Protein AF-0000000079573508 (afdb_homodimer)

pLDDT: mean 83.83, std 9.26, range [52.59, 97.81]

Radius of gyration: 48.28 Å; Cα contacts (8 Å, |Δi|>4): 2049; chains: 2; bounding box: 100×143×92 Å

InterPro domains:
  IPR026866 Protein CR006, P-loop domain [PF13166] (335-489)
  IPR027417 P-loop containing nucleoside triphosphate hydrolase [G3DSA:3.40.50.300] (2-507)
  IPR027417 P-loop containing nucleoside triphosphate hydrolase [SSF52540] (3-492)

Secondary structure (DSSP, 8-state):
-EEEEEEEETTEEEEEEEE-TTSEEEEE--TTSSHHHHHHHHHTTT-HHHHHTTB-SS-SSPPEEEEESPPS-EEEESHHHHHHHEEETTEEETTHHHHHT--HHHHHHHHHHHHHHHHHHHHTPPPHHHHHHHHHHHHHHHTSPBPTTSSBPSSTHHHHHHS---TT---GGGGGGHHHHH-TTTHHHHHHHHHHGGGGTTSSB-TTT--B--HHHHHHHHHHHHHH--HHHHHHHHHHHHHHHHTGGGB-HHHHHHHHHHHHS---HHHHHHHHHHHHHHHHHHHHHHHHHHHHHH----GGGHHHHHHHHHTT---GGG-SSB-SHHHHHHHHHHHHHHHHHHHHHHHHHHHHHHHHHHHHHHHHHHHHHHHHHHHHTT--EEEEEEESSSS-EEEEEEE-SSSSPEEPSSHHHHS-HHHHHHHHHHHHHHHHHHHT-SEEEEESTTTTS-HHHHHHHHHHHHS--SSSS-S-TTS-EEEEES-SHHIIIIIIS-SS-TTTEEEEEEEEETTEEEEEE--HHHHEEEHHHHHHHHHH-TTS-HHHHHHHHHHHHHHTTT-THHHHHHHHHHHHHTT--S-EEEETTEEEPPPHHHHHHHHHHHHTT-TT--HHHIIIIISSHHHHHHHHHH---HHHHHHHHHHHHHHS-HHHHT--GGGHHHHHHHHTTTS-SS-BSEEE-TTTS--S-HHHHHHHHHHHHH-/-EEEEEEEETTEEEEEEEE-TTSEEEEE--TTSSHHHHHHHHHTTT-HHHHHTTB-SS-SSPPEEEEESPPS-EEEESHHHHHHHEEETTEEETTHHHHHT--HHHHHHHHHHHHHHHHHHHHTPPPHHHHHHHHHHHHHHHTSPBPTTSSBPSSTHHHHHHS---TT---GGGGGGHHHHH-TTTHHHHHHHHHHGGGG--SSB-TTT--B--HHHHHHHHHHHHHH--HHHHHHHHHHHHHHHHTGGGB-HHHHHHHHHHHHS---HHHHHHHHHHHHHHHHHHHHHHHHHHHHHH----GGGHHHHHHHHHTT---GGG-SSB-SHHHHHHHHHHHHHHHHHHHHHHHHHHHHHHHHHHHHHHHHHHHHHHHHHHHHTT--EEEEEEESSSS-EEEEEEE-SSSSPEEPSSHHHHS-HHHHHHHHHHHHHHHHHHHT-SEEEEESTTTTS-HHHHHHHHHHHHS--SSSS-S-TTS-EEEEES-SHHIIIIIIS-SS-TTTEEEEEEEEETTEEEEEE--HHHHEEEHHHHHHHHHH-TTS-HHHHHHHHHHHHHHTTT-THHHHHHHHHHHHHTT--S-EEEETTEEEPPPHHHHHHHHHHHHTT-TT--HHHIIIIISSHHHHHHHHHH---HHHHHHHHHHHHHHS-HHHHT--GGGHHHHHHHHTTTS-SS-BSEEE-TTTS--S-HHHHHHHHHHHHH-

Sequence (1414 aa):
MYHVEVKNCNSILTGNIKVEEGKLNIKYGINGTGKTTIAKAIEVANNPEKLQELKSYFAEDPAGVTMNPPFEKVLVFNEEFVDKVVFKEDEVIENSFEVFLKTPTYDSKKEQLDQHLKSLHQIMEKDSEVIELQELMEKIGGKFKRTAKGTLNRRGTMKSLLTKQNLYNVPNELEVYKDFFANKDINIEWIDWKNKGDTYDIEDRCPYCSEKVNRIEHDKRKEIFQKNYTKTDSQNLKELLDLLESLEAYIKPDQYTTLISYVKNDTPEDIIEKIMSDLLGEFDLILSRFIAIEEFGNRKIVINDISKLDTQIASMIFPQELFHIFGGEKIEGVFERINNKVDKLRSEVAVLKQEMGALKGIMQATIVQSQTDINEFLKTAGINYELVIKTEDESNSRTILKQCFTEEKTDVTKIRQHLSWGEKNAFSLILFMYYANLQDSDLIILDDPISSFDTNKKYAILQRMFKNVGNKNVTFAGKTVLLLTHDFEPITDFIVVGKLDESKAVASFICNVEGKVIEKDINPEDDVKLILRECKEISTDENVNVVSRIAFLRKLCELNECRDAWGNAYEILSCLVHARPIKRKIASDVYEDMLPEEINEGLNKIKEFIPDFNYEELLENTYTIDHIKELYNSELNAYLKIQLFRALKDIVDDKQLRLRPMDSAWYKFIDETYHIENDYLHYLDVMKFNIVPDYIMKKVDGIMSELMYHVEVKNCNSILTGNIKVEEGKLNIKYGINGTGKTTIAKAIEVANNPEKLQELKSYFAEDPAGVTMNPPFEKVLVFNEEFVDKVVFKEDEVIENSFEVFLKTPTYDSKKEQLDQHLKSLHQIMEKDSEVIELQELMEKIGGKFKRTAKGTLNRRGTMKSLLTKQNLYNVPNELEVYKDFFANKDINIEWIDWKNKGDTYDIEDRCPYCSEKVNRIEHDKRKEIFQKNYTKTDSQNLKELLDLLESLEAYIKPDQYTTLISYVKNDTPEDIIEKIMSDLLGEFDLILSRFIAIEEFGNRKIVINDISKLDTQIASMIFPQELFHIFGGEKIEGVFERINNKVDKLRSEVAVLKQEMGALKGIMQATIVQSQTDINEFLKTAGINYELVIKTEDESNSRTILKQCFTEEKTDVTKIRQHLSWGEKNAFSLILFMYYANLQDSDLIILDDPISSFDTNKKYAILQRMFKNVGNKNVTFAGKTVLLLTHDFEPITDFIVVGKLDESKAVASFICNVEGKVIEKDINPEDDVKLILRECKEISTDENVNVVSRIAFLRKLCELNECRDAWGNAYEILSCLVHARPIKRKIASDVYEDMLPEEINEGLNKIKEFIPDFNYEELLENTYTIDHIKELYNSELNAYLKIQLFRALKDIVDDKQLRLRPMDSAWYKFIDETYHIENDYLHYLDVMKFNIVPDYIMKKVDGIMSEL

Foldseek 3Di:
DKWKWWDQFALFHIEIDDFDFQFEEAAAEAPPQCLVRSLQCLQCQVPQVSQQVRGYPPDPDGIHMDMVPHFPFEAEDDPVLLVPAAQDFFFGGPLVCLLQFDDPVLVVLVVVLVVLLVVLLVLLPDDPLLVVVLVLLCVLLVQWDADPVGATDCDALNVLQAVPLELVDDDPLCVVCVVLSVPPVCNLVVLVVVLVLVVQPDDCARSVPRHGDPPPSVVVSNVVSVPRDHSRSHVSLVVNLVSLVVCCQFWDVVLSVVLVCCRPDDHHSVVNRVSVSLVSVVSVLSNQLVVLSVCSSPDDDWLLCLVVVVVSLVSNQDDPVPDDTTDDDSVVVVNVSSNVSSVVSVVSSVVSNVSSVVSVVSSVVSQVQLQVQLQVLCVVLVHQKGKHWDDPTSVDIGIWIWGRPDPDTDTDGSVVVVDDPQRSLLSSLSSVLSNCVSVVTQEYEYRASHVVDDLSSSCSSQCSAAPCPTPDSRHCRSGGYYYYHNDCSCCCCCPQVNPDPPVHYWYWYWGAASSYIDIGGDHNVPFKAFLLVLLLCLLQDPVADNLLSLLSLLQNLVVVVLPQLSVLLNQLSVCLLLLHPRWDDDDDVDTHRDDPVSNVSNVVVSCVRVVPDDSVCCSVPCLDLVNLLVVLVVDDQLLSNLSSLSSNCSVDDPVLLVDDPVCVVLCVVSVCSRYPDPDDRMDTNSRVDPNRHNVSSVSSVVSSVSD/DKWKWWDQFALFHIEIDDFDFQFEEAAAEAPPQCLVRSLQCLQCQVPQVSQQVRGYPPDPDGIHMDMVVHFPFEAEDDPVLLVPAAQDFFFGGPLVCLLQFDDPVLVVLVVVLVVLLVVLLVLLPDDPLLVVVLVLLCVLLVQWDADPVRATDCDALVVLQQVPLALVDDDPLCVVCVVLSPPPVCNLVVLVVVLVLVVQPPDCARSVPRHGDPPPSVVVSNVVSVPRDHSRSHVSLVVNLVSLVVCCQFWDVVLSVVLNCCRVDPHHSVVNSVSVSLVNVVSVLSNQLVVLSVCSSPDDDWLLCLVVVVVSLVSNQDPPVSDDTTDDDSVVVVNVSSNVSSVVSVVSSVVSNVSSVVSVVSSVVSQVQLQVQLQVLCVQLVHQKGKHWDDPTSVDIGIWIWGRPDPDTDTDGSVVVPDDPQRSLLSSLSSVLSNCVSVVTQEYEYRASHVVDDLSSSCSSQCSAAPCPTPDSRHCRSGGYYYYHNDCSCCCCCPQVNPDPPVHHWYWYWGAASSYIDIGGDHNVPFKAFLLVLLLCLLQDPVADNLLSLLSLLQNLVVVVLPQLSVLLNQLSVCLLLLHPRWDDDDDVDTHRDDPVSNVSNVVVSCVRVVPDDSVCCSVPCLDLVNLLVVLVVDDQLLSNLSSLSSNCSVDDPVLLVDDPVCVVLVVVSVCSRYPDPDDRMDTNSRPDPNRHNVSSVSSVVSSVSD

Nearest PDB structures (foldseek):
  6yvv-assembly1_B  TM=4.431E-01  e=5.409E-07  Saccharomyces cerevisiae S288C
  5xns-assembly1_A  TM=4.692E-01  e=1.473E-05  Pyrococcus furiosus DSM 3638
  7qen-assembly1_B  TM=4.545E-01  e=2.391E-05  Saccharomyces cerevisiae CEN.PK113-7D
  6yvu-assembly1_B  TM=3.808E-01  e=2.165E-04  Saccharomyces cerevisiae S288C
  6yvd-assembly1_D  TM=4.098E-01  e=3.324E-03  Saccharomyces cerevisiae S288C

Solvent-accessible surface area (backbone atoms only — not comparable to full-atom values): 76539 Å² total; per-residue (Å²): 107,32,41,38,39,40,30,18,34,41,73,29,50,36,32,53,49,76,43,54,74,36,13,40,32,36,39,37,32,61,82,86,43,38,61,66,50,51,54,50,45,62,62,28,51,90,34,65,74,63,32,48,70,34,36,14,60,73,42,90,52,71,32,47,62,48,52,46,68,70,76,87,36,67,44,67,47,43,70,65,47,42,67,71,41,34,46,56,68,72,25,50,42,66,62,36,33,61,48,59,49,61,37,73,68,49,49,52,54,48,51,52,49,50,53,53,48,53,55,50,45,62,60,65,61,80,52,73,67,56,54,54,51,49,53,53,48,48,59,58,50,66,52,55,51,64,39,99,86,68,45,75,39,78,52,68,41,46,28,39,67,60,64,65,67,34,92,83,58,81,62,80,86,50,49,87,47,40,70,50,63,68,35,83,86,45,30,52,61,53,56,54,57,58,65,59,58,58,79,58,58,77,60,78,30,34,60,80,75,60,41,79,66,69,62,68,67,53,52,49,54,49,52,56,48,64,72,66,58,54,57,70,48,55,57,39,48,57,55,51,56,59,54,56,60,71,45,50,74,41,28,26,68,72,52,43,57,52,51,54,49,51,69,76,40,98,51,59,61,68,59,51,51,47,54,50,49,52,54,50,50,55,47,50,53,55,48,50,25,52,48,42,46,50,48,59,64,68,47,79,86,49,77,73,47,58,78,49,45,61,58,52,53,60,50,43,53,65,66,70,88,76,51,82,52,49,31,49,74,61,46,50,51,52,44,51,56,49,40,52,40,47,54,55,45,53,60,52,46,57,54,46,49,52,53,50,49,51,50,48,51,51,45,51,51,38,45,51,50,51,36,51,35,54,30,50,47,28,51,48,51,64,40,61,48,35,62,41,78,48,65,73,36,85,87,46,37,43,26,40,43,27,39,54,73,32,95,68,65,44,79,50,70,52,46,70,78,72,44,51,71,46,55,47,45,53,51,43,50,57,52,43,52,41,40,45,63,67,65,64,51,59,33,38,35,35,52,49,76,53,52,69,44,47,74,63,43,36,48,24,52,51,45,51,39,51,37,91,46,58,88,43,101,71,51,49,56,64,35,28,31,42,36,33,30,68,64,64,55,64,50,44,46,35,56,58,71,42,79,37,57,73,84,43,45,48,47,28,39,40,38,38,57,94,26,36,34,46,65,43,78,54,47,51,85,76,34,44,37,46,51,64,56,49,25,53,52,47,27,49,36,81,88,49,59,67,70,54,20,49,35,29,42,38,30,45,17,54,70,56,65,36,45,69,49,34,25,36,28,32,34,44,48,50,18,48,60,49,63,45,74,74,36,34,78,79,48,96,95,35,71,43,81,62,54,69,69,47,50,52,42,6,52,53,53,46,32,75,46,34,70,85,69,48,71,67,58,39,49,71,59,44,67,34,72,69,44,39,50,52,51,39,73,71,47,81,50,61,59,58,32,43,47,41,49,52,44,43,56,55,71,48,58,66,83,76,67,68,73,56,69,53,48,52,36,53,44,46,59,47,51,48,69,51,38,88,64,89,44,52,35,59,42,68,39,64,89,78,44,76,84,62,57,50,67,56,52,52,50,52,51,53,53,60,69,73,102,108,33,42,37,37,42,29,18,33,40,72,29,50,37,31,53,50,77,42,53,72,38,13,40,31,37,40,36,31,60,84,87,43,39,61,64,51,51,54,49,44,62,61,30,50,89,33,66,73,63,32,46,72,35,36,14,59,74,42,91,51,71,30,44,63,49,52,47,69,68,74,87,36,67,44,69,49,43,70,66,47,42,68,73,41,34,47,56,68,73,26,49,42,66,62,37,33,62,49,58,49,62,36,74,67,48,50,54,52,47,50,54,49,48,53,53,48,53,55,47,46,61,59,66,60,82,51,73,67,56,53,53,51,51,52,54,48,49,58,57,50,67,53,55,51,64,40,100,85,69,46,76,39,78,52,67,43,47,28,35,65,59,64,67,67,38,91,83,61,81,62,81,84,51,50,89,46,41,71,51,62,68,34,84,87,46,30,52,60,52,58,52,58,56,64,60,57,58,79,58,58,76,57,79,32,34,61,81,76,59,42,79,66,70,64,69,67,53,52,51,54,48,51,55,49,63,72,70,59,53,58,68,49,56,56,38,49,58,55,52,56,58,53,57,61,71,45,51,74,40,28,24,68,73,50,44,56,53,52,55,48,50,68,77,40,98,50,60,60,69,58,51,51,48,54,50,49,52,54,49,49,56,47,49,53,55,49,49,23,50,48,41,47,49,50,58,65,68,47,79,86,49,78,72,46,58,78,49,45,60,57,51,53,60,50,42,52,64,65,70,89,78,48,82,51,49,31,48,73,61,44,49,50,52,43,50,56,50,38,52,40,47,55,54,44,54,59,52,45,57,55,46,50,53,52,48,49,51,50,49,49,51,46,50,50,38,44,52,48,52,36,50,35,52,31,49,47,29,51,49,52,65,39,60,49,33,62,44,78,49,66,74,36,84,88,45,38,44,26,40,44,27,40,55,73,33,94,68,64,43,79,50,70,52,46,68,78,72,45,51,71,45,56,47,46,53,53,43,50,56,53,44,52,42,40,46,62,67,66,63,50,59,32,38,35,35,52,49,77,50,55,68,42,47,72,64,44,36,50,23,52,52,44,51,39,51,35,90,48,57,87,44,100,72,51,49,57,65,35,29,30,40,36,34,30,69,64,63,54,64,50,45,46,36,56,58,72,43,78,37,58,73,84,42,44,48,46,28,39,40,38,38,57,92,28,36,32,46,66,43,78,55,48,50,83,76,34,45,37,45,51,65,56,50,24,54,52,47,26,50,36,81,88,49,59,65,70,54,20,51,34,29,41,38,32,46,15,54,70,57,64,36,46,68,48,33,25,36,27,30,34,46,46,52,18,48,58,50,62,44,72,74,35,35,78,78,49,96,96,36,71,41,82,63,53,69,71,48,50,51,42,7,50,54,53,47,33,76,46,34,71,86,69,47,70,66,58,38,47,69,60,43,67,34,72,69,44,40,49,52,51,39,72,70,47,82,51,63,58,57,32,44,47,40,50,52,44,43,56,54,70,47,58,68,82,75,66,69,74,56,69,53,48,52,35,53,45,46,59,47,51,47,69,52,39,90,62,88,44,52,36,59,41,69,39,64,90,80,43,76,83,63,56,50,67,58,51,52,51,52,51,52,52,59,70,72,102

Structure (mmCIF, N/CA/C/O backbone):
data_AF-0000000079573508-model_v1
#
loop_
_entity.id
_entity.type
_entity.pdbx_description
1 polymer 'AAA family ATPase'
#
loop_
_atom_site.group_PDB
_atom_site.id
_atom_site.type_symbol
_atom_site.label_atom_id
_atom_site.label_alt_id
_atom_site.label_comp_id
_atom_site.label_asym_id
_atom_site.label_entity_id
_atom_site.label_seq_id
_atom_site.pdbx_PDB_ins_code
_atom_site.Cartn_x
_atom_site.Cartn_y
_atom_site.Cartn_z
_atom_site.occupancy
_atom_site.B_iso_or_equiv
_atom_site.auth_seq_id
_atom_site.auth_comp_id
_atom_site.auth_asym_id
_atom_site.auth_atom_id
_atom_site.pdbx_PDB_model_num
ATOM 1 N N . MET A 1 1 ? 21.344 -21.375 15.766 1 89.81 1 MET A N 1
ATOM 2 C CA . MET A 1 1 ? 19.906 -21.5 15.562 1 89.81 1 MET A CA 1
ATOM 3 C C . MET A 1 1 ? 19.141 -20.656 16.578 1 89.81 1 MET A C 1
ATOM 5 O O . MET A 1 1 ? 19.484 -20.625 17.766 1 89.81 1 MET A O 1
ATOM 9 N N . TYR A 1 2 ? 18.203 -19.875 16.109 1 94.31 2 TYR A N 1
ATOM 10 C CA . TYR A 1 2 ? 17.375 -19.031 16.953 1 94.31 2 TYR A CA 1
ATOM 11 C C . TYR A 1 2 ? 15.992 -19.641 17.156 1 94.31 2 TYR A C 1
ATOM 13 O O . TYR A 1 2 ? 15.414 -20.203 16.234 1 94.31 2 TYR A O 1
ATOM 21 N N . HIS A 1 3 ? 15.508 -19.594 18.359 1 96.19 3 HIS A N 1
ATOM 22 C CA . HIS A 1 3 ? 14.148 -20 18.688 1 96.19 3 HIS A CA 1
ATOM 23 C C . HIS A 1 3 ? 13.305 -18.812 19.141 1 96.19 3 HIS A C 1
ATOM 25 O O . HIS A 1 3 ? 13.695 -18.094 20.062 1 96.19 3 HIS A O 1
ATOM 31 N N . VAL A 1 4 ? 12.25 -18.594 18.453 1 96.31 4 VAL A N 1
ATOM 32 C CA . VAL A 1 4 ? 11.383 -17.469 18.766 1 96.31 4 VAL A CA 1
ATOM 33 C C . VAL A 1 4 ? 10.016 -17.984 19.219 1 96.31 4 VAL A C 1
ATOM 35 O O . VAL A 1 4 ? 9.375 -18.766 18.531 1 96.31 4 VAL A O 1
ATOM 38 N N . GLU A 1 5 ? 9.609 -17.578 20.312 1 96.5 5 GLU A N 1
ATOM 39 C CA . GLU A 1 5 ? 8.289 -17.906 20.844 1 96.5 5 GLU A CA 1
ATOM 40 C C . GLU A 1 5 ? 7.418 -16.656 20.984 1 96.5 5 GLU A C 1
ATOM 42 O O . GLU A 1 5 ? 7.797 -15.695 21.656 1 96.5 5 GLU A O 1
ATOM 47 N N . VAL A 1 6 ? 6.305 -16.656 20.328 1 95.19 6 VAL A N 1
ATOM 48 C CA . VAL A 1 6 ? 5.352 -15.555 20.375 1 95.19 6 VAL A CA 1
ATOM 49 C C . VAL A 1 6 ? 4.117 -15.977 21.172 1 95.19 6 VAL A C 1
ATOM 51 O O . VAL A 1 6 ? 3.543 -17.031 20.922 1 95.19 6 VAL A O 1
ATOM 54 N N . LYS A 1 7 ? 3.746 -15.117 22.078 1 94.12 7 LYS A N 1
ATOM 55 C CA . LYS A 1 7 ? 2.59 -15.422 22.922 1 94.12 7 LYS A CA 1
ATOM 56 C C . LYS A 1 7 ? 1.608 -14.25 22.953 1 94.12 7 LYS A C 1
ATOM 58 O O . LYS A 1 7 ? 2.012 -13.102 23.125 1 94.12 7 LYS A O 1
ATOM 63 N N . ASN A 1 8 ? 0.392 -14.539 22.75 1 91.06 8 ASN A N 1
ATOM 64 C CA . ASN A 1 8 ? -0.724 -13.617 22.906 1 91.06 8 ASN A CA 1
ATOM 65 C C . ASN A 1 8 ? -0.521 -12.336 22.109 1 91.06 8 ASN A C 1
ATOM 67 O O . ASN A 1 8 ? -0.612 -11.234 22.641 1 91.06 8 ASN A O 1
ATOM 71 N N . CYS A 1 9 ? -0.233 -12.461 20.922 1 89.5 9 CYS A N 1
ATOM 72 C CA . CYS A 1 9 ? -0.076 -11.32 20.031 1 89.5 9 CYS A CA 1
ATOM 73 C C . CYS A 1 9 ? -1.111 -11.352 18.906 1 89.5 9 CYS A C 1
ATOM 75 O O . CYS A 1 9 ? -1.036 -12.203 18.016 1 89.5 9 CYS A O 1
ATOM 77 N N . ASN A 1 10 ? -2.031 -10.469 18.922 1 82.81 10 ASN A N 1
ATOM 78 C CA . ASN A 1 10 ? -3.07 -10.367 17.906 1 82.81 10 ASN A CA 1
ATOM 79 C C . ASN A 1 10 ? -3.775 -11.711 17.703 1 82.81 10 ASN A C 1
ATOM 81 O O . ASN A 1 10 ? -4.383 -12.25 18.625 1 82.81 10 ASN A O 1
ATOM 85 N N . SER A 1 11 ? -3.533 -12.367 16.531 1 81.19 11 SER A N 1
ATOM 86 C CA . SER A 1 11 ? -4.242 -13.594 16.203 1 81.19 11 SER A CA 1
ATOM 87 C C . SER A 1 11 ? -3.502 -14.82 16.719 1 81.19 11 SER A C 1
ATOM 89 O O . SER A 1 11 ? -3.938 -15.953 16.5 1 81.19 11 SER A O 1
ATOM 91 N N . ILE A 1 12 ? -2.418 -14.633 17.391 1 90 12 ILE A N 1
ATOM 92 C CA . ILE A 1 12 ? -1.582 -15.742 17.844 1 90 12 ILE A CA 1
ATOM 93 C C . ILE A 1 12 ? -1.682 -15.875 19.359 1 90 12 ILE A C 1
ATOM 95 O O . ILE A 1 12 ? -1.385 -14.93 20.094 1 90 12 ILE A O 1
ATOM 99 N N . LEU A 1 13 ? -2.109 -17 19.828 1 90.69 13 LEU A N 1
ATOM 100 C CA . LEU A 1 13 ? -2.053 -17.328 21.25 1 90.69 13 LEU A CA 1
ATOM 101 C C . LEU A 1 13 ? -0.675 -17.844 21.641 1 90.69 13 LEU A C 1
ATOM 103 O O . LEU A 1 13 ? -0.08 -17.391 22.609 1 90.69 13 LEU A O 1
ATOM 107 N N . THR A 1 14 ? -0.279 -18.812 20.844 1 93.06 14 THR A N 1
ATOM 108 C CA . THR A 1 14 ? 1.068 -19.359 21 1 93.06 14 THR A CA 1
ATOM 109 C C . THR A 1 14 ? 1.666 -19.719 19.641 1 93.06 14 THR A C 1
ATOM 111 O O . THR A 1 14 ? 0.963 -20.219 18.75 1 93.06 14 THR A O 1
ATOM 114 N N . GLY A 1 15 ? 2.871 -19.359 19.453 1 94.56 15 GLY A N 1
ATOM 115 C CA . GLY A 1 15 ? 3.566 -19.688 18.219 1 94.56 15 GLY A CA 1
ATOM 116 C C . GLY A 1 15 ? 5.062 -19.875 18.406 1 94.56 15 GLY A C 1
ATOM 117 O O . GLY A 1 15 ? 5.695 -19.109 19.156 1 94.56 15 GLY A O 1
ATOM 118 N N . ASN A 1 16 ? 5.59 -20.938 17.859 1 94.12 16 ASN A N 1
ATOM 119 C CA . ASN A 1 16 ? 7.023 -21.203 17.906 1 94.12 16 ASN A CA 1
ATOM 120 C C . ASN A 1 16 ? 7.629 -21.266 16.516 1 94.12 16 ASN A C 1
ATOM 122 O O . ASN A 1 16 ? 7.152 -22.016 15.656 1 94.12 16 ASN A O 1
ATOM 126 N N . ILE A 1 17 ? 8.664 -20.5 16.297 1 95.44 17 ILE A N 1
ATOM 127 C CA . ILE A 1 17 ? 9.336 -20.5 15 1 95.44 17 ILE A CA 1
ATOM 128 C C . ILE A 1 17 ? 10.844 -20.625 15.203 1 95.44 17 ILE A C 1
ATOM 130 O O . ILE A 1 17 ? 11.391 -20.141 16.203 1 95.44 17 ILE A O 1
ATOM 134 N N . LYS A 1 18 ? 11.461 -21.297 14.305 1 96.69 18 LYS A N 1
ATOM 135 C CA . LYS A 1 18 ? 12.914 -21.469 14.312 1 96.69 18 LYS A CA 1
ATOM 136 C C . LYS A 1 18 ? 13.562 -20.688 13.18 1 96.69 18 LYS A C 1
ATOM 138 O O . LYS A 1 18 ? 13.023 -20.625 12.07 1 96.69 18 LYS A O 1
ATOM 143 N N . VAL A 1 19 ? 14.68 -20.047 13.461 1 96.69 19 VAL A N 1
ATOM 144 C CA . VAL A 1 19 ? 15.422 -19.281 12.461 1 96.69 19 VAL A CA 1
ATOM 145 C C . VAL A 1 19 ? 16.891 -19.734 12.445 1 96.69 19 VAL A C 1
ATOM 147 O O . VAL A 1 19 ? 17.562 -19.688 13.477 1 96.69 19 VAL A O 1
ATOM 150 N N . GLU A 1 20 ? 17.328 -20.188 11.328 1 96.25 20 GLU A N 1
ATOM 151 C CA . GLU A 1 20 ? 18.719 -20.609 11.188 1 96.25 20 GLU A CA 1
ATOM 152 C C . GLU A 1 20 ? 19.609 -19.422 10.828 1 96.25 20 GLU A C 1
ATOM 154 O O . GLU A 1 20 ? 19.266 -18.625 9.961 1 96.25 20 GLU A O 1
ATOM 159 N N . GLU A 1 21 ? 20.75 -19.344 11.453 1 95.06 21 GLU A N 1
ATOM 160 C CA . GLU A 1 21 ? 21.672 -18.234 11.281 1 95.06 21 GLU A CA 1
ATOM 161 C C . GLU A 1 21 ? 22.359 -18.281 9.922 1 95.06 21 GLU A C 1
ATOM 163 O O . GLU A 1 21 ? 22.75 -19.359 9.461 1 95.06 21 GLU A O 1
ATOM 168 N N . GLY A 1 22 ? 22.438 -17.172 9.281 1 93.88 22 GLY A N 1
ATOM 169 C CA . GLY A 1 22 ? 23.219 -17.031 8.062 1 93.88 22 GLY A CA 1
ATOM 170 C C . GLY A 1 22 ? 22.516 -17.609 6.844 1 93.88 22 GLY A C 1
ATOM 171 O O . GLY A 1 22 ? 23.172 -17.906 5.84 1 93.88 22 GLY A O 1
ATOM 172 N N . LYS A 1 23 ? 21.188 -17.859 7.008 1 95.19 23 LYS A N 1
ATOM 173 C CA . LYS A 1 23 ? 20.438 -18.453 5.902 1 95.19 23 LYS A CA 1
ATOM 174 C C . LYS A 1 23 ? 19.156 -17.656 5.609 1 95.19 23 LYS A C 1
ATOM 176 O O . LYS A 1 23 ? 18.734 -16.828 6.414 1 95.19 23 LYS A O 1
ATOM 181 N N . LEU A 1 24 ? 18.688 -17.891 4.426 1 95.75 24 LEU A N 1
ATOM 182 C CA . LEU A 1 24 ? 17.328 -17.469 4.098 1 95.75 24 LEU A CA 1
ATOM 183 C C . LEU A 1 24 ? 16.297 -18.453 4.664 1 95.75 24 LEU A C 1
ATOM 185 O O . LEU A 1 24 ? 16.266 -19.625 4.258 1 95.75 24 LEU A O 1
ATOM 189 N N . ASN A 1 25 ? 15.562 -18.031 5.668 1 97.5 25 ASN A N 1
ATOM 190 C CA . ASN A 1 25 ? 14.5 -18.828 6.266 1 97.5 25 ASN A CA 1
ATOM 191 C C . ASN A 1 25 ? 13.141 -18.5 5.656 1 97.5 25 ASN A C 1
ATOM 193 O O . ASN A 1 25 ? 12.508 -17.516 6.031 1 97.5 25 ASN A O 1
ATOM 197 N N . ILE A 1 26 ? 12.641 -19.391 4.797 1 96.31 26 ILE A N 1
ATOM 198 C CA . ILE A 1 26 ? 11.359 -19.156 4.141 1 96.31 26 ILE A CA 1
ATOM 199 C C . ILE A 1 26 ? 10.234 -19.781 4.953 1 96.31 26 ILE A C 1
ATOM 201 O O . ILE A 1 26 ? 10.227 -21 5.172 1 96.31 26 ILE A O 1
ATOM 205 N N . LYS A 1 27 ? 9.375 -19 5.461 1 97.5 27 LYS A N 1
ATOM 206 C CA . LYS A 1 27 ? 8.156 -19.469 6.121 1 97.5 27 LYS A CA 1
ATOM 207 C C . LYS A 1 27 ? 6.93 -19.234 5.246 1 97.5 27 LYS A C 1
ATOM 209 O O . LYS A 1 27 ? 6.488 -18.094 5.082 1 97.5 27 LYS A O 1
ATOM 214 N N . TYR A 1 28 ? 6.391 -20.328 4.742 1 94.19 28 TYR A N 1
ATOM 215 C CA . TYR A 1 28 ? 5.23 -20.281 3.857 1 94.19 28 TYR A CA 1
ATOM 216 C C . TYR A 1 28 ? 3.941 -20.547 4.629 1 94.19 28 TYR A C 1
ATOM 218 O O . TYR A 1 28 ? 3.842 -21.516 5.379 1 94.19 28 TYR A O 1
ATOM 226 N N . GLY A 1 29 ? 3.002 -19.594 4.535 1 90.69 29 GLY A N 1
ATOM 227 C CA . GLY A 1 29 ? 1.704 -19.734 5.176 1 90.69 29 GLY A CA 1
ATOM 228 C C . GLY A 1 29 ? 0.605 -18.969 4.469 1 90.69 29 GLY A C 1
ATOM 229 O O . GLY A 1 29 ? 0.868 -17.938 3.836 1 90.69 29 GLY A O 1
ATOM 230 N N . ILE A 1 30 ? -0.62 -19.453 4.645 1 85.25 30 ILE A N 1
ATOM 231 C CA . ILE A 1 30 ? -1.764 -18.812 4.008 1 85.25 30 ILE A CA 1
ATOM 232 C C . ILE A 1 30 ? -2.094 -17.5 4.738 1 85.25 30 ILE A C 1
ATOM 234 O O . ILE A 1 30 ? -1.605 -17.266 5.848 1 85.25 30 ILE A O 1
ATOM 238 N N . ASN A 1 31 ? -2.891 -16.688 4.082 1 78.56 31 ASN A N 1
ATOM 239 C CA . ASN A 1 31 ? -3.289 -15.445 4.723 1 78.56 31 ASN A CA 1
ATOM 240 C C . ASN A 1 31 ? -4.07 -15.695 6.008 1 78.56 31 ASN A C 1
ATOM 242 O O . ASN A 1 31 ? -4.914 -16.594 6.059 1 78.56 31 ASN A O 1
ATOM 246 N N . GLY A 1 32 ? -3.779 -14.984 7.066 1 78.44 32 GLY A N 1
ATOM 247 C CA . GLY A 1 32 ? -4.473 -15.133 8.336 1 78.44 32 GLY A CA 1
ATOM 248 C C . GLY A 1 32 ? -3.727 -16.016 9.32 1 78.44 32 GLY A C 1
ATOM 249 O O . GLY A 1 32 ? -4.164 -16.188 10.461 1 78.44 32 GLY A O 1
ATOM 250 N N . THR A 1 33 ? -2.568 -16.469 8.914 1 87.56 33 THR A N 1
ATOM 251 C CA . THR A 1 33 ? -1.798 -17.375 9.766 1 87.56 33 THR A CA 1
ATOM 252 C C . THR A 1 33 ? -1.062 -16.594 10.852 1 87.56 33 THR A C 1
ATOM 254 O O . THR A 1 33 ? -0.631 -17.156 11.852 1 87.56 33 THR A O 1
ATOM 257 N N . GLY A 1 34 ? -0.891 -15.32 10.641 1 87.75 34 GLY A N 1
ATOM 258 C CA . GLY A 1 34 ? -0.218 -14.492 11.633 1 87.75 34 GLY A CA 1
ATOM 259 C C . GLY A 1 34 ? 1.188 -14.094 11.227 1 87.75 34 GLY A C 1
ATOM 260 O O . GLY A 1 34 ? 2.025 -13.789 12.078 1 87.75 34 GLY A O 1
ATOM 261 N N . LYS A 1 35 ? 1.505 -14.164 9.961 1 90.5 35 LYS A N 1
ATOM 262 C CA . LYS A 1 35 ? 2.834 -13.82 9.461 1 90.5 35 LYS A CA 1
ATOM 263 C C . LYS A 1 35 ? 3.221 -12.398 9.852 1 90.5 35 LYS A C 1
ATOM 265 O O . LYS A 1 35 ? 4.312 -12.164 10.367 1 90.5 35 LYS A O 1
ATOM 270 N N . THR A 1 36 ? 2.357 -11.469 9.617 1 88.12 36 THR A N 1
ATOM 271 C CA . THR A 1 36 ? 2.617 -10.07 9.945 1 88.12 36 THR A CA 1
ATOM 272 C C . THR A 1 36 ? 2.75 -9.883 11.453 1 88.12 36 THR A C 1
ATOM 274 O O . THR A 1 36 ? 3.561 -9.078 11.914 1 88.12 36 THR A O 1
ATOM 277 N N . THR A 1 37 ? 1.941 -10.586 12.211 1 88.94 37 THR A N 1
ATOM 278 C CA . THR A 1 37 ? 2.008 -10.531 13.672 1 88.94 37 THR A CA 1
ATOM 279 C C . THR A 1 37 ? 3.373 -11 14.164 1 88.94 37 THR A C 1
ATOM 281 O O . THR A 1 37 ? 3.953 -10.391 15.07 1 88.94 37 THR A O 1
ATOM 284 N N . ILE A 1 38 ? 3.848 -12.039 13.586 1 93.69 38 ILE A N 1
ATOM 285 C CA . ILE A 1 38 ? 5.156 -12.562 13.961 1 93.69 38 ILE A CA 1
ATOM 286 C C . ILE A 1 38 ? 6.234 -11.516 13.672 1 93.69 38 ILE A C 1
ATOM 288 O O . ILE A 1 38 ? 7.086 -11.25 14.523 1 93.69 38 ILE A O 1
ATOM 292 N N . ALA A 1 39 ? 6.203 -10.969 12.477 1 92.88 39 ALA A N 1
ATOM 293 C CA . ALA A 1 39 ? 7.176 -9.953 12.078 1 92.88 39 ALA A CA 1
ATOM 294 C C . ALA A 1 39 ? 7.16 -8.766 13.039 1 92.88 39 ALA A C 1
ATOM 296 O O . ALA A 1 39 ? 8.211 -8.328 13.508 1 92.88 39 ALA A O 1
ATOM 297 N N . LYS A 1 40 ? 6.023 -8.242 13.375 1 90 40 LYS A N 1
ATOM 298 C CA . LYS A 1 40 ? 5.883 -7.09 14.25 1 90 40 LYS A CA 1
ATOM 299 C C . LYS A 1 40 ? 6.32 -7.422 15.672 1 90 40 LYS A C 1
ATOM 301 O O . LYS A 1 40 ? 6.945 -6.598 16.344 1 90 40 LYS A O 1
ATOM 306 N N . ALA A 1 41 ? 5.879 -8.555 16.125 1 92.88 41 ALA A N 1
ATOM 307 C CA . ALA A 1 41 ? 6.234 -8.977 17.484 1 92.88 41 ALA A CA 1
ATOM 308 C C . ALA A 1 41 ? 7.75 -9.023 17.656 1 92.88 41 ALA A C 1
ATOM 310 O O . ALA A 1 41 ? 8.273 -8.57 18.688 1 92.88 41 ALA A O 1
ATOM 311 N N . ILE A 1 42 ? 8.453 -9.555 16.703 1 94.88 42 ILE A N 1
ATOM 312 C CA . ILE A 1 42 ? 9.906 -9.641 16.766 1 94.88 42 ILE A CA 1
ATOM 313 C C . ILE A 1 42 ? 10.516 -8.242 16.719 1 94.88 42 ILE A C 1
ATOM 315 O O . ILE A 1 42 ? 11.461 -7.941 17.438 1 94.88 42 ILE A O 1
ATOM 319 N N . GLU A 1 43 ? 9.984 -7.477 15.812 1 91.81 43 GLU A N 1
ATOM 320 C CA . GLU A 1 43 ? 10.477 -6.121 15.609 1 91.81 43 GLU A CA 1
ATOM 321 C C . GLU A 1 43 ? 10.422 -5.312 16.906 1 91.81 43 GLU A C 1
ATOM 323 O O . GLU A 1 43 ? 11.336 -4.539 17.203 1 91.81 43 GLU A O 1
ATOM 328 N N . VAL A 1 44 ? 9.328 -5.453 17.672 1 91.31 44 VAL A N 1
ATOM 329 C CA . VAL A 1 44 ? 9.102 -4.602 18.844 1 91.31 44 VAL A CA 1
ATOM 330 C C . VAL A 1 44 ? 9.422 -5.379 20.109 1 91.31 44 VAL A C 1
ATOM 332 O O . VAL A 1 44 ? 9.016 -4.98 21.203 1 91.31 44 VAL A O 1
ATOM 335 N N . ALA A 1 45 ? 10.047 -6.461 19.984 1 92 45 ALA A N 1
ATOM 336 C CA . ALA A 1 45 ? 10.32 -7.336 21.125 1 92 45 ALA A CA 1
ATOM 337 C C . ALA A 1 45 ? 11.062 -6.582 22.219 1 92 45 ALA A C 1
ATOM 339 O O . ALA A 1 45 ? 10.844 -6.844 23.406 1 92 45 ALA A O 1
ATOM 340 N N . ASN A 1 46 ? 11.875 -5.625 21.891 1 88.56 46 ASN A N 1
ATOM 341 C CA . ASN A 1 46 ? 12.703 -4.906 22.859 1 88.56 46 ASN A CA 1
ATOM 342 C C . ASN A 1 46 ? 12 -3.646 23.359 1 88.56 46 ASN A C 1
ATOM 344 O O . ASN A 1 46 ? 12.562 -2.891 24.156 1 88.56 46 ASN A O 1
ATOM 348 N N . ASN A 1 47 ? 10.805 -3.404 22.922 1 90.5 47 ASN A N 1
ATOM 349 C CA . ASN A 1 47 ? 9.977 -2.285 23.359 1 90.5 47 ASN A CA 1
ATOM 350 C C . ASN A 1 47 ? 8.672 -2.766 23.984 1 90.5 47 ASN A C 1
ATOM 352 O O . ASN A 1 47 ? 7.652 -2.865 23.297 1 90.5 47 ASN A O 1
ATOM 356 N N . PRO A 1 48 ? 8.641 -2.812 25.266 1 89.19 48 PRO A N 1
ATOM 357 C CA . PRO A 1 48 ? 7.484 -3.396 25.953 1 89.19 48 PRO A CA 1
ATOM 358 C C . PRO A 1 48 ? 6.195 -2.621 25.688 1 89.19 48 PRO A C 1
ATOM 360 O O . PRO A 1 48 ? 5.125 -3.223 25.562 1 89.19 48 PRO A O 1
ATOM 363 N N . GLU A 1 49 ? 6.289 -1.368 25.609 1 88.38 49 GLU A N 1
ATOM 364 C CA . GLU A 1 49 ? 5.094 -0.564 25.375 1 88.38 49 GLU A CA 1
ATOM 365 C C . GLU A 1 49 ? 4.484 -0.875 24.016 1 88.38 49 GLU A C 1
ATOM 367 O O . GLU A 1 49 ? 3.273 -1.078 23.906 1 88.38 49 GLU A O 1
ATOM 372 N N . LYS A 1 50 ? 5.301 -0.974 23.078 1 88.44 50 LYS A N 1
ATOM 373 C CA . LYS A 1 50 ? 4.82 -1.267 21.734 1 88.44 50 LYS A CA 1
ATOM 374 C C . LYS A 1 50 ? 4.371 -2.721 21.609 1 88.44 50 LYS A C 1
ATOM 376 O O . LYS A 1 50 ? 3.447 -3.029 20.859 1 88.44 50 LYS A O 1
ATOM 381 N N . LEU A 1 51 ? 5.051 -3.574 22.312 1 91.56 51 LEU A N 1
ATOM 382 C CA . LEU A 1 51 ? 4.695 -4.988 22.297 1 91.56 51 LEU A CA 1
ATOM 383 C C . LEU A 1 51 ? 3.291 -5.207 22.844 1 91.56 51 LEU A C 1
ATOM 385 O O . LEU A 1 51 ? 2.539 -6.039 22.344 1 91.56 51 LEU A O 1
ATOM 389 N N . GLN A 1 52 ? 2.902 -4.406 23.766 1 89.12 52 GLN A N 1
ATOM 390 C CA . GLN A 1 52 ? 1.599 -4.582 24.406 1 89.12 52 GLN A CA 1
ATOM 391 C C . GLN A 1 52 ? 0.478 -4.07 23.5 1 89.12 52 GLN A C 1
ATOM 393 O O . GLN A 1 52 ? -0.685 -4.438 23.672 1 89.12 52 GLN A O 1
ATOM 398 N N . GLU A 1 53 ? 0.868 -3.33 22.609 1 82.69 53 GLU A N 1
ATOM 399 C CA . GLU A 1 53 ? -0.124 -2.893 21.625 1 82.69 53 GLU A CA 1
ATOM 400 C C . GLU A 1 53 ? -0.593 -4.059 20.75 1 82.69 53 GLU A C 1
ATOM 402 O O . GLU A 1 53 ? -1.642 -3.977 20.109 1 82.69 53 GLU A O 1
ATOM 407 N N . LEU A 1 54 ? 0.17 -5.168 20.781 1 85.06 54 LEU A N 1
ATOM 408 C CA . LEU A 1 54 ? -0.169 -6.336 19.969 1 85.06 54 LEU A CA 1
ATOM 409 C C . LEU A 1 54 ? -0.972 -7.344 20.781 1 85.06 54 LEU A C 1
ATOM 411 O O . LEU A 1 54 ? -1.139 -8.492 20.375 1 85.06 54 LEU A O 1
ATOM 415 N N . LYS A 1 55 ? -1.37 -6.938 21.891 1 83.25 55 LYS A N 1
ATOM 416 C CA . LYS A 1 55 ? -2.107 -7.859 22.75 1 83.25 55 LYS A CA 1
ATOM 417 C C . LYS A 1 55 ? -3.225 -8.555 21.984 1 83.25 55 LYS A C 1
ATOM 419 O O . LYS A 1 55 ? -3.916 -7.93 21.172 1 83.25 55 LYS A O 1
ATOM 424 N N . SER A 1 56 ? -3.17 -9.844 22.281 1 76.25 56 SER A N 1
ATOM 425 C CA . SER A 1 56 ? -4.074 -10.703 21.516 1 76.25 56 SER A CA 1
ATOM 426 C C . SER A 1 56 ? -5.531 -10.328 21.766 1 76.25 56 SER A C 1
ATOM 428 O O . SER A 1 56 ? -5.891 -9.906 22.875 1 76.25 56 SER A O 1
ATOM 430 N N . TYR A 1 57 ? -6.207 -10.711 20.766 1 62.47 57 TYR A N 1
ATOM 431 C CA . TYR A 1 57 ? -7.652 -10.5 20.766 1 62.47 57 TYR A CA 1
ATOM 432 C C . TYR A 1 57 ? -8.352 -11.516 21.656 1 62.47 57 TYR A C 1
ATOM 434 O O . TYR A 1 57 ? -9.5 -11.305 22.062 1 62.47 57 TYR A O 1
ATOM 442 N N . PHE A 1 58 ? -7.559 -12.609 21.953 1 58.81 58 PHE A N 1
ATOM 443 C CA . PHE A 1 58 ? -8.125 -13.812 22.562 1 58.81 58 PHE A CA 1
ATOM 444 C C . PHE A 1 58 ? -7.91 -13.812 24.062 1 58.81 58 PHE A C 1
ATOM 446 O O . PHE A 1 58 ? -8.578 -14.547 24.797 1 58.81 58 PHE A O 1
ATOM 453 N N . ALA A 1 59 ? -6.852 -13.07 24.406 1 63.91 59 ALA A N 1
ATOM 454 C CA . ALA A 1 59 ? -6.383 -13.336 25.766 1 63.91 59 ALA A CA 1
ATOM 455 C C . ALA A 1 59 ? -6.215 -12.031 26.547 1 63.91 59 ALA A C 1
ATOM 457 O O . ALA A 1 59 ? -6.012 -10.969 25.953 1 63.91 59 ALA A O 1
ATOM 458 N N . GLU A 1 60 ? -6.551 -12.117 27.734 1 74.81 60 GLU A N 1
ATOM 459 C CA . GLU A 1 60 ? -6.305 -10.992 28.641 1 74.81 60 GLU A CA 1
ATOM 460 C C . GLU A 1 60 ? -4.828 -10.906 29.016 1 74.81 60 GLU A C 1
ATOM 462 O O . GLU A 1 60 ? -4.355 -9.852 29.438 1 74.81 60 GLU A O 1
ATOM 467 N N . ASP A 1 61 ? -4.219 -11.992 28.656 1 84.44 61 ASP A N 1
ATOM 468 C CA . ASP A 1 61 ? -2.801 -12.023 29 1 84.44 61 ASP A CA 1
ATOM 469 C C . ASP A 1 61 ? -2.006 -11.039 28.141 1 84.44 61 ASP A C 1
ATOM 471 O O . ASP A 1 61 ? -2.393 -10.742 27 1 84.44 61 ASP A O 1
ATOM 475 N N . PRO A 1 62 ? -0.975 -10.531 28.75 1 89.12 62 PRO A N 1
ATOM 476 C CA . PRO A 1 62 ? -0.166 -9.578 27.984 1 89.12 62 PRO A CA 1
ATOM 477 C C . PRO A 1 62 ? 0.58 -10.227 26.828 1 89.12 62 PRO A C 1
ATOM 479 O O . PRO A 1 62 ? 0.841 -11.43 26.844 1 89.12 62 PRO A O 1
ATOM 482 N N . ALA A 1 63 ? 0.861 -9.438 25.859 1 91.62 63 ALA A N 1
ATOM 483 C CA . ALA A 1 63 ? 1.646 -9.891 24.719 1 91.62 63 ALA A CA 1
ATOM 484 C C . ALA A 1 63 ? 3.102 -10.133 25.109 1 91.62 63 ALA A C 1
ATOM 486 O O . ALA A 1 63 ? 3.658 -9.406 25.938 1 91.62 63 ALA A O 1
ATOM 487 N N . GLY A 1 64 ? 3.711 -11.203 24.609 1 93.56 64 GLY A N 1
ATOM 488 C CA . GLY A 1 64 ? 5.094 -11.523 24.922 1 93.56 64 GLY A CA 1
ATOM 489 C C . GLY A 1 64 ? 5.828 -12.188 23.766 1 93.56 64 GLY A C 1
ATOM 490 O O . GLY A 1 64 ? 5.219 -12.883 22.953 1 93.56 64 GLY A O 1
ATOM 491 N N . VAL A 1 65 ? 7.125 -11.922 23.672 1 95.06 65 VAL A N 1
ATOM 492 C CA . VAL A 1 65 ? 8.008 -12.562 22.703 1 95.06 65 VAL A CA 1
ATOM 493 C C . VAL A 1 65 ? 9.312 -12.961 23.375 1 95.06 65 VAL A C 1
ATOM 495 O O . VAL A 1 65 ? 9.906 -12.18 24.125 1 95.06 65 VAL A O 1
ATOM 498 N N . THR A 1 66 ? 9.672 -14.219 23.219 1 94.88 66 THR A N 1
ATOM 499 C CA . THR A 1 66 ? 10.953 -14.703 23.734 1 94.88 66 THR A CA 1
ATOM 500 C C . THR A 1 66 ? 11.836 -15.203 22.594 1 94.88 66 THR A C 1
ATOM 502 O O . THR A 1 66 ? 11.391 -15.984 21.75 1 94.88 66 THR A O 1
ATOM 505 N N . MET A 1 67 ? 12.984 -14.695 22.531 1 94.75 67 MET A N 1
ATOM 506 C CA . MET A 1 67 ? 13.961 -15.102 21.531 1 94.75 67 MET A CA 1
ATOM 507 C C . MET A 1 67 ? 15.234 -15.625 22.188 1 94.75 67 MET A C 1
ATOM 509 O O . MET A 1 67 ? 15.805 -14.969 23.047 1 94.75 67 MET A O 1
ATOM 513 N N . ASN A 1 68 ? 15.664 -16.734 21.812 1 93.75 68 ASN A N 1
ATOM 514 C CA . ASN A 1 68 ? 16.875 -17.344 22.344 1 93.75 68 ASN A CA 1
ATOM 515 C C . ASN A 1 68 ? 17.828 -17.797 21.25 1 93.75 68 ASN A C 1
ATOM 517 O O . ASN A 1 68 ? 17.578 -18.812 20.594 1 93.75 68 ASN A O 1
ATOM 521 N N . PRO A 1 69 ? 19 -17.281 21.078 1 93 69 PRO A N 1
ATOM 522 C CA . PRO A 1 69 ? 19.484 -16.016 21.641 1 93 69 PRO A CA 1
ATOM 523 C C . PRO A 1 69 ? 18.703 -14.805 21.125 1 93 69 PRO A C 1
ATOM 525 O O . PRO A 1 69 ? 17.969 -14.906 20.141 1 93 69 PRO A O 1
ATOM 528 N N . PRO A 1 70 ? 18.844 -13.68 21.734 1 92.12 70 PRO A N 1
ATOM 529 C CA . PRO A 1 70 ? 18.094 -12.492 21.312 1 92.12 70 PRO A CA 1
ATOM 530 C C . PRO A 1 70 ? 18.75 -11.773 20.125 1 92.12 70 PRO A C 1
ATOM 532 O O . PRO A 1 70 ? 19.969 -11.852 19.953 1 92.12 70 PRO A O 1
ATOM 535 N N . PHE A 1 71 ? 17.891 -11.203 19.359 1 92.94 71 PHE A N 1
ATOM 536 C CA . PHE A 1 71 ? 18.375 -10.328 18.297 1 92.94 71 PHE A CA 1
ATOM 537 C C . PHE A 1 71 ? 18.578 -8.906 18.812 1 92.94 71 PHE A C 1
ATOM 539 O O . PHE A 1 71 ? 17.688 -8.352 19.469 1 92.94 71 PHE A O 1
ATOM 546 N N . GLU A 1 72 ? 19.672 -8.305 18.547 1 87.81 72 GLU A N 1
ATOM 547 C CA . GLU A 1 72 ? 19.938 -6.949 19.016 1 87.81 72 GLU A CA 1
ATOM 548 C C . GLU A 1 72 ? 19.312 -5.914 18.078 1 87.81 72 GLU A C 1
ATOM 550 O O . GLU A 1 72 ? 18.703 -4.945 18.531 1 87.81 72 GLU A O 1
ATOM 555 N N . LYS A 1 73 ? 19.531 -6.18 16.844 1 91.12 73 LYS A N 1
ATOM 556 C CA . LYS A 1 73 ? 19.016 -5.254 15.844 1 91.12 73 LYS A CA 1
ATOM 557 C C . LYS A 1 73 ? 18.203 -5.984 14.781 1 91.12 73 LYS A C 1
ATOM 559 O O . LYS A 1 73 ? 18.734 -6.828 14.055 1 91.12 73 LYS A O 1
ATOM 564 N N . VAL A 1 74 ? 16.922 -5.602 14.695 1 94.12 74 VAL A N 1
ATOM 565 C CA . VAL A 1 74 ? 16.016 -6.23 13.742 1 94.12 74 VAL A CA 1
ATOM 566 C C . VAL A 1 74 ? 15.477 -5.184 12.773 1 94.12 74 VAL A C 1
ATOM 568 O O . VAL A 1 74 ? 15.055 -4.102 13.188 1 94.12 74 VAL A O 1
ATOM 571 N N . LEU A 1 75 ? 15.562 -5.527 11.492 1 92.12 75 LEU A N 1
ATOM 572 C CA . LEU A 1 75 ? 14.977 -4.668 10.461 1 92.12 75 LEU A CA 1
ATOM 573 C C . LEU A 1 75 ? 13.844 -5.387 9.734 1 92.12 75 LEU A C 1
ATOM 575 O O . LEU A 1 75 ? 13.977 -6.559 9.375 1 92.12 75 LEU A O 1
ATOM 579 N N . VAL A 1 76 ? 12.742 -4.707 9.562 1 92.25 76 VAL A N 1
ATOM 580 C CA . VAL A 1 76 ? 11.578 -5.316 8.938 1 92.25 76 VAL A CA 1
ATOM 581 C C . VAL A 1 76 ? 11.18 -4.516 7.699 1 92.25 76 VAL A C 1
ATOM 583 O O . VAL A 1 76 ? 11.062 -3.289 7.754 1 92.25 76 VAL A O 1
ATOM 586 N N . PHE A 1 77 ? 11.094 -5.234 6.59 1 90.94 77 PHE A N 1
ATOM 587 C CA . PHE A 1 77 ? 10.492 -4.652 5.398 1 90.94 77 PHE A CA 1
ATOM 588 C C . PHE A 1 77 ? 8.984 -4.879 5.391 1 90.94 77 PHE A C 1
ATOM 590 O O . PHE A 1 77 ? 8.523 -6.02 5.305 1 90.94 77 PHE A O 1
ATOM 597 N N . ASN A 1 78 ? 8.281 -3.832 5.492 1 80.88 78 ASN A N 1
ATOM 598 C CA . ASN A 1 78 ? 6.824 -3.863 5.457 1 80.88 78 ASN A CA 1
ATOM 599 C C . ASN A 1 78 ? 6.254 -2.605 4.812 1 80.88 78 ASN A C 1
ATOM 601 O O . ASN A 1 78 ? 6.992 -1.807 4.234 1 80.88 78 ASN A O 1
ATOM 605 N N . GLU A 1 79 ? 4.965 -2.461 4.887 1 71.25 79 GLU A N 1
ATOM 606 C CA . GLU A 1 79 ? 4.293 -1.321 4.266 1 71.25 79 GLU A CA 1
ATOM 607 C C . GLU A 1 79 ? 4.695 -0.011 4.934 1 71.25 79 GLU A C 1
ATOM 609 O O . GLU A 1 79 ? 4.816 1.021 4.273 1 71.25 79 GLU A O 1
ATOM 614 N N . GLU A 1 80 ? 4.891 -0.065 6.16 1 71.06 80 GLU A N 1
ATOM 615 C CA . GLU A 1 80 ? 5.277 1.13 6.906 1 71.06 80 GLU A CA 1
ATOM 616 C C . GLU A 1 80 ? 6.621 1.666 6.43 1 71.06 80 GLU A C 1
ATOM 618 O O . GLU A 1 80 ? 6.824 2.879 6.359 1 71.06 80 GLU A O 1
ATOM 623 N N . PHE A 1 81 ? 7.492 0.757 6.176 1 76.31 81 PHE A N 1
ATOM 624 C CA . PHE A 1 81 ? 8.789 1.171 5.648 1 76.31 81 PHE A CA 1
ATOM 625 C C . PHE A 1 81 ? 8.625 1.891 4.316 1 76.31 81 PHE A C 1
ATOM 627 O O . PHE A 1 81 ? 9.234 2.936 4.086 1 76.31 81 PHE A O 1
ATOM 634 N N . VAL A 1 82 ? 7.828 1.337 3.48 1 72.19 82 VAL A N 1
ATOM 635 C CA . VAL A 1 82 ? 7.629 1.903 2.15 1 72.19 82 VAL A CA 1
ATOM 636 C C . VAL A 1 82 ? 7.008 3.293 2.27 1 72.19 82 VAL A C 1
ATOM 638 O O . VAL A 1 82 ? 7.441 4.234 1.602 1 72.19 82 VAL A O 1
ATOM 641 N N . ASP A 1 83 ? 6.109 3.457 3.15 1 68.81 83 ASP A N 1
ATOM 642 C CA . ASP A 1 83 ? 5.379 4.711 3.279 1 68.81 83 ASP A CA 1
ATOM 643 C C . ASP A 1 83 ? 6.234 5.781 3.955 1 68.81 83 ASP A C 1
ATOM 645 O O . ASP A 1 83 ? 6.145 6.961 3.611 1 68.81 83 ASP A O 1
ATOM 649 N N . LYS A 1 84 ? 7.066 5.379 4.812 1 65.5 84 LYS A N 1
ATOM 650 C CA . LYS A 1 84 ? 7.789 6.348 5.633 1 65.5 84 LYS A CA 1
ATOM 651 C C . LYS A 1 84 ? 9.141 6.699 5.016 1 65.5 84 LYS A C 1
ATOM 653 O O . LYS A 1 84 ? 9.648 7.805 5.207 1 65.5 84 LYS A O 1
ATOM 658 N N . VAL A 1 85 ? 9.648 5.801 4.32 1 65 85 VAL A N 1
ATOM 659 C CA . VAL A 1 85 ? 11.062 5.977 3.99 1 65 85 VAL A CA 1
ATOM 660 C C . VAL A 1 85 ? 11.211 6.297 2.506 1 65 85 VAL A C 1
ATOM 662 O O . VAL A 1 85 ? 12.109 7.043 2.111 1 65 85 VAL A O 1
ATOM 665 N N . VAL A 1 86 ? 10.172 5.734 1.743 1 67.94 86 VAL A N 1
ATOM 666 C CA . VAL A 1 86 ? 10.406 5.801 0.304 1 67.94 86 VAL A CA 1
ATOM 667 C C . VAL A 1 86 ? 9.383 6.734 -0.339 1 67.94 86 VAL A C 1
ATOM 669 O O . VAL A 1 86 ? 8.227 6.789 0.088 1 67.94 86 VAL A O 1
ATOM 672 N N . PHE A 1 87 ? 9.812 7.523 -1.278 1 64.12 87 PHE A N 1
ATOM 673 C CA . PHE A 1 87 ? 9.062 8.352 -2.215 1 64.12 87 PHE A CA 1
ATOM 674 C C . PHE A 1 87 ? 8.367 9.492 -1.485 1 64.12 87 PHE A C 1
ATOM 676 O O . PHE A 1 87 ? 7.16 9.688 -1.636 1 64.12 87 PHE A O 1
ATOM 683 N N . LYS A 1 88 ? 9.086 10.117 -0.604 1 62.25 88 LYS A N 1
ATOM 684 C CA . LYS A 1 88 ? 8.547 11.312 0.035 1 62.25 88 LYS A CA 1
ATOM 685 C C . LYS A 1 88 ? 8.664 12.531 -0.881 1 62.25 88 LYS A C 1
ATOM 687 O O . LYS A 1 88 ? 9.75 12.844 -1.362 1 62.25 88 LYS A O 1
ATOM 692 N N . GLU A 1 89 ? 7.551 13.039 -1.244 1 61.97 89 GLU A N 1
ATOM 693 C CA . GLU A 1 89 ? 7.488 14.219 -2.105 1 61.97 89 GLU A CA 1
ATOM 694 C C . GLU A 1 89 ? 8.266 14 -3.396 1 61.97 89 GLU A C 1
ATOM 696 O O . GLU A 1 89 ? 7.984 13.062 -4.148 1 61.97 89 GLU A O 1
ATOM 701 N N . ASP A 1 90 ? 9.438 14.758 -3.559 1 64.38 90 ASP A N 1
ATOM 702 C CA . ASP A 1 90 ? 10.195 14.719 -4.805 1 64.38 90 ASP A CA 1
ATOM 703 C C . ASP A 1 90 ? 11.5 13.953 -4.629 1 64.38 90 ASP A C 1
ATOM 705 O O . ASP A 1 90 ? 12.375 13.984 -5.5 1 64.38 90 ASP A O 1
ATOM 709 N N . GLU A 1 91 ? 11.562 13.188 -3.506 1 73.69 91 GLU A N 1
ATOM 710 C CA . GLU A 1 91 ? 12.766 12.383 -3.283 1 73.69 91 GLU A CA 1
ATOM 711 C C . GLU A 1 91 ? 12.43 10.898 -3.174 1 73.69 91 GLU A C 1
ATOM 713 O O . GLU A 1 91 ? 11.383 10.531 -2.635 1 73.69 91 GLU A O 1
ATOM 718 N N . VAL A 1 92 ? 13.266 10.117 -3.717 1 73.19 92 VAL A N 1
ATOM 719 C CA . VAL A 1 92 ? 13.031 8.672 -3.74 1 73.19 92 VAL A CA 1
ATOM 720 C C . VAL A 1 92 ? 13.195 8.102 -2.332 1 73.19 92 VAL A C 1
ATOM 722 O O . VAL A 1 92 ? 12.43 7.223 -1.924 1 73.19 92 VAL A O 1
ATOM 725 N N . ILE A 1 93 ? 14.25 8.555 -1.563 1 70.81 93 ILE A N 1
ATOM 726 C CA . ILE A 1 93 ? 14.469 8.047 -0.216 1 70.81 93 ILE A CA 1
ATOM 727 C C . ILE A 1 93 ? 14.938 9.18 0.695 1 70.81 93 ILE A C 1
ATOM 729 O O . ILE A 1 93 ? 15.695 10.055 0.269 1 70.81 93 ILE A O 1
ATOM 733 N N . GLU A 1 94 ? 14.453 8.969 1.902 1 67.44 94 GLU A N 1
ATOM 734 C CA . GLU A 1 94 ? 14.945 9.914 2.898 1 67.44 94 GLU A CA 1
ATOM 735 C C . GLU A 1 94 ? 16.359 9.555 3.355 1 67.44 94 GLU A C 1
ATOM 737 O O . GLU A 1 94 ? 16.719 8.375 3.4 1 67.44 94 GLU A O 1
ATOM 742 N N . ASN A 1 95 ? 17.156 10.477 3.656 1 66.31 95 ASN A N 1
ATOM 743 C CA . ASN A 1 95 ? 18.516 10.281 4.16 1 66.31 95 ASN A CA 1
ATOM 744 C C . ASN A 1 95 ? 19.375 9.516 3.158 1 66.31 95 ASN A C 1
ATOM 746 O O . ASN A 1 95 ? 20 8.516 3.51 1 66.31 95 ASN A O 1
ATOM 750 N N . SER A 1 96 ? 19.188 9.883 1.927 1 72.06 96 SER A N 1
ATOM 751 C CA . SER A 1 96 ? 19.906 9.258 0.816 1 72.06 96 SER A CA 1
ATOM 752 C C . SER A 1 96 ? 21.391 9.125 1.117 1 72.06 96 SER A C 1
ATOM 754 O O . SER A 1 96 ? 22.016 8.117 0.779 1 72.06 96 SER A O 1
ATOM 756 N N . PHE A 1 97 ? 21.891 10.078 1.829 1 70.06 97 PHE A N 1
ATOM 757 C CA . PHE A 1 97 ? 23.312 10.055 2.123 1 70.06 97 PHE A CA 1
ATOM 758 C C . PHE A 1 97 ? 23.672 8.875 3.014 1 70.06 97 PHE A C 1
ATOM 760 O O . PHE A 1 97 ? 24.625 8.141 2.734 1 70.06 97 PHE A O 1
ATOM 767 N N . GLU A 1 98 ? 22.891 8.703 3.977 1 71.25 98 GLU A N 1
ATOM 768 C CA . GLU A 1 98 ? 23.172 7.629 4.922 1 71.25 98 GLU A CA 1
ATOM 769 C C . GLU A 1 98 ? 23.031 6.262 4.262 1 71.25 98 GLU A C 1
ATOM 771 O O . GLU A 1 98 ? 23.781 5.332 4.555 1 71.25 98 GLU A O 1
ATOM 776 N N . VAL A 1 99 ? 22.172 6.234 3.379 1 71.5 99 VAL A N 1
ATOM 777 C CA . VAL A 1 99 ? 21.844 4.945 2.779 1 71.5 99 VAL A CA 1
ATOM 778 C C . VAL A 1 99 ? 22.891 4.574 1.73 1 71.5 99 VAL A C 1
ATOM 780 O O . VAL A 1 99 ? 23.297 3.418 1.645 1 71.5 99 VAL A O 1
ATOM 783 N N . PHE A 1 100 ? 23.344 5.551 1.018 1 72.94 100 PHE A N 1
ATOM 784 C CA . PHE A 1 100 ? 24.141 5.215 -0.149 1 72.94 100 PHE A CA 1
ATOM 785 C C . PHE A 1 100 ? 25.609 5.598 0.075 1 72.94 100 PHE A C 1
ATOM 787 O O . PHE A 1 100 ? 26.5 5.074 -0.594 1 72.94 100 PHE A O 1
ATOM 794 N N . LEU A 1 101 ? 25.828 6.586 0.982 1 69.5 101 LEU A N 1
ATOM 795 C CA . LEU A 1 101 ? 27.141 7.203 0.98 1 69.5 101 LEU A CA 1
ATOM 796 C C . LEU A 1 101 ? 27.891 6.898 2.275 1 69.5 101 LEU A C 1
ATOM 798 O O . LEU A 1 101 ? 29.109 7.016 2.334 1 69.5 101 LEU A O 1
ATOM 802 N N . LYS A 1 102 ? 27.109 6.574 3.219 1 68.81 102 LYS A N 1
ATOM 803 C CA . LYS A 1 102 ? 27.781 6.344 4.492 1 68.81 102 LYS A CA 1
ATOM 804 C C . LYS A 1 102 ? 28.516 5.004 4.492 1 68.81 102 LYS A C 1
ATOM 806 O O . LYS A 1 102 ? 27.875 3.945 4.523 1 68.81 102 LYS A O 1
ATOM 811 N N . THR A 1 103 ? 29.734 5.051 4.172 1 71.44 103 THR A N 1
ATOM 812 C CA . THR A 1 103 ? 30.625 3.891 4.238 1 71.44 103 THR A CA 1
ATOM 813 C C . THR A 1 103 ? 31.641 4.055 5.359 1 71.44 103 THR A C 1
ATOM 815 O O . THR A 1 103 ? 31.891 5.168 5.828 1 71.44 103 THR A O 1
ATOM 818 N N . PRO A 1 104 ? 32.031 2.928 5.871 1 72.06 104 PRO A N 1
ATOM 819 C CA . PRO A 1 104 ? 33.062 3.047 6.898 1 72.06 104 PRO A CA 1
ATOM 820 C C . PRO A 1 104 ? 34.25 3.906 6.453 1 72.06 104 PRO A C 1
ATOM 822 O O . PRO A 1 104 ? 34.812 4.648 7.258 1 72.06 104 PRO A O 1
ATOM 825 N N . THR A 1 105 ? 34.531 3.738 5.219 1 72.38 105 THR A N 1
ATOM 826 C CA . THR A 1 105 ? 35.656 4.523 4.699 1 72.38 105 THR A CA 1
ATOM 827 C C . THR A 1 105 ? 35.312 6.016 4.73 1 72.38 105 THR A C 1
ATOM 829 O O . THR A 1 105 ? 36.156 6.836 5.086 1 72.38 105 THR A O 1
ATOM 832 N N . TYR A 1 106 ? 34.125 6.355 4.352 1 74.94 106 TYR A N 1
ATOM 833 C CA . TYR A 1 106 ? 33.719 7.75 4.383 1 74.94 106 TYR A CA 1
ATOM 834 C C . TYR A 1 106 ? 33.688 8.289 5.809 1 74.94 106 TYR A C 1
ATOM 836 O O . TYR A 1 106 ? 34.188 9.391 6.066 1 74.94 106 TYR A O 1
ATOM 844 N N . ASP A 1 107 ? 33.219 7.512 6.672 1 76 107 ASP A N 1
ATOM 845 C CA . ASP A 1 107 ? 33.094 7.941 8.062 1 76 107 ASP A CA 1
ATOM 846 C C . ASP A 1 107 ? 34.469 8.203 8.672 1 76 107 ASP A C 1
ATOM 848 O O . ASP A 1 107 ? 34.656 9.18 9.406 1 76 107 ASP A O 1
ATOM 852 N N . SER A 1 108 ? 35.25 7.285 8.367 1 78.31 108 SER A N 1
ATOM 853 C CA . SER A 1 108 ? 36.594 7.445 8.906 1 78.31 108 SER A CA 1
ATOM 854 C C . SER A 1 108 ? 37.25 8.727 8.398 1 78.31 108 SER A C 1
ATOM 856 O O . SER A 1 108 ? 37.844 9.484 9.18 1 78.31 108 SER A O 1
ATOM 858 N N . LYS A 1 109 ? 37.062 8.961 7.145 1 75.69 109 LYS A N 1
ATOM 859 C CA . LYS A 1 109 ? 37.688 10.148 6.551 1 75.69 109 LYS A CA 1
ATOM 860 C C . LYS A 1 109 ? 37 11.422 7.039 1 75.69 109 LYS A C 1
ATOM 862 O O . LYS A 1 109 ? 37.656 12.445 7.246 1 75.69 109 LYS A O 1
ATOM 867 N N . LYS A 1 110 ? 35.75 11.344 7.199 1 76.38 110 LYS A N 1
ATOM 868 C CA . LYS A 1 110 ? 35 12.484 7.699 1 76.38 110 LYS A CA 1
ATOM 869 C C . LYS A 1 110 ? 35.406 12.82 9.133 1 76.38 110 LYS A C 1
ATOM 871 O O . LYS A 1 110 ? 35.531 13.992 9.492 1 76.38 110 LYS A O 1
ATOM 876 N N . GLU A 1 111 ? 35.469 11.781 9.906 1 77.94 111 GLU A N 1
ATOM 877 C CA . GLU A 1 111 ? 35.906 11.992 11.289 1 77.94 111 GLU A CA 1
ATOM 878 C C . GLU A 1 111 ? 37.25 12.68 11.359 1 77.94 111 GLU A C 1
ATOM 880 O O . GLU A 1 111 ? 37.469 13.555 12.195 1 77.94 111 GLU A O 1
ATOM 885 N N . GLN A 1 112 ? 38.094 12.195 10.547 1 74.81 112 GLN A N 1
ATOM 886 C CA . GLN A 1 112 ? 39.406 12.805 10.484 1 74.81 112 GLN A CA 1
ATOM 887 C C . GLN A 1 112 ? 39.312 14.281 10.094 1 74.81 112 GLN A C 1
ATOM 889 O O . GLN A 1 112 ? 40 15.125 10.68 1 74.81 112 GLN A O 1
ATOM 894 N N . LEU A 1 113 ? 38.469 14.578 9.141 1 74.31 113 LEU A N 1
ATOM 895 C CA . LEU A 1 113 ? 38.25 15.953 8.688 1 74.31 113 LEU A CA 1
ATOM 896 C C . LEU A 1 113 ? 37.688 16.812 9.797 1 74.31 113 LEU A C 1
ATOM 898 O O . LEU A 1 113 ? 38.094 17.953 9.992 1 74.31 113 LEU A O 1
ATOM 902 N N . ASP A 1 114 ? 36.719 16.281 10.484 1 74.19 114 ASP A N 1
ATOM 903 C CA . ASP A 1 114 ? 36.062 17.031 11.555 1 74.19 114 ASP A CA 1
ATOM 904 C C . ASP A 1 114 ? 37.031 17.328 12.688 1 74.19 114 ASP A C 1
ATOM 906 O O . ASP A 1 114 ? 37 18.422 13.273 1 74.19 114 ASP A O 1
ATOM 910 N N . GLN A 1 115 ? 37.812 16.375 12.977 1 74.12 115 GLN A N 1
ATOM 911 C CA . GLN A 1 115 ? 38.812 16.609 13.992 1 74.12 115 GLN A CA 1
ATOM 912 C C . GLN A 1 115 ? 39.781 17.734 13.586 1 74.12 115 GLN A C 1
ATOM 914 O O . GLN A 1 115 ? 40.125 18.578 14.414 1 74.12 115 GLN A O 1
ATOM 919 N N . HIS A 1 116 ? 40.062 17.719 12.32 1 73.19 116 HIS A N 1
ATOM 920 C CA . HIS A 1 116 ? 40.969 18.766 11.812 1 73.19 116 HIS A CA 1
ATOM 921 C C . HIS A 1 116 ? 40.281 20.125 11.828 1 73.19 116 HIS A C 1
ATOM 923 O O . HIS A 1 116 ? 40.906 21.141 12.172 1 73.19 116 HIS A O 1
ATOM 929 N N . LEU A 1 117 ? 39 20.156 11.562 1 70.5 117 LEU A N 1
ATOM 930 C CA . LEU A 1 117 ? 38.219 21.391 11.578 1 70.5 117 LEU A CA 1
ATOM 931 C C . LEU A 1 117 ? 38.094 21.938 13 1 70.5 117 LEU A C 1
ATOM 933 O O . LEU A 1 117 ? 38.156 23.156 13.211 1 70.5 117 LEU A O 1
ATOM 937 N N . LYS A 1 118 ? 37.781 21.031 13.883 1 72 118 LYS A N 1
ATOM 938 C CA . LYS A 1 118 ? 37.688 21.438 15.281 1 72 118 LYS A CA 1
ATOM 939 C C . LYS A 1 118 ? 39 22.094 15.75 1 72 118 LYS A C 1
ATOM 941 O O . LYS A 1 118 ? 38.969 23.094 16.469 1 72 118 LYS A O 1
ATOM 946 N N . SER A 1 119 ? 40.031 21.547 15.305 1 69.81 119 SER A N 1
ATOM 947 C CA . SER A 1 119 ? 41.344 22.094 15.68 1 69.81 119 SER A CA 1
ATOM 948 C C . SER A 1 119 ? 41.531 23.5 15.125 1 69.81 119 SER A C 1
ATOM 950 O O . SER A 1 119 ? 42.125 24.359 15.789 1 69.81 119 SER A O 1
ATOM 952 N N . LEU A 1 120 ? 40.875 23.719 14 1 68.19 120 LEU A N 1
ATOM 953 C CA . LEU A 1 120 ? 40.969 25.031 13.367 1 68.19 120 LEU A CA 1
ATOM 954 C C . LEU A 1 120 ? 40.188 26.062 14.141 1 68.19 120 LEU A C 1
ATOM 956 O O . LEU A 1 120 ? 40.625 27.203 14.328 1 68.19 120 LEU A O 1
ATOM 960 N N . HIS A 1 121 ? 39 25.641 14.578 1 69.44 121 HIS A N 1
ATOM 961 C CA . HIS A 1 121 ? 38.156 26.547 15.312 1 69.44 121 HIS A CA 1
ATOM 962 C C . HIS A 1 121 ? 38.781 26.938 16.641 1 69.44 121 HIS A C 1
ATOM 964 O O . HIS A 1 121 ? 38.625 28.078 17.094 1 69.44 121 HIS A O 1
ATOM 970 N N . GLN A 1 122 ? 39.5 26.016 17.188 1 68.38 122 GLN A N 1
ATOM 971 C CA . GLN A 1 122 ? 40.156 26.297 18.453 1 68.38 122 GLN A CA 1
ATOM 972 C C . GLN A 1 122 ? 41.25 27.359 18.297 1 68.38 122 GLN A C 1
ATOM 974 O O . GLN A 1 122 ? 41.5 28.125 19.234 1 68.38 122 GLN A O 1
ATOM 979 N N . ILE A 1 123 ? 41.688 27.453 17.156 1 65.56 123 ILE A N 1
ATOM 980 C CA . ILE A 1 123 ? 42.719 28.438 16.906 1 65.56 123 ILE A CA 1
ATOM 981 C C . ILE A 1 123 ? 42.125 29.844 16.969 1 65.56 123 ILE A C 1
ATOM 983 O O . ILE A 1 123 ? 42.75 30.766 17.484 1 65.56 123 ILE A O 1
ATOM 987 N N . MET A 1 124 ? 40.688 29.906 16.578 1 63.03 124 MET A N 1
ATOM 988 C CA . MET A 1 124 ? 40.094 31.234 16.438 1 63.03 124 MET A CA 1
ATOM 989 C C . MET A 1 124 ? 39.219 31.578 17.641 1 63.03 124 MET A C 1
ATOM 991 O O . MET A 1 124 ? 38.469 32.531 17.609 1 63.03 124 MET A O 1
ATOM 995 N N . GLU A 1 125 ? 39.312 30.828 18.656 1 64.06 125 GLU A N 1
ATOM 996 C CA . GLU A 1 125 ? 38.531 31.141 19.859 1 64.06 125 GLU A CA 1
ATOM 997 C C . GLU A 1 125 ? 38.812 32.562 20.344 1 64.06 125 GLU A C 1
ATOM 999 O O . GLU A 1 125 ? 39.969 33 20.359 1 64.06 125 GLU A O 1
ATOM 1004 N N . LYS A 1 126 ? 37.719 33.469 20.562 1 65.5 126 LYS A N 1
ATOM 1005 C CA . LYS A 1 126 ? 37.812 34.875 20.906 1 65.5 126 LYS A CA 1
ATOM 1006 C C . LYS A 1 126 ? 38.406 35.094 22.281 1 65.5 126 LYS A C 1
ATOM 1008 O O . LYS A 1 126 ? 38.156 34.312 23.203 1 65.5 126 LYS A O 1
ATOM 1013 N N . ASP A 1 127 ? 39.312 35.906 22.312 1 68.88 127 ASP A N 1
ATOM 1014 C CA . ASP A 1 127 ? 39.875 36.375 23.578 1 68.88 127 ASP A CA 1
ATOM 1015 C C . ASP A 1 127 ? 38.969 37.438 24.219 1 68.88 127 ASP A C 1
ATOM 1017 O O . ASP A 1 127 ? 38.156 38.062 23.547 1 68.88 127 ASP A O 1
ATOM 1021 N N . SER A 1 128 ? 38.875 37.5 25.5 1 74.25 128 SER A N 1
ATOM 1022 C CA . SER A 1 128 ? 38.062 38.438 26.281 1 74.25 128 SER A CA 1
ATOM 1023 C C . SER A 1 128 ? 38.312 39.875 25.828 1 74.25 128 SER A C 1
ATOM 1025 O O . SER A 1 128 ? 37.344 40.656 25.766 1 74.25 128 SER A O 1
ATOM 1027 N N . GLU A 1 129 ? 39.438 40.188 25.422 1 76.31 129 GLU A N 1
ATOM 1028 C CA . GLU A 1 129 ? 39.781 41.562 25.016 1 76.31 129 GLU A CA 1
ATOM 1029 C C . GLU A 1 129 ? 39.094 41.938 23.688 1 76.31 129 GLU A C 1
ATOM 1031 O O . GLU A 1 129 ? 38.656 43.062 23.5 1 76.31 129 GLU A O 1
ATOM 1036 N N . VAL A 1 130 ? 38.969 40.906 22.922 1 79.44 130 VAL A N 1
ATOM 1037 C CA . VAL A 1 130 ? 38.344 41.125 21.609 1 79.44 130 VAL A CA 1
ATOM 1038 C C . VAL A 1 130 ? 36.844 41.344 21.766 1 79.44 130 VAL A C 1
ATOM 1040 O O . VAL A 1 130 ? 36.281 42.219 21.094 1 79.44 130 VAL A O 1
ATOM 1043 N N . ILE A 1 131 ? 36.281 40.719 22.719 1 81.5 131 ILE A N 1
ATOM 1044 C CA . ILE A 1 131 ? 34.844 40.812 22.953 1 81.5 131 ILE A CA 1
ATOM 1045 C C . ILE A 1 131 ? 34.531 42.219 23.484 1 81.5 131 ILE A C 1
ATOM 1047 O O . ILE A 1 131 ? 33.562 42.875 23.031 1 81.5 131 ILE A O 1
ATOM 1051 N N . GLU A 1 132 ? 35.344 42.625 24.359 1 81.5 132 GLU A N 1
ATOM 1052 C CA . GLU A 1 132 ? 35.156 43.969 24.938 1 81.5 132 GLU A CA 1
ATOM 1053 C C . GLU A 1 132 ? 35.281 45.062 23.875 1 81.5 132 GLU A C 1
ATOM 1055 O O . GLU A 1 132 ? 34.469 45.969 23.844 1 81.5 132 GLU A O 1
ATOM 1060 N N . LEU A 1 133 ? 36.219 44.906 23.094 1 81.75 133 LEU A N 1
ATOM 1061 C CA . LEU A 1 133 ? 36.469 45.906 22.062 1 81.75 133 LEU A CA 1
ATOM 1062 C C . LEU A 1 133 ? 35.312 45.906 21.047 1 81.75 133 LEU A C 1
ATOM 1064 O O . LEU A 1 133 ? 34.875 46.969 20.609 1 81.75 133 LEU A O 1
ATOM 1068 N N . GLN A 1 134 ? 34.844 44.781 20.75 1 85.5 134 GLN A N 1
ATOM 1069 C CA . GLN A 1 134 ? 33.75 44.688 19.781 1 85.5 134 GLN A CA 1
ATOM 1070 C C . GLN A 1 134 ? 32.469 45.312 20.312 1 85.5 134 GLN A C 1
ATOM 1072 O O . GLN A 1 134 ? 31.781 46.031 19.594 1 85.5 134 GLN A O 1
ATOM 1077 N N . GLU A 1 135 ? 32.188 45.094 21.531 1 85.94 135 GLU A N 1
ATOM 1078 C CA . GLU A 1 135 ? 31 45.656 22.141 1 85.94 135 GLU A CA 1
ATOM 1079 C C . GLU A 1 135 ? 31.078 47.188 22.188 1 85.94 135 GLU A C 1
ATOM 1081 O O . GLU A 1 135 ? 30.094 47.875 21.906 1 85.94 135 GLU A O 1
ATOM 1086 N N . LEU A 1 136 ? 32.219 47.625 22.562 1 85.31 136 LEU A N 1
ATOM 1087 C CA . LEU A 1 136 ? 32.406 49.062 22.656 1 85.31 136 LEU A CA 1
ATOM 1088 C C . LEU A 1 136 ? 32.25 49.719 21.281 1 85.31 136 LEU A C 1
ATOM 1090 O O . LEU A 1 136 ? 31.594 50.75 21.156 1 85.31 136 LEU A O 1
ATOM 1094 N N . MET A 1 137 ? 32.719 49.094 20.328 1 86.38 137 MET A N 1
ATOM 1095 C CA . MET A 1 137 ? 32.656 49.656 18.984 1 86.38 137 MET A CA 1
ATOM 1096 C C . MET A 1 137 ? 31.25 49.594 18.406 1 86.38 137 MET A C 1
ATOM 1098 O O . MET A 1 137 ? 30.828 50.531 17.719 1 86.38 137 MET A O 1
ATOM 1102 N N . GLU A 1 138 ? 30.578 48.688 18.797 1 86.62 138 GLU A N 1
ATOM 1103 C CA . GLU A 1 138 ? 29.203 48.562 18.328 1 86.62 138 GLU A CA 1
ATOM 1104 C C . GLU A 1 138 ? 28.312 49.625 18.969 1 86.62 138 GLU A C 1
ATOM 1106 O O . GLU A 1 138 ? 27.438 50.188 18.312 1 86.62 138 GLU A O 1
ATOM 1111 N N . LYS A 1 139 ? 28.578 49.844 20.203 1 86.06 139 LYS A N 1
ATOM 1112 C CA . LYS A 1 139 ? 27.812 50.844 20.922 1 86.06 139 LYS A CA 1
ATOM 1113 C C . LYS A 1 139 ? 28.047 52.25 20.312 1 86.06 139 LYS A C 1
ATOM 1115 O O . LYS A 1 139 ? 27.094 53 20.125 1 86.06 139 LYS A O 1
ATOM 1120 N N . ILE A 1 140 ? 29.219 52.531 19.953 1 85.38 140 ILE A N 1
ATOM 1121 C CA . ILE A 1 140 ? 29.562 53.844 19.406 1 85.38 140 ILE A CA 1
ATOM 1122 C C . ILE A 1 140 ? 29.047 53.938 17.969 1 85.38 140 ILE A C 1
ATOM 1124 O O . ILE A 1 140 ? 28.422 54.906 17.594 1 85.38 140 ILE A O 1
ATOM 1128 N N . GLY A 1 141 ? 29.344 52.875 17.281 1 82.44 141 GLY A N 1
ATOM 1129 C CA . GLY A 1 141 ? 28.922 52.844 15.891 1 82.44 141 GLY A CA 1
ATOM 1130 C C . GLY A 1 141 ? 27.422 52.938 15.719 1 82.44 141 GLY A C 1
ATOM 1131 O O . GLY A 1 141 ? 26.938 53.594 14.789 1 82.44 141 GLY A O 1
ATOM 1132 N N . GLY A 1 142 ? 26.688 52.406 16.609 1 81.88 142 GLY A N 1
ATOM 1133 C CA . GLY A 1 142 ? 25.234 52.406 16.547 1 81.88 142 GLY A CA 1
ATOM 1134 C C . GLY A 1 142 ? 24.609 53.781 16.719 1 81.88 142 GLY A C 1
ATOM 1135 O O . GLY A 1 142 ? 23.469 54 16.312 1 81.88 142 GLY A O 1
ATOM 1136 N N . LYS A 1 143 ? 25.312 54.625 17.266 1 84.06 143 LYS A N 1
ATOM 1137 C CA . LYS A 1 143 ? 24.797 55.969 17.531 1 84.06 143 LYS A CA 1
ATOM 1138 C C . LYS A 1 143 ? 24.828 56.844 16.281 1 84.06 143 LYS A C 1
ATOM 1140 O O . LYS A 1 143 ? 24.219 57.906 16.234 1 84.06 143 LYS A O 1
ATOM 1145 N N . PHE A 1 144 ? 25.594 56.375 15.328 1 85.56 144 PHE A N 1
ATOM 1146 C CA . PHE A 1 144 ? 25.734 57.156 14.109 1 85.56 144 PHE A CA 1
ATOM 1147 C C . PHE A 1 144 ? 25.141 56.406 12.914 1 85.56 144 PHE A C 1
ATOM 1149 O O . PHE A 1 144 ? 25.453 55.25 12.688 1 85.56 144 PHE A O 1
ATOM 1156 N N . LYS A 1 145 ? 24.172 57 12.32 1 81.81 145 LYS A N 1
ATOM 1157 C CA . LYS A 1 145 ? 23.562 56.375 11.148 1 81.81 145 LYS A CA 1
ATOM 1158 C C . LYS A 1 145 ? 24.141 56.938 9.859 1 81.81 145 LYS A C 1
ATOM 1160 O O . LYS A 1 145 ? 24.516 58.125 9.812 1 81.81 145 LYS A O 1
ATOM 1165 N N . ARG A 1 146 ? 24.219 56.031 8.984 1 80.19 146 ARG A N 1
ATOM 1166 C CA . ARG A 1 146 ? 24.75 56.438 7.695 1 80.19 146 ARG A CA 1
ATOM 1167 C C . ARG A 1 146 ? 23.641 56.625 6.664 1 80.19 146 ARG A C 1
ATOM 1169 O O . ARG A 1 146 ? 22.609 55.938 6.734 1 80.19 146 ARG A O 1
ATOM 1176 N N . THR A 1 147 ? 23.844 57.719 5.879 1 78.31 147 THR A N 1
ATOM 1177 C CA . THR A 1 147 ? 22.922 57.938 4.766 1 78.31 147 THR A CA 1
ATOM 1178 C C . THR A 1 147 ? 23.125 56.875 3.676 1 78.31 147 THR A C 1
ATOM 1180 O O . THR A 1 147 ? 24.094 56.094 3.725 1 78.31 147 THR A O 1
ATOM 1183 N N . ALA A 1 148 ? 22.203 56.875 2.715 1 74.19 148 ALA A N 1
ATOM 1184 C CA . ALA A 1 148 ? 22.281 55.938 1.588 1 74.19 148 ALA A CA 1
ATOM 1185 C C . ALA A 1 148 ? 23.578 56.125 0.808 1 74.19 148 ALA A C 1
ATOM 1187 O O . ALA A 1 148 ? 24.094 55.188 0.211 1 74.19 148 ALA A O 1
ATOM 1188 N N . LYS A 1 149 ? 24.219 57.281 0.912 1 71.12 149 LYS A N 1
ATOM 1189 C CA . LYS A 1 149 ? 25.438 57.594 0.184 1 71.12 149 LYS A CA 1
ATOM 1190 C C . LYS A 1 149 ? 26.672 57.281 1.023 1 71.12 149 LYS A C 1
ATOM 1192 O O . LYS A 1 149 ? 27.797 57.5 0.574 1 71.12 149 LYS A O 1
ATOM 1197 N N . GLY A 1 150 ? 26.547 56.781 2.209 1 71.5 150 GLY A N 1
ATOM 1198 C CA . GLY A 1 150 ? 27.641 56.375 3.049 1 71.5 150 GLY A CA 1
ATOM 1199 C C . GLY A 1 150 ? 28.125 57.438 4 1 71.5 150 GLY A C 1
ATOM 1200 O O . GLY A 1 150 ? 29.031 57.219 4.805 1 71.5 150 GLY A O 1
ATOM 1201 N N . THR A 1 151 ? 27.531 58.625 3.918 1 77.44 151 THR A N 1
ATOM 1202 C CA . THR A 1 151 ? 27.938 59.719 4.797 1 77.44 151 THR A CA 1
ATOM 1203 C C . THR A 1 151 ? 27.125 59.719 6.09 1 77.44 151 THR A C 1
ATOM 1205 O O . THR A 1 151 ? 26.078 59.062 6.164 1 77.44 151 THR A O 1
ATOM 1208 N N . LEU A 1 152 ? 27.688 60.25 7.121 1 81 152 LEU A N 1
ATOM 1209 C CA . LEU A 1 152 ? 27 60.281 8.406 1 81 152 LEU A CA 1
ATOM 1210 C C . LEU A 1 152 ? 25.766 61.188 8.344 1 81 152 LEU A C 1
ATOM 1212 O O . LEU A 1 152 ? 25.844 62.312 7.844 1 81 152 LEU A O 1
ATOM 1216 N N . ASN A 1 153 ? 24.719 60.688 8.688 1 84.06 153 ASN A N 1
ATOM 1217 C CA . ASN A 1 153 ? 23.484 61.438 8.75 1 84.06 153 ASN A CA 1
ATOM 1218 C C . ASN A 1 153 ? 23.531 62.5 9.828 1 84.06 153 ASN A C 1
ATOM 1220 O O . ASN A 1 153 ? 24.062 62.281 10.914 1 84.06 153 ASN A O 1
ATOM 1224 N N . ARG A 1 154 ? 23.062 63.75 9.445 1 81.56 154 ARG A N 1
ATOM 1225 C CA . ARG A 1 154 ? 23.062 64.875 10.375 1 81.56 154 ARG A CA 1
ATOM 1226 C C . ARG A 1 154 ? 21.828 64.812 11.273 1 81.56 154 ARG A C 1
ATOM 1228 O O . ARG A 1 154 ? 21.172 65.875 11.469 1 81.56 154 ARG A O 1
ATOM 1235 N N . ARG A 1 155 ? 21.438 63.625 11.578 1 81.38 155 ARG A N 1
ATOM 1236 C CA . ARG A 1 155 ? 20.312 63.469 12.484 1 81.38 155 ARG A CA 1
ATOM 1237 C C . ARG A 1 155 ? 20.734 62.75 13.758 1 81.38 155 ARG A C 1
ATOM 1239 O O . ARG A 1 155 ? 21.828 62.188 13.828 1 81.38 155 ARG A O 1
ATOM 1246 N N . GLY A 1 156 ? 19.984 62.938 14.852 1 78.31 156 GLY A N 1
ATOM 1247 C CA . GLY A 1 156 ? 20.234 62.219 16.109 1 78.31 156 GLY A CA 1
ATOM 1248 C C . GLY A 1 156 ? 21.438 62.75 16.859 1 78.31 156 GLY A C 1
ATOM 1249 O O . GLY A 1 156 ? 21.609 63.938 17.031 1 78.31 156 GLY A O 1
ATOM 1250 N N . THR A 1 157 ? 22.359 61.75 17.172 1 82.75 157 THR A N 1
ATOM 1251 C CA . THR A 1 157 ? 23.531 62.094 17.969 1 82.75 157 THR A CA 1
ATOM 1252 C C . THR A 1 157 ? 24.453 63.031 17.203 1 82.75 157 THR A C 1
ATOM 1254 O O . THR A 1 157 ? 25.047 63.938 17.797 1 82.75 157 THR A O 1
ATOM 1257 N N . MET A 1 158 ? 24.531 62.844 15.945 1 85.62 158 MET A N 1
ATOM 1258 C CA . MET A 1 158 ? 25.375 63.719 15.133 1 85.62 158 MET A CA 1
ATOM 1259 C C . MET A 1 158 ? 24.859 65.125 15.164 1 85.62 158 MET A C 1
ATOM 1261 O O . MET A 1 158 ? 25.656 66.062 15.266 1 85.62 158 MET A O 1
ATOM 1265 N N . LYS A 1 159 ? 23.562 65.25 15.039 1 82 159 LYS A N 1
ATOM 1266 C CA . LYS A 1 159 ? 22.969 66.625 15.141 1 82 159 LYS A CA 1
ATOM 1267 C C . LYS A 1 159 ? 23.266 67.25 16.484 1 82 159 LYS A C 1
ATOM 1269 O O . LYS A 1 159 ? 23.625 68.438 16.562 1 82 159 LYS A O 1
ATOM 1274 N N . SER A 1 160 ? 23.047 66.438 17.516 1 79.62 160 SER A N 1
ATOM 1275 C CA . SER A 1 160 ? 23.328 66.938 18.844 1 79.62 160 SER A CA 1
ATOM 1276 C C . SER A 1 160 ? 24.781 67.375 18.984 1 79.62 160 SER A C 1
ATOM 1278 O O . SER A 1 160 ? 25.094 68.312 19.703 1 79.62 160 SER A O 1
ATOM 1280 N N . LEU A 1 161 ? 25.609 66.688 18.297 1 80.06 161 LEU A N 1
ATOM 1281 C CA . LEU A 1 161 ? 27.047 67 18.344 1 80.06 161 LEU A CA 1
ATOM 1282 C C . LEU A 1 161 ? 27.344 68.312 17.562 1 80.06 161 LEU A C 1
ATOM 1284 O O . LEU A 1 161 ? 28.188 69.062 17.953 1 80.06 161 LEU A O 1
ATOM 1288 N N . LEU A 1 162 ? 26.547 68.562 16.547 1 79.06 162 LEU A N 1
ATOM 1289 C CA . LEU A 1 162 ? 26.781 69.688 15.688 1 79.06 162 LEU A CA 1
ATOM 1290 C C . LEU A 1 162 ? 26.172 71 16.281 1 79.06 162 LEU A C 1
ATOM 1292 O O . LEU A 1 162 ? 26.75 72.062 16.156 1 79.06 162 LEU A O 1
ATOM 1296 N N . THR A 1 163 ? 24.781 71 16.781 1 67.94 163 THR A N 1
ATOM 1297 C CA . THR A 1 163 ? 24.016 72.125 17.188 1 67.94 163 THR A CA 1
ATOM 1298 C C . THR A 1 163 ? 24.562 72.75 18.484 1 67.94 163 THR A C 1
ATOM 1300 O O . THR A 1 163 ? 24.109 73.812 18.922 1 67.94 163 THR A O 1
ATOM 1303 N N . LYS A 1 164 ? 25.578 72.688 18.859 1 58.16 164 LYS A N 1
ATOM 1304 C CA . LYS A 1 164 ? 26.281 73.438 19.891 1 58.16 164 LYS A CA 1
ATOM 1305 C C . LYS A 1 164 ? 25.453 73.562 21.172 1 58.16 164 LYS A C 1
ATOM 1307 O O . LYS A 1 164 ? 25.75 74.312 22.062 1 58.16 164 LYS A O 1
ATOM 1312 N N . GLN A 1 165 ? 24.047 73.25 21.234 1 52.59 165 GLN A N 1
ATOM 1313 C CA . GLN A 1 165 ? 23.125 73.562 22.312 1 52.59 165 GLN A CA 1
ATOM 1314 C C . GLN A 1 165 ? 23.609 72.938 23.625 1 52.59 165 GLN A C 1
ATOM 1316 O O . GLN A 1 165 ? 23.578 71.688 23.797 1 52.59 165 GLN A O 1
ATOM 1321 N N . ASN A 1 166 ? 24.688 73.25 24.047 1 54.69 166 ASN A N 1
ATOM 1322 C CA . ASN A 1 166 ? 25.375 72.438 25.047 1 54.69 166 ASN A CA 1
ATOM 1323 C C . ASN A 1 166 ? 24.781 72.688 26.438 1 54.69 166 ASN A C 1
ATOM 1325 O O . ASN A 1 166 ? 24.344 73.75 26.781 1 54.69 166 ASN A O 1
ATOM 1329 N N . LEU A 1 167 ? 24.047 71.625 27.031 1 58.03 167 LEU A N 1
ATOM 1330 C CA . LEU A 1 167 ? 23.859 71.5 28.484 1 58.03 167 LEU A CA 1
ATOM 1331 C C . LEU A 1 167 ? 24.984 72.188 29.234 1 58.03 167 LEU A C 1
ATOM 1333 O O . LEU A 1 167 ? 24.812 72.562 30.391 1 58.03 167 LEU A O 1
ATOM 1337 N N . TYR A 1 168 ? 25.891 72.438 28.375 1 62.16 168 TYR A N 1
ATOM 1338 C CA . TYR A 1 168 ? 27.094 72.938 29.078 1 62.16 168 TYR A CA 1
ATOM 1339 C C . TYR A 1 168 ? 27.312 74.438 28.891 1 62.16 168 TYR A C 1
ATOM 1341 O O . TYR A 1 168 ? 28.156 75 29.547 1 62.16 168 TYR A O 1
ATOM 1349 N N . ASN A 1 169 ? 26.25 74.938 27.922 1 65.81 169 ASN A N 1
ATOM 1350 C CA . ASN A 1 169 ? 26.281 76.375 27.75 1 65.81 169 ASN A CA 1
ATOM 1351 C C . ASN A 1 169 ? 24.891 77 27.906 1 65.81 169 ASN A C 1
ATOM 1353 O O . ASN A 1 169 ? 24.078 76.938 26.984 1 65.81 169 ASN A O 1
ATOM 1357 N N . VAL A 1 170 ? 24.328 77.625 29.062 1 71.88 170 VAL A N 1
ATOM 1358 C CA . VAL A 1 170 ? 23.031 78.188 29.359 1 71.88 170 VAL A CA 1
ATOM 1359 C C . VAL A 1 170 ? 22.984 79.625 28.906 1 71.88 170 VAL A C 1
ATOM 1361 O O . VAL A 1 170 ? 23.828 80.438 29.328 1 71.88 170 VAL A O 1
ATOM 1364 N N . PRO A 1 171 ? 21.797 79.875 28.141 1 75.75 171 PRO A N 1
ATOM 1365 C CA . PRO A 1 171 ? 21.672 81.312 27.734 1 75.75 171 PRO A CA 1
ATOM 1366 C C . PRO A 1 171 ? 21.344 82.188 28.906 1 75.75 171 PRO A C 1
ATOM 1368 O O . PRO A 1 171 ? 20.734 81.812 29.891 1 75.75 171 PRO A O 1
ATOM 1371 N N . ASN A 1 172 ? 21.609 83.5 28.875 1 79.12 172 ASN A N 1
ATOM 1372 C CA . ASN A 1 172 ? 21.422 84.5 29.922 1 79.12 172 ASN A CA 1
ATOM 1373 C C . ASN A 1 172 ? 19.938 84.688 30.234 1 79.12 172 ASN A C 1
ATOM 1375 O O . ASN A 1 172 ? 19.562 84.875 31.391 1 79.12 172 ASN A O 1
ATOM 1379 N N . GLU A 1 173 ? 18.953 84.562 29.312 1 79.81 173 GLU A N 1
ATOM 1380 C CA . GLU A 1 173 ? 17.516 84.812 29.484 1 79.81 173 GLU A CA 1
ATOM 1381 C C . GLU A 1 173 ? 16.844 83.688 30.297 1 79.81 173 GLU A C 1
ATOM 1383 O O . GLU A 1 173 ? 15.758 83.938 30.844 1 79.81 173 GLU A O 1
ATOM 1388 N N . LEU A 1 174 ? 17.469 82.688 30.344 1 80.12 174 LEU A N 1
ATOM 1389 C CA . LEU A 1 174 ? 16.844 81.562 31.016 1 80.12 174 LEU A CA 1
ATOM 1390 C C . LEU A 1 174 ? 17.547 81.25 32.344 1 80.12 174 LEU A C 1
ATOM 1392 O O . LEU A 1 174 ? 17.438 80.125 32.875 1 80.12 174 LEU A O 1
ATOM 1396 N N . GLU A 1 175 ? 18.125 82.25 32.719 1 80.81 175 GLU A N 1
ATOM 1397 C CA . GLU A 1 175 ? 18.891 82.062 33.969 1 80.81 175 GLU A CA 1
ATOM 1398 C C . GLU A 1 175 ? 17.953 81.75 35.156 1 80.81 175 GLU A C 1
ATOM 1400 O O . GLU A 1 175 ? 18.359 81.125 36.125 1 80.81 175 GLU A O 1
ATOM 1405 N N . VAL A 1 176 ? 16.688 82.25 35 1 80.25 176 VAL A N 1
ATOM 1406 C CA . VAL A 1 176 ? 15.734 82.062 36.094 1 80.25 176 VAL A CA 1
ATOM 1407 C C . VAL A 1 176 ? 15.453 80.562 36.281 1 80.25 176 VAL A C 1
ATOM 1409 O O . VAL A 1 176 ? 15.031 80.188 37.344 1 80.25 176 VAL A O 1
ATOM 1412 N N . TYR A 1 177 ? 15.68 79.812 35.25 1 79.31 177 TYR A N 1
ATOM 1413 C CA . TYR A 1 177 ? 15.438 78.375 35.312 1 79.31 177 TYR A CA 1
ATOM 1414 C C . TYR A 1 177 ? 16.703 77.625 35.688 1 79.31 177 TYR A C 1
ATOM 1416 O O . TYR A 1 177 ? 16.766 76.438 35.531 1 79.31 177 TYR A O 1
ATOM 1424 N N . LYS A 1 178 ? 17.734 78.312 35.938 1 79.81 178 LYS A N 1
ATOM 1425 C CA . LYS A 1 178 ? 19.062 77.75 36.125 1 79.81 178 LYS A CA 1
ATOM 1426 C C . LYS A 1 178 ? 19.047 76.562 37.125 1 79.81 178 LYS A C 1
ATOM 1428 O O . LYS A 1 178 ? 19.734 75.562 36.938 1 79.81 178 LYS A O 1
ATOM 1433 N N . ASP A 1 179 ? 18.281 76.75 38.125 1 78.62 179 ASP A N 1
ATOM 1434 C CA . ASP A 1 179 ? 18.25 75.75 39.156 1 78.62 179 ASP A CA 1
ATOM 1435 C C . ASP A 1 179 ? 17.641 74.438 38.594 1 78.62 179 ASP A C 1
ATOM 1437 O O . ASP A 1 179 ? 18.062 73.375 38.969 1 78.62 179 ASP A O 1
ATOM 1441 N N . PHE A 1 180 ? 16.766 74.625 37.688 1 80.69 180 PHE A N 1
ATOM 1442 C CA . PHE A 1 180 ? 16.141 73.438 37.094 1 80.69 180 PHE A CA 1
ATOM 1443 C C . PHE A 1 180 ? 17.078 72.812 36.094 1 80.69 180 PHE A C 1
ATOM 1445 O O . PHE A 1 180 ? 17.141 71.562 36 1 80.69 180 PHE A O 1
ATOM 1452 N N . PHE A 1 181 ? 17.984 73.562 35.438 1 76.06 181 PHE A N 1
ATOM 1453 C CA . PHE A 1 181 ? 18.938 73 34.469 1 76.06 181 PHE A CA 1
ATOM 1454 C C . PHE A 1 181 ? 20.094 72.312 35.156 1 76.06 181 PHE A C 1
ATOM 1456 O O . PHE A 1 181 ? 20.594 71.312 34.656 1 76.06 181 PHE A O 1
ATOM 1463 N N . ALA A 1 182 ? 20.438 72.75 36.188 1 76.31 182 ALA A N 1
ATOM 1464 C CA . ALA A 1 182 ? 21.594 72.25 36.906 1 76.31 182 ALA A CA 1
ATOM 1465 C C . ALA A 1 182 ? 21.297 70.938 37.594 1 76.31 182 ALA A C 1
ATOM 1467 O O . ALA A 1 182 ? 22.203 70.188 37.938 1 76.31 182 ALA A O 1
ATOM 1468 N N . ASN A 1 183 ? 19.969 70.75 37.844 1 77.69 183 ASN A N 1
ATOM 1469 C CA . ASN A 1 183 ? 19.594 69.5 38.5 1 77.69 183 ASN A CA 1
ATOM 1470 C C . ASN A 1 183 ? 19.578 68.312 37.5 1 77.69 183 ASN A C 1
ATOM 1472 O O . ASN A 1 183 ? 18.609 68.125 36.781 1 77.69 183 ASN A O 1
ATOM 1476 N N . LYS A 1 184 ? 20.594 67.562 37.594 1 76.94 184 LYS A N 1
ATOM 1477 C CA . LYS A 1 184 ? 20.812 66.5 36.625 1 76.94 184 LYS A CA 1
ATOM 1478 C C . LYS A 1 184 ? 19.766 65.375 36.75 1 76.94 184 LYS A C 1
ATOM 1480 O O . LYS A 1 184 ? 19.5 64.625 35.812 1 76.94 184 LYS A O 1
ATOM 1485 N N . ASP A 1 185 ? 18.922 65.312 37.75 1 77.12 185 ASP A N 1
ATOM 1486 C CA . ASP A 1 185 ? 17.969 64.25 37.969 1 77.12 185 ASP A CA 1
ATOM 1487 C C . ASP A 1 185 ? 16.641 64.562 37.281 1 77.12 185 ASP A C 1
ATOM 1489 O O . ASP A 1 185 ? 15.938 63.625 36.844 1 77.12 185 ASP A O 1
ATOM 1493 N N . ILE A 1 186 ? 16.484 65.812 37.281 1 79.56 186 ILE A N 1
ATOM 1494 C CA . ILE A 1 186 ? 15.102 66.062 36.875 1 79.56 186 ILE A CA 1
ATOM 1495 C C . ILE A 1 186 ? 15.102 66.938 35.625 1 79.56 186 ILE A C 1
ATOM 1497 O O . ILE A 1 186 ? 14.047 67.188 35.031 1 79.56 186 ILE A O 1
ATOM 1501 N N . ASN A 1 187 ? 16.266 67.375 35.25 1 79.19 187 ASN A N 1
ATOM 1502 C CA . ASN A 1 187 ? 16.297 68.5 34.281 1 79.19 187 ASN A CA 1
ATOM 1503 C C . ASN A 1 187 ? 15.641 68.062 32.969 1 79.19 187 ASN A C 1
ATOM 1505 O O . ASN A 1 187 ? 14.883 68.812 32.375 1 79.19 187 ASN A O 1
ATOM 1509 N N . ILE A 1 188 ? 15.672 66.875 32.625 1 81.5 188 ILE A N 1
ATOM 1510 C CA . ILE A 1 188 ? 15.148 66.5 31.328 1 81.5 188 ILE A CA 1
ATOM 1511 C C . ILE A 1 188 ? 13.633 66.375 31.406 1 81.5 188 ILE A C 1
ATOM 1513 O O . ILE A 1 188 ? 12.906 66.812 30.547 1 81.5 188 ILE A O 1
ATOM 1517 N N . GLU A 1 189 ? 13.164 65.812 32.438 1 83.81 189 GLU A N 1
ATOM 1518 C CA . GLU A 1 189 ? 11.727 65.625 32.594 1 83.81 189 GLU A CA 1
ATOM 1519 C C . GLU A 1 189 ? 11.016 66.938 32.812 1 83.81 189 GLU A C 1
ATOM 1521 O O . GLU A 1 189 ? 9.898 67.188 32.344 1 83.81 189 GLU A O 1
ATOM 1526 N N . TRP A 1 190 ? 11.477 67.75 33.5 1 85.81 190 TRP A N 1
ATOM 1527 C CA . TRP A 1 190 ? 10.945 69.062 33.781 1 85.81 190 TRP A CA 1
ATOM 1528 C C . TRP A 1 190 ? 10.797 69.875 32.5 1 85.81 190 TRP A C 1
ATOM 1530 O O . TRP A 1 190 ? 9.805 70.562 32.281 1 85.81 190 TRP A O 1
ATOM 1540 N N . ILE A 1 191 ? 11.719 69.625 31.594 1 83.31 191 ILE A N 1
ATOM 1541 C CA . ILE A 1 191 ? 11.656 70.375 30.328 1 83.31 191 ILE A CA 1
ATOM 1542 C C . ILE A 1 191 ? 10.422 69.938 29.547 1 83.31 191 ILE A C 1
ATOM 1544 O O . ILE A 1 191 ? 9.703 70.75 28.984 1 83.31 191 ILE A O 1
ATOM 1548 N N . ASP A 1 192 ? 9.875 68.875 29.688 1 86.44 192 ASP A N 1
ATOM 1549 C CA . ASP A 1 192 ? 8.711 68.312 28.969 1 86.44 192 ASP A CA 1
ATOM 1550 C C . ASP A 1 192 ? 7.414 68.875 29.578 1 86.44 192 ASP A C 1
ATOM 1552 O O . ASP A 1 192 ? 6.516 69.312 28.844 1 86.44 192 ASP A O 1
ATOM 1556 N N . TRP A 1 193 ? 7.301 68.688 30.781 1 86.56 193 TRP A N 1
ATOM 1557 C CA . TRP A 1 193 ? 6.113 69.125 31.516 1 86.56 193 TRP A CA 1
ATOM 1558 C C . TRP A 1 193 ? 5.82 70.562 31.25 1 86.56 193 TRP A C 1
ATOM 1560 O O . TRP A 1 193 ? 4.668 70.938 31.031 1 86.56 193 TRP A O 1
ATOM 1570 N N . LYS A 1 194 ? 6.852 71.312 31.359 1 87 194 LYS A N 1
ATOM 1571 C CA . LYS A 1 194 ? 6.695 72.75 31.156 1 87 194 LYS A CA 1
ATOM 1572 C C . LYS A 1 194 ? 6.215 73.062 29.734 1 87 194 LYS A C 1
ATOM 1574 O O . LYS A 1 194 ? 5.332 73.938 29.547 1 87 194 LYS A O 1
ATOM 1579 N N . ASN A 1 195 ? 6.422 72.438 28.734 1 86.31 195 ASN A N 1
ATOM 1580 C CA . ASN A 1 195 ? 6.008 72.625 27.344 1 86.31 195 ASN A CA 1
ATOM 1581 C C . ASN A 1 195 ? 4.543 72.25 27.141 1 86.31 195 ASN A C 1
ATOM 1583 O O . ASN A 1 195 ? 3.816 73 26.422 1 86.31 195 ASN A O 1
ATOM 1587 N N . LYS A 1 196 ? 3.926 71.375 27.875 1 86.5 196 LYS A N 1
ATOM 1588 C CA . LYS A 1 196 ? 2.545 70.938 27.719 1 86.5 196 LYS A CA 1
ATOM 1589 C C . LYS A 1 196 ? 1.571 71.938 28.344 1 86.5 196 LYS A C 1
ATOM 1591 O O . LYS A 1 196 ? 0.421 72 27.906 1 86.5 196 LYS A O 1
ATOM 1596 N N . GLY A 1 197 ? 1.866 72.438 29.359 1 83.12 197 GLY A N 1
ATOM 1597 C CA . GLY A 1 197 ? 1.068 73.438 30.078 1 83.12 197 GLY A CA 1
ATOM 1598 C C . GLY A 1 197 ? 0.656 74.625 29.219 1 83.12 197 GLY A C 1
ATOM 1599 O O . GLY A 1 197 ? -0.295 75.312 29.547 1 83.12 197 GLY A O 1
ATOM 1600 N N . ASP A 1 198 ? 1.15 74.688 28.062 1 84.75 198 ASP A N 1
ATOM 1601 C CA . ASP A 1 198 ? 0.862 75.812 27.188 1 84.75 198 ASP A CA 1
ATOM 1602 C C . ASP A 1 198 ? -0.526 75.688 26.562 1 84.75 198 ASP A C 1
ATOM 1604 O O . ASP A 1 198 ? -1.156 76.688 26.219 1 84.75 198 ASP A O 1
ATOM 1608 N N . THR A 1 199 ? -1.248 74.562 26.531 1 84.19 199 THR A N 1
ATOM 1609 C CA . THR A 1 199 ? -2.559 74.312 25.938 1 84.19 199 THR A CA 1
ATOM 1610 C C . THR A 1 199 ? -3.666 74.875 26.844 1 84.19 199 THR A C 1
ATOM 1612 O O . THR A 1 199 ? -4.746 75.25 26.359 1 84.19 199 THR A O 1
ATOM 1615 N N . TYR A 1 200 ? -3.512 74.938 28.094 1 81.5 200 TYR A N 1
ATOM 1616 C CA . TYR A 1 200 ? -4.527 75.312 29.062 1 81.5 200 TYR A CA 1
ATOM 1617 C C . TYR A 1 200 ? -4.379 76.75 29.453 1 81.5 200 TYR A C 1
ATOM 1619 O O . TYR A 1 200 ? -5.145 77.312 30.266 1 81.5 200 TYR A O 1
ATOM 1627 N N . ASP A 1 201 ? -3.229 77.312 28.781 1 81 201 ASP A N 1
ATOM 1628 C CA . ASP A 1 201 ? -2.945 78.688 29.094 1 81 201 ASP A CA 1
ATOM 1629 C C . ASP A 1 201 ? -3.754 79.625 28.203 1 81 201 ASP A C 1
ATOM 1631 O O . ASP A 1 201 ? -3.215 80.25 27.266 1 81 201 ASP A O 1
ATOM 1635 N N . ILE A 1 202 ? -5.211 79.688 28.484 1 75.5 202 ILE A N 1
ATOM 1636 C CA . ILE A 1 202 ? -6.109 80.375 27.594 1 75.5 202 ILE A CA 1
ATOM 1637 C C . ILE A 1 202 ? -6.699 81.562 28.344 1 75.5 202 ILE A C 1
ATOM 1639 O O . ILE A 1 202 ? -7.25 82.5 27.719 1 75.5 202 ILE A O 1
ATOM 1643 N N . GLU A 1 203 ? -6.781 81.562 29.625 1 75.5 203 GLU A N 1
ATOM 1644 C CA . GLU A 1 203 ? -7.418 82.625 30.406 1 75.5 203 GLU A CA 1
ATOM 1645 C C . GLU A 1 203 ? -6.379 83.562 31.016 1 75.5 203 GLU A C 1
ATOM 1647 O O . GLU A 1 203 ? -5.176 83.438 30.797 1 75.5 203 GLU A O 1
ATOM 1652 N N . ASP A 1 204 ? -6.898 84.688 31.531 1 78.19 204 ASP A N 1
ATOM 1653 C CA . ASP A 1 204 ? -6.043 85.688 32.188 1 78.19 204 ASP A CA 1
ATOM 1654 C C . ASP A 1 204 ? -5.449 85.125 33.469 1 78.19 204 ASP A C 1
ATOM 1656 O O . ASP A 1 204 ? -4.625 85.812 34.125 1 78.19 204 ASP A O 1
ATOM 1660 N N . ARG A 1 205 ? -5.875 83.938 33.719 1 81.06 205 ARG A N 1
ATOM 1661 C CA . ARG A 1 205 ? -5.355 83.312 34.938 1 81.06 205 ARG A CA 1
ATOM 1662 C C . ARG A 1 205 ? -4.586 82 34.594 1 81.06 205 ARG A C 1
ATOM 1664 O O . ARG A 1 205 ? -4.875 81.375 33.594 1 81.06 205 ARG A O 1
ATOM 1671 N N . CYS A 1 206 ? -3.527 81.875 35.406 1 86.12 206 CYS A N 1
ATOM 1672 C CA . CYS A 1 206 ? -2.719 80.688 35.281 1 86.12 206 CYS A CA 1
ATOM 1673 C C . CYS A 1 206 ? -3.582 79.438 35.375 1 86.12 206 CYS A C 1
ATOM 1675 O O . CYS A 1 206 ? -4.406 79.312 36.281 1 86.12 206 CYS A O 1
ATOM 1677 N N . PRO A 1 207 ? -3.504 78.562 34.406 1 83.62 207 PRO A N 1
ATOM 1678 C CA . PRO A 1 207 ? -4.324 77.375 34.406 1 83.62 207 PRO A CA 1
ATOM 1679 C C . PRO A 1 207 ? -4.012 76.438 35.594 1 83.62 207 PRO A C 1
ATOM 1681 O O . PRO A 1 207 ? -4.824 75.562 35.938 1 83.62 207 PRO A O 1
ATOM 1684 N N . TYR A 1 208 ? -2.865 76.625 36.125 1 86.06 208 TYR A N 1
ATOM 1685 C CA . TYR A 1 208 ? -2.523 75.75 37.25 1 86.06 208 TYR A CA 1
ATOM 1686 C C . TYR A 1 208 ? -2.838 76.438 38.562 1 86.06 208 TYR A C 1
ATOM 1688 O O . TYR A 1 208 ? -3.582 75.938 39.375 1 86.06 208 TYR A O 1
ATOM 1696 N N . CYS A 1 209 ? -2.178 77.625 38.781 1 79.5 209 CYS A N 1
ATOM 1697 C CA . CYS A 1 209 ? -2.332 78.25 40.094 1 79.5 209 CYS A CA 1
ATOM 1698 C C . CYS A 1 209 ? -3.455 79.25 40.094 1 79.5 209 CYS A C 1
ATOM 1700 O O . CYS A 1 209 ? -3.879 79.75 41.125 1 79.5 209 CYS A O 1
ATOM 1702 N N . SER A 1 210 ? -4.055 79.562 39.062 1 79.56 210 SER A N 1
ATOM 1703 C CA . SER A 1 210 ? -5.184 80.438 38.875 1 79.56 210 SER A CA 1
ATOM 1704 C C . SER A 1 210 ? -4.812 81.875 39.25 1 79.56 210 SER A C 1
ATOM 1706 O O . SER A 1 210 ? -5.688 82.75 39.438 1 79.56 210 SER A O 1
ATOM 1708 N N . GLU A 1 211 ? -3.396 82.062 39.312 1 80.06 211 GLU A N 1
ATOM 1709 C CA . GLU A 1 211 ? -2.965 83.438 39.594 1 80.06 211 GLU A CA 1
ATOM 1710 C C . GLU A 1 211 ? -2.891 84.25 38.312 1 80.06 211 GLU A C 1
ATOM 1712 O O . GLU A 1 211 ? -2.721 83.688 37.219 1 80.06 211 GLU A O 1
ATOM 1717 N N . LYS A 1 212 ? -2.934 85.562 38.594 1 80.19 212 LYS A N 1
ATOM 1718 C CA . LYS A 1 212 ? -2.844 86.5 37.469 1 80.19 212 LYS A CA 1
ATOM 1719 C C . LYS A 1 212 ? -1.405 86.625 36.969 1 80.19 212 LYS A C 1
ATOM 1721 O O . LYS A 1 212 ? -0.479 86.75 37.781 1 80.19 212 LYS A O 1
ATOM 1726 N N . VAL A 1 213 ? -0.906 86.438 35.719 1 78.94 213 VAL A N 1
ATOM 1727 C CA . VAL A 1 213 ? 0.432 86.438 35.125 1 78.94 213 VAL A CA 1
ATOM 1728 C C . VAL A 1 213 ? 0.587 87.625 34.219 1 78.94 213 VAL A C 1
ATOM 1730 O O . VAL A 1 213 ? -0.393 88.125 33.625 1 78.94 213 VAL A O 1
ATOM 1733 N N . ASN A 1 214 ? 2.121 88.25 34.344 1 80.69 214 ASN A N 1
ATOM 1734 C CA . ASN A 1 214 ? 2.445 89.25 33.344 1 80.69 214 ASN A CA 1
ATOM 1735 C C . ASN A 1 214 ? 2.586 88.625 31.953 1 80.69 214 ASN A C 1
ATOM 1737 O O . ASN A 1 214 ? 3.607 88 31.641 1 80.69 214 ASN A O 1
ATOM 1741 N N . ARG A 1 215 ? 1.756 88.812 31.156 1 83.38 215 ARG A N 1
ATOM 1742 C CA . ARG A 1 215 ? 1.6 88.125 29.891 1 83.38 215 ARG A CA 1
ATOM 1743 C C . ARG A 1 215 ? 2.783 88.375 28.969 1 83.38 215 ARG A C 1
ATOM 1745 O O . ARG A 1 215 ? 3.279 87.438 28.312 1 83.38 215 ARG A O 1
ATOM 1752 N N . ILE A 1 216 ? 3.482 89.5 28.906 1 82.12 216 ILE A N 1
ATOM 1753 C CA . ILE A 1 216 ? 4.531 89.812 27.953 1 82.12 216 ILE A CA 1
ATOM 1754 C C . ILE A 1 216 ? 5.816 89.125 28.312 1 82.12 216 ILE A C 1
ATOM 1756 O O . ILE A 1 216 ? 6.434 88.438 27.453 1 82.12 216 ILE A O 1
ATOM 1760 N N . GLU A 1 217 ? 6.277 89.25 29.531 1 82.81 217 GLU A N 1
ATOM 1761 C CA . GLU A 1 217 ? 7.496 88.625 29.969 1 82.81 217 GLU A CA 1
ATOM 1762 C C . GLU A 1 217 ? 7.344 87.062 29.938 1 82.81 217 GLU A C 1
ATOM 1764 O O . GLU A 1 217 ? 8.273 86.375 29.547 1 82.81 217 GLU A O 1
ATOM 1769 N N . HIS A 1 218 ? 6.23 86.688 30.312 1 85.38 218 HIS A N 1
ATOM 1770 C CA . HIS A 1 218 ? 5.961 85.25 30.344 1 85.38 218 HIS A CA 1
ATOM 1771 C C . HIS A 1 218 ? 5.949 84.625 28.953 1 85.38 218 HIS A C 1
ATOM 1773 O O . HIS A 1 218 ? 6.52 83.562 28.719 1 85.38 218 HIS A O 1
ATOM 1779 N N . ASP A 1 219 ? 5.504 85.312 28.047 1 85.81 219 ASP A N 1
ATOM 1780 C CA . ASP A 1 219 ? 5.449 84.812 26.672 1 85.81 219 ASP A CA 1
ATOM 1781 C C . ASP A 1 219 ? 6.836 84.75 26.031 1 85.81 219 ASP A C 1
ATOM 1783 O O . ASP A 1 219 ? 7.164 83.875 25.266 1 85.81 219 ASP A O 1
ATOM 1787 N N . LYS A 1 220 ? 7.715 85.625 26.359 1 85.69 220 LYS A N 1
ATOM 1788 C CA . LYS A 1 220 ? 9.086 85.688 25.859 1 85.69 220 LYS A CA 1
ATOM 1789 C C . LYS A 1 220 ? 9.891 84.5 26.391 1 85.69 220 LYS A C 1
ATOM 1791 O O . LYS A 1 220 ? 10.602 83.812 25.625 1 85.69 220 LYS A O 1
ATOM 1796 N N . ARG A 1 221 ? 10.016 84.312 27.609 1 84.06 221 ARG A N 1
ATOM 1797 C CA . ARG A 1 221 ? 10.719 83.188 28.234 1 84.06 221 ARG A CA 1
ATOM 1798 C C . ARG A 1 221 ? 10.227 81.812 27.656 1 84.06 221 ARG A C 1
ATOM 1800 O O . ARG A 1 221 ? 11.023 80.938 27.438 1 84.06 221 ARG A O 1
ATOM 1807 N N . LYS A 1 222 ? 9.008 81.938 27.469 1 84.81 222 LYS A N 1
ATOM 1808 C CA . LYS A 1 222 ? 8.398 80.688 26.922 1 84.81 222 LYS A CA 1
ATOM 1809 C C . LYS A 1 222 ? 8.914 80.375 25.531 1 84.81 222 LYS A C 1
ATOM 1811 O O . LYS A 1 222 ? 9.258 79.25 25.203 1 84.81 222 LYS A O 1
ATOM 1816 N N . GLU A 1 223 ? 9.109 81.312 24.75 1 84.75 223 GLU A N 1
ATOM 1817 C CA . GLU A 1 223 ? 9.578 81.125 23.375 1 84.75 223 GLU A CA 1
ATOM 1818 C C . GLU A 1 223 ? 11.039 80.688 23.359 1 84.75 223 GLU A C 1
ATOM 1820 O O . GLU A 1 223 ? 11.406 79.75 22.609 1 84.75 223 GLU A O 1
ATOM 1825 N N . ILE A 1 224 ? 11.922 81.312 24.109 1 82.81 224 ILE A N 1
ATOM 1826 C CA . ILE A 1 224 ? 13.344 80.938 24.188 1 82.81 224 ILE A CA 1
ATOM 1827 C C . ILE A 1 224 ? 13.531 79.562 24.719 1 82.81 224 ILE A C 1
ATOM 1829 O O . ILE A 1 224 ? 14.383 78.812 24.25 1 82.81 224 ILE A O 1
ATOM 1833 N N . PHE A 1 225 ? 12.836 79.25 25.734 1 83.25 225 PHE A N 1
ATOM 1834 C CA . PHE A 1 225 ? 12.914 77.938 26.312 1 83.25 225 PHE A CA 1
ATOM 1835 C C . PHE A 1 225 ? 12.516 76.875 25.297 1 83.25 225 PHE A C 1
ATOM 1837 O O . PHE A 1 225 ? 13.219 75.875 25.109 1 83.25 225 PHE A O 1
ATOM 1844 N N . GLN A 1 226 ? 11.492 77.188 24.578 1 80.38 226 GLN A N 1
ATOM 1845 C CA . GLN A 1 226 ? 10.984 76.188 23.594 1 80.38 226 GLN A CA 1
ATOM 1846 C C . GLN A 1 226 ? 11.984 76 22.453 1 80.38 226 GLN A C 1
ATOM 1848 O O . GLN A 1 226 ? 12.133 74.875 21.938 1 80.38 226 GLN A O 1
ATOM 1853 N N . LYS A 1 227 ? 12.781 76.875 22.172 1 76.62 227 LYS A N 1
ATOM 1854 C CA . LYS A 1 227 ? 13.703 76.875 21.031 1 76.62 227 LYS A CA 1
ATOM 1855 C C . LYS A 1 227 ? 15 76.125 21.406 1 76.62 227 LYS A C 1
ATOM 1857 O O . LYS A 1 227 ? 15.594 75.438 20.578 1 76.62 227 LYS A O 1
ATOM 1862 N N . ASN A 1 228 ? 15.609 76.188 22.516 1 75.19 228 ASN A N 1
ATOM 1863 C CA . ASN A 1 228 ? 16.953 75.75 22.875 1 75.19 228 ASN A CA 1
ATOM 1864 C C . ASN A 1 228 ? 16.922 74.375 23.562 1 75.19 228 ASN A C 1
ATOM 1866 O O . ASN A 1 228 ? 17.938 73.688 23.594 1 75.19 228 ASN A O 1
ATOM 1870 N N . TYR A 1 229 ? 15.992 74.062 24.203 1 78.25 229 TYR A N 1
ATOM 1871 C CA . TYR A 1 229 ? 16.031 72.875 25.016 1 78.25 229 TYR A CA 1
ATOM 1872 C C . TYR A 1 229 ? 14.898 71.938 24.641 1 78.25 229 TYR A C 1
ATOM 1874 O O . TYR A 1 229 ? 13.727 72.312 24.688 1 78.25 229 TYR A O 1
ATOM 1882 N N . THR A 1 230 ? 15.609 70.938 24.172 1 77.88 230 THR A N 1
ATOM 1883 C CA . THR A 1 230 ? 14.664 69.812 24 1 77.88 230 THR A CA 1
ATOM 1884 C C . THR A 1 230 ? 15.125 68.562 24.766 1 77.88 230 THR A C 1
ATOM 1886 O O . THR A 1 230 ? 16.328 68.375 25 1 77.88 230 THR A O 1
ATOM 1889 N N . LYS A 1 231 ? 14.375 67.875 25.344 1 78.75 231 LYS A N 1
ATOM 1890 C CA . LYS A 1 231 ? 14.711 66.688 26.078 1 78.75 231 LYS A CA 1
ATOM 1891 C C . LYS A 1 231 ? 15.555 65.75 25.219 1 78.75 231 LYS A C 1
ATOM 1893 O O . LYS A 1 231 ? 16.562 65.188 25.688 1 78.75 231 LYS A O 1
ATOM 1898 N N . THR A 1 232 ? 15.453 65.562 24.031 1 79.69 232 THR A N 1
ATOM 1899 C CA . THR A 1 232 ? 16.094 64.562 23.125 1 79.69 232 THR A CA 1
ATOM 1900 C C . THR A 1 232 ? 17.562 65 22.891 1 79.69 232 THR A C 1
ATOM 1902 O O . THR A 1 232 ? 18.453 64.125 22.969 1 79.69 232 THR A O 1
ATOM 1905 N N . ASP A 1 233 ? 18.031 66.125 22.656 1 76.81 233 ASP A N 1
ATOM 1906 C CA . ASP A 1 233 ? 19.391 66.562 22.312 1 76.81 233 ASP A CA 1
ATOM 1907 C C . ASP A 1 233 ? 20.312 66.5 23.531 1 76.81 233 ASP A C 1
ATOM 1909 O O . ASP A 1 233 ? 21.469 66.062 23.406 1 76.81 233 ASP A O 1
ATOM 1913 N N . SER A 1 234 ? 19.922 66.938 24.688 1 77.81 234 SER A N 1
ATOM 1914 C CA . SER A 1 234 ? 20.75 66.875 25.891 1 77.81 234 SER A CA 1
ATOM 1915 C C . SER A 1 234 ? 21.062 65.438 26.281 1 77.81 234 SER A C 1
ATOM 1917 O O . SER A 1 234 ? 22.188 65.125 26.688 1 77.81 234 SER A O 1
ATOM 1919 N N . GLN A 1 235 ? 20.266 64.625 26.156 1 81.31 235 GLN A N 1
ATOM 1920 C CA . GLN A 1 235 ? 20.484 63.188 26.469 1 81.31 235 GLN A CA 1
ATOM 1921 C C . GLN A 1 235 ? 21.453 62.562 25.484 1 81.31 235 GLN A C 1
ATOM 1923 O O . GLN A 1 235 ? 22.344 61.781 25.875 1 81.31 235 GLN A O 1
ATOM 1928 N N . ASN A 1 236 ? 21.469 62.812 24.234 1 81.75 236 ASN A N 1
ATOM 1929 C CA . ASN A 1 236 ? 22.344 62.281 23.203 1 81.75 236 ASN A CA 1
ATOM 1930 C C . ASN A 1 236 ? 23.797 62.656 23.453 1 81.75 236 ASN A C 1
ATOM 1932 O O . ASN A 1 236 ? 24.703 61.844 23.328 1 81.75 236 ASN A O 1
ATOM 1936 N N . LEU A 1 237 ? 24.172 63.844 23.828 1 77.81 237 LEU A N 1
ATOM 1937 C CA . LEU A 1 237 ? 25.516 64.375 24.031 1 77.81 237 LEU A CA 1
ATOM 1938 C C . LEU A 1 237 ? 26.156 63.688 25.266 1 77.81 237 LEU A C 1
ATOM 1940 O O . LEU A 1 237 ? 27.328 63.344 25.234 1 77.81 237 LEU A O 1
ATOM 1944 N N . LYS A 1 238 ? 25.438 63.625 26.266 1 78.88 238 LYS A N 1
ATOM 1945 C CA . LYS A 1 238 ? 25.969 63 27.469 1 78.88 238 LYS A CA 1
ATOM 1946 C C . LYS A 1 238 ? 26.359 61.531 27.188 1 78.88 238 LYS A C 1
ATOM 1948 O O . LYS A 1 238 ? 27.438 61.094 27.562 1 78.88 238 LYS A O 1
ATOM 1953 N N . GLU A 1 239 ? 25.672 60.844 26.578 1 83.56 239 GLU A N 1
ATOM 1954 C CA . GLU A 1 239 ? 25.922 59.438 26.266 1 83.56 239 GLU A CA 1
ATOM 1955 C C . GLU A 1 239 ? 27.125 59.281 25.359 1 83.56 239 GLU A C 1
ATOM 1957 O O . GLU A 1 239 ? 27.938 58.375 25.547 1 83.56 239 GLU A O 1
ATOM 1962 N N . LEU A 1 240 ? 27.312 60.094 24.344 1 82.44 240 LEU A N 1
ATOM 1963 C CA . LEU A 1 240 ? 28.438 60 23.406 1 82.44 240 LEU A CA 1
ATOM 1964 C C . LEU A 1 240 ? 29.766 60.25 24.141 1 82.44 240 LEU A C 1
ATOM 1966 O O . LEU A 1 240 ? 30.75 59.531 23.891 1 82.44 240 LEU A O 1
ATOM 1970 N N . LEU A 1 241 ? 29.891 61.188 25 1 81.12 241 LEU A N 1
ATOM 1971 C CA . LEU A 1 241 ? 31.109 61.5 25.734 1 81.12 241 LEU A CA 1
ATOM 1972 C C . LEU A 1 241 ? 31.516 60.344 26.641 1 81.12 241 LEU A C 1
ATOM 1974 O O . LEU A 1 241 ? 32.688 60 26.75 1 81.12 241 LEU A O 1
ATOM 1978 N N . ASP A 1 242 ? 30.594 59.688 27.234 1 84.06 242 ASP A N 1
ATOM 1979 C CA . ASP A 1 242 ? 30.859 58.531 28.062 1 84.06 242 ASP A CA 1
ATOM 1980 C C . ASP A 1 242 ? 31.453 57.375 27.234 1 84.06 242 ASP A C 1
ATOM 1982 O O . ASP A 1 242 ? 32.406 56.719 27.656 1 84.06 242 ASP A O 1
ATOM 1986 N N . LEU A 1 243 ? 31.031 57.25 26.094 1 84.62 243 LEU A N 1
ATOM 1987 C CA . LEU A 1 243 ? 31.5 56.156 25.219 1 84.62 243 LEU A CA 1
ATOM 1988 C C . LEU A 1 243 ? 32.906 56.469 24.688 1 84.62 243 LEU A C 1
ATOM 1990 O O . LEU A 1 243 ? 33.75 55.562 24.625 1 84.62 243 LEU A O 1
ATOM 1994 N N . LEU A 1 244 ? 33.188 57.688 24.344 1 83.75 244 LEU A N 1
ATOM 1995 C CA . LEU A 1 244 ? 34.531 58.062 23.844 1 83.75 244 LEU A CA 1
ATOM 1996 C C . LEU A 1 244 ? 35.562 57.938 24.938 1 83.75 244 LEU A C 1
ATOM 1998 O O . LEU A 1 244 ? 36.719 57.562 24.656 1 83.75 244 LEU A O 1
ATOM 2002 N N . GLU A 1 245 ? 35.25 58.094 26.094 1 86.12 245 GLU A N 1
ATOM 2003 C CA . GLU A 1 245 ? 36.156 57.938 27.219 1 86.12 245 GLU A CA 1
ATOM 2004 C C . GLU A 1 245 ? 36.562 56.469 27.406 1 86.12 245 GLU A C 1
ATOM 2006 O O . GLU A 1 245 ? 37.688 56.156 27.734 1 86.12 245 GLU A O 1
ATOM 2011 N N . SER A 1 246 ? 35.781 55.594 27.094 1 86.44 246 SER A N 1
ATOM 2012 C CA . SER A 1 246 ? 36.062 54.156 27.219 1 86.44 246 SER A CA 1
ATOM 2013 C C . SER A 1 246 ? 37 53.688 26.125 1 86.44 246 SER A C 1
ATOM 2015 O O . SER A 1 246 ? 37.625 52.656 26.25 1 86.44 246 SER A O 1
ATOM 2017 N N . LEU A 1 247 ? 37.094 54.438 25.031 1 85 247 LEU A N 1
ATOM 2018 C CA . LEU A 1 247 ? 37.938 54.062 23.906 1 85 247 LEU A CA 1
ATOM 2019 C C . LEU A 1 247 ? 39.375 54.594 24.078 1 85 247 LEU A C 1
ATOM 2021 O O . LEU A 1 247 ? 40.25 54.312 23.266 1 85 247 LEU A O 1
ATOM 2025 N N . GLU A 1 248 ? 39.688 55.188 25.094 1 88.38 248 GLU A N 1
ATOM 2026 C CA . GLU A 1 248 ? 40.969 55.844 25.297 1 88.38 248 GLU A CA 1
ATOM 2027 C C . GLU A 1 248 ? 42.125 54.844 25.219 1 88.38 248 GLU A C 1
ATOM 2029 O O . GLU A 1 248 ? 43.156 55.125 24.594 1 88.38 248 GLU A O 1
ATOM 2034 N N . ALA A 1 249 ? 41.938 53.594 25.703 1 86.56 249 ALA A N 1
ATOM 2035 C CA . ALA A 1 249 ? 43 52.594 25.781 1 86.56 249 ALA A CA 1
ATOM 2036 C C . ALA A 1 249 ? 43.344 52.031 24.406 1 86.56 249 ALA A C 1
ATOM 2038 O O . ALA A 1 249 ? 44.406 51.438 24.219 1 86.56 249 ALA A O 1
ATOM 2039 N N . TYR A 1 250 ? 42.531 52.312 23.422 1 88.69 250 TYR A N 1
ATOM 2040 C CA . TYR A 1 250 ? 42.656 51.656 22.141 1 88.69 250 TYR A CA 1
ATOM 2041 C C . TYR A 1 250 ? 43.031 52.656 21.047 1 88.69 250 TYR A C 1
ATOM 2043 O O . TYR A 1 250 ? 43.25 52.281 19.906 1 88.69 250 TYR A O 1
ATOM 2051 N N . ILE A 1 251 ? 43.031 53.875 21.422 1 89 251 ILE A N 1
ATOM 2052 C CA . ILE A 1 251 ? 43.344 54.938 20.469 1 89 251 ILE A CA 1
ATOM 2053 C C . ILE A 1 251 ? 44.719 55.531 20.797 1 89 251 ILE A C 1
ATOM 2055 O O . ILE A 1 251 ? 45.125 55.531 21.953 1 89 251 ILE A O 1
ATOM 2059 N N . LYS A 1 252 ? 45.406 55.969 19.766 1 90.38 252 LYS A N 1
ATOM 2060 C CA . LYS A 1 252 ? 46.656 56.656 19.969 1 90.38 252 LYS A CA 1
ATOM 2061 C C . LYS A 1 252 ? 46.5 57.906 20.859 1 90.38 252 LYS A C 1
ATOM 2063 O O . LYS A 1 252 ? 45.531 58.656 20.688 1 90.38 252 LYS A O 1
ATOM 2068 N N . PRO A 1 253 ? 47.344 58 21.781 1 88.12 253 PRO A N 1
ATOM 2069 C CA . PRO A 1 253 ? 47.188 59.094 22.75 1 88.12 253 PRO A CA 1
ATOM 2070 C C . PRO A 1 253 ? 47.031 60.438 22.094 1 88.12 253 PRO A C 1
ATOM 2072 O O . PRO A 1 253 ? 46.219 61.281 22.516 1 88.12 253 PRO A O 1
ATOM 2075 N N . ASP A 1 254 ? 47.812 60.688 21.062 1 88.25 254 ASP A N 1
ATOM 2076 C CA . ASP A 1 254 ? 47.719 61.969 20.375 1 88.25 254 ASP A CA 1
ATOM 2077 C C . ASP A 1 254 ? 46.375 62.156 19.688 1 88.25 254 ASP A C 1
ATOM 2079 O O . ASP A 1 254 ? 45.781 63.219 19.734 1 88.25 254 ASP A O 1
ATOM 2083 N N . GLN A 1 255 ? 45.906 61.062 19.172 1 88.06 255 GLN A N 1
ATOM 2084 C CA . GLN A 1 255 ? 44.625 61.125 18.469 1 88.06 255 GLN A CA 1
ATOM 2085 C C . GLN A 1 255 ? 43.469 61.219 19.438 1 88.06 255 GLN A C 1
ATOM 2087 O O . GLN A 1 255 ? 42.469 61.906 19.156 1 88.06 255 GLN A O 1
ATOM 2092 N N . TYR A 1 256 ? 43.625 60.719 20.594 1 89.56 256 TYR A N 1
ATOM 2093 C CA . TYR A 1 256 ? 42.562 60.781 21.625 1 89.56 256 TYR A CA 1
ATOM 2094 C C . TYR A 1 256 ? 42.406 62.219 22.125 1 89.56 256 TYR A C 1
ATOM 2096 O O . TYR A 1 256 ? 41.25 62.688 22.234 1 89.56 256 TYR A O 1
ATOM 2104 N N . THR A 1 257 ? 43.438 62.844 22.422 1 87.69 257 THR A N 1
ATOM 2105 C CA . THR A 1 257 ? 43.406 64.25 22.906 1 87.69 257 THR A CA 1
ATOM 2106 C C . THR A 1 257 ? 42.781 65.125 21.859 1 87.69 257 THR A C 1
ATOM 2108 O O . THR A 1 257 ? 41.969 66 22.203 1 87.69 257 THR A O 1
ATOM 2111 N N . THR A 1 258 ? 43.062 64.875 20.719 1 86.31 258 THR A N 1
ATOM 2112 C CA . THR A 1 258 ? 42.531 65.688 19.625 1 86.31 258 THR A CA 1
ATOM 2113 C C . THR A 1 258 ? 41.031 65.438 19.453 1 86.31 258 THR A C 1
ATOM 2115 O O . THR A 1 258 ? 40.25 66.375 19.312 1 86.31 258 THR A O 1
ATOM 2118 N N . LEU A 1 259 ? 40.625 64.312 19.656 1 85.06 259 LEU A N 1
ATOM 2119 C CA . LEU A 1 259 ? 39.25 63.906 19.484 1 85.06 259 LEU A CA 1
ATOM 2120 C C . LEU A 1 259 ? 38.375 64.5 20.594 1 85.06 259 LEU A C 1
ATOM 2122 O O . LEU A 1 259 ? 37.344 65.125 20.312 1 85.06 259 LEU A O 1
ATOM 2126 N N . ILE A 1 260 ? 38.781 64.438 21.781 1 82 260 ILE A N 1
ATOM 2127 C CA . ILE A 1 260 ? 38.031 65 22.922 1 82 260 ILE A CA 1
ATOM 2128 C C . ILE A 1 260 ? 37.969 66.5 22.859 1 82 260 ILE A C 1
ATOM 2130 O O . ILE A 1 260 ? 36.938 67.125 23.188 1 82 260 ILE A O 1
ATOM 2134 N N . SER A 1 261 ? 38.938 67.062 22.344 1 82.25 261 SER A N 1
ATOM 2135 C CA . SER A 1 261 ? 39 68.562 22.234 1 82.25 261 SER A CA 1
ATOM 2136 C C . SER A 1 261 ? 38 69.062 21.203 1 82.25 261 SER A C 1
ATOM 2138 O O . SER A 1 261 ? 37.312 70.062 21.406 1 82.25 261 SER A O 1
ATOM 2140 N N . TYR A 1 262 ? 37.781 68.25 20.219 1 77.94 262 TYR A N 1
ATOM 2141 C CA . TYR A 1 262 ? 36.875 68.688 19.156 1 77.94 262 TYR A CA 1
ATOM 2142 C C . TYR A 1 262 ? 35.438 68.5 19.594 1 77.94 262 TYR A C 1
ATOM 2144 O O . TYR A 1 262 ? 34.562 69.25 19.156 1 77.94 262 TYR A O 1
ATOM 2152 N N . VAL A 1 263 ? 35.188 67.75 20.625 1 73.88 263 VAL A N 1
ATOM 2153 C CA . VAL A 1 263 ? 33.844 67.438 21.078 1 73.88 263 VAL A CA 1
ATOM 2154 C C . VAL A 1 263 ? 33.469 68.438 22.172 1 73.88 263 VAL A C 1
ATOM 2156 O O . VAL A 1 263 ? 32.312 68.938 22.188 1 73.88 263 VAL A O 1
ATOM 2159 N N . LYS A 1 264 ? 34.344 68.812 22.953 1 72.12 264 LYS A N 1
ATOM 2160 C CA . LYS A 1 264 ? 34.031 69.688 24.094 1 72.12 264 LYS A CA 1
ATOM 2161 C C . LYS A 1 264 ? 34.125 71.125 23.719 1 72.12 264 LYS A C 1
ATOM 2163 O O . LYS A 1 264 ? 33.438 71.938 24.344 1 72.12 264 LYS A O 1
ATOM 2168 N N . ASN A 1 265 ? 34.938 71.375 22.688 1 74.25 265 ASN A N 1
ATOM 2169 C CA . ASN A 1 265 ? 35.125 72.812 22.328 1 74.25 265 ASN A CA 1
ATOM 2170 C C . ASN A 1 265 ? 34.312 73.188 21.094 1 74.25 265 ASN A C 1
ATOM 2172 O O . ASN A 1 265 ? 33.75 72.312 20.422 1 74.25 265 ASN A O 1
ATOM 2176 N N . ASP A 1 266 ? 34.219 74.5 21 1 69.94 266 ASP A N 1
ATOM 2177 C CA . ASP A 1 266 ? 33.5 75 19.812 1 69.94 266 ASP A CA 1
ATOM 2178 C C . ASP A 1 266 ? 34.344 74.75 18.547 1 69.94 266 ASP A C 1
ATOM 2180 O O . ASP A 1 266 ? 35.344 75.438 18.328 1 69.94 266 ASP A O 1
ATOM 2184 N N . THR A 1 267 ? 34.094 73.688 17.906 1 78.69 267 THR A N 1
ATOM 2185 C CA . THR A 1 267 ? 34.781 73.25 16.688 1 78.69 267 THR A CA 1
ATOM 2186 C C . THR A 1 267 ? 33.875 73.312 15.484 1 78.69 267 THR A C 1
ATOM 2188 O O . THR A 1 267 ? 32.656 73.062 15.602 1 78.69 267 THR A O 1
ATOM 2191 N N . PRO A 1 268 ? 34.469 73.812 14.359 1 80.19 268 PRO A N 1
ATOM 2192 C CA . PRO A 1 268 ? 33.656 73.812 13.148 1 80.19 268 PRO A CA 1
ATOM 2193 C C . PRO A 1 268 ? 33.062 72.438 12.797 1 80.19 268 PRO A C 1
ATOM 2195 O O . PRO A 1 268 ? 33.719 71.438 13.031 1 80.19 268 PRO A O 1
ATOM 2198 N N . GLU A 1 269 ? 31.922 72.562 12.25 1 81.38 269 GLU A N 1
ATOM 2199 C CA . GLU A 1 269 ? 31.156 71.375 11.938 1 81.38 269 GLU A CA 1
ATOM 2200 C C . GLU A 1 269 ? 31.906 70.5 10.961 1 81.38 269 GLU A C 1
ATOM 2202 O O . GLU A 1 269 ? 31.875 69.25 11.078 1 81.38 269 GLU A O 1
ATOM 2207 N N . ASP A 1 270 ? 32.562 71 10.055 1 82.25 270 ASP A N 1
ATOM 2208 C CA . ASP A 1 270 ? 33.25 70.188 9.023 1 82.25 270 ASP A CA 1
ATOM 2209 C C . ASP A 1 270 ? 34.406 69.438 9.609 1 82.25 270 ASP A C 1
ATOM 2211 O O . ASP A 1 270 ? 34.656 68.25 9.18 1 82.25 270 ASP A O 1
ATOM 2215 N N . ILE A 1 271 ? 35.062 69.938 10.609 1 82.88 271 ILE A N 1
ATOM 2216 C CA . ILE A 1 271 ? 36.188 69.25 11.258 1 82.88 271 ILE A CA 1
ATOM 2217 C C . ILE A 1 271 ? 35.656 68.125 12.094 1 82.88 271 ILE A C 1
ATOM 2219 O O . ILE A 1 271 ? 36.219 67 12.078 1 82.88 271 ILE A O 1
ATOM 2223 N N . ILE A 1 272 ? 34.562 68.375 12.672 1 80.88 272 ILE A N 1
ATOM 2224 C CA . ILE A 1 272 ? 33.938 67.312 13.477 1 80.88 272 ILE A CA 1
ATOM 2225 C C . ILE A 1 272 ? 33.469 66.188 12.578 1 80.88 272 ILE A C 1
ATOM 2227 O O . ILE A 1 272 ? 33.656 65 12.891 1 80.88 272 ILE A O 1
ATOM 2231 N N . GLU A 1 273 ? 32.906 66.562 11.539 1 83.56 273 GLU A N 1
ATOM 2232 C CA . GLU A 1 273 ? 32.406 65.562 10.594 1 83.56 273 GLU A CA 1
ATOM 2233 C C . GLU A 1 273 ? 33.531 64.75 10.047 1 83.56 273 GLU A C 1
ATOM 2235 O O . GLU A 1 273 ? 33.406 63.531 9.898 1 83.56 273 GLU A O 1
ATOM 2240 N N . LYS A 1 274 ? 34.625 65.312 9.797 1 85.25 274 LYS A N 1
ATOM 2241 C CA . LYS A 1 274 ? 35.75 64.625 9.227 1 85.25 274 LYS A CA 1
ATOM 2242 C C . LYS A 1 274 ? 36.375 63.656 10.242 1 85.25 274 LYS A C 1
ATOM 2244 O O . LYS A 1 274 ? 36.656 62.5 9.922 1 85.25 274 LYS A O 1
ATOM 2249 N N . ILE A 1 275 ? 36.625 64.125 11.312 1 83.56 275 ILE A N 1
ATOM 2250 C CA . ILE A 1 275 ? 37.281 63.281 12.328 1 83.56 275 ILE A CA 1
ATOM 2251 C C . ILE A 1 275 ? 36.375 62.094 12.703 1 83.56 275 ILE A C 1
ATOM 2253 O O . ILE A 1 275 ? 36.844 61 12.883 1 83.56 275 ILE A O 1
ATOM 2257 N N . MET A 1 276 ? 35.156 62.438 12.758 1 84.56 276 MET A N 1
ATOM 2258 C CA . MET A 1 276 ? 34.219 61.375 13.102 1 84.56 276 MET A CA 1
ATOM 2259 C C . MET A 1 276 ? 34.125 60.375 11.953 1 84.56 276 MET A C 1
ATOM 2261 O O . MET A 1 276 ? 34 59.156 12.188 1 84.56 276 MET A O 1
ATOM 2265 N N . SER A 1 277 ? 34.156 60.875 10.797 1 87 277 SER A N 1
ATOM 2266 C CA . SER A 1 277 ? 34.125 59.969 9.648 1 87 277 SER A CA 1
ATOM 2267 C C . SER A 1 277 ? 35.344 59.062 9.625 1 87 277 SER A C 1
ATOM 2269 O O . SER A 1 277 ? 35.219 57.844 9.336 1 87 277 SER A O 1
ATOM 2271 N N . ASP A 1 278 ? 36.469 59.531 9.906 1 86.81 278 ASP A N 1
ATOM 2272 C CA . ASP A 1 278 ? 37.688 58.719 9.953 1 86.81 278 ASP A CA 1
ATOM 2273 C C . ASP A 1 278 ? 37.656 57.688 11.078 1 86.81 278 ASP A C 1
ATOM 2275 O O . ASP A 1 278 ? 38.031 56.531 10.883 1 86.81 278 ASP A O 1
ATOM 2279 N N . LEU A 1 279 ? 37.281 58.156 12.195 1 86.06 279 LEU A N 1
ATOM 2280 C CA . LEU A 1 279 ? 37.156 57.25 13.336 1 86.06 279 LEU A CA 1
ATOM 2281 C C . LEU A 1 279 ? 36.219 56.094 13.031 1 86.06 279 LEU A C 1
ATOM 2283 O O . LEU A 1 279 ? 36.531 54.938 13.227 1 86.06 279 LEU A O 1
ATOM 2287 N N . LEU A 1 280 ? 35.094 56.406 12.461 1 87.5 280 LEU A N 1
ATOM 2288 C CA . LEU A 1 280 ? 34.094 55.406 12.18 1 87.5 280 LEU A CA 1
ATOM 2289 C C . LEU A 1 280 ? 34.531 54.5 11.031 1 87.5 280 LEU A C 1
ATOM 2291 O O . LEU A 1 280 ? 34.156 53.312 10.984 1 87.5 280 LEU A O 1
ATOM 2295 N N . GLY A 1 281 ? 35.25 55.062 10.117 1 86.75 281 GLY A N 1
ATOM 2296 C CA . GLY A 1 281 ? 35.812 54.219 9.062 1 86.75 281 GLY A CA 1
ATOM 2297 C C . GLY A 1 281 ? 36.719 53.125 9.594 1 86.75 281 GLY A C 1
ATOM 2298 O O . GLY A 1 281 ? 36.656 51.969 9.156 1 86.75 281 GLY A O 1
ATOM 2299 N N . GLU A 1 282 ? 37.625 53.438 10.445 1 87.69 282 GLU A N 1
ATOM 2300 C CA . GLU A 1 282 ? 38.5 52.438 11.062 1 87.69 282 GLU A CA 1
ATOM 2301 C C . GLU A 1 282 ? 37.719 51.469 11.938 1 87.69 282 GLU A C 1
ATOM 2303 O O . GLU A 1 282 ? 38.031 50.281 11.984 1 87.69 282 GLU A O 1
ATOM 2308 N N . PHE A 1 283 ? 36.688 52 12.562 1 86.44 283 PHE A N 1
ATOM 2309 C CA . PHE A 1 283 ? 35.781 51.156 13.328 1 86.44 283 PHE A CA 1
ATOM 2310 C C . PHE A 1 283 ? 35.156 50.094 12.43 1 86.44 283 PHE A C 1
ATOM 2312 O O . PHE A 1 283 ? 35.156 48.906 12.781 1 86.44 283 PHE A O 1
ATOM 2319 N N . ASP A 1 284 ? 34.719 50.531 11.328 1 87.44 284 ASP A N 1
ATOM 2320 C CA . ASP A 1 284 ? 34.031 49.625 10.406 1 87.44 284 ASP A CA 1
ATOM 2321 C C . ASP A 1 284 ? 34.969 48.531 9.93 1 87.44 284 ASP A C 1
ATOM 2323 O O . ASP A 1 284 ? 34.562 47.375 9.797 1 87.44 284 ASP A O 1
ATOM 2327 N N . LEU A 1 285 ? 36.125 48.844 9.648 1 88.69 285 LEU A N 1
ATOM 2328 C CA . LEU A 1 285 ? 37.125 47.875 9.195 1 88.69 285 LEU A CA 1
ATOM 2329 C C . LEU A 1 285 ? 37.406 46.844 10.281 1 88.69 285 LEU A C 1
ATOM 2331 O O . LEU A 1 285 ? 37.469 45.656 10.008 1 88.69 285 LEU A O 1
ATOM 2335 N N . ILE A 1 286 ? 37.688 47.281 11.453 1 87.5 286 ILE A N 1
ATOM 2336 C CA . ILE A 1 286 ? 37.969 46.375 12.57 1 87.5 286 ILE A CA 1
ATOM 2337 C C . ILE A 1 286 ? 36.75 45.469 12.812 1 87.5 286 ILE A C 1
ATOM 2339 O O . ILE A 1 286 ? 36.906 44.25 12.945 1 87.5 286 ILE A O 1
ATOM 2343 N N . LEU A 1 287 ? 35.656 46.062 12.789 1 86.81 287 LEU A N 1
ATOM 2344 C CA . LEU A 1 287 ? 34.406 45.312 13.031 1 86.81 287 LEU A CA 1
ATOM 2345 C C . LEU A 1 287 ? 34.188 44.281 11.922 1 86.81 287 LEU A C 1
ATOM 2347 O O . LEU A 1 287 ? 33.719 43.188 12.188 1 86.81 287 LEU A O 1
ATOM 2351 N N . SER A 1 288 ? 34.469 44.688 10.727 1 88.44 288 SER A N 1
ATOM 2352 C CA . SER A 1 288 ? 34.312 43.75 9.625 1 88.44 288 SER A CA 1
ATOM 2353 C C . SER A 1 288 ? 35.188 42.5 9.82 1 88.44 288 SER A C 1
ATOM 2355 O O . SER A 1 288 ? 34.781 41.406 9.492 1 88.44 288 SER A O 1
ATOM 2357 N N . ARG A 1 289 ? 36.375 42.656 10.273 1 86.88 289 ARG A N 1
ATOM 2358 C CA . ARG A 1 289 ? 37.281 41.531 10.531 1 86.88 289 ARG A CA 1
ATOM 2359 C C . ARG A 1 289 ? 36.75 40.688 11.68 1 86.88 289 ARG A C 1
ATOM 2361 O O . ARG A 1 289 ? 36.812 39.438 11.609 1 86.88 289 ARG A O 1
ATOM 2368 N N . PHE A 1 290 ? 36.25 41.344 12.68 1 82.31 290 PHE A N 1
ATOM 2369 C CA . PHE A 1 290 ? 35.688 40.594 13.797 1 82.31 290 PHE A CA 1
ATOM 2370 C C . PHE A 1 290 ? 34.5 39.781 13.344 1 82.31 290 PHE A C 1
ATOM 2372 O O . PHE A 1 290 ? 34.312 38.625 13.75 1 82.31 290 PHE A O 1
ATOM 2379 N N . ILE A 1 291 ? 33.75 40.375 12.531 1 82.31 291 ILE A N 1
ATOM 2380 C CA . ILE A 1 291 ? 32.562 39.688 12 1 82.31 291 ILE A CA 1
ATOM 2381 C C . ILE A 1 291 ? 33 38.5 11.164 1 82.31 291 ILE A C 1
ATOM 2383 O O . ILE A 1 291 ? 32.438 37.406 11.266 1 82.31 291 ILE A O 1
ATOM 2387 N N . ALA A 1 292 ? 33.969 38.688 10.398 1 82.75 292 ALA A N 1
ATOM 2388 C CA . ALA A 1 292 ? 34.5 37.594 9.578 1 82.75 292 ALA A CA 1
ATOM 2389 C C . ALA A 1 292 ? 35 36.438 10.453 1 82.75 292 ALA A C 1
ATOM 2391 O O . ALA A 1 292 ? 34.781 35.25 10.133 1 82.75 292 ALA A O 1
ATOM 2392 N N . ILE A 1 293 ? 35.656 36.75 11.484 1 78.56 293 ILE A N 1
ATOM 2393 C CA . ILE A 1 293 ? 36.188 35.75 12.414 1 78.56 293 ILE A CA 1
ATOM 2394 C C . ILE A 1 293 ? 35.031 35.031 13.086 1 78.56 293 ILE A C 1
ATOM 2396 O O . ILE A 1 293 ? 35.031 33.781 13.219 1 78.56 293 ILE A O 1
ATOM 2400 N N . GLU A 1 294 ? 34.062 35.75 13.469 1 75.94 294 GLU A N 1
ATOM 2401 C CA . GLU A 1 294 ? 32.875 35.156 14.102 1 75.94 294 GLU A CA 1
ATOM 2402 C C . GLU A 1 294 ? 32.156 34.25 13.133 1 75.94 294 GLU A C 1
ATOM 2404 O O . GLU A 1 294 ? 31.703 33.156 13.516 1 75.94 294 GLU A O 1
ATOM 2409 N N . GLU A 1 295 ? 32 34.75 12.008 1 76 295 GLU A N 1
ATOM 2410 C CA . GLU A 1 295 ? 31.312 33.938 10.984 1 76 295 GLU A CA 1
ATOM 2411 C C . GLU A 1 295 ? 32.062 32.656 10.703 1 76 295 GLU A C 1
ATOM 2413 O O . GLU A 1 295 ? 31.438 31.594 10.508 1 76 295 GLU A O 1
ATOM 2418 N N . PHE A 1 296 ? 33.312 32.781 10.617 1 74.31 296 PHE A N 1
ATOM 2419 C CA . PHE A 1 296 ? 34.125 31.594 10.383 1 74.31 296 PHE A CA 1
ATOM 2420 C C . PHE A 1 296 ? 34 30.609 11.539 1 74.31 296 PHE A C 1
ATOM 2422 O O . PHE A 1 296 ? 33.938 29.406 11.312 1 74.31 296 PHE A O 1
ATOM 2429 N N . GLY A 1 297 ? 33.938 31.172 12.727 1 68 297 GLY A N 1
ATOM 2430 C CA . GLY A 1 297 ? 33.844 30.328 13.898 1 68 297 GLY A CA 1
ATOM 2431 C C . GLY A 1 297 ? 32.5 29.609 13.992 1 68 297 GLY A C 1
ATOM 2432 O O . GLY A 1 297 ? 32.438 28.484 14.484 1 68 297 GLY A O 1
ATOM 2433 N N . ASN A 1 298 ? 31.516 30.219 13.5 1 62.78 298 ASN A N 1
ATOM 2434 C CA . ASN A 1 298 ? 30.156 29.688 13.664 1 62.78 298 ASN A CA 1
ATOM 2435 C C . ASN A 1 298 ? 29.75 28.844 12.453 1 62.78 298 ASN A C 1
ATOM 2437 O O . ASN A 1 298 ? 28.734 28.156 12.5 1 62.78 298 ASN A O 1
ATOM 2441 N N . ARG A 1 299 ? 30.484 29.031 11.516 1 60 299 ARG A N 1
ATOM 2442 C CA . ARG A 1 299 ? 30.031 28.438 10.266 1 60 299 ARG A CA 1
ATOM 2443 C C . ARG A 1 299 ? 30.344 26.938 10.242 1 60 299 ARG A C 1
ATOM 2445 O O . ARG A 1 299 ? 31.438 26.516 10.641 1 60 299 ARG A O 1
ATOM 2452 N N . LYS A 1 300 ? 29.344 26.203 9.992 1 61.34 300 LYS A N 1
ATOM 2453 C CA . LYS A 1 300 ? 29.547 24.781 9.695 1 61.34 300 LYS A CA 1
ATOM 2454 C C . LYS A 1 300 ? 30.188 24.609 8.32 1 61.34 300 LYS A C 1
ATOM 2456 O O . LYS A 1 300 ? 29.641 25.062 7.312 1 61.34 300 LYS A O 1
ATOM 2461 N N . ILE A 1 301 ? 31.484 24.328 8.297 1 59.38 301 ILE A N 1
ATOM 2462 C CA . ILE A 1 301 ? 32.188 24.156 7.035 1 59.38 301 ILE A CA 1
ATOM 2463 C C . ILE A 1 301 ? 31.656 22.922 6.309 1 59.38 301 ILE A C 1
ATOM 2465 O O . ILE A 1 301 ? 31.672 21.812 6.848 1 59.38 301 ILE A O 1
ATOM 2469 N N . VAL A 1 302 ? 30.875 23.219 5.277 1 60.38 302 VAL A N 1
ATOM 2470 C CA . VAL A 1 302 ? 30.359 22.156 4.422 1 60.38 302 VAL A CA 1
ATOM 2471 C C . VAL A 1 302 ? 31.312 21.938 3.246 1 60.38 302 VAL A C 1
ATOM 2473 O O . VAL A 1 302 ? 32.125 22.812 2.916 1 60.38 302 VAL A O 1
ATOM 2476 N N . ILE A 1 303 ? 31.406 20.812 2.658 1 59.19 303 ILE A N 1
ATOM 2477 C CA . ILE A 1 303 ? 32.312 20.359 1.612 1 59.19 303 ILE A CA 1
ATOM 2478 C C . ILE A 1 303 ? 32.281 21.344 0.444 1 59.19 303 ILE A C 1
ATOM 2480 O O . ILE A 1 303 ? 33.344 21.625 -0.152 1 59.19 303 ILE A O 1
ATOM 2484 N N . ASN A 1 304 ? 31.188 21.922 0.267 1 59.16 304 ASN A N 1
ATOM 2485 C CA . ASN A 1 304 ? 31.062 22.812 -0.89 1 59.16 304 ASN A CA 1
ATOM 2486 C C . ASN A 1 304 ? 31.734 24.156 -0.64 1 59.16 304 ASN A C 1
ATOM 2488 O O . ASN A 1 304 ? 32 24.891 -1.582 1 59.16 304 ASN A O 1
ATOM 2492 N N . ASP A 1 305 ? 32.031 24.438 0.559 1 63.78 305 ASP A N 1
ATOM 2493 C CA . ASP A 1 305 ? 32.562 25.75 0.927 1 63.78 305 ASP A CA 1
ATOM 2494 C C . ASP A 1 305 ? 34.094 25.781 0.775 1 63.78 305 ASP A C 1
ATOM 2496 O O . ASP A 1 305 ? 34.719 26.75 1.176 1 63.78 305 ASP A O 1
ATOM 2500 N N . ILE A 1 306 ? 34.656 24.781 0.174 1 63.16 306 ILE A N 1
ATOM 2501 C CA . ILE A 1 306 ? 36.094 24.625 0.171 1 63.16 306 ILE A CA 1
ATOM 2502 C C . ILE A 1 306 ? 36.75 25.781 -0.61 1 63.16 306 ILE A C 1
ATOM 2504 O O . ILE A 1 306 ? 37.781 26.312 -0.208 1 63.16 306 ILE A O 1
ATOM 2508 N N . SER A 1 307 ? 36.062 26.047 -1.621 1 67.38 307 SER A N 1
ATOM 2509 C CA . SER A 1 307 ? 36.656 27.062 -2.488 1 67.38 307 SER A CA 1
ATOM 2510 C C . SER A 1 307 ? 36.594 28.438 -1.839 1 67.38 307 SER A C 1
ATOM 2512 O O . SER A 1 307 ? 37.469 29.266 -2.08 1 67.38 307 SER A O 1
ATOM 2514 N N . LYS A 1 308 ? 35.781 28.578 -0.901 1 74.44 308 LYS A N 1
ATOM 2515 C CA . LYS A 1 308 ? 35.562 29.906 -0.315 1 74.44 308 LYS A CA 1
ATOM 2516 C C . LYS A 1 308 ? 36.406 30.062 0.962 1 74.44 308 LYS A C 1
ATOM 2518 O O . LYS A 1 308 ? 36.469 31.172 1.511 1 74.44 308 LYS A O 1
ATOM 2523 N N . LEU A 1 309 ? 36.969 29 1.307 1 75.06 309 LEU A N 1
ATOM 2524 C CA . LEU A 1 309 ? 37.656 29.047 2.598 1 75.06 309 LEU A CA 1
ATOM 2525 C C . LEU A 1 309 ? 38.844 29.984 2.541 1 75.06 309 LEU A C 1
ATOM 2527 O O . LEU A 1 309 ? 39.125 30.719 3.492 1 75.06 309 LEU A O 1
ATOM 2531 N N . ASP A 1 310 ? 39.5 30 1.382 1 77.31 310 ASP A N 1
ATOM 2532 C CA . ASP A 1 310 ? 40.688 30.844 1.254 1 77.31 310 ASP A CA 1
ATOM 2533 C C . ASP A 1 310 ? 40.312 32.312 1.325 1 77.31 310 ASP A C 1
ATOM 2535 O O . ASP A 1 310 ? 40.969 33.094 2.002 1 77.31 310 ASP A O 1
ATOM 2539 N N . THR A 1 311 ? 39.281 32.562 0.711 1 80.81 311 THR A N 1
ATOM 2540 C CA . THR A 1 311 ? 38.812 33.938 0.701 1 80.81 311 THR A CA 1
ATOM 2541 C C . THR A 1 311 ? 38.344 34.375 2.09 1 80.81 311 THR A C 1
ATOM 2543 O O . THR A 1 311 ? 38.594 35.5 2.516 1 80.81 311 THR A O 1
ATOM 2546 N N . GLN A 1 312 ? 37.75 33.5 2.729 1 78.62 312 GLN A N 1
ATOM 2547 C CA . GLN A 1 312 ? 37.25 33.781 4.062 1 78.62 312 GLN A CA 1
ATOM 2548 C C . GLN A 1 312 ? 38.406 34 5.051 1 78.62 312 GLN A C 1
ATOM 2550 O O . GLN A 1 312 ? 38.344 34.906 5.887 1 78.62 312 GLN A O 1
ATOM 2555 N N . ILE A 1 313 ? 39.375 33.219 4.887 1 80.44 313 ILE A N 1
ATOM 2556 C CA . ILE A 1 313 ? 40.531 33.312 5.785 1 80.44 313 ILE A CA 1
ATOM 2557 C C . ILE A 1 313 ? 41.25 34.625 5.52 1 80.44 313 ILE A C 1
ATOM 2559 O O . ILE A 1 313 ? 41.688 35.312 6.457 1 80.44 313 ILE A O 1
ATOM 2563 N N . ALA A 1 314 ? 41.312 35 4.277 1 83.19 314 ALA A N 1
ATOM 2564 C CA . ALA A 1 314 ? 42 36.219 3.904 1 83.19 314 ALA A CA 1
ATOM 2565 C C . ALA A 1 314 ? 41.25 37.438 4.461 1 83.19 314 ALA A C 1
ATOM 2567 O O . ALA A 1 314 ? 41.875 38.469 4.773 1 83.19 314 ALA A O 1
ATOM 2568 N N . SER A 1 315 ? 40 37.281 4.668 1 85.25 315 SER A N 1
ATOM 2569 C CA . SER A 1 315 ? 39.188 38.406 5.141 1 85.25 315 SER A CA 1
ATOM 2570 C C . SER A 1 315 ? 39.344 38.594 6.645 1 85.25 315 SER A C 1
ATOM 2572 O O . SER A 1 315 ? 38.906 39.625 7.195 1 85.25 315 SER A O 1
ATOM 2574 N N . MET A 1 316 ? 40 37.75 7.312 1 83.94 316 MET A N 1
ATOM 2575 C CA . MET A 1 316 ? 40.156 37.844 8.766 1 83.94 316 MET A CA 1
ATOM 2576 C C . MET A 1 316 ? 41.438 38.531 9.148 1 83.94 316 MET A C 1
ATOM 2578 O O . MET A 1 316 ? 41.656 38.875 10.32 1 83.94 316 MET A O 1
ATOM 2582 N N . ILE A 1 317 ? 42.25 38.844 8.156 1 87.81 317 ILE A N 1
ATOM 2583 C CA . ILE A 1 317 ? 43.531 39.438 8.422 1 87.81 317 ILE A CA 1
ATOM 2584 C C . ILE A 1 317 ? 43.375 40.938 8.703 1 87.81 317 ILE A C 1
ATOM 2586 O O . ILE A 1 317 ? 42.625 41.625 8.008 1 87.81 317 ILE A O 1
ATOM 2590 N N . PHE A 1 318 ? 44 41.375 9.797 1 87.81 318 PHE A N 1
ATOM 2591 C CA . PHE A 1 318 ? 44 42.812 10.133 1 87.81 318 PHE A CA 1
ATOM 2592 C C . PHE A 1 318 ? 45.156 43.531 9.422 1 87.81 318 PHE A C 1
ATOM 2594 O O . PHE A 1 318 ? 46.312 43.219 9.664 1 87.81 318 PHE A O 1
ATOM 2601 N N . PRO A 1 319 ? 44.75 44.438 8.594 1 87.44 319 PRO A N 1
ATOM 2602 C CA . PRO A 1 319 ? 45.812 45.219 7.945 1 87.44 319 PRO A CA 1
ATOM 2603 C C . PRO A 1 319 ? 46.375 46.344 8.852 1 87.44 319 PRO A C 1
ATOM 2605 O O . PRO A 1 319 ? 45.875 47.469 8.805 1 87.44 319 PRO A O 1
ATOM 2608 N N . GLN A 1 320 ? 47.312 46.156 9.602 1 84.44 320 GLN A N 1
ATOM 2609 C CA . GLN A 1 320 ? 47.844 47.062 10.609 1 84.44 320 GLN A CA 1
ATOM 2610 C C . GLN A 1 320 ? 48.281 48.375 9.977 1 84.44 320 GLN A C 1
ATOM 2612 O O . GLN A 1 320 ? 48.188 49.438 10.594 1 84.44 320 GLN A O 1
ATOM 2617 N N . GLU A 1 321 ? 48.594 48.375 8.742 1 83.5 321 GLU A N 1
ATOM 2618 C CA . GLU A 1 321 ? 49.125 49.562 8.062 1 83.5 321 GLU A CA 1
ATOM 2619 C C . GLU A 1 321 ? 48.031 50.562 7.762 1 83.5 321 GLU A C 1
ATOM 2621 O O . GLU A 1 321 ? 48.312 51.75 7.562 1 83.5 321 GLU A O 1
ATOM 2626 N N . LEU A 1 322 ? 46.781 50.188 7.871 1 85.31 322 LEU A N 1
ATOM 2627 C CA . LEU A 1 322 ? 45.688 51.062 7.48 1 85.31 322 LEU A CA 1
ATOM 2628 C C . LEU A 1 322 ? 45.094 51.75 8.695 1 85.31 322 LEU A C 1
ATOM 2630 O O . LEU A 1 322 ? 44.25 52.656 8.555 1 85.31 322 LEU A O 1
ATOM 2634 N N . PHE A 1 323 ? 45.562 51.438 9.914 1 87.62 323 PHE A N 1
ATOM 2635 C CA . PHE A 1 323 ? 45 52.062 11.117 1 87.62 323 PHE A CA 1
ATOM 2636 C C . PHE A 1 323 ? 45.875 53.25 11.539 1 87.62 323 PHE A C 1
ATOM 2638 O O . PHE A 1 323 ? 47.031 53.094 11.859 1 87.62 323 PHE A O 1
ATOM 2645 N N . HIS A 1 324 ? 45.25 54.5 11.516 1 88 324 HIS A N 1
ATOM 2646 C CA . HIS A 1 324 ? 45.938 55.719 11.883 1 88 324 HIS A CA 1
ATOM 2647 C C . HIS A 1 324 ? 45.469 56.219 13.242 1 88 324 HIS A C 1
ATOM 2649 O O . HIS A 1 324 ? 46.219 56.906 13.945 1 88 324 HIS A O 1
ATOM 2655 N N . ILE A 1 325 ? 44.188 55.969 13.531 1 89.12 325 ILE A N 1
ATOM 2656 C CA . ILE A 1 325 ? 43.656 56.438 14.797 1 89.12 325 ILE A CA 1
ATOM 2657 C C . ILE A 1 325 ? 43.875 55.375 15.883 1 89.12 325 ILE A C 1
ATOM 2659 O O . ILE A 1 325 ? 44.406 55.688 16.953 1 89.12 325 ILE A O 1
ATOM 2663 N N . PHE A 1 326 ? 43.5 54.219 15.484 1 89.31 326 PHE A N 1
ATOM 2664 C CA . PHE A 1 326 ? 43.688 53.156 16.438 1 89.31 326 PHE A CA 1
ATOM 2665 C C . PHE A 1 326 ? 45.156 52.719 16.469 1 89.31 326 PHE A C 1
ATOM 2667 O O . PHE A 1 326 ? 45.812 52.625 15.422 1 89.31 326 PHE A O 1
ATOM 2674 N N . GLY A 1 327 ? 45.625 52.625 17.484 1 84 327 GLY A N 1
ATOM 2675 C CA . GLY A 1 327 ? 47 52.25 17.688 1 84 327 GLY A CA 1
ATOM 2676 C C . GLY A 1 327 ? 47.406 52.219 19.156 1 84 327 GLY A C 1
ATOM 2677 O O . GLY A 1 327 ? 46.656 52.688 20.016 1 84 327 GLY A O 1
ATOM 2678 N N . GLY A 1 328 ? 48.5 51.531 19.422 1 80.75 328 GLY A N 1
ATOM 2679 C CA . GLY A 1 328 ? 48.969 51.344 20.781 1 80.75 328 GLY A CA 1
ATOM 2680 C C . GLY A 1 328 ? 49.25 49.875 21.141 1 80.75 328 GLY A C 1
ATOM 2681 O O . GLY A 1 328 ? 48.969 49 20.344 1 80.75 328 GLY A O 1
ATOM 2682 N N . GLU A 1 329 ? 49.812 49.75 22.172 1 82.69 329 GLU A N 1
ATOM 2683 C CA . GLU A 1 329 ? 50.281 48.438 22.578 1 82.69 329 GLU A CA 1
ATOM 2684 C C . GLU A 1 329 ? 49.125 47.438 22.703 1 82.69 329 GLU A C 1
ATOM 2686 O O . GLU A 1 329 ? 49.219 46.281 22.297 1 82.69 329 GLU A O 1
ATOM 2691 N N . LYS A 1 330 ? 48 47.938 23.141 1 83.19 330 LYS A N 1
ATOM 2692 C CA . LYS A 1 330 ? 46.906 47.031 23.422 1 83.19 330 LYS A CA 1
ATOM 2693 C C . LYS A 1 330 ? 46.25 46.5 22.141 1 83.19 330 LYS A C 1
ATOM 2695 O O . LYS A 1 330 ? 46.125 45.312 21.953 1 83.19 330 LYS A O 1
ATOM 2700 N N . ILE A 1 331 ? 46 47.375 21.156 1 87.25 331 ILE A N 1
ATOM 2701 C CA . ILE A 1 331 ? 45.281 46.969 19.969 1 87.25 331 ILE A CA 1
ATOM 2702 C C . ILE A 1 331 ? 46.25 46.281 19 1 87.25 331 ILE A C 1
ATOM 2704 O O . ILE A 1 331 ? 45.844 45.312 18.328 1 87.25 331 ILE A O 1
ATOM 2708 N N . GLU A 1 332 ? 47.438 46.719 18.938 1 87.94 332 GLU A N 1
ATOM 2709 C CA . GLU A 1 332 ? 48.438 46.062 18.078 1 87.94 332 GLU A CA 1
ATOM 2710 C C . GLU A 1 332 ? 48.719 44.656 18.547 1 87.94 332 GLU A C 1
ATOM 2712 O O . GLU A 1 332 ? 48.906 43.75 17.719 1 87.94 332 GLU A O 1
ATOM 2717 N N . GLY A 1 333 ? 48.781 44.438 19.844 1 84.62 333 GLY A N 1
ATOM 2718 C CA . GLY A 1 333 ? 48.875 43.094 20.375 1 84.62 333 GLY A CA 1
ATOM 2719 C C . GLY A 1 333 ? 47.75 42.188 19.938 1 84.62 333 GLY A C 1
ATOM 2720 O O . GLY A 1 333 ? 47.969 41.031 19.594 1 84.62 333 GLY A O 1
ATOM 2721 N N . VAL A 1 334 ? 46.594 42.75 19.906 1 83.31 334 VAL A N 1
ATOM 2722 C CA . VAL A 1 334 ? 45.406 42 19.5 1 83.31 334 VAL A CA 1
ATOM 2723 C C . VAL A 1 334 ? 45.5 41.625 18.016 1 83.31 334 VAL A C 1
ATOM 2725 O O . VAL A 1 334 ? 45.281 40.5 17.641 1 83.31 334 VAL A O 1
ATOM 2728 N N . PHE A 1 335 ? 45.906 42.625 17.141 1 87.25 335 PHE A N 1
ATOM 2729 C CA . PHE A 1 335 ? 46.031 42.406 15.711 1 87.25 335 PHE A CA 1
ATOM 2730 C C . PHE A 1 335 ? 47.094 41.344 15.414 1 87.25 335 PHE A C 1
ATOM 2732 O O . PHE A 1 335 ? 46.844 40.438 14.594 1 87.25 335 PHE A O 1
ATOM 2739 N N . GLU A 1 336 ? 48.156 41.344 16.047 1 87.69 336 GLU A N 1
ATOM 2740 C CA . GLU A 1 336 ? 49.219 40.375 15.812 1 87.69 336 GLU A CA 1
ATOM 2741 C C . GLU A 1 336 ? 48.812 38.969 16.219 1 87.69 336 GLU A C 1
ATOM 2743 O O . GLU A 1 336 ? 49.125 38 15.508 1 87.69 336 GLU A O 1
ATOM 2748 N N . ARG A 1 337 ? 48.219 38.875 17.359 1 84.25 337 ARG A N 1
ATOM 2749 C CA . ARG A 1 337 ? 47.781 37.562 17.812 1 84.25 337 ARG A CA 1
ATOM 2750 C C . ARG A 1 337 ? 46.781 36.938 16.812 1 84.25 337 ARG A C 1
ATOM 2752 O O . ARG A 1 337 ? 46.906 35.75 16.484 1 84.25 337 ARG A O 1
ATOM 2759 N N . ILE A 1 338 ? 45.938 37.688 16.297 1 82.69 338 ILE A N 1
ATOM 2760 C CA . ILE A 1 338 ? 44.906 37.188 15.375 1 82.69 338 ILE A CA 1
ATOM 2761 C C . ILE A 1 338 ? 45.531 36.875 14.031 1 82.69 338 ILE A C 1
ATOM 2763 O O . ILE A 1 338 ? 45.25 35.812 13.453 1 82.69 338 ILE A O 1
ATOM 2767 N N . ASN A 1 339 ? 46.406 37.719 13.531 1 87.69 339 ASN A N 1
ATOM 2768 C CA . ASN A 1 339 ? 47.094 37.469 12.258 1 87.69 339 ASN A CA 1
ATOM 2769 C C . ASN A 1 339 ? 47.938 36.219 12.312 1 87.69 339 ASN A C 1
ATOM 2771 O O . ASN A 1 339 ? 48 35.469 11.344 1 87.69 339 ASN A O 1
ATOM 2775 N N . ASN A 1 340 ? 48.531 35.969 13.422 1 86.69 340 ASN A N 1
ATOM 2776 C CA . ASN A 1 340 ? 49.312 34.75 13.594 1 86.69 340 ASN A CA 1
ATOM 2777 C C . ASN A 1 340 ? 48.406 33.5 13.555 1 86.69 340 ASN A C 1
ATOM 2779 O O . ASN A 1 340 ? 48.75 32.5 12.945 1 86.69 340 ASN A O 1
ATOM 2783 N N . LYS A 1 341 ? 47.312 33.656 14.219 1 82.69 341 LYS A N 1
ATOM 2784 C CA . LYS A 1 341 ? 46.344 32.562 14.211 1 82.69 341 LYS A CA 1
ATOM 2785 C C . LYS A 1 341 ? 45.812 32.312 12.805 1 82.69 341 LYS A C 1
ATOM 2787 O O . LYS A 1 341 ? 45.625 31.156 12.398 1 82.69 341 LYS A O 1
ATOM 2792 N N . VAL A 1 342 ? 45.625 33.281 12.023 1 83.56 342 VAL A N 1
ATOM 2793 C CA . VAL A 1 342 ? 45.094 33.188 10.664 1 83.56 342 VAL A CA 1
ATOM 2794 C C . VAL A 1 342 ? 46.125 32.531 9.758 1 83.56 342 VAL A C 1
ATOM 2796 O O . VAL A 1 342 ? 45.75 31.703 8.906 1 83.56 342 VAL A O 1
ATOM 2799 N N . ASP A 1 343 ? 47.344 32.844 9.961 1 84.19 343 ASP A N 1
ATOM 2800 C CA . ASP A 1 343 ? 48.406 32.219 9.164 1 84.19 343 ASP A CA 1
ATOM 2801 C C . ASP A 1 343 ? 48.469 30.734 9.445 1 84.19 343 ASP A C 1
ATOM 2803 O O . ASP A 1 343 ? 48.656 29.922 8.523 1 84.19 343 ASP A O 1
ATOM 2807 N N . LYS A 1 344 ? 48.375 30.375 10.609 1 81.44 344 LYS A N 1
ATOM 2808 C CA . LYS A 1 344 ? 48.344 28.953 10.969 1 81.44 344 LYS A CA 1
ATOM 2809 C C . LYS A 1 344 ? 47.125 28.266 10.367 1 81.44 344 LYS A C 1
ATOM 2811 O O . LYS A 1 344 ? 47.25 27.141 9.875 1 81.44 344 LYS A O 1
ATOM 2816 N N . LEU A 1 345 ? 46.094 28.906 10.383 1 78.81 345 LEU A N 1
ATOM 2817 C CA . LEU A 1 345 ? 44.844 28.375 9.828 1 78.81 345 LEU A CA 1
ATOM 2818 C C . LEU A 1 345 ? 44.969 28.172 8.32 1 78.81 345 LEU A C 1
ATOM 2820 O O . LEU A 1 345 ? 44.469 27.172 7.785 1 78.81 345 LEU A O 1
ATOM 2824 N N . ARG A 1 346 ? 45.656 29.047 7.66 1 78.44 346 ARG A N 1
ATOM 2825 C CA . ARG A 1 346 ? 45.844 28.938 6.219 1 78.44 346 ARG A CA 1
ATOM 2826 C C . ARG A 1 346 ? 46.594 27.672 5.848 1 78.44 346 ARG A C 1
ATOM 2828 O O . ARG A 1 346 ? 46.25 27 4.863 1 78.44 346 ARG A O 1
ATOM 2835 N N . SER A 1 347 ? 47.562 27.344 6.523 1 79.81 347 SER A N 1
ATOM 2836 C CA . SER A 1 347 ? 48.312 26.141 6.277 1 79.81 347 SER A CA 1
ATOM 2837 C C . SER A 1 347 ? 47.469 24.891 6.512 1 79.81 347 SER A C 1
ATOM 2839 O O . SER A 1 347 ? 47.531 23.922 5.746 1 79.81 347 SER A O 1
ATOM 2841 N N . GLU A 1 348 ? 46.75 24.938 7.531 1 76.88 348 GLU A N 1
ATOM 2842 C CA . GLU A 1 348 ? 45.906 23.812 7.867 1 76.88 348 GLU A CA 1
ATOM 2843 C C . GLU A 1 348 ? 44.781 23.641 6.848 1 76.88 348 GLU A C 1
ATOM 2845 O O . GLU A 1 348 ? 44.312 22.531 6.574 1 76.88 348 GLU A O 1
ATOM 2850 N N . VAL A 1 349 ? 44.375 24.641 6.262 1 74.5 349 VAL A N 1
ATOM 2851 C CA . VAL A 1 349 ? 43.281 24.609 5.297 1 74.5 349 VAL A CA 1
ATOM 2852 C C . VAL A 1 349 ? 43.719 23.922 4.016 1 74.5 349 VAL A C 1
ATOM 2854 O O . VAL A 1 349 ? 42.938 23.219 3.363 1 74.5 349 VAL A O 1
ATOM 2857 N N . ALA A 1 350 ? 44.969 24.125 3.639 1 76.25 350 ALA A N 1
ATOM 2858 C CA . ALA A 1 350 ? 45.5 23.438 2.461 1 76.25 350 ALA A CA 1
ATOM 2859 C C . ALA A 1 350 ? 45.406 21.922 2.625 1 76.25 350 ALA A C 1
ATOM 2861 O O . ALA A 1 350 ? 45.031 21.219 1.687 1 76.25 350 ALA A O 1
ATOM 2862 N N . VAL A 1 351 ? 45.719 21.422 3.76 1 77.25 351 VAL A N 1
ATOM 2863 C CA . VAL A 1 351 ? 45.625 20 4.062 1 77.25 351 VAL A CA 1
ATOM 2864 C C . VAL A 1 351 ? 44.156 19.578 4.062 1 77.25 351 VAL A C 1
ATOM 2866 O O . VAL A 1 351 ? 43.812 18.516 3.539 1 77.25 351 VAL A O 1
ATOM 2869 N N . LEU A 1 352 ? 43.406 20.375 4.625 1 74.38 352 LEU A N 1
ATOM 2870 C CA . LEU A 1 352 ? 42 20.094 4.703 1 74.38 352 LEU A CA 1
ATOM 2871 C C . LEU A 1 352 ? 41.375 19.984 3.311 1 74.38 352 LEU A C 1
ATOM 2873 O O . LEU A 1 352 ? 40.531 19.125 3.068 1 74.38 352 LEU A O 1
ATOM 2877 N N . LYS A 1 353 ? 41.812 20.828 2.441 1 75.62 353 LYS A N 1
ATOM 2878 C CA . LYS A 1 353 ? 41.312 20.812 1.072 1 75.62 353 LYS A CA 1
ATOM 2879 C C . LYS A 1 353 ? 41.625 19.5 0.379 1 75.62 353 LYS A C 1
ATOM 2881 O O . LYS A 1 353 ? 40.812 18.953 -0.366 1 75.62 353 LYS A O 1
ATOM 2886 N N . GLN A 1 354 ? 42.75 19 0.577 1 78 354 GLN A N 1
ATOM 2887 C CA . GLN A 1 354 ? 43.125 17.703 0.009 1 78 354 GLN A CA 1
ATOM 2888 C C . GLN A 1 354 ? 42.281 16.578 0.58 1 78 354 GLN A C 1
ATOM 2890 O O . GLN A 1 354 ? 41.875 15.672 -0.154 1 78 354 GLN A O 1
ATOM 2895 N N . GLU A 1 355 ? 42.156 16.672 1.834 1 76.31 355 GLU A N 1
ATOM 2896 C CA . GLU A 1 355 ? 41.344 15.648 2.486 1 76.31 355 GLU A CA 1
ATOM 2897 C C . GLU A 1 355 ? 39.906 15.719 2.016 1 76.31 355 GLU A C 1
ATOM 2899 O O . GLU A 1 355 ? 39.25 14.688 1.817 1 76.31 355 GLU A O 1
ATOM 2904 N N . MET A 1 356 ? 39.469 16.844 1.826 1 74.94 356 MET A N 1
ATOM 2905 C CA . MET A 1 356 ? 38.094 17.047 1.353 1 74.94 356 MET A CA 1
ATOM 2906 C C . MET A 1 356 ? 37.938 16.547 -0.081 1 74.94 356 MET A C 1
ATOM 2908 O O . MET A 1 356 ? 36.906 15.977 -0.437 1 74.94 356 MET A O 1
ATOM 2912 N N . GLY A 1 357 ? 38.938 16.812 -0.83 1 75.25 357 GLY A N 1
ATOM 2913 C CA . GLY A 1 357 ? 38.938 16.297 -2.191 1 75.25 357 GLY A CA 1
ATOM 2914 C C . GLY A 1 357 ? 38.906 14.789 -2.262 1 75.25 357 GLY A C 1
ATOM 2915 O O . GLY A 1 357 ? 38.156 14.211 -3.072 1 75.25 357 GLY A O 1
ATOM 2916 N N . ALA A 1 358 ? 39.688 14.219 -1.458 1 77.62 358 ALA A N 1
ATOM 2917 C CA . ALA A 1 358 ? 39.688 12.758 -1.387 1 77.62 358 ALA A CA 1
ATOM 2918 C C . ALA A 1 358 ? 38.312 12.234 -0.95 1 77.62 358 ALA A C 1
ATOM 2920 O O . ALA A 1 358 ? 37.844 11.219 -1.475 1 77.62 358 ALA A O 1
ATOM 2921 N N . LEU A 1 359 ? 37.844 12.867 0.028 1 76.56 359 LEU A N 1
ATOM 2922 C CA . LEU A 1 359 ? 36.531 12.461 0.51 1 76.56 359 LEU A CA 1
ATOM 2923 C C . LEU A 1 359 ? 35.469 12.609 -0.587 1 76.56 359 LEU A C 1
ATOM 2925 O O . LEU A 1 359 ? 34.594 11.75 -0.74 1 76.56 359 LEU A O 1
ATOM 2929 N N . LYS A 1 360 ? 35.562 13.648 -1.3 1 76 360 LYS A N 1
ATOM 2930 C CA . LYS A 1 360 ? 34.656 13.875 -2.41 1 76 360 LYS A CA 1
ATOM 2931 C C . LYS A 1 360 ? 34.781 12.797 -3.477 1 76 360 LYS A C 1
ATOM 2933 O O . LYS A 1 360 ? 33.812 12.359 -4.07 1 76 360 LYS A O 1
ATOM 2938 N N . GLY A 1 361 ? 35.969 12.461 -3.717 1 78.94 361 GLY A N 1
ATOM 2939 C CA . GLY A 1 361 ? 36.219 11.391 -4.668 1 78.94 361 GLY A CA 1
ATOM 2940 C C . GLY A 1 361 ? 35.594 10.062 -4.246 1 78.94 361 GLY A C 1
ATOM 2941 O O . GLY A 1 361 ? 35 9.359 -5.07 1 78.94 361 GLY A O 1
ATOM 2942 N N . ILE A 1 362 ? 35.781 9.781 -3.053 1 78.56 362 ILE A N 1
ATOM 2943 C CA . ILE A 1 362 ? 35.219 8.539 -2.514 1 78.56 362 ILE A CA 1
ATOM 2944 C C . ILE A 1 362 ? 33.688 8.594 -2.58 1 78.56 362 ILE A C 1
ATOM 2946 O O . ILE A 1 362 ? 33.031 7.602 -2.924 1 78.56 362 ILE A O 1
ATOM 2950 N N . MET A 1 363 ? 33.219 9.664 -2.225 1 77.56 363 MET A N 1
ATOM 2951 C CA . MET A 1 363 ? 31.781 9.836 -2.266 1 77.56 363 MET A CA 1
ATOM 2952 C C . MET A 1 363 ? 31.25 9.641 -3.682 1 77.56 363 MET A C 1
ATOM 2954 O O . MET A 1 363 ? 30.25 8.938 -3.887 1 77.56 363 MET A O 1
ATOM 2958 N N . GLN A 1 364 ? 31.891 10.25 -4.582 1 80.31 364 GLN A N 1
ATOM 2959 C CA . GLN A 1 364 ? 31.453 10.164 -5.969 1 80.31 364 GLN A CA 1
ATOM 2960 C C . GLN A 1 364 ? 31.547 8.734 -6.488 1 80.31 364 GLN A C 1
ATOM 2962 O O . GLN A 1 364 ? 30.656 8.273 -7.211 1 80.31 364 GLN A O 1
ATOM 2967 N N . ALA A 1 365 ? 32.562 8.133 -6.148 1 83.06 365 ALA A N 1
ATOM 2968 C CA . ALA A 1 365 ? 32.75 6.742 -6.57 1 83.06 365 ALA A CA 1
ATOM 2969 C C . ALA A 1 365 ? 31.672 5.848 -5.969 1 83.06 365 ALA A C 1
ATOM 2971 O O . ALA A 1 365 ? 31.156 4.949 -6.637 1 83.06 365 ALA A O 1
ATOM 2972 N N . THR A 1 366 ? 31.406 6.055 -4.75 1 81.19 366 THR A N 1
ATOM 2973 C CA . THR A 1 366 ? 30.391 5.27 -4.062 1 81.19 366 THR A CA 1
ATOM 2974 C C . THR A 1 366 ? 29.016 5.516 -4.68 1 81.19 366 THR A C 1
ATOM 2976 O O . THR A 1 366 ? 28.219 4.586 -4.828 1 81.19 366 THR A O 1
ATOM 2979 N N . ILE A 1 367 ? 28.812 6.707 -5.008 1 81.56 367 ILE A N 1
ATOM 2980 C CA . ILE A 1 367 ? 27.547 7.078 -5.625 1 81.56 367 ILE A CA 1
ATOM 2981 C C . ILE A 1 367 ? 27.406 6.367 -6.969 1 81.56 367 ILE A C 1
ATOM 2983 O O . ILE A 1 367 ? 26.359 5.777 -7.258 1 81.56 367 ILE A O 1
ATOM 2987 N N . VAL A 1 368 ? 28.391 6.445 -7.719 1 85.12 368 VAL A N 1
ATOM 2988 C CA . VAL A 1 368 ? 28.344 5.859 -9.055 1 85.12 368 VAL A CA 1
ATOM 2989 C C . VAL A 1 368 ? 28.156 4.348 -8.953 1 85.12 368 VAL A C 1
ATOM 2991 O O . VAL A 1 368 ? 27.406 3.758 -9.719 1 85.12 368 VAL A O 1
ATOM 2994 N N . GLN A 1 369 ? 28.828 3.793 -8.031 1 85.5 369 GLN A N 1
ATOM 2995 C CA . GLN A 1 369 ? 28.719 2.35 -7.852 1 85.5 369 GLN A CA 1
ATOM 2996 C C . GLN A 1 369 ? 27.312 1.95 -7.426 1 85.5 369 GLN A C 1
ATOM 2998 O O . GLN A 1 369 ? 26.75 0.988 -7.949 1 85.5 369 GLN A O 1
ATOM 3003 N N . SER A 1 370 ? 26.812 2.613 -6.469 1 84.44 370 SER A N 1
ATOM 3004 C CA . SER A 1 370 ? 25.469 2.324 -5.984 1 84.44 370 SER A CA 1
ATOM 3005 C C . SER A 1 370 ? 24.438 2.561 -7.07 1 84.44 370 SER A C 1
ATOM 3007 O O . SER A 1 370 ? 23.516 1.746 -7.254 1 84.44 370 SER A O 1
ATOM 3009 N N . GLN A 1 371 ? 24.594 3.617 -7.742 1 86.88 371 GLN A N 1
ATOM 3010 C CA . GLN A 1 371 ? 23.672 3.951 -8.82 1 86.88 371 GLN A CA 1
ATOM 3011 C C . GLN A 1 371 ? 23.703 2.893 -9.914 1 86.88 371 GLN A C 1
ATOM 3013 O O . GLN A 1 371 ? 22.641 2.471 -10.406 1 86.88 371 GLN A O 1
ATOM 3018 N N . THR A 1 372 ? 24.859 2.553 -10.32 1 87.75 372 THR A N 1
ATOM 3019 C CA . THR A 1 372 ? 25.016 1.557 -11.375 1 87.75 372 THR A CA 1
ATOM 3020 C C . THR A 1 372 ? 24.406 0.224 -10.953 1 87.75 372 THR A C 1
ATOM 3022 O O . THR A 1 372 ? 23.719 -0.432 -11.742 1 87.75 372 THR A O 1
ATOM 3025 N N . ASP A 1 373 ? 24.656 -0.133 -9.773 1 87.38 373 ASP A N 1
ATOM 3026 C CA . ASP A 1 373 ? 24.141 -1.391 -9.242 1 87.38 373 ASP A CA 1
ATOM 3027 C C . ASP A 1 373 ? 22.609 -1.387 -9.227 1 87.38 373 ASP A C 1
ATOM 3029 O O . ASP A 1 373 ? 21.969 -2.332 -9.703 1 87.38 373 ASP A O 1
ATOM 3033 N N . ILE A 1 374 ? 22.031 -0.402 -8.719 1 86 374 ILE A N 1
ATOM 3034 C CA . ILE A 1 374 ? 20.578 -0.289 -8.602 1 86 374 ILE A CA 1
ATOM 3035 C C . ILE A 1 374 ? 19.953 -0.219 -9.992 1 86 374 ILE A C 1
ATOM 3037 O O . ILE A 1 374 ? 18.969 -0.901 -10.266 1 86 374 ILE A O 1
ATOM 3041 N N . ASN A 1 375 ? 20.562 0.594 -10.844 1 87.94 375 ASN A N 1
ATOM 3042 C CA . ASN A 1 375 ? 20 0.783 -12.18 1 87.94 375 ASN A CA 1
ATOM 3043 C C . ASN A 1 375 ? 20.125 -0.479 -13.031 1 87.94 375 ASN A C 1
ATOM 3045 O O . ASN A 1 375 ? 19.266 -0.765 -13.859 1 87.94 375 ASN A O 1
ATOM 3049 N N . GLU A 1 376 ? 21.141 -1.168 -12.844 1 84.44 376 GLU A N 1
ATOM 3050 C CA . GLU A 1 376 ? 21.281 -2.445 -13.539 1 84.44 376 GLU A CA 1
ATOM 3051 C C . GLU A 1 376 ? 20.203 -3.432 -13.094 1 84.44 376 GLU A C 1
ATOM 3053 O O . GLU A 1 376 ? 19.656 -4.172 -13.914 1 84.44 376 GLU A O 1
ATOM 3058 N N . PHE A 1 377 ? 19.953 -3.463 -11.898 1 82.69 377 PHE A N 1
ATOM 3059 C CA . PHE A 1 377 ? 18.875 -4.312 -11.391 1 82.69 377 PHE A CA 1
ATOM 3060 C C . PHE A 1 377 ? 17.547 -3.914 -11.992 1 82.69 377 PHE A C 1
ATOM 3062 O O . PHE A 1 377 ? 16.766 -4.773 -12.422 1 82.69 377 PHE A O 1
ATOM 3069 N N . LEU A 1 378 ? 17.328 -2.656 -11.898 1 82.94 378 LEU A N 1
ATOM 3070 C CA . LEU A 1 378 ? 16.047 -2.176 -12.422 1 82.94 378 LEU A CA 1
ATOM 3071 C C . LEU A 1 378 ? 15.883 -2.572 -13.883 1 82.94 378 LEU A C 1
ATOM 3073 O O . LEU A 1 378 ? 14.812 -3.01 -14.297 1 82.94 378 LEU A O 1
ATOM 3077 N N . LYS A 1 379 ? 16.891 -2.48 -14.586 1 79.94 379 LYS A N 1
ATOM 3078 C CA . LYS A 1 379 ? 16.859 -2.846 -15.992 1 79.94 379 LYS A CA 1
ATOM 3079 C C . LYS A 1 379 ? 16.594 -4.34 -16.172 1 79.94 379 LYS A C 1
ATOM 3081 O O . LYS A 1 379 ? 15.805 -4.738 -17.031 1 79.94 379 LYS A O 1
ATOM 3086 N N . THR A 1 380 ? 17.219 -5.086 -15.352 1 79.19 380 THR A N 1
ATOM 3087 C CA . THR A 1 380 ? 17.078 -6.535 -15.445 1 79.19 380 THR A CA 1
ATOM 3088 C C . THR A 1 380 ? 15.68 -6.969 -15 1 79.19 380 THR A C 1
ATOM 3090 O O . THR A 1 380 ? 15.164 -7.996 -15.453 1 79.19 380 THR A O 1
ATOM 3093 N N . ALA A 1 381 ? 15.094 -6.191 -14.148 1 76.94 381 ALA A N 1
ATOM 3094 C CA . ALA A 1 381 ? 13.742 -6.492 -13.664 1 76.94 381 ALA A CA 1
ATOM 3095 C C . ALA A 1 381 ? 12.688 -5.93 -14.602 1 76.94 381 ALA A C 1
ATOM 3097 O O . ALA A 1 381 ? 11.484 -6.098 -14.367 1 76.94 381 ALA A O 1
ATOM 3098 N N . GLY A 1 382 ? 13.102 -5.273 -15.641 1 75.81 382 GLY A N 1
ATOM 3099 C CA . GLY A 1 382 ? 12.18 -4.719 -16.625 1 75.81 382 GLY A CA 1
ATOM 3100 C C . GLY A 1 382 ? 11.547 -3.416 -16.172 1 75.81 382 GLY A C 1
ATOM 3101 O O . GLY A 1 382 ? 10.43 -3.09 -16.578 1 75.81 382 GLY A O 1
ATOM 3102 N N . ILE A 1 383 ? 12.125 -2.785 -15.25 1 77.75 383 ILE A N 1
ATOM 3103 C CA . ILE A 1 383 ? 11.641 -1.494 -14.781 1 77.75 383 ILE A CA 1
ATOM 3104 C C . ILE A 1 383 ? 12.352 -0.37 -15.531 1 77.75 383 ILE A C 1
ATOM 3106 O O . ILE A 1 383 ? 13.586 -0.275 -15.5 1 77.75 383 ILE A O 1
ATOM 3110 N N . ASN A 1 384 ? 11.617 0.435 -16.156 1 79 384 ASN A N 1
ATOM 3111 C CA . ASN A 1 384 ? 12.18 1.424 -17.062 1 79 384 ASN A CA 1
ATOM 3112 C C . ASN A 1 384 ? 12.43 2.756 -16.359 1 79 384 ASN A C 1
ATOM 3114 O O . ASN A 1 384 ? 12.008 3.807 -16.844 1 79 384 ASN A O 1
ATOM 3118 N N . TYR A 1 385 ? 12.977 2.736 -15.211 1 81.31 385 TYR A N 1
ATOM 3119 C CA . TYR A 1 385 ? 13.383 3.922 -14.461 1 81.31 385 TYR A CA 1
ATOM 3120 C C . TYR A 1 385 ? 14.836 3.824 -14.031 1 81.31 385 TYR A C 1
ATOM 3122 O O . TYR A 1 385 ? 15.391 2.727 -13.938 1 81.31 385 TYR A O 1
ATOM 3130 N N . GLU A 1 386 ? 15.438 4.969 -13.875 1 85.88 386 GLU A N 1
ATOM 3131 C CA . GLU A 1 386 ? 16.797 5.047 -13.367 1 85.88 386 GLU A CA 1
ATOM 3132 C C . GLU A 1 386 ? 16.875 5.945 -12.133 1 85.88 386 GLU A C 1
ATOM 3134 O O . GLU A 1 386 ? 16.234 6.996 -12.086 1 85.88 386 GLU A O 1
ATOM 3139 N N . LEU A 1 387 ? 17.562 5.465 -11.203 1 86.12 387 LEU A N 1
ATOM 3140 C CA . LEU A 1 387 ? 17.812 6.246 -10 1 86.12 387 LEU A CA 1
ATOM 3141 C C . LEU A 1 387 ? 19.062 7.094 -10.141 1 86.12 387 LEU A C 1
ATOM 3143 O O . LEU A 1 387 ? 20.094 6.602 -10.609 1 86.12 387 LEU A O 1
ATOM 3147 N N . VAL A 1 388 ? 18.922 8.43 -9.82 1 86.31 388 VAL A N 1
ATOM 3148 C CA . VAL A 1 388 ? 20.062 9.344 -9.836 1 86.31 388 VAL A CA 1
ATOM 3149 C C . VAL A 1 388 ? 20.25 9.961 -8.445 1 86.31 388 VAL A C 1
ATOM 3151 O O . VAL A 1 388 ? 19.297 10.492 -7.863 1 86.31 388 VAL A O 1
ATOM 3154 N N . ILE A 1 389 ? 21.391 9.828 -7.969 1 84.38 389 ILE A N 1
ATOM 3155 C CA . ILE A 1 389 ? 21.734 10.414 -6.676 1 84.38 389 ILE A CA 1
ATOM 3156 C C . ILE A 1 389 ? 22.469 11.734 -6.883 1 84.38 389 ILE A C 1
ATOM 3158 O O . ILE A 1 389 ? 23.547 11.773 -7.469 1 84.38 389 ILE A O 1
ATOM 3162 N N . LYS A 1 390 ? 21.766 12.82 -6.504 1 78.56 390 LYS A N 1
ATOM 3163 C CA . LYS A 1 390 ? 22.359 14.156 -6.566 1 78.56 390 LYS A CA 1
ATOM 3164 C C . LYS A 1 390 ? 22.859 14.594 -5.195 1 78.56 390 LYS A C 1
ATOM 3166 O O . LYS A 1 390 ? 22.078 14.727 -4.254 1 78.56 390 LYS A O 1
ATOM 3171 N N . THR A 1 391 ? 24.109 14.555 -5.066 1 74 391 THR A N 1
ATOM 3172 C CA . THR A 1 391 ? 24.656 14.93 -3.771 1 74 391 THR A CA 1
ATOM 3173 C C . THR A 1 391 ? 25.578 16.141 -3.906 1 74 391 THR A C 1
ATOM 3175 O O . THR A 1 391 ? 26.484 16.156 -4.742 1 74 391 THR A O 1
ATOM 3178 N N . GLU A 1 392 ? 25.141 17.266 -3.307 1 63.47 392 GLU A N 1
ATOM 3179 C CA . GLU A 1 392 ? 26.062 18.391 -3.197 1 63.47 392 GLU A CA 1
ATOM 3180 C C . GLU A 1 392 ? 26.938 18.266 -1.956 1 63.47 392 GLU A C 1
ATOM 3182 O O . GLU A 1 392 ? 28.141 18.516 -2.018 1 63.47 392 GLU A O 1
ATOM 3187 N N . ASP A 1 393 ? 26.281 17.906 -0.854 1 63 393 ASP A N 1
ATOM 3188 C CA . ASP A 1 393 ? 26.969 17.688 0.414 1 63 393 ASP A CA 1
ATOM 3189 C C . ASP A 1 393 ? 26.203 16.688 1.287 1 63 393 ASP A C 1
ATOM 3191 O O . ASP A 1 393 ? 25.219 16.094 0.842 1 63 393 ASP A O 1
ATOM 3195 N N . GLU A 1 394 ? 26.797 16.281 2.42 1 63.69 394 GLU A N 1
ATOM 3196 C CA . GLU A 1 394 ? 26.203 15.312 3.336 1 63.69 394 GLU A CA 1
ATOM 3197 C C . GLU A 1 394 ? 24.75 15.688 3.676 1 63.69 394 GLU A C 1
ATOM 3199 O O . GLU A 1 394 ? 23.906 14.805 3.816 1 63.69 394 GLU A O 1
ATOM 3204 N N . SER A 1 395 ? 24.562 17 3.68 1 61.75 395 SER A N 1
ATOM 3205 C CA . SER A 1 395 ? 23.25 17.438 4.129 1 61.75 395 SER A CA 1
ATOM 3206 C C . SER A 1 395 ? 22.297 17.641 2.951 1 61.75 395 SER A C 1
ATOM 3208 O O . SER A 1 395 ? 21.078 17.672 3.127 1 61.75 395 SER A O 1
ATOM 3210 N N . ASN A 1 396 ? 22.984 17.719 1.807 1 68.62 396 ASN A N 1
ATOM 3211 C CA . ASN A 1 396 ? 22.172 18.016 0.632 1 68.62 396 ASN A CA 1
ATOM 3212 C C . ASN A 1 396 ? 22.234 16.875 -0.388 1 68.62 396 ASN A C 1
ATOM 3214 O O . ASN A 1 396 ? 22.844 17.016 -1.448 1 68.62 396 ASN A O 1
ATOM 3218 N N . SER A 1 397 ? 21.875 15.836 0.063 1 75.75 397 SER A N 1
ATOM 3219 C CA . SER A 1 397 ? 21.812 14.703 -0.853 1 75.75 397 SER A CA 1
ATOM 3220 C C . SER A 1 397 ? 20.359 14.367 -1.201 1 75.75 397 SER A C 1
ATOM 3222 O O . SER A 1 397 ? 19.5 14.32 -0.32 1 75.75 397 SER A O 1
ATOM 3224 N N . ARG A 1 398 ? 20.172 14.422 -2.529 1 77.12 398 ARG A N 1
ATOM 3225 C CA . ARG A 1 398 ? 18.828 14.07 -2.971 1 77.12 398 ARG A CA 1
ATOM 3226 C C . ARG A 1 398 ? 18.859 12.984 -4.039 1 77.12 398 ARG A C 1
ATOM 3228 O O . ARG A 1 398 ? 19.828 12.883 -4.797 1 77.12 398 ARG A O 1
ATOM 3235 N N . THR A 1 399 ? 17.875 12.133 -3.992 1 81.5 399 THR A N 1
ATOM 3236 C CA . THR A 1 399 ? 17.719 11.094 -5.004 1 81.5 399 THR A CA 1
ATOM 3237 C C . THR A 1 399 ? 16.531 11.391 -5.914 1 81.5 399 THR A C 1
ATOM 3239 O O . THR A 1 399 ? 15.453 11.742 -5.438 1 81.5 399 THR A O 1
ATOM 3242 N N . ILE A 1 400 ? 16.844 11.336 -7.223 1 79.75 400 ILE A N 1
ATOM 3243 C CA . ILE A 1 400 ? 15.781 11.586 -8.188 1 79.75 400 ILE A CA 1
ATOM 3244 C C . ILE A 1 400 ? 15.609 10.375 -9.094 1 79.75 400 ILE A C 1
ATOM 3246 O O . ILE A 1 400 ? 16.5 9.523 -9.188 1 79.75 400 ILE A O 1
ATOM 3250 N N . LEU A 1 401 ? 14.453 10.273 -9.664 1 81.81 401 LEU A N 1
ATOM 3251 C CA . LEU A 1 401 ? 14.125 9.195 -10.602 1 81.81 401 LEU A CA 1
ATOM 3252 C C . LEU A 1 401 ? 13.969 9.734 -12.016 1 81.81 401 LEU A C 1
ATOM 3254 O O . LEU A 1 401 ? 13.352 10.781 -12.219 1 81.81 401 LEU A O 1
ATOM 3258 N N . LYS A 1 402 ? 14.68 9.016 -12.875 1 81.25 402 LYS A N 1
ATOM 3259 C CA . LYS A 1 402 ? 14.555 9.367 -14.281 1 81.25 402 LYS A CA 1
ATOM 3260 C C . LYS A 1 402 ? 13.859 8.258 -15.07 1 81.25 402 LYS A C 1
ATOM 3262 O O . LYS A 1 402 ? 14.055 7.078 -14.781 1 81.25 402 LYS A O 1
ATOM 3267 N N . GLN A 1 403 ? 13.086 8.562 -16 1 76.69 403 GLN A N 1
ATOM 3268 C CA . GLN A 1 403 ? 12.422 7.59 -16.859 1 76.69 403 GLN A CA 1
ATOM 3269 C C . GLN A 1 403 ? 13.281 7.227 -18.062 1 76.69 403 GLN A C 1
ATOM 3271 O O . GLN A 1 403 ? 13.945 8.086 -18.641 1 76.69 403 GLN A O 1
ATOM 3276 N N . CYS A 1 404 ? 13.43 5.902 -18.359 1 71.56 404 CYS A N 1
ATOM 3277 C CA . CYS A 1 404 ? 14.336 5.426 -19.406 1 71.56 404 CYS A CA 1
ATOM 3278 C C . CYS A 1 404 ? 13.562 4.949 -20.625 1 71.56 404 CYS A C 1
ATOM 3280 O O . CYS A 1 404 ? 13.82 3.865 -21.141 1 71.56 404 CYS A O 1
ATOM 3282 N N . PHE A 1 405 ? 12.555 5.523 -21 1 62.47 405 PHE A N 1
ATOM 3283 C CA . PHE A 1 405 ? 11.812 5.059 -22.172 1 62.47 405 PHE A CA 1
ATOM 3284 C C . PHE A 1 405 ? 12.398 5.641 -23.453 1 62.47 405 PHE A C 1
ATOM 3286 O O . PHE A 1 405 ? 12.273 5.047 -24.531 1 62.47 405 PHE A O 1
ATOM 3293 N N . THR A 1 406 ? 13 6.91 -23.281 1 60.22 406 THR A N 1
ATOM 3294 C CA . THR A 1 406 ? 13.641 7.574 -24.422 1 60.22 406 THR A CA 1
ATOM 3295 C C . THR A 1 406 ? 15.109 7.848 -24.125 1 60.22 406 THR A C 1
ATOM 3297 O O . THR A 1 406 ? 15.578 7.605 -23.016 1 60.22 406 THR A O 1
ATOM 3300 N N . GLU A 1 407 ? 15.797 8.055 -25.172 1 62.31 407 GLU A N 1
ATOM 3301 C CA . GLU A 1 407 ? 17.203 8.398 -25.016 1 62.31 407 GLU A CA 1
ATOM 3302 C C . GLU A 1 407 ? 17.375 9.586 -24.078 1 62.31 407 GLU A C 1
ATOM 3304 O O . GLU A 1 407 ? 18.359 9.648 -23.312 1 62.31 407 GLU A O 1
ATOM 3309 N N . GLU A 1 408 ? 16.359 10.445 -24.188 1 64.5 408 GLU A N 1
ATOM 3310 C CA . GLU A 1 408 ? 16.422 11.57 -23.266 1 64.5 408 GLU A CA 1
ATOM 3311 C C . GLU A 1 408 ? 15.719 11.242 -21.953 1 64.5 408 GLU A C 1
ATOM 3313 O O . GLU A 1 408 ? 14.531 10.898 -21.938 1 64.5 408 GLU A O 1
ATOM 3318 N N . LYS A 1 409 ? 16.453 11.305 -20.891 1 70.31 409 LYS A N 1
ATOM 3319 C CA . LYS A 1 409 ? 15.922 10.93 -19.578 1 70.31 409 LYS A CA 1
ATOM 3320 C C . LYS A 1 409 ? 15.367 12.148 -18.844 1 70.31 409 LYS A C 1
ATOM 3322 O O . LYS A 1 409 ? 15.992 13.211 -18.828 1 70.31 409 LYS A O 1
ATOM 3327 N N . THR A 1 410 ? 14.094 12.086 -18.547 1 71.81 410 THR A N 1
ATOM 3328 C CA . THR A 1 410 ? 13.438 13.195 -17.859 1 71.81 410 THR A CA 1
ATOM 3329 C C . THR A 1 410 ? 13.227 12.867 -16.391 1 71.81 410 THR A C 1
ATOM 3331 O O . THR A 1 410 ? 13.023 11.703 -16.031 1 71.81 410 THR A O 1
ATOM 3334 N N . ASP A 1 411 ? 13.305 13.977 -15.586 1 74.69 411 ASP A N 1
ATOM 3335 C CA . ASP A 1 411 ? 13.055 13.836 -14.156 1 74.69 411 ASP A CA 1
ATOM 3336 C C . ASP A 1 411 ? 11.586 13.547 -13.883 1 74.69 411 ASP A C 1
ATOM 3338 O O . ASP A 1 411 ? 10.703 14.102 -14.539 1 74.69 411 ASP A O 1
ATOM 3342 N N . VAL A 1 412 ? 11.406 12.625 -13.094 1 72.44 412 VAL A N 1
ATOM 3343 C CA . VAL A 1 412 ? 10.039 12.289 -12.719 1 72.44 412 VAL A CA 1
ATOM 3344 C C . VAL A 1 412 ? 9.633 13.086 -11.484 1 72.44 412 VAL A C 1
ATOM 3346 O O . VAL A 1 412 ? 10.32 13.055 -10.453 1 72.44 412 VAL A O 1
ATOM 3349 N N . THR A 1 413 ? 8.625 13.914 -11.648 1 67.81 413 THR A N 1
ATOM 3350 C CA . THR A 1 413 ? 8.07 14.617 -10.492 1 67.81 413 THR A CA 1
ATOM 3351 C C . THR A 1 413 ? 6.906 13.836 -9.891 1 67.81 413 THR A C 1
ATOM 3353 O O . THR A 1 413 ? 6.285 13.016 -10.578 1 67.81 413 THR A O 1
ATOM 3356 N N . LYS A 1 414 ? 6.617 14.008 -8.727 1 72.25 414 LYS A N 1
ATOM 3357 C CA . LYS A 1 414 ? 5.527 13.297 -8.07 1 72.25 414 LYS A CA 1
ATOM 3358 C C . LYS A 1 414 ? 5.633 11.789 -8.297 1 72.25 414 LYS A C 1
ATOM 3360 O O . LYS A 1 414 ? 4.68 11.156 -8.758 1 72.25 414 LYS A O 1
ATOM 3365 N N . ILE A 1 415 ? 6.73 11.242 -7.93 1 73.06 415 ILE A N 1
ATOM 3366 C CA . ILE A 1 415 ? 7.168 9.875 -8.211 1 73.06 415 ILE A CA 1
ATOM 3367 C C . ILE A 1 415 ? 6.066 8.891 -7.836 1 73.06 415 ILE A C 1
ATOM 3369 O O . ILE A 1 415 ? 5.797 7.938 -8.57 1 73.06 415 ILE A O 1
ATOM 3373 N N . ARG A 1 416 ? 5.305 9.055 -6.766 1 67.31 416 ARG A N 1
ATOM 3374 C CA . ARG A 1 416 ? 4.301 8.125 -6.254 1 67.31 416 ARG A CA 1
ATOM 3375 C C . ARG A 1 416 ? 3.135 7.992 -7.227 1 67.31 416 ARG A C 1
ATOM 3377 O O . ARG A 1 416 ? 2.514 6.934 -7.32 1 67.31 416 ARG A O 1
ATOM 3384 N N . GLN A 1 417 ? 2.967 9.031 -7.98 1 65.75 417 GLN A N 1
ATOM 3385 C CA . GLN A 1 417 ? 1.814 9.031 -8.875 1 65.75 417 GLN A CA 1
ATOM 3386 C C . GLN A 1 417 ? 2.145 8.352 -10.195 1 65.75 417 GLN A C 1
ATOM 3388 O O . GLN A 1 417 ? 1.244 7.91 -10.914 1 65.75 417 GLN A O 1
ATOM 3393 N N . HIS A 1 418 ? 3.42 8.219 -10.414 1 69.25 418 HIS A N 1
ATOM 3394 C CA . HIS A 1 418 ? 3.809 7.715 -11.719 1 69.25 418 HIS A CA 1
ATOM 3395 C C . HIS A 1 418 ? 4.184 6.238 -11.656 1 69.25 418 HIS A C 1
ATOM 3397 O O . HIS A 1 418 ? 4.176 5.543 -12.672 1 69.25 418 HIS A O 1
ATOM 3403 N N . LEU A 1 419 ? 4.586 5.84 -10.453 1 73.94 419 LEU A N 1
ATOM 3404 C CA . LEU A 1 419 ? 5.027 4.457 -10.312 1 73.94 419 LEU A CA 1
ATOM 3405 C C . LEU A 1 419 ? 3.854 3.545 -9.977 1 73.94 419 LEU A C 1
ATOM 3407 O O . LEU A 1 419 ? 2.957 3.93 -9.227 1 73.94 419 LEU A O 1
ATOM 3411 N N . SER A 1 420 ? 3.824 2.451 -10.641 1 72.25 420 SER A N 1
ATOM 3412 C CA . SER A 1 420 ? 2.869 1.425 -10.234 1 72.25 420 SER A CA 1
ATOM 3413 C C . SER A 1 420 ? 3.211 0.867 -8.859 1 72.25 420 SER A C 1
ATOM 3415 O O . SER A 1 420 ? 4.293 1.125 -8.328 1 72.25 420 SER A O 1
ATOM 3417 N N . TRP A 1 421 ? 2.289 0.093 -8.328 1 70 421 TRP A N 1
ATOM 3418 C CA . TRP A 1 421 ? 2.508 -0.532 -7.023 1 70 421 TRP A CA 1
ATOM 3419 C C . TRP A 1 421 ? 3.693 -1.49 -7.07 1 70 421 TRP A C 1
ATOM 3421 O O . TRP A 1 421 ? 4.52 -1.512 -6.156 1 70 421 TRP A O 1
ATOM 3431 N N . GLY A 1 422 ? 3.768 -2.225 -8.102 1 73.88 422 GLY A N 1
ATOM 3432 C CA . GLY A 1 422 ? 4.867 -3.164 -8.25 1 73.88 422 GLY A CA 1
ATOM 3433 C C . GLY A 1 422 ? 6.219 -2.484 -8.383 1 73.88 422 GLY A C 1
ATOM 3434 O O . GLY A 1 422 ? 7.207 -2.932 -7.801 1 73.88 422 GLY A O 1
ATOM 3435 N N . GLU A 1 423 ? 6.207 -1.487 -9.172 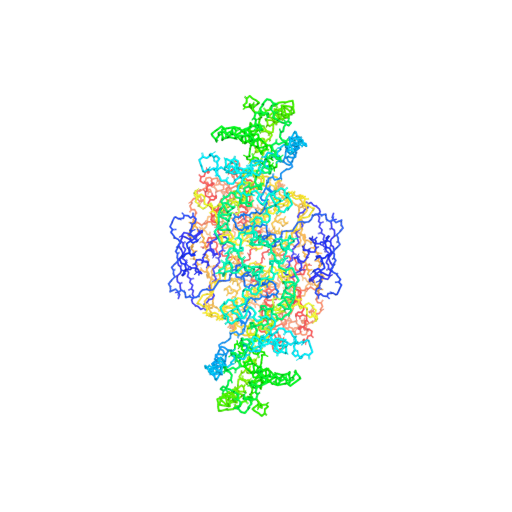1 77 423 GLU A N 1
ATOM 3436 C CA . GLU A 1 423 ? 7.449 -0.746 -9.359 1 77 423 GLU A CA 1
ATOM 3437 C C . GLU A 1 423 ? 7.902 -0.089 -8.055 1 77 423 GLU A C 1
ATOM 3439 O O . GLU A 1 423 ? 9.086 -0.128 -7.715 1 77 423 GLU A O 1
ATOM 3444 N N . LYS A 1 424 ? 6.945 0.481 -7.375 1 77.19 424 LYS A N 1
ATOM 3445 C CA . LYS A 1 424 ? 7.254 1.102 -6.09 1 77.19 424 LYS A CA 1
ATOM 3446 C C . LYS A 1 424 ? 7.824 0.082 -5.109 1 77.19 424 LYS A C 1
ATOM 3448 O O . LYS A 1 424 ? 8.789 0.369 -4.402 1 77.19 424 LYS A O 1
ATOM 3453 N N . ASN A 1 425 ? 7.223 -0.995 -5.094 1 78.06 425 ASN A N 1
ATOM 3454 C CA . ASN A 1 425 ? 7.668 -2.049 -4.188 1 78.06 425 ASN A CA 1
ATOM 3455 C C . ASN A 1 425 ? 9.062 -2.547 -4.551 1 78.06 425 ASN A C 1
ATOM 3457 O O . ASN A 1 425 ? 9.875 -2.824 -3.668 1 78.06 425 ASN A O 1
ATOM 3461 N N . ALA A 1 426 ? 9.297 -2.719 -5.805 1 81.44 426 ALA A N 1
ATOM 3462 C CA . ALA A 1 426 ? 10.609 -3.162 -6.258 1 81.44 426 ALA A CA 1
ATOM 3463 C C . ALA A 1 426 ? 11.695 -2.18 -5.832 1 81.44 426 ALA A C 1
ATOM 3465 O O . ALA A 1 426 ? 12.75 -2.584 -5.328 1 81.44 426 ALA A O 1
ATOM 3466 N N . PHE A 1 427 ? 11.406 -0.908 -6.023 1 81.5 427 PHE A N 1
ATOM 3467 C CA . PHE A 1 427 ? 12.344 0.134 -5.625 1 81.5 427 PHE A CA 1
ATOM 3468 C C . PHE A 1 427 ? 12.57 0.114 -4.117 1 81.5 427 PHE A C 1
ATOM 3470 O O . PHE A 1 427 ? 13.703 0.219 -3.648 1 81.5 427 PHE A O 1
ATOM 3477 N N . SER A 1 428 ? 11.516 -0.017 -3.477 1 83.19 428 SER A N 1
ATOM 3478 C CA . SER A 1 428 ? 11.578 -0.018 -2.018 1 83.19 428 SER A CA 1
ATOM 3479 C C . SER A 1 428 ? 12.406 -1.191 -1.505 1 83.19 428 SER A C 1
ATOM 3481 O O . SER A 1 428 ? 13.148 -1.058 -0.525 1 83.19 428 SER A O 1
ATOM 3483 N N . LEU A 1 429 ? 12.32 -2.305 -2.113 1 86.81 429 LEU A N 1
ATOM 3484 C CA . LEU A 1 429 ? 13.031 -3.504 -1.684 1 86.81 429 LEU A CA 1
ATOM 3485 C C . LEU A 1 429 ? 14.539 -3.346 -1.891 1 86.81 429 LEU A C 1
ATOM 3487 O O . LEU A 1 429 ? 15.328 -3.74 -1.033 1 86.81 429 LEU A O 1
ATOM 3491 N N . ILE A 1 430 ? 14.914 -2.83 -3.01 1 84.44 430 ILE A N 1
ATOM 3492 C CA . ILE A 1 430 ? 16.344 -2.646 -3.279 1 84.44 430 ILE A CA 1
ATOM 3493 C C . ILE A 1 430 ? 16.922 -1.619 -2.311 1 84.44 430 ILE A C 1
ATOM 3495 O O . ILE A 1 430 ? 18.031 -1.786 -1.812 1 84.44 430 ILE A O 1
ATOM 3499 N N . LEU A 1 431 ? 16.219 -0.522 -2.129 1 83.19 431 LEU A N 1
ATOM 3500 C CA . LEU A 1 431 ? 16.656 0.488 -1.174 1 83.19 431 LEU A CA 1
ATOM 3501 C C . LEU A 1 431 ? 16.766 -0.099 0.23 1 83.19 431 LEU A C 1
ATOM 3503 O O . LEU A 1 431 ? 17.672 0.237 0.98 1 83.19 431 LEU A O 1
ATOM 3507 N N . PHE A 1 432 ? 15.828 -0.946 0.61 1 88.44 432 PHE A N 1
ATOM 3508 C CA . PHE A 1 432 ? 15.867 -1.616 1.904 1 88.44 432 PHE A CA 1
ATOM 3509 C C . PHE A 1 432 ? 17.109 -2.496 2.021 1 88.44 432 PHE A C 1
ATOM 3511 O O . PHE A 1 432 ? 17.703 -2.592 3.094 1 88.44 432 PHE A O 1
ATOM 3518 N N . MET A 1 433 ? 17.406 -3.186 0.956 1 88.62 433 MET A N 1
ATOM 3519 C CA . MET A 1 433 ? 18.609 -4.016 0.946 1 88.62 433 MET A CA 1
ATOM 3520 C C . MET A 1 433 ? 19.844 -3.186 1.268 1 88.62 433 MET A C 1
ATOM 3522 O O . MET A 1 433 ? 20.672 -3.59 2.086 1 88.62 433 MET A O 1
ATOM 3526 N N . TYR A 1 434 ? 19.922 -2.02 0.682 1 83.56 434 TYR A N 1
ATOM 3527 C CA . TYR A 1 434 ? 21.031 -1.125 0.949 1 83.56 434 TYR A CA 1
ATOM 3528 C C . TYR A 1 434 ? 21 -0.62 2.387 1 83.56 434 TYR A C 1
ATOM 3530 O O . TYR A 1 434 ? 22.031 -0.568 3.059 1 83.56 434 TYR A O 1
ATOM 3538 N N . TYR A 1 435 ? 19.828 -0.249 2.771 1 82.5 435 TYR A N 1
ATOM 3539 C CA . TYR A 1 435 ? 19.641 0.26 4.125 1 82.5 435 TYR A CA 1
ATOM 3540 C C . TYR A 1 435 ? 20.016 -0.793 5.16 1 82.5 435 TYR A C 1
ATOM 3542 O O . TYR A 1 435 ? 20.719 -0.497 6.133 1 82.5 435 TYR A O 1
ATOM 3550 N N . ALA A 1 436 ? 19.547 -1.991 4.957 1 85.75 436 ALA A N 1
ATOM 3551 C CA . ALA A 1 436 ? 19.797 -3.084 5.895 1 85.75 436 ALA A CA 1
ATOM 3552 C C . ALA A 1 436 ? 21.281 -3.426 5.961 1 85.75 436 ALA A C 1
ATOM 3554 O O . ALA A 1 436 ? 21.812 -3.76 7.027 1 85.75 436 ALA A O 1
ATOM 3555 N N . ASN A 1 437 ? 21.891 -3.451 4.875 1 82.75 437 ASN A N 1
ATOM 3556 C CA . ASN A 1 437 ? 23.312 -3.74 4.848 1 82.75 437 ASN A CA 1
ATOM 3557 C C . ASN A 1 437 ? 24.109 -2.697 5.625 1 82.75 437 ASN A C 1
ATOM 3559 O O . ASN A 1 437 ? 25.094 -3.029 6.285 1 82.75 437 ASN A O 1
ATOM 3563 N N . LEU A 1 438 ? 23.719 -1.496 5.527 1 75.56 438 LEU A N 1
ATOM 3564 C CA . LEU A 1 438 ? 24.375 -0.41 6.242 1 75.56 438 LEU A CA 1
ATOM 3565 C C . LEU A 1 438 ? 24.172 -0.545 7.746 1 75.56 438 LEU A C 1
ATOM 3567 O O . LEU A 1 438 ? 25.078 -0.285 8.531 1 75.56 438 LEU A O 1
ATOM 3571 N N . GLN A 1 439 ? 22.984 -0.906 8.07 1 78.62 439 GLN A N 1
ATOM 3572 C CA . GLN A 1 439 ? 22.625 -0.959 9.484 1 78.62 439 GLN A CA 1
ATOM 3573 C C . GLN A 1 439 ? 23.266 -2.17 10.164 1 78.62 439 GLN A C 1
ATOM 3575 O O . GLN A 1 439 ? 23.328 -2.232 11.398 1 78.62 439 GLN A O 1
ATOM 3580 N N . ASP A 1 440 ? 23.781 -3.1 9.43 1 80.88 440 ASP A N 1
ATOM 3581 C CA . ASP A 1 440 ? 24.391 -4.32 9.953 1 80.88 440 ASP A CA 1
ATOM 3582 C C . ASP A 1 440 ? 23.469 -5.02 10.938 1 80.88 440 ASP A C 1
ATOM 3584 O O . ASP A 1 440 ? 23.844 -5.281 12.078 1 80.88 440 ASP A O 1
ATOM 3588 N N . SER A 1 441 ? 22.328 -5.363 10.547 1 88 441 SER A N 1
ATOM 3589 C CA . SER A 1 441 ? 21.281 -5.949 11.383 1 88 441 SER A CA 1
ATOM 3590 C C . SER A 1 441 ? 21.547 -7.434 11.633 1 88 441 SER A C 1
ATOM 3592 O O . SER A 1 441 ? 22.188 -8.102 10.82 1 88 441 SER A O 1
ATOM 3594 N N . ASP A 1 442 ? 21.078 -7.938 12.844 1 92.19 442 ASP A N 1
ATOM 3595 C CA . ASP A 1 442 ? 21.188 -9.344 13.203 1 92.19 442 ASP A CA 1
ATOM 3596 C C . ASP A 1 442 ? 20.156 -10.18 12.445 1 92.19 442 ASP A C 1
ATOM 3598 O O . ASP A 1 442 ? 20.375 -11.367 12.195 1 92.19 442 ASP A O 1
ATOM 3602 N N . LEU A 1 443 ? 19.047 -9.586 12.203 1 96.06 443 LEU A N 1
ATOM 3603 C CA . LEU A 1 443 ? 17.938 -10.266 11.539 1 96.06 443 LEU A CA 1
ATOM 3604 C C . LEU A 1 443 ? 17.219 -9.32 10.586 1 96.06 443 LEU A C 1
ATOM 3606 O O . LEU A 1 443 ? 16.922 -8.18 10.945 1 96.06 443 LEU A O 1
ATOM 3610 N N . ILE A 1 444 ? 17.047 -9.812 9.438 1 96.31 444 ILE A N 1
ATOM 3611 C CA . ILE A 1 444 ? 16.234 -9.109 8.445 1 96.31 444 ILE A CA 1
ATOM 3612 C C . ILE A 1 444 ? 14.938 -9.867 8.211 1 96.31 444 ILE A C 1
ATOM 3614 O O . ILE A 1 444 ? 14.945 -11.07 7.941 1 96.31 444 ILE A O 1
ATOM 3618 N N . ILE A 1 445 ? 13.828 -9.188 8.344 1 96.81 445 ILE A N 1
ATOM 3619 C CA . ILE A 1 445 ? 12.523 -9.797 8.125 1 96.81 445 ILE A CA 1
ATOM 3620 C C . ILE A 1 445 ? 11.867 -9.18 6.891 1 96.81 445 ILE A C 1
ATOM 3622 O O . ILE A 1 445 ? 11.773 -7.957 6.777 1 96.81 445 ILE A O 1
ATOM 3626 N N . LEU A 1 446 ? 11.5 -10.016 6.016 1 94.62 446 LEU A N 1
ATOM 3627 C CA . LEU A 1 446 ? 10.734 -9.617 4.844 1 94.62 446 LEU A CA 1
ATOM 3628 C C . LEU A 1 446 ? 9.289 -10.117 4.945 1 94.62 446 LEU A C 1
ATOM 3630 O O . LEU A 1 446 ? 9.023 -11.305 4.75 1 94.62 446 LEU A O 1
ATOM 3634 N N . ASP A 1 447 ? 8.383 -9.211 5.199 1 91.12 447 ASP A N 1
ATOM 3635 C CA . ASP A 1 447 ? 6.977 -9.562 5.387 1 91.12 447 ASP A CA 1
ATOM 3636 C C . ASP A 1 447 ? 6.191 -9.406 4.086 1 91.12 447 ASP A C 1
ATOM 3638 O O . ASP A 1 447 ? 5.711 -8.312 3.775 1 91.12 447 ASP A O 1
ATOM 3642 N N . ASP A 1 448 ? 6.031 -10.477 3.357 1 86.62 448 ASP A N 1
ATOM 3643 C CA . ASP A 1 448 ? 5.328 -10.586 2.082 1 86.62 448 ASP A CA 1
ATOM 3644 C C . ASP A 1 448 ? 5.797 -9.508 1.105 1 86.62 448 ASP A C 1
ATOM 3646 O O . ASP A 1 448 ? 4.98 -8.766 0.555 1 86.62 448 ASP A O 1
ATOM 3650 N N . PRO A 1 449 ? 7.008 -9.492 0.787 1 82.81 449 PRO A N 1
ATOM 3651 C CA . PRO A 1 449 ? 7.605 -8.406 0.008 1 82.81 449 PRO A CA 1
ATOM 3652 C C . PRO A 1 449 ? 7.289 -8.5 -1.482 1 82.81 449 PRO A C 1
ATOM 3654 O O . PRO A 1 449 ? 7.426 -7.52 -2.213 1 82.81 449 PRO A O 1
ATOM 3657 N N . ILE A 1 450 ? 6.828 -9.68 -1.962 1 75.81 450 ILE A N 1
ATOM 3658 C CA . ILE A 1 450 ? 6.859 -9.867 -3.408 1 75.81 450 ILE A CA 1
ATOM 3659 C C . ILE A 1 450 ? 5.453 -10.18 -3.918 1 75.81 450 ILE A C 1
ATOM 3661 O O . ILE A 1 450 ? 5.277 -10.57 -5.074 1 75.81 450 ILE A O 1
ATOM 3665 N N . SER A 1 451 ? 4.461 -10.039 -3.193 1 73.19 451 SER A N 1
ATOM 3666 C CA . SER A 1 451 ? 3.121 -10.5 -3.547 1 73.19 451 SER A CA 1
ATOM 3667 C C . SER A 1 451 ? 2.539 -9.68 -4.695 1 73.19 451 SER A C 1
ATOM 3669 O O . SER A 1 451 ? 1.69 -10.172 -5.445 1 73.19 451 SER A O 1
ATOM 3671 N N . SER A 1 452 ? 3 -8.547 -4.953 1 68.62 452 SER A N 1
ATOM 3672 C CA . SER A 1 452 ? 2.414 -7.648 -5.941 1 68.62 452 SER A CA 1
ATOM 3673 C C . SER A 1 452 ? 3.084 -7.816 -7.305 1 68.62 452 SER A C 1
ATOM 3675 O O . SER A 1 452 ? 2.711 -7.148 -8.273 1 68.62 452 SER A O 1
ATOM 3677 N N . PHE A 1 453 ? 4 -8.773 -7.402 1 74.75 453 PHE A N 1
ATOM 3678 C CA . PHE A 1 453 ? 4.773 -8.906 -8.633 1 74.75 453 PHE A CA 1
ATOM 3679 C C . PHE A 1 453 ? 4.328 -10.133 -9.422 1 74.75 453 PHE A C 1
ATOM 3681 O O . PHE A 1 453 ? 3.773 -11.07 -8.852 1 74.75 453 PHE A O 1
ATOM 3688 N N . ASP A 1 454 ? 4.496 -9.961 -10.695 1 74.81 454 ASP A N 1
ATOM 3689 C CA . ASP A 1 454 ? 4.352 -11.164 -11.5 1 74.81 454 ASP A CA 1
ATOM 3690 C C . ASP A 1 454 ? 5.512 -12.133 -11.266 1 74.81 454 ASP A C 1
ATOM 3692 O O . ASP A 1 454 ? 6.496 -11.773 -10.617 1 74.81 454 ASP A O 1
ATOM 3696 N N . THR A 1 455 ? 5.355 -13.289 -11.688 1 71.06 455 THR A N 1
ATOM 3697 C CA . THR A 1 455 ? 6.273 -14.383 -11.375 1 71.06 455 THR A CA 1
ATOM 3698 C C . THR A 1 455 ? 7.695 -14.039 -11.82 1 71.06 455 THR A C 1
ATOM 3700 O O . THR A 1 455 ? 8.656 -14.289 -11.094 1 71.06 455 THR A O 1
ATOM 3703 N N . ASN A 1 456 ? 7.84 -13.445 -12.961 1 72.19 456 ASN A N 1
ATOM 3704 C CA . ASN A 1 456 ? 9.172 -13.141 -13.477 1 72.19 456 ASN A CA 1
ATOM 3705 C C . ASN A 1 456 ? 9.852 -12.055 -12.656 1 72.19 456 ASN A C 1
ATOM 3707 O O . ASN A 1 456 ? 11.055 -12.141 -12.391 1 72.19 456 ASN A O 1
ATOM 3711 N N . LYS A 1 457 ? 9.102 -11.133 -12.312 1 79.62 457 LYS A N 1
ATOM 3712 C CA . LYS A 1 457 ? 9.664 -10.039 -11.523 1 79.62 457 LYS A CA 1
ATOM 3713 C C . LYS A 1 457 ? 9.977 -10.492 -10.102 1 79.62 457 LYS A C 1
ATOM 3715 O O . LYS A 1 457 ? 10.953 -10.039 -9.5 1 79.62 457 LYS A O 1
ATOM 3720 N N . LYS A 1 458 ? 9.172 -11.453 -9.633 1 81.94 458 LYS A N 1
ATOM 3721 C CA . LYS A 1 458 ? 9.414 -11.992 -8.297 1 81.94 458 LYS A CA 1
ATOM 3722 C C . LYS A 1 458 ? 10.797 -12.625 -8.203 1 81.94 458 LYS A C 1
ATOM 3724 O O . LYS A 1 458 ? 11.547 -12.352 -7.262 1 81.94 458 LYS A O 1
ATOM 3729 N N . TYR A 1 459 ? 11.117 -13.367 -9.188 1 82.06 459 TYR A N 1
ATOM 3730 C CA . TYR A 1 459 ? 12.406 -14.047 -9.172 1 82.06 459 TYR A CA 1
ATOM 3731 C C . TYR A 1 459 ? 13.555 -13.055 -9.289 1 82.06 459 TYR A C 1
ATOM 3733 O O . TYR A 1 459 ? 14.586 -13.203 -8.625 1 82.06 459 TYR A O 1
ATOM 3741 N N . ALA A 1 460 ? 13.406 -12.117 -10.172 1 81.38 460 ALA A N 1
ATOM 3742 C CA . ALA A 1 460 ? 14.469 -11.141 -10.383 1 81.38 460 ALA A CA 1
ATOM 3743 C C . ALA A 1 460 ? 14.82 -10.422 -9.086 1 81.38 460 ALA A C 1
ATOM 3745 O O . ALA A 1 460 ? 16 -10.211 -8.789 1 81.38 460 ALA A O 1
ATOM 3746 N N . ILE A 1 461 ? 13.844 -10.164 -8.398 1 84.44 461 ILE A N 1
ATOM 3747 C CA . ILE A 1 461 ? 14.039 -9.422 -7.16 1 84.44 461 ILE A CA 1
ATOM 3748 C C . ILE A 1 461 ? 14.703 -10.312 -6.117 1 84.44 461 ILE A C 1
ATOM 3750 O O . ILE A 1 461 ? 15.68 -9.906 -5.48 1 84.44 461 ILE A O 1
ATOM 3754 N N . LEU A 1 462 ? 14.234 -11.477 -5.973 1 86.75 462 LEU A N 1
ATOM 3755 C CA . LEU A 1 462 ? 14.781 -12.391 -4.98 1 86.75 462 LEU A CA 1
ATOM 3756 C C . LEU A 1 462 ? 16.219 -12.789 -5.34 1 86.75 462 LEU A C 1
ATOM 3758 O O . LEU A 1 462 ? 17.062 -12.93 -4.461 1 86.75 462 LEU A O 1
ATOM 3762 N N . GLN A 1 463 ? 16.391 -12.969 -6.574 1 86.31 463 GLN A N 1
ATOM 3763 C CA . GLN A 1 463 ? 17.734 -13.305 -7.027 1 86.31 463 GLN A CA 1
ATOM 3764 C C . GLN A 1 463 ? 18.719 -12.188 -6.684 1 86.31 463 GLN A C 1
ATOM 3766 O O . GLN A 1 463 ? 19.828 -12.461 -6.23 1 86.31 463 GLN A O 1
ATOM 3771 N N . ARG A 1 464 ? 18.328 -11.016 -6.945 1 86.5 464 ARG A N 1
ATOM 3772 C CA . ARG A 1 464 ? 19.188 -9.875 -6.641 1 86.5 464 ARG A CA 1
ATOM 3773 C C . ARG A 1 464 ? 19.484 -9.805 -5.148 1 86.5 464 ARG A C 1
ATOM 3775 O O . ARG A 1 464 ? 20.594 -9.422 -4.75 1 86.5 464 ARG A O 1
ATOM 3782 N N . MET A 1 465 ? 18.609 -10.141 -4.402 1 88.81 465 MET A N 1
ATOM 3783 C CA . MET A 1 465 ? 18.75 -9.992 -2.957 1 88.81 465 MET A CA 1
ATOM 3784 C C . MET A 1 465 ? 19.625 -11.094 -2.373 1 88.81 465 MET A C 1
ATOM 3786 O O . MET A 1 465 ? 20.359 -10.867 -1.408 1 88.81 465 MET A O 1
ATOM 3790 N N . PHE A 1 466 ? 19.609 -12.242 -2.984 1 89.25 466 PHE A N 1
ATOM 3791 C CA . PHE A 1 466 ? 20.188 -13.367 -2.262 1 89.25 466 PHE A CA 1
ATOM 3792 C C . PHE A 1 466 ? 21.359 -13.961 -3.039 1 89.25 466 PHE A C 1
ATOM 3794 O O . PHE A 1 466 ? 22.078 -14.828 -2.529 1 89.25 466 PHE A O 1
ATOM 3801 N N . LYS A 1 467 ? 21.5 -13.531 -4.238 1 83.94 467 LYS A N 1
ATOM 3802 C CA . LYS A 1 467 ? 22.672 -13.953 -4.996 1 83.94 467 LYS A CA 1
ATOM 3803 C C . LYS A 1 467 ? 23.656 -12.797 -5.18 1 83.94 467 LYS A C 1
ATOM 3805 O O . LYS A 1 467 ? 23.25 -11.641 -5.281 1 83.94 467 LYS A O 1
ATOM 3810 N N . ASN A 1 468 ? 24.844 -13.047 -5.055 1 75.62 468 ASN A N 1
ATOM 3811 C CA . ASN A 1 468 ? 25.875 -12.016 -5.23 1 75.62 468 ASN A CA 1
ATOM 3812 C C . ASN A 1 468 ? 26.094 -11.703 -6.707 1 75.62 468 ASN A C 1
ATOM 3814 O O . ASN A 1 468 ? 27.141 -12.047 -7.266 1 75.62 468 ASN A O 1
ATOM 3818 N N . VAL A 1 469 ? 25.141 -11.141 -7.332 1 69.19 469 VAL A N 1
ATOM 3819 C CA . VAL A 1 469 ? 25.203 -10.891 -8.773 1 69.19 469 VAL A CA 1
ATOM 3820 C C . VAL A 1 469 ? 25.453 -9.406 -9.023 1 69.19 469 VAL A C 1
ATOM 3822 O O . VAL A 1 469 ? 25.75 -9 -10.148 1 69.19 469 VAL A O 1
ATOM 3825 N N . GLY A 1 470 ? 25.531 -8.516 -8.062 1 64.25 470 GLY A N 1
ATOM 3826 C CA . GLY A 1 470 ? 25.656 -7.082 -8.273 1 64.25 470 GLY A CA 1
ATOM 3827 C C . GLY A 1 470 ? 27.109 -6.602 -8.234 1 64.25 470 GLY A C 1
ATOM 3828 O O . GLY A 1 470 ? 28.016 -7.395 -8.008 1 64.25 470 GLY A O 1
ATOM 3829 N N . ASN A 1 471 ? 27.203 -5.441 -8.812 1 64.38 471 ASN A N 1
ATOM 3830 C CA . ASN A 1 471 ? 28.531 -4.816 -8.875 1 64.38 471 ASN A CA 1
ATOM 3831 C C . ASN A 1 471 ? 28.984 -4.352 -7.5 1 64.38 471 ASN A C 1
ATOM 3833 O O . ASN A 1 471 ? 30.125 -3.91 -7.344 1 64.38 471 ASN A O 1
ATOM 3837 N N . LYS A 1 472 ? 27.984 -4.512 -6.586 1 66.69 472 LYS A N 1
ATOM 3838 C CA . LYS A 1 472 ? 28.328 -4.109 -5.227 1 66.69 472 LYS A CA 1
ATOM 3839 C C . LYS A 1 472 ? 28.078 -5.25 -4.238 1 66.69 472 LYS A C 1
ATOM 3841 O O . LYS A 1 472 ? 27.281 -6.148 -4.504 1 66.69 472 LYS A O 1
ATOM 3846 N N . ASN A 1 473 ? 28.953 -5.66 -3.471 1 75.06 473 ASN A N 1
ATOM 3847 C CA . ASN A 1 473 ? 28.844 -6.699 -2.449 1 75.06 473 ASN A CA 1
ATOM 3848 C C . ASN A 1 473 ? 27.734 -6.391 -1.449 1 75.06 473 ASN A C 1
ATOM 3850 O O . ASN A 1 473 ? 27.938 -6.504 -0.239 1 75.06 473 ASN A O 1
ATOM 3854 N N . VAL A 1 474 ? 26.625 -5.793 -2.045 1 83.69 474 VAL A N 1
ATOM 3855 C CA . VAL A 1 474 ? 25.453 -5.527 -1.215 1 83.69 474 VAL A CA 1
ATOM 3856 C C . VAL A 1 474 ? 24.375 -6.57 -1.494 1 83.69 474 VAL A C 1
ATOM 3858 O O . VAL A 1 474 ? 23.719 -6.531 -2.537 1 83.69 474 VAL A O 1
ATOM 3861 N N . THR A 1 475 ? 24.219 -7.582 -0.687 1 88.81 475 THR A N 1
ATOM 3862 C CA . THR A 1 475 ? 23.25 -8.656 -0.811 1 88.81 475 THR A CA 1
ATOM 3863 C C . THR A 1 475 ? 22.875 -9.211 0.562 1 88.81 475 THR A C 1
ATOM 3865 O O . THR A 1 475 ? 23.531 -8.898 1.56 1 88.81 475 THR A O 1
ATOM 3868 N N . PHE A 1 476 ? 21.891 -9.977 0.616 1 92.38 476 PHE A N 1
ATOM 3869 C CA . PHE A 1 476 ? 21.484 -10.633 1.85 1 92.38 476 PHE A CA 1
ATOM 3870 C C . PHE A 1 476 ? 22.109 -12.023 1.954 1 92.38 476 PHE A C 1
ATOM 3872 O O . PHE A 1 476 ? 21.828 -12.766 2.895 1 92.38 476 PHE A O 1
ATOM 3879 N N . ALA A 1 477 ? 22.969 -12.359 0.976 1 88.19 477 ALA A N 1
ATOM 3880 C CA . ALA A 1 477 ? 23.625 -13.656 1.034 1 88.19 477 ALA A CA 1
ATOM 3881 C C . ALA A 1 477 ? 24.469 -13.781 2.301 1 88.19 477 ALA A C 1
ATOM 3883 O O . ALA A 1 477 ? 25.281 -12.906 2.607 1 88.19 477 ALA A O 1
ATOM 3884 N N . GLY A 1 478 ? 24.219 -14.805 3.018 1 88.69 478 GLY A N 1
ATOM 3885 C CA . GLY A 1 478 ? 24.969 -15.047 4.234 1 88.69 478 GLY A CA 1
ATOM 3886 C C . GLY A 1 478 ? 24.391 -14.359 5.449 1 88.69 478 GLY A C 1
ATOM 3887 O O . GLY A 1 478 ? 24.844 -14.57 6.574 1 88.69 478 GLY A O 1
ATOM 3888 N N . LYS A 1 479 ? 23.422 -13.562 5.238 1 92.88 479 LYS A N 1
ATOM 3889 C CA . LYS A 1 479 ? 22.734 -12.906 6.348 1 92.88 479 LYS A CA 1
ATOM 3890 C C . LYS A 1 479 ? 21.578 -13.75 6.859 1 92.88 479 LYS A C 1
ATOM 3892 O O . LYS A 1 479 ? 21.141 -14.688 6.188 1 92.88 479 LYS A O 1
ATOM 3897 N N . THR A 1 480 ? 21.203 -13.5 8.062 1 96.44 480 THR A N 1
ATOM 3898 C CA . THR A 1 480 ? 20.031 -14.164 8.617 1 96.44 480 THR A CA 1
ATOM 3899 C C . THR A 1 480 ? 18.75 -13.445 8.203 1 96.44 480 THR A C 1
ATOM 3901 O O . THR A 1 480 ? 18.484 -12.32 8.633 1 96.44 480 THR A O 1
ATOM 3904 N N . VAL A 1 481 ? 18.016 -14.078 7.324 1 96.62 481 VAL A N 1
ATOM 3905 C CA . VAL A 1 481 ? 16.828 -13.445 6.762 1 96.62 481 VAL A CA 1
ATOM 3906 C C . VAL A 1 481 ? 15.602 -14.328 7.012 1 96.62 481 VAL A C 1
ATOM 3908 O O . VAL A 1 481 ? 15.656 -15.547 6.832 1 96.62 481 VAL A O 1
ATOM 3911 N N . LEU A 1 482 ? 14.586 -13.773 7.523 1 97.5 482 LEU A N 1
ATOM 3912 C CA . LEU A 1 482 ? 13.281 -14.406 7.68 1 97.5 482 LEU A CA 1
ATOM 3913 C C . LEU A 1 482 ? 12.297 -13.891 6.637 1 97.5 482 LEU A C 1
ATOM 3915 O O . LEU A 1 482 ? 11.867 -12.734 6.703 1 97.5 482 LEU A O 1
ATOM 3919 N N . LEU A 1 483 ? 11.945 -14.75 5.699 1 96.31 483 LEU A N 1
ATOM 3920 C CA . LEU A 1 483 ? 10.969 -14.406 4.676 1 96.31 483 LEU A CA 1
ATOM 3921 C C . LEU A 1 483 ? 9.609 -15.008 4.996 1 96.31 483 LEU A C 1
ATOM 3923 O O . LEU A 1 483 ? 9.445 -16.234 4.984 1 96.31 483 LEU A O 1
ATOM 3927 N N . LEU A 1 484 ? 8.711 -14.195 5.34 1 94.81 484 LEU A N 1
ATOM 3928 C CA . LEU A 1 484 ? 7.32 -14.594 5.535 1 94.81 484 LEU A CA 1
ATOM 3929 C C . LEU A 1 484 ? 6.496 -14.336 4.281 1 94.81 484 LEU A C 1
ATOM 3931 O O . LEU A 1 484 ? 6.402 -13.195 3.818 1 94.81 484 LEU A O 1
ATOM 3935 N N . THR A 1 485 ? 5.883 -15.391 3.705 1 91 485 THR A N 1
ATOM 3936 C CA . THR A 1 485 ? 5.215 -15.188 2.426 1 91 485 THR A CA 1
ATOM 3937 C C . THR A 1 485 ? 4.055 -16.172 2.258 1 91 485 THR A C 1
ATOM 3939 O O . THR A 1 485 ? 4.055 -17.25 2.857 1 91 485 THR A O 1
ATOM 3942 N N . HIS A 1 486 ? 3.121 -15.742 1.512 1 87.12 486 HIS A N 1
ATOM 3943 C CA . HIS A 1 486 ? 2.043 -16.641 1.109 1 87.12 486 HIS A CA 1
ATOM 3944 C C . HIS A 1 486 ? 2.266 -17.172 -0.303 1 87.12 486 HIS A C 1
ATOM 3946 O O . HIS A 1 486 ? 1.508 -18.016 -0.778 1 87.12 486 HIS A O 1
ATOM 3952 N N . ASP A 1 487 ? 3.291 -16.688 -0.93 1 86.88 487 ASP A N 1
ATOM 3953 C CA . ASP A 1 487 ? 3.627 -17.141 -2.277 1 86.88 487 ASP A CA 1
ATOM 3954 C C . ASP A 1 487 ? 4.477 -18.406 -2.234 1 86.88 487 ASP A C 1
ATOM 3956 O O . ASP A 1 487 ? 5.406 -18.516 -1.431 1 86.88 487 ASP A O 1
ATOM 3960 N N . PHE A 1 488 ? 4.215 -19.312 -3.096 1 88.94 488 PHE A N 1
ATOM 3961 C CA . PHE A 1 488 ? 4.918 -20.594 -3.111 1 88.94 488 PHE A CA 1
ATOM 3962 C C . PHE A 1 488 ? 6.137 -20.531 -4.023 1 88.94 488 PHE A C 1
ATOM 3964 O O . PHE A 1 488 ? 7.023 -21.375 -3.943 1 88.94 488 PHE A O 1
ATOM 3971 N N . GLU A 1 489 ? 6.344 -19.5 -4.824 1 88.56 489 GLU A N 1
ATOM 3972 C CA . GLU A 1 489 ? 7.359 -19.406 -5.867 1 88.56 489 GLU A CA 1
ATOM 3973 C C . GLU A 1 489 ? 8.766 -19.438 -5.277 1 88.56 489 GLU A C 1
ATOM 3975 O O . GLU A 1 489 ? 9.656 -20.094 -5.816 1 88.56 489 GLU A O 1
ATOM 3980 N N . PRO A 1 490 ? 8.961 -18.766 -4.129 1 90.38 490 PRO A N 1
ATOM 3981 C CA . PRO A 1 490 ? 10.312 -18.812 -3.557 1 90.38 490 PRO A CA 1
ATOM 3982 C C . PRO A 1 490 ? 10.742 -20.219 -3.178 1 90.38 490 PRO A C 1
ATOM 3984 O O . PRO A 1 490 ? 11.922 -20.562 -3.287 1 90.38 490 PRO A O 1
ATOM 3987 N N . ILE A 1 491 ? 9.805 -21.016 -2.727 1 91.94 491 ILE A N 1
ATOM 3988 C CA . ILE A 1 491 ? 10.117 -22.391 -2.363 1 91.94 491 ILE A CA 1
ATOM 3989 C C . ILE A 1 491 ? 10.461 -23.188 -3.619 1 91.94 491 ILE A C 1
ATOM 3991 O O . ILE A 1 491 ? 11.445 -23.938 -3.639 1 91.94 491 ILE A O 1
ATOM 3995 N N . THR A 1 492 ? 9.664 -23.016 -4.648 1 89.69 492 THR A N 1
ATOM 3996 C CA . THR A 1 492 ? 9.922 -23.719 -5.902 1 89.69 492 THR A CA 1
ATOM 3997 C C . THR A 1 492 ? 11.273 -23.328 -6.484 1 89.69 492 THR A C 1
ATOM 3999 O O . THR A 1 492 ? 12.07 -24.188 -6.863 1 89.69 492 THR A O 1
ATOM 4002 N N . ASP A 1 493 ? 11.578 -22.031 -6.465 1 88.81 493 ASP A N 1
ATOM 4003 C CA . ASP A 1 493 ? 12.781 -21.5 -7.102 1 88.81 493 ASP A CA 1
ATOM 4004 C C . ASP A 1 493 ? 14.031 -21.875 -6.312 1 88.81 493 ASP A C 1
ATOM 4006 O O . ASP A 1 493 ? 14.992 -22.406 -6.875 1 88.81 493 ASP A O 1
ATOM 4010 N N . PHE A 1 494 ? 13.992 -21.703 -5.035 1 89.31 494 PHE A N 1
ATOM 4011 C CA . PHE A 1 494 ? 15.219 -21.766 -4.254 1 89.31 494 PHE A CA 1
ATOM 4012 C C . PHE A 1 494 ? 15.383 -23.141 -3.617 1 89.31 494 PHE A C 1
ATOM 4014 O O . PHE A 1 494 ? 16.5 -23.578 -3.367 1 89.31 494 PHE A O 1
ATOM 4021 N N . ILE A 1 495 ? 14.273 -23.766 -3.334 1 89.81 495 ILE A N 1
ATOM 4022 C CA . ILE A 1 495 ? 14.352 -25.016 -2.574 1 89.81 495 ILE A CA 1
ATOM 4023 C C . ILE A 1 495 ? 14.18 -26.203 -3.514 1 89.81 495 ILE A C 1
ATOM 4025 O O . ILE A 1 495 ? 15 -27.125 -3.516 1 89.81 495 ILE A O 1
ATOM 4029 N N . VAL A 1 496 ? 13.227 -26.203 -4.398 1 88.56 496 VAL A N 1
ATOM 4030 C CA . VAL A 1 496 ? 12.906 -27.328 -5.258 1 88.56 496 VAL A CA 1
ATOM 4031 C C . VAL A 1 496 ? 13.859 -27.359 -6.449 1 88.56 496 VAL A C 1
ATOM 4033 O O . VAL A 1 496 ? 14.547 -28.375 -6.672 1 88.56 496 VAL A O 1
ATOM 4036 N N . VAL A 1 497 ? 13.867 -26.203 -7.195 1 84.56 497 VAL A N 1
ATOM 4037 C CA . VAL A 1 497 ? 14.727 -26.125 -8.367 1 84.56 497 VAL A CA 1
ATOM 4038 C C . VAL A 1 497 ? 16.188 -25.984 -7.938 1 84.56 497 VAL A C 1
ATOM 4040 O O . VAL A 1 497 ? 17.094 -26.391 -8.664 1 84.56 497 VAL A O 1
ATOM 4043 N N . GLY A 1 498 ? 16.422 -25.375 -6.758 1 84.5 498 GLY A N 1
ATOM 4044 C CA . GLY A 1 498 ? 17.75 -25.297 -6.18 1 84.5 498 GLY A CA 1
ATOM 4045 C C . GLY A 1 498 ? 18.578 -24.141 -6.73 1 84.5 498 GLY A C 1
ATOM 4046 O O . GLY A 1 498 ? 19.781 -24.281 -6.949 1 84.5 498 GLY A O 1
ATOM 4047 N N . LYS A 1 499 ? 17.969 -23.078 -7.055 1 82.12 499 LYS A N 1
ATOM 4048 C CA . LYS A 1 499 ? 18.703 -21.922 -7.547 1 82.12 499 LYS A CA 1
ATOM 4049 C C . LYS A 1 499 ? 19.609 -21.344 -6.465 1 82.12 499 LYS A C 1
ATOM 4051 O O . LYS A 1 499 ? 20.547 -20.594 -6.766 1 82.12 499 LYS A O 1
ATOM 4056 N N . LEU A 1 500 ? 19.297 -21.656 -5.195 1 83.06 500 LEU A N 1
ATOM 4057 C CA . LEU A 1 500 ? 20.188 -21.391 -4.074 1 83.06 500 LEU A CA 1
ATOM 4058 C C . LEU A 1 500 ? 20.688 -22.703 -3.459 1 83.06 500 LEU A C 1
ATOM 4060 O O . LEU A 1 500 ? 19.938 -23.672 -3.365 1 83.06 500 LEU A O 1
ATOM 4064 N N . ASP A 1 501 ? 21.859 -22.625 -3.029 1 80.31 501 ASP A N 1
ATOM 4065 C CA . ASP A 1 501 ? 22.422 -23.797 -2.393 1 80.31 501 ASP A CA 1
ATOM 4066 C C . ASP A 1 501 ? 21.672 -24.156 -1.117 1 80.31 501 ASP A C 1
ATOM 4068 O O . ASP A 1 501 ? 21.188 -23.266 -0.411 1 80.31 501 ASP A O 1
ATOM 4072 N N . GLU A 1 502 ? 21.609 -25.453 -0.918 1 77.44 502 GLU A N 1
ATOM 4073 C CA . GLU A 1 502 ? 20.891 -25.969 0.244 1 77.44 502 GLU A CA 1
ATOM 4074 C C . GLU A 1 502 ? 21.438 -25.375 1.538 1 77.44 502 GLU A C 1
ATOM 4076 O O . GLU A 1 502 ? 20.703 -25.234 2.52 1 77.44 502 GLU A O 1
ATOM 4081 N N . SER A 1 503 ? 22.594 -25 1.526 1 84.81 503 SER A N 1
ATOM 4082 C CA . SER A 1 503 ? 23.203 -24.453 2.723 1 84.81 503 SER A CA 1
ATOM 4083 C C . SER A 1 503 ? 22.812 -22.984 2.926 1 84.81 503 SER A C 1
ATOM 4085 O O . SER A 1 503 ? 23.016 -22.422 4.004 1 84.81 503 SER A O 1
ATOM 4087 N N . LYS A 1 504 ? 22.109 -22.531 2.002 1 90.62 504 LYS A N 1
ATOM 4088 C CA . LYS A 1 504 ? 21.875 -21.094 2.047 1 90.62 504 LYS A CA 1
ATOM 4089 C C . LYS A 1 504 ? 20.406 -20.781 2.33 1 90.62 504 LYS A C 1
ATOM 4091 O O . LYS A 1 504 ? 20.062 -19.656 2.682 1 90.62 504 LYS A O 1
ATOM 4096 N N . ALA A 1 505 ? 19.578 -21.781 2.221 1 93.44 505 ALA A N 1
ATOM 4097 C CA . ALA A 1 505 ? 18.156 -21.5 2.404 1 93.44 505 ALA A CA 1
ATOM 4098 C C . ALA A 1 505 ? 17.438 -22.703 3.021 1 93.44 505 ALA A C 1
ATOM 4100 O O . ALA A 1 505 ? 17.844 -23.859 2.807 1 93.44 505 ALA A O 1
ATOM 4101 N N . VAL A 1 506 ? 16.484 -22.453 3.809 1 95 506 VAL A N 1
ATOM 4102 C CA . VAL A 1 506 ? 15.602 -23.469 4.387 1 95 506 VAL A CA 1
ATOM 4103 C C . VAL A 1 506 ? 14.148 -23 4.273 1 95 506 VAL A C 1
ATOM 4105 O O . VAL A 1 506 ? 13.875 -21.812 4.188 1 95 506 VAL A O 1
ATOM 4108 N N . ALA A 1 507 ? 13.25 -23.969 4.176 1 95.62 507 ALA A N 1
ATOM 4109 C CA . ALA A 1 507 ? 11.836 -23.625 4.027 1 95.62 507 ALA A CA 1
ATOM 4110 C C . ALA A 1 507 ? 10.984 -24.422 5.012 1 95.62 507 ALA A C 1
ATOM 4112 O O . ALA A 1 507 ? 11.281 -25.578 5.312 1 95.62 507 ALA A O 1
ATOM 4113 N N . SER A 1 508 ? 10.023 -23.781 5.543 1 97.19 508 SER A N 1
ATOM 4114 C CA . SER A 1 508 ? 9.047 -24.422 6.422 1 97.19 508 SER A CA 1
ATOM 4115 C C . SER A 1 508 ? 7.633 -23.906 6.133 1 97.19 508 SER A C 1
ATOM 4117 O O . SER A 1 508 ? 7.461 -22.859 5.52 1 97.19 508 SER A O 1
ATOM 4119 N N . PHE A 1 509 ? 6.668 -24.75 6.504 1 96.44 509 PHE A N 1
ATOM 4120 C CA . PHE A 1 509 ? 5.258 -24.391 6.43 1 96.44 509 PHE A CA 1
ATOM 4121 C C . PHE A 1 509 ? 4.715 -24.031 7.809 1 96.44 509 PHE A C 1
ATOM 4123 O O . PHE A 1 509 ? 5 -24.719 8.789 1 96.44 509 PHE A O 1
ATOM 4130 N N . ILE A 1 510 ? 4.027 -22.891 7.875 1 95.69 510 ILE A N 1
ATOM 4131 C CA . ILE A 1 510 ? 3.418 -22.5 9.141 1 95.69 510 ILE A CA 1
ATOM 4132 C C . ILE A 1 510 ? 1.898 -22.469 8.992 1 95.69 510 ILE A C 1
ATOM 4134 O O . ILE A 1 510 ? 1.379 -22.031 7.965 1 95.69 510 ILE A O 1
ATOM 4138 N N . CYS A 1 511 ? 1.2 -22.984 9.914 1 93.69 511 CYS A N 1
ATOM 4139 C CA . CYS A 1 511 ? -0.258 -22.953 9.961 1 93.69 511 CYS A CA 1
ATOM 4140 C C . CYS A 1 511 ? -0.746 -22.5 11.336 1 93.69 511 CYS A C 1
ATOM 4142 O O . CYS A 1 511 ? -0.01 -22.578 12.32 1 93.69 511 CYS A O 1
ATOM 4144 N N . ASN A 1 512 ? -1.881 -21.859 11.336 1 90.69 512 ASN A N 1
ATOM 4145 C CA . ASN A 1 512 ? -2.516 -21.359 12.555 1 90.69 512 ASN A CA 1
ATOM 4146 C C . ASN A 1 512 ? -3.826 -22.094 12.836 1 90.69 512 ASN A C 1
ATOM 4148 O O . ASN A 1 512 ? -4.816 -21.906 12.125 1 90.69 512 ASN A O 1
ATOM 4152 N N . VAL A 1 513 ? -3.816 -22.906 13.836 1 89.19 513 VAL A N 1
ATOM 4153 C CA . VAL A 1 513 ? -5.012 -23.641 14.242 1 89.19 513 VAL A CA 1
ATOM 4154 C C . VAL A 1 513 ? -5.5 -23.141 15.594 1 89.19 513 VAL A C 1
ATOM 4156 O O . VAL A 1 513 ? -4.879 -23.406 16.625 1 89.19 513 VAL A O 1
ATOM 4159 N N . GLU A 1 514 ? -6.566 -22.422 15.57 1 83.5 514 GLU A N 1
ATOM 4160 C CA . GLU A 1 514 ? -7.184 -21.891 16.781 1 83.5 514 GLU A CA 1
ATOM 4161 C C . GLU A 1 514 ? -6.195 -21.047 17.578 1 83.5 514 GLU A C 1
ATOM 4163 O O . GLU A 1 514 ? -6.066 -21.203 18.797 1 83.5 514 GLU A O 1
ATOM 4168 N N . GLY A 1 515 ? -5.367 -20.281 16.875 1 85.94 515 GLY A N 1
ATOM 4169 C CA . GLY A 1 515 ? -4.441 -19.359 17.531 1 85.94 515 GLY A CA 1
ATOM 4170 C C . GLY A 1 515 ? -3.07 -19.953 17.766 1 85.94 515 GLY A C 1
ATOM 4171 O O . GLY A 1 515 ? -2.141 -19.25 18.156 1 85.94 515 GLY A O 1
ATOM 4172 N N . LYS A 1 516 ? -2.928 -21.203 17.531 1 91.88 516 LYS A N 1
ATOM 4173 C CA . LYS A 1 516 ? -1.641 -21.875 17.703 1 91.88 516 LYS A CA 1
ATOM 4174 C C . LYS A 1 516 ? -0.899 -21.984 16.375 1 91.88 516 LYS A C 1
ATOM 4176 O O . LYS A 1 516 ? -1.33 -22.719 15.484 1 91.88 516 LYS A O 1
ATOM 4181 N N . VAL A 1 517 ? 0.187 -21.328 16.281 1 94.12 517 VAL A N 1
ATOM 4182 C CA . VAL A 1 517 ? 0.988 -21.375 15.07 1 94.12 517 VAL A CA 1
ATOM 4183 C C . VAL A 1 517 ? 1.978 -22.547 15.141 1 94.12 517 VAL A C 1
ATOM 4185 O O . VAL A 1 517 ? 2.799 -22.609 16.062 1 94.12 517 VAL A O 1
ATOM 4188 N N . ILE A 1 518 ? 1.893 -23.422 14.211 1 94.5 518 ILE A N 1
ATOM 4189 C CA . ILE A 1 518 ? 2.744 -24.609 14.148 1 94.5 518 ILE A CA 1
ATOM 4190 C C . ILE A 1 518 ? 3.621 -24.547 12.898 1 94.5 518 ILE A C 1
ATOM 4192 O O . ILE A 1 518 ? 3.15 -24.172 11.82 1 94.5 518 ILE A O 1
ATOM 4196 N N . GLU A 1 519 ? 4.863 -24.859 13.102 1 96.56 519 GLU A N 1
ATOM 4197 C CA . GLU A 1 519 ? 5.824 -24.875 12 1 96.56 519 GLU A CA 1
ATOM 4198 C C . GLU A 1 519 ? 6.27 -26.297 11.664 1 96.56 519 GLU A C 1
ATOM 4200 O O . GLU A 1 519 ? 6.535 -27.094 12.57 1 96.56 519 GLU A O 1
ATOM 4205 N N . LYS A 1 520 ? 6.301 -26.641 10.383 1 96.06 520 LYS A N 1
ATOM 4206 C CA . LYS A 1 520 ? 6.801 -27.922 9.891 1 96.06 520 LYS A CA 1
ATOM 4207 C C . LYS A 1 520 ? 7.805 -27.719 8.758 1 96.06 520 LYS A C 1
ATOM 4209 O O . LYS A 1 520 ? 7.535 -26.984 7.805 1 96.06 520 LYS A O 1
ATOM 4214 N N . ASP A 1 521 ? 8.883 -28.375 8.836 1 95.62 521 ASP A N 1
ATOM 4215 C CA . ASP A 1 521 ? 9.93 -28.234 7.832 1 95.62 521 ASP A CA 1
ATOM 4216 C C . ASP A 1 521 ? 9.5 -28.844 6.5 1 95.62 521 ASP A C 1
ATOM 4218 O O . ASP A 1 521 ? 8.766 -29.828 6.473 1 95.62 521 ASP A O 1
ATOM 4222 N N . ILE A 1 522 ? 9.945 -28.266 5.445 1 95.62 522 ILE A N 1
ATOM 4223 C CA . ILE A 1 522 ? 9.648 -28.75 4.102 1 95.62 522 ILE A CA 1
ATOM 4224 C C . ILE A 1 522 ? 10.883 -29.406 3.502 1 95.62 522 ILE A C 1
ATOM 4226 O O . ILE A 1 522 ? 11.922 -28.766 3.348 1 95.62 522 ILE A O 1
ATOM 4230 N N . ASN A 1 523 ? 10.75 -30.594 3.23 1 92.75 523 ASN A N 1
ATOM 4231 C CA . ASN A 1 523 ? 11.742 -31.312 2.436 1 92.75 523 ASN A CA 1
ATOM 4232 C C . ASN A 1 523 ? 11.375 -31.312 0.955 1 92.75 523 ASN A C 1
ATOM 4234 O O . ASN A 1 523 ? 10.367 -31.891 0.564 1 92.75 523 ASN A O 1
ATOM 4238 N N . PRO A 1 524 ? 12.133 -30.719 0.125 1 88.38 524 PRO A N 1
ATOM 4239 C CA . PRO A 1 524 ? 11.766 -30.547 -1.281 1 88.38 524 PRO A CA 1
ATOM 4240 C C . PRO A 1 524 ? 11.547 -31.875 -2.008 1 88.38 524 PRO A C 1
ATOM 4242 O O . PRO A 1 524 ? 10.727 -31.953 -2.924 1 88.38 524 PRO A O 1
ATOM 4245 N N . GLU A 1 525 ? 12.195 -32.875 -1.669 1 86.25 525 GLU A N 1
ATOM 4246 C CA . GLU A 1 525 ? 12.125 -34.156 -2.393 1 86.25 525 GLU A CA 1
ATOM 4247 C C . GLU A 1 525 ? 10.836 -34.906 -2.057 1 86.25 525 GLU A C 1
ATOM 4249 O O . GLU A 1 525 ? 10.219 -35.5 -2.938 1 86.25 525 GLU A O 1
ATOM 4254 N N . ASP A 1 526 ? 10.43 -34.719 -0.82 1 89.81 526 ASP A N 1
ATOM 4255 C CA . ASP A 1 526 ? 9.32 -35.562 -0.375 1 89.81 526 ASP A CA 1
ATOM 4256 C C . ASP A 1 526 ? 8.055 -34.719 -0.184 1 89.81 526 ASP A C 1
ATOM 4258 O O . ASP A 1 526 ? 6.941 -35.25 -0.325 1 89.81 526 ASP A O 1
ATOM 4262 N N . ASP A 1 527 ? 8.273 -33.5 0.117 1 94.12 527 ASP A N 1
ATOM 4263 C CA . ASP A 1 527 ? 7.133 -32.75 0.604 1 94.12 527 ASP A CA 1
ATOM 4264 C C . ASP A 1 527 ? 6.527 -31.891 -0.512 1 94.12 527 ASP A C 1
ATOM 4266 O O . ASP A 1 527 ? 5.406 -31.391 -0.381 1 94.12 527 ASP A O 1
ATOM 4270 N N . VAL A 1 528 ? 7.227 -31.672 -1.582 1 92 528 VAL A N 1
ATOM 4271 C CA . VAL A 1 528 ? 6.723 -30.922 -2.73 1 92 528 VAL A CA 1
ATOM 4272 C C . VAL A 1 528 ? 6.555 -31.859 -3.924 1 92 528 VAL A C 1
ATOM 4274 O O . VAL A 1 528 ? 7.527 -32.469 -4.398 1 92 528 VAL A O 1
ATOM 4277 N N . LYS A 1 529 ? 5.34 -32 -4.34 1 89.81 529 LYS A N 1
ATOM 4278 C CA . LYS A 1 529 ? 5.035 -32.969 -5.391 1 89.81 529 LYS A CA 1
ATOM 4279 C C . LYS A 1 529 ? 4.277 -32.312 -6.539 1 89.81 529 LYS A C 1
ATOM 4281 O O . LYS A 1 529 ? 3.629 -31.266 -6.352 1 89.81 529 LYS A O 1
ATOM 4286 N N . LEU A 1 530 ? 4.457 -32.938 -7.695 1 89.81 530 LEU A N 1
ATOM 4287 C CA . LEU A 1 530 ? 3.596 -32.531 -8.805 1 89.81 530 LEU A CA 1
ATOM 4288 C C . LEU A 1 530 ? 2.176 -33.062 -8.602 1 89.81 530 LEU A C 1
ATOM 4290 O O . LEU A 1 530 ? 1.978 -34.125 -8.039 1 89.81 530 LEU A O 1
ATOM 4294 N N . ILE A 1 531 ? 1.248 -32.375 -9 1 89.5 531 ILE A N 1
ATOM 4295 C CA . ILE A 1 531 ? -0.16 -32.688 -8.797 1 89.5 531 ILE A CA 1
ATOM 4296 C C . ILE A 1 531 ? -0.463 -34.062 -9.375 1 89.5 531 ILE A C 1
ATOM 4298 O O . ILE A 1 531 ? -1.234 -34.844 -8.789 1 89.5 531 ILE A O 1
ATOM 4302 N N . LEU A 1 532 ? 0.103 -34.406 -10.516 1 89.88 532 LEU A N 1
ATOM 4303 C CA . LEU A 1 532 ? -0.123 -35.688 -11.148 1 89.88 532 LEU A CA 1
ATOM 4304 C C . LEU A 1 532 ? 0.361 -36.812 -10.242 1 89.88 532 LEU A C 1
ATOM 4306 O O . LEU A 1 532 ? -0.325 -37.844 -10.086 1 89.88 532 LEU A O 1
ATOM 4310 N N . ARG A 1 533 ? 1.486 -36.625 -9.656 1 90 533 ARG A N 1
ATOM 4311 C CA . ARG A 1 533 ? 2.066 -37.625 -8.766 1 90 533 ARG A CA 1
ATOM 4312 C C . ARG A 1 533 ? 1.22 -37.781 -7.508 1 90 533 ARG A C 1
ATOM 4314 O O . ARG A 1 533 ? 0.961 -38.906 -7.074 1 90 533 ARG A O 1
ATOM 4321 N N . GLU A 1 534 ? 0.866 -36.719 -6.98 1 91.25 534 GLU A N 1
ATOM 4322 C CA . GLU A 1 534 ? 0.073 -36.781 -5.754 1 91.25 534 GLU A CA 1
ATOM 4323 C C . GLU A 1 534 ? -1.252 -37.5 -5.984 1 91.25 534 GLU A C 1
ATOM 4325 O O . GLU A 1 534 ? -1.664 -38.312 -5.164 1 91.25 534 GLU A O 1
ATOM 4330 N N . CYS A 1 535 ? -1.946 -37.125 -7.082 1 93.25 535 CYS A N 1
ATOM 4331 C CA . CYS A 1 535 ? -3.225 -37.75 -7.387 1 93.25 535 CYS A CA 1
ATOM 4332 C C . CYS A 1 535 ? -3.055 -39.25 -7.602 1 93.25 535 CYS A C 1
ATOM 4334 O O . CYS A 1 535 ? -3.871 -40.062 -7.129 1 93.25 535 CYS A O 1
ATOM 4336 N N . LYS A 1 536 ? -2.029 -39.625 -8.25 1 93 536 LYS A N 1
ATOM 4337 C CA . LYS A 1 536 ? -1.76 -41.062 -8.5 1 93 536 LYS A CA 1
ATOM 4338 C C . LYS A 1 536 ? -1.45 -41.781 -7.195 1 93 536 LYS A C 1
ATOM 4340 O O . LYS A 1 536 ? -1.989 -42.875 -6.945 1 93 536 LYS A O 1
ATOM 4345 N N . GLU A 1 537 ? -0.608 -41.188 -6.395 1 93.5 537 GLU A N 1
ATOM 4346 C CA . GLU A 1 537 ? -0.179 -41.812 -5.148 1 93.5 537 GLU A CA 1
ATOM 4347 C C . GLU A 1 537 ? -1.35 -42 -4.184 1 93.5 537 GLU A C 1
ATOM 4349 O O . GLU A 1 537 ? -1.512 -43.031 -3.576 1 93.5 537 GLU A O 1
ATOM 4354 N N . ILE A 1 538 ? -2.172 -40.969 -4.059 1 95.38 538 ILE A N 1
ATOM 4355 C CA . ILE A 1 538 ? -3.268 -41.031 -3.096 1 95.38 538 ILE A CA 1
ATOM 4356 C C . ILE A 1 538 ? -4.363 -41.938 -3.602 1 95.38 538 ILE A C 1
ATOM 4358 O O . ILE A 1 538 ? -4.977 -42.688 -2.82 1 95.38 538 ILE A O 1
ATOM 4362 N N . SER A 1 539 ? -4.648 -41.938 -4.91 1 96.75 539 SER A N 1
ATOM 4363 C CA . SER A 1 539 ? -5.68 -42.812 -5.48 1 96.75 539 SER A CA 1
ATOM 4364 C C . SER A 1 539 ? -5.336 -44.281 -5.277 1 96.75 539 SER A C 1
ATOM 4366 O O . SER A 1 539 ? -6.234 -45.125 -5.145 1 96.75 539 SER A O 1
ATOM 4368 N N . THR A 1 540 ? -4.051 -44.625 -5.191 1 96.69 540 THR A N 1
ATOM 4369 C CA . THR A 1 540 ? -3.623 -46 -5.082 1 96.69 540 THR A CA 1
ATOM 4370 C C . THR A 1 540 ? -3.328 -46.375 -3.629 1 96.69 540 THR A C 1
ATOM 4372 O O . THR A 1 540 ? -3.102 -47.531 -3.309 1 96.69 540 THR A O 1
ATOM 4375 N N . ASP A 1 541 ? -3.326 -45.469 -2.746 1 96.12 541 ASP A N 1
ATOM 4376 C CA . ASP A 1 541 ? -2.967 -45.688 -1.348 1 96.12 541 ASP A CA 1
ATOM 4377 C C . ASP A 1 541 ? -4.121 -46.312 -0.579 1 96.12 541 ASP A C 1
ATOM 4379 O O . ASP A 1 541 ? -5.109 -45.656 -0.263 1 96.12 541 ASP A O 1
ATOM 4383 N N . GLU A 1 542 ? -3.975 -47.438 -0.085 1 94.62 542 GLU A N 1
ATOM 4384 C CA . GLU A 1 542 ? -5.035 -48.188 0.573 1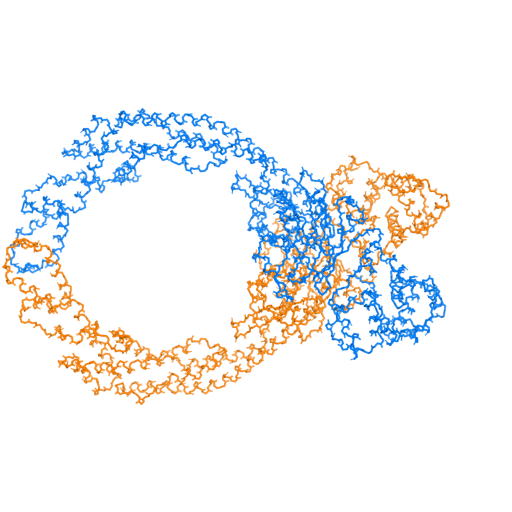 94.62 542 GLU A CA 1
ATOM 4385 C C . GLU A 1 542 ? -5.277 -47.688 1.991 1 94.62 542 GLU A C 1
ATOM 4387 O O . GLU A 1 542 ? -6.305 -48 2.6 1 94.62 542 GLU A O 1
ATOM 4392 N N . ASN A 1 543 ? -4.383 -46.906 2.537 1 94.12 543 ASN A N 1
ATOM 4393 C CA . ASN A 1 543 ? -4.539 -46.375 3.883 1 94.12 543 ASN A CA 1
ATOM 4394 C C . ASN A 1 543 ? -5.469 -45.156 3.891 1 94.12 543 ASN A C 1
ATOM 4396 O O . ASN A 1 543 ? -5.902 -44.719 4.953 1 94.12 543 ASN A O 1
ATOM 4400 N N . VAL A 1 544 ? -5.754 -44.656 2.752 1 96.5 544 VAL A N 1
ATOM 4401 C CA . VAL A 1 544 ? -6.668 -43.531 2.609 1 96.5 544 VAL A CA 1
ATOM 4402 C C . VAL A 1 544 ? -8.086 -44.031 2.383 1 96.5 544 VAL A C 1
ATOM 4404 O O . VAL A 1 544 ? -8.289 -45.062 1.755 1 96.5 544 VAL A O 1
ATOM 4407 N N . ASN A 1 545 ? -9.062 -43.344 2.959 1 96.19 545 ASN A N 1
ATOM 4408 C CA . ASN A 1 545 ? -10.445 -43.75 2.766 1 96.19 545 ASN A CA 1
ATOM 4409 C C . ASN A 1 545 ? -10.828 -43.75 1.288 1 96.19 545 ASN A C 1
ATOM 4411 O O . ASN A 1 545 ? -10.352 -42.938 0.516 1 96.19 545 ASN A O 1
ATOM 4415 N N . VAL A 1 546 ? -11.734 -44.594 0.848 1 96.19 546 VAL A N 1
ATOM 4416 C CA . VAL A 1 546 ? -12.023 -44.875 -0.555 1 96.19 546 VAL A CA 1
ATOM 4417 C C . VAL A 1 546 ? -12.664 -43.656 -1.213 1 96.19 546 VAL A C 1
ATOM 4419 O O . VAL A 1 546 ? -12.445 -43.406 -2.4 1 96.19 546 VAL A O 1
ATOM 4422 N N . VAL A 1 547 ? -13.445 -42.875 -0.465 1 96.38 547 VAL A N 1
ATOM 4423 C CA . VAL A 1 547 ? -14.117 -41.719 -1.016 1 96.38 547 VAL A CA 1
ATOM 4424 C C . VAL A 1 547 ? -13.086 -40.688 -1.493 1 96.38 547 VAL A C 1
ATOM 4426 O O . VAL A 1 547 ? -13.227 -40.125 -2.582 1 96.38 547 VAL A O 1
ATOM 4429 N N . SER A 1 548 ? -12.086 -40.5 -0.681 1 96.94 548 SER A N 1
ATOM 4430 C CA . SER A 1 548 ? -11.031 -39.562 -1.047 1 96.94 548 SER A CA 1
ATOM 4431 C C . SER A 1 548 ? -10.18 -40.094 -2.193 1 96.94 548 SER A C 1
ATOM 4433 O O . SER A 1 548 ? -9.742 -39.344 -3.059 1 96.94 548 SER A O 1
ATOM 4435 N N . ARG A 1 549 ? -9.906 -41.406 -2.193 1 97.25 549 ARG A N 1
ATOM 4436 C CA . ARG A 1 549 ? -9.18 -42.031 -3.301 1 97.25 549 ARG A CA 1
ATOM 4437 C C . ARG A 1 549 ? -9.898 -41.812 -4.625 1 97.25 549 ARG A C 1
ATOM 4439 O O . ARG A 1 549 ? -9.266 -41.5 -5.637 1 97.25 549 ARG A O 1
ATOM 4446 N N . ILE A 1 550 ? -11.188 -41.938 -4.578 1 96.94 550 ILE A N 1
ATOM 4447 C CA . ILE A 1 550 ? -12.023 -41.75 -5.766 1 96.94 550 ILE A CA 1
ATOM 4448 C C . ILE A 1 550 ? -11.977 -40.312 -6.207 1 96.94 550 ILE A C 1
ATOM 4450 O O . ILE A 1 550 ? -11.906 -40 -7.402 1 96.94 550 ILE A O 1
ATOM 4454 N N . ALA A 1 551 ? -12.039 -39.406 -5.246 1 95.75 551 ALA A N 1
ATOM 4455 C CA . ALA A 1 551 ? -11.961 -37.969 -5.562 1 95.75 551 ALA A CA 1
ATOM 4456 C C . ALA A 1 551 ? -10.656 -37.625 -6.281 1 95.75 551 ALA A C 1
ATOM 4458 O O . ALA A 1 551 ? -10.664 -36.906 -7.273 1 95.75 551 ALA A O 1
ATOM 4459 N N . PHE A 1 552 ? -9.57 -38.125 -5.82 1 96.38 552 PHE A N 1
ATOM 4460 C CA . PHE A 1 552 ? -8.273 -37.844 -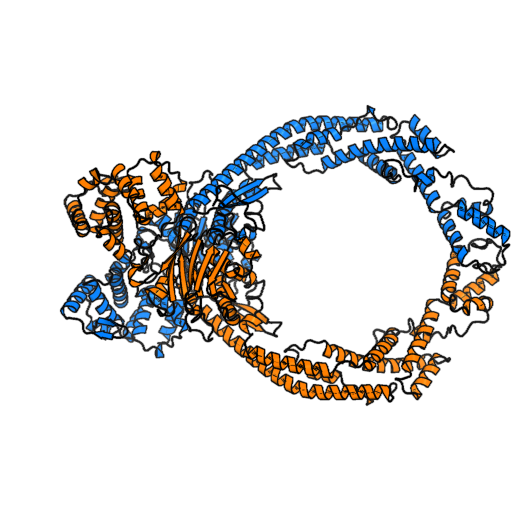6.422 1 96.38 552 PHE A CA 1
ATOM 4461 C C . PHE A 1 552 ? -8.148 -38.531 -7.785 1 96.38 552 PHE A C 1
ATOM 4463 O O . PHE A 1 552 ? -7.504 -38 -8.688 1 96.38 552 PHE A O 1
ATOM 4470 N N . LEU A 1 553 ? -8.703 -39.719 -7.891 1 96.88 553 LEU A N 1
ATOM 4471 C CA . LEU A 1 553 ? -8.695 -40.406 -9.18 1 96.88 553 LEU A CA 1
ATOM 4472 C C . LEU A 1 553 ? -9.477 -39.594 -10.219 1 96.88 553 LEU A C 1
ATOM 4474 O O . LEU A 1 553 ? -9.078 -39.531 -11.383 1 96.88 553 LEU A O 1
ATOM 4478 N N . ARG A 1 554 ? -10.625 -39.094 -9.836 1 95.25 554 ARG A N 1
ATOM 4479 C CA . ARG A 1 554 ? -11.422 -38.25 -10.727 1 95.25 554 ARG A CA 1
ATOM 4480 C C . ARG A 1 554 ? -10.617 -37.031 -11.188 1 95.25 554 ARG A C 1
ATOM 4482 O O . ARG A 1 554 ? -10.672 -36.656 -12.359 1 95.25 554 ARG A O 1
ATOM 4489 N N . LYS A 1 555 ? -9.914 -36.406 -10.266 1 93.81 555 LYS A N 1
ATOM 4490 C CA . LYS A 1 555 ? -9.055 -35.281 -10.617 1 93.81 555 LYS A CA 1
ATOM 4491 C C . LYS A 1 555 ? -7.965 -35.719 -11.602 1 93.81 555 LYS A C 1
ATOM 4493 O O . LYS A 1 555 ? -7.59 -34.938 -12.484 1 93.81 555 LYS A O 1
ATOM 4498 N N . LEU A 1 556 ? -7.41 -36.875 -11.328 1 93.81 556 LEU A N 1
ATOM 4499 C CA . LEU A 1 556 ? -6.387 -37.406 -12.227 1 93.81 556 LEU A CA 1
ATOM 4500 C C . LEU A 1 556 ? -6.938 -37.562 -13.633 1 93.81 556 LEU A C 1
ATOM 4502 O O . LEU A 1 556 ? -6.227 -37.312 -14.617 1 93.81 556 LEU A O 1
ATOM 4506 N N . CYS A 1 557 ? -8.227 -37.969 -13.758 1 94.94 557 CYS A N 1
ATOM 4507 C CA . CYS A 1 557 ? -8.883 -38.094 -15.062 1 94.94 557 CYS A CA 1
ATOM 4508 C C . CYS A 1 557 ? -8.953 -36.719 -15.742 1 94.94 557 CYS A C 1
ATOM 4510 O O . CYS A 1 557 ? -8.703 -36.625 -16.938 1 94.94 557 CYS A O 1
ATOM 4512 N N . GLU A 1 558 ? -9.258 -35.75 -14.945 1 91.81 558 GLU A N 1
ATOM 4513 C CA . GLU A 1 558 ? -9.336 -34.406 -15.477 1 91.81 558 GLU A CA 1
ATOM 4514 C C . GLU A 1 558 ? -7.977 -33.906 -15.969 1 91.81 558 GLU A C 1
ATOM 4516 O O . GLU A 1 558 ? -7.883 -33.219 -16.984 1 91.81 558 GLU A O 1
ATOM 4521 N N . LEU A 1 559 ? -6.969 -34.219 -15.211 1 89.12 559 LEU A N 1
ATOM 4522 C CA . LEU A 1 559 ? -5.609 -33.812 -15.555 1 89.12 559 LEU A CA 1
ATOM 4523 C C . LEU A 1 559 ? -5.168 -34.469 -16.875 1 89.12 559 LEU A C 1
ATOM 4525 O O . LEU A 1 559 ? -4.32 -33.906 -17.578 1 89.12 559 LEU A O 1
ATOM 4529 N N . ASN A 1 560 ? -5.785 -35.594 -17.094 1 87.69 560 ASN A N 1
ATOM 4530 C CA . ASN A 1 560 ? -5.477 -36.281 -18.359 1 87.69 560 ASN A CA 1
ATOM 4531 C C . ASN A 1 560 ? -6.508 -35.969 -19.438 1 87.69 560 ASN A C 1
ATOM 4533 O O . ASN A 1 560 ? -6.762 -36.781 -20.312 1 87.69 560 ASN A O 1
ATOM 4537 N N . GLU A 1 561 ? -7.27 -34.906 -19.312 1 83.44 561 GLU A N 1
ATOM 4538 C CA . GLU A 1 561 ? -8.164 -34.281 -20.281 1 83.44 561 GLU A CA 1
ATOM 4539 C C . GLU A 1 561 ? -9.383 -35.156 -20.547 1 83.44 561 GLU A C 1
ATOM 4541 O O . GLU A 1 561 ? -10.016 -35.062 -21.609 1 83.44 561 GLU A O 1
ATOM 4546 N N . CYS A 1 562 ? -9.539 -36.062 -19.672 1 86 562 CYS A N 1
ATOM 4547 C CA . CYS A 1 562 ? -10.711 -36.938 -19.812 1 86 562 CYS A CA 1
ATOM 4548 C C . CYS A 1 562 ? -10.82 -37.469 -21.234 1 86 562 CYS A C 1
ATOM 4550 O O . CYS A 1 562 ? -11.883 -37.406 -21.844 1 86 562 CYS A O 1
ATOM 4552 N N . ARG A 1 563 ? -9.734 -37.844 -21.703 1 84.12 563 ARG A N 1
ATOM 4553 C CA . ARG A 1 563 ? -9.727 -38.375 -23.062 1 84.12 563 ARG A CA 1
ATOM 4554 C C . ARG A 1 563 ? -9.758 -39.906 -23.031 1 84.12 563 ARG A C 1
ATOM 4556 O O . ARG A 1 563 ? -9.125 -40.531 -22.172 1 84.12 563 ARG A O 1
ATOM 4563 N N . ASP A 1 564 ? -10.508 -40.469 -23.891 1 89.75 564 ASP A N 1
ATOM 4564 C CA . ASP A 1 564 ? -10.586 -41.906 -24.094 1 89.75 564 ASP A CA 1
ATOM 4565 C C . ASP A 1 564 ? -10.961 -42.625 -22.797 1 89.75 564 ASP A C 1
ATOM 4567 O O . ASP A 1 564 ? -11.961 -42.281 -22.156 1 89.75 564 ASP A O 1
ATOM 4571 N N . ALA A 1 565 ? -10.031 -43.562 -22.375 1 92.69 565 ALA A N 1
ATOM 4572 C CA . ALA A 1 565 ? -10.32 -44.344 -21.172 1 92.69 565 ALA A CA 1
ATOM 4573 C C . ALA A 1 565 ? -10.453 -43.438 -19.953 1 92.69 565 ALA A C 1
ATOM 4575 O O . ALA A 1 565 ? -11.258 -43.688 -19.062 1 92.69 565 ALA A O 1
ATOM 4576 N N . TRP A 1 566 ? -9.695 -42.406 -19.969 1 93.69 566 TRP A N 1
ATOM 4577 C CA . TRP A 1 566 ? -9.758 -41.438 -18.875 1 93.69 566 TRP A CA 1
ATOM 4578 C C . TRP A 1 566 ? -11.117 -40.719 -18.844 1 93.69 566 TRP A C 1
ATOM 4580 O O . TRP A 1 566 ? -11.648 -40.438 -17.766 1 93.69 566 TRP A O 1
ATOM 4590 N N . GLY A 1 567 ? -11.602 -40.438 -20.031 1 93.5 567 GLY A N 1
ATOM 4591 C CA . GLY A 1 567 ? -12.898 -39.781 -20.125 1 93.5 567 GLY A CA 1
ATOM 4592 C C . GLY A 1 567 ? -14.039 -40.656 -19.625 1 93.5 567 GLY A C 1
ATOM 4593 O O . GLY A 1 567 ? -14.938 -40.188 -18.922 1 93.5 567 GLY A O 1
ATOM 4594 N N . ASN A 1 568 ? -14.016 -41.906 -20.031 1 95.12 568 ASN A N 1
ATOM 4595 C CA . ASN A 1 568 ? -15.023 -42.844 -19.562 1 95.12 568 ASN A CA 1
ATOM 4596 C C . ASN A 1 568 ? -14.945 -43.062 -18.047 1 95.12 568 ASN A C 1
ATOM 4598 O O . ASN A 1 568 ? -15.977 -43.156 -17.391 1 95.12 568 ASN A O 1
ATOM 4602 N N . ALA A 1 569 ? -13.742 -43.156 -17.594 1 96.38 569 ALA A N 1
ATOM 4603 C CA . ALA A 1 569 ? -13.547 -43.312 -16.156 1 96.38 569 ALA A CA 1
ATOM 4604 C C . ALA A 1 569 ? -14.086 -42.094 -15.406 1 96.38 569 ALA A C 1
ATOM 4606 O O . ALA A 1 569 ? -14.703 -42.219 -14.352 1 96.38 569 ALA A O 1
ATOM 4607 N N . TYR A 1 570 ? -13.797 -40.938 -15.961 1 95.25 570 TYR A N 1
ATOM 4608 C CA . TYR A 1 570 ? -14.25 -39.688 -15.352 1 95.25 570 TYR A CA 1
ATOM 4609 C C . TYR A 1 570 ? -15.773 -39.688 -15.211 1 95.25 570 TYR A C 1
ATOM 4611 O O . TYR A 1 570 ? -16.297 -39.312 -14.164 1 95.25 570 TYR A O 1
ATOM 4619 N N . GLU A 1 571 ? -16.438 -40.062 -16.219 1 94.25 571 GLU A N 1
ATOM 4620 C CA . GLU A 1 571 ? -17.906 -40.062 -16.203 1 94.25 571 GLU A CA 1
ATOM 4621 C C . GLU A 1 571 ? -18.438 -41.031 -15.156 1 94.25 571 GLU A C 1
ATOM 4623 O O . GLU A 1 571 ? -19.391 -40.719 -14.445 1 94.25 571 GLU A O 1
ATOM 4628 N N . ILE A 1 572 ? -17.891 -42.188 -15.102 1 95.94 572 ILE A N 1
ATOM 4629 C CA . ILE A 1 572 ? -18.312 -43.188 -14.133 1 95.94 572 ILE A CA 1
ATOM 4630 C C . ILE A 1 572 ? -18.094 -42.656 -12.719 1 95.94 572 ILE A C 1
ATOM 4632 O O . ILE A 1 572 ? -19 -42.75 -11.875 1 95.94 572 ILE A O 1
ATOM 4636 N N . LEU A 1 573 ? -16.906 -42.156 -12.484 1 95.94 573 LEU A N 1
ATOM 4637 C CA . LEU A 1 573 ? -16.578 -41.656 -11.156 1 95.94 573 LEU A CA 1
ATOM 4638 C C . LEU A 1 573 ? -17.469 -40.469 -10.797 1 95.94 573 LEU A C 1
ATOM 4640 O O . LEU A 1 573 ? -17.859 -40.312 -9.641 1 95.94 573 LEU A O 1
ATOM 4644 N N . SER A 1 574 ? -17.719 -39.625 -11.789 1 92.81 574 SER A N 1
ATOM 4645 C CA . SER A 1 574 ? -18.594 -38.469 -11.57 1 92.81 574 SER A CA 1
ATOM 4646 C C . SER A 1 574 ? -19.984 -38.906 -11.141 1 92.81 574 SER A C 1
ATOM 4648 O O . SER A 1 574 ? -20.594 -38.281 -10.266 1 92.81 574 SER A O 1
ATOM 4650 N N . CYS A 1 575 ? -20.5 -39.906 -11.766 1 93.62 575 CYS A N 1
ATOM 4651 C CA . CYS A 1 575 ? -21.797 -40.438 -11.383 1 93.62 575 CYS A CA 1
ATOM 4652 C C . CYS A 1 575 ? -21.781 -40.969 -9.961 1 93.62 575 CYS A C 1
ATOM 4654 O O . CYS A 1 575 ? -22.719 -40.75 -9.195 1 93.62 575 CYS A O 1
ATOM 4656 N N . LEU A 1 576 ? -20.734 -41.656 -9.625 1 94.06 576 LEU A N 1
ATOM 4657 C CA . LEU A 1 576 ? -20.625 -42.219 -8.289 1 94.06 576 LEU A CA 1
ATOM 4658 C C . LEU A 1 576 ? -20.578 -41.125 -7.223 1 94.06 576 LEU A C 1
ATOM 4660 O O . LEU A 1 576 ? -21.25 -41.25 -6.191 1 94.06 576 LEU A O 1
ATOM 4664 N N . VAL A 1 577 ? -19.75 -40.094 -7.434 1 92.19 577 VAL A N 1
ATOM 4665 C CA . VAL A 1 577 ? -19.578 -39 -6.48 1 92.19 577 VAL A CA 1
ATOM 4666 C C . VAL A 1 577 ? -20.906 -38.312 -6.242 1 92.19 577 VAL A C 1
ATOM 4668 O O . VAL A 1 577 ? -21.172 -37.844 -5.137 1 92.19 577 VAL A O 1
ATOM 4671 N N . HIS A 1 578 ? -21.75 -38.312 -7.25 1 88.56 578 HIS A N 1
ATOM 4672 C CA . HIS A 1 578 ? -23.062 -37.688 -7.125 1 88.56 578 HIS A CA 1
ATOM 4673 C C . HIS A 1 578 ? -24.125 -38.688 -6.75 1 88.56 578 HIS A C 1
ATOM 4675 O O . HIS A 1 578 ? -25.328 -38.375 -6.742 1 88.56 578 HIS A O 1
ATOM 4681 N N . ALA A 1 579 ? -23.75 -39.844 -6.469 1 89.25 579 ALA A N 1
ATOM 4682 C CA . ALA A 1 579 ? -24.625 -40.938 -6.047 1 89.25 579 ALA A CA 1
ATOM 4683 C C . ALA A 1 579 ? -25.734 -41.188 -7.059 1 89.25 579 ALA A C 1
ATOM 4685 O O . ALA A 1 579 ? -26.922 -41.25 -6.699 1 89.25 579 ALA A O 1
ATOM 4686 N N . ARG A 1 580 ? -25.328 -41.281 -8.297 1 88.88 580 ARG A N 1
ATOM 4687 C CA . ARG A 1 580 ? -26.266 -41.5 -9.391 1 88.88 580 ARG A CA 1
ATOM 4688 C C . ARG A 1 580 ? -25.859 -42.719 -10.211 1 88.88 580 ARG A C 1
ATOM 4690 O O . ARG A 1 580 ? -24.719 -43.188 -10.133 1 88.88 580 ARG A O 1
ATOM 4697 N N . PRO A 1 581 ? -26.844 -43.219 -10.922 1 91.06 581 PRO A N 1
ATOM 4698 C CA . PRO A 1 581 ? -26.469 -44.344 -11.82 1 91.06 581 PRO A CA 1
ATOM 4699 C C . PRO A 1 581 ? -25.547 -43.875 -12.945 1 91.06 581 PRO A C 1
ATOM 4701 O O . PRO A 1 581 ? -25.453 -42.688 -13.25 1 91.06 581 PRO A O 1
ATOM 4704 N N . ILE A 1 582 ? -24.828 -44.812 -13.516 1 93.31 582 ILE A N 1
ATOM 4705 C CA . ILE A 1 582 ? -23.812 -44.5 -14.531 1 93.31 582 ILE A CA 1
ATOM 4706 C C . ILE A 1 582 ? -24.5 -43.938 -15.781 1 93.31 582 ILE A C 1
ATOM 4708 O O . ILE A 1 582 ? -25.297 -44.625 -16.422 1 93.31 582 ILE A O 1
ATOM 4712 N N . LYS A 1 583 ? -24.234 -42.719 -16.031 1 90.5 583 LYS A N 1
ATOM 4713 C CA . LYS A 1 583 ? -24.719 -42 -17.203 1 90.5 583 LYS A CA 1
ATOM 4714 C C . LYS A 1 583 ? -23.672 -41.031 -17.734 1 90.5 583 LYS A C 1
ATOM 4716 O O . LYS A 1 583 ? -22.703 -40.719 -17.047 1 90.5 583 LYS A O 1
ATOM 4721 N N . ARG A 1 584 ? -23.797 -40.656 -18.906 1 86.62 584 ARG A N 1
ATOM 4722 C CA . ARG A 1 584 ? -22.922 -39.656 -19.469 1 86.62 584 ARG A CA 1
ATOM 4723 C C . ARG A 1 584 ? -23.609 -38.281 -19.5 1 86.62 584 ARG A C 1
ATOM 4725 O O . ARG A 1 584 ? -24.766 -38.188 -19.906 1 86.62 584 ARG A O 1
ATOM 4732 N N . LYS A 1 585 ? -22.844 -37.312 -19.016 1 80.94 585 LYS A N 1
ATOM 4733 C CA . LYS A 1 585 ? -23.375 -35.969 -19.031 1 80.94 585 LYS A CA 1
ATOM 4734 C C . LYS A 1 585 ? -23.172 -35.312 -20.391 1 80.94 585 LYS A C 1
ATOM 4736 O O . LYS A 1 585 ? -22.047 -35.188 -20.875 1 80.94 585 LYS A O 1
ATOM 4741 N N . ILE A 1 586 ? -24.156 -34.938 -21.094 1 75.19 586 ILE A N 1
ATOM 4742 C CA . ILE A 1 586 ? -24.078 -34.281 -22.406 1 75.19 586 ILE A CA 1
ATOM 4743 C C . ILE A 1 586 ? -24.234 -32.781 -22.266 1 75.19 586 ILE A C 1
ATOM 4745 O O . ILE A 1 586 ? -23.562 -32 -22.969 1 75.19 586 ILE A O 1
ATOM 4749 N N . ALA A 1 587 ? -25.125 -32.312 -21.516 1 70.25 587 ALA A N 1
ATOM 4750 C CA . ALA A 1 587 ? -25.391 -30.891 -21.234 1 70.25 587 ALA A CA 1
ATOM 4751 C C . ALA A 1 587 ? -25.828 -30.688 -19.797 1 70.25 587 ALA A C 1
ATOM 4753 O O . ALA A 1 587 ? -25.859 -31.625 -19 1 70.25 587 ALA A O 1
ATOM 4754 N N . SER A 1 588 ? -25.938 -29.359 -19.562 1 70.81 588 SER A N 1
ATOM 4755 C CA . SER A 1 588 ? -26.391 -29.062 -18.203 1 70.81 588 SER A CA 1
ATOM 4756 C C . SER A 1 588 ? -27.672 -29.812 -17.875 1 70.81 588 SER A C 1
ATOM 4758 O O . SER A 1 588 ? -28.719 -29.578 -18.5 1 70.81 588 SER A O 1
ATOM 4760 N N . ASP A 1 589 ? -27.625 -30.812 -17.031 1 70.81 589 ASP A N 1
ATOM 4761 C CA . ASP A 1 589 ? -28.734 -31.594 -16.453 1 70.81 589 ASP A CA 1
ATOM 4762 C C . ASP A 1 589 ? -29.297 -32.562 -17.484 1 70.81 589 ASP A C 1
ATOM 4764 O O . ASP A 1 589 ? -30.484 -32.938 -17.406 1 70.81 589 ASP A O 1
ATOM 4768 N N . VAL A 1 590 ? -28.531 -32.781 -18.547 1 81.12 590 VAL A N 1
ATOM 4769 C CA . VAL A 1 590 ? -28.969 -33.781 -19.516 1 81.12 590 VAL A CA 1
ATOM 4770 C C . VAL A 1 590 ? -28 -34.938 -19.531 1 81.12 590 VAL A C 1
ATOM 4772 O O . VAL A 1 590 ? -26.797 -34.781 -19.703 1 81.12 590 VAL A O 1
ATOM 4775 N N . TYR A 1 591 ? -28.578 -36.125 -19.312 1 87.06 591 TYR A N 1
ATOM 4776 C CA . TYR A 1 591 ? -27.75 -37.312 -19.188 1 87.06 591 TYR A CA 1
ATOM 4777 C C . TYR A 1 591 ? -28.188 -38.406 -20.172 1 87.06 591 TYR A C 1
ATOM 4779 O O . TYR A 1 591 ? -29.359 -38.469 -20.531 1 87.06 591 TYR A O 1
ATOM 4787 N N . GLU A 1 592 ? -27.297 -39.062 -20.766 1 90.25 592 GLU A N 1
ATOM 4788 C CA . GLU A 1 592 ? -27.547 -40.188 -21.672 1 90.25 592 GLU A CA 1
ATOM 4789 C C . GLU A 1 592 ? -26.875 -41.469 -21.172 1 90.25 592 GLU A C 1
ATOM 4791 O O . GLU A 1 592 ? -25.938 -41.406 -20.375 1 90.25 592 GLU A O 1
ATOM 4796 N N . ASP A 1 593 ? -27.422 -42.594 -21.609 1 90.62 593 ASP A N 1
ATOM 4797 C CA . ASP A 1 593 ? -26.844 -43.875 -21.219 1 90.62 593 ASP A CA 1
ATOM 4798 C C . ASP A 1 593 ? -25.484 -44.094 -21.906 1 90.62 593 ASP A C 1
ATOM 4800 O O . ASP A 1 593 ? -25.297 -43.75 -23.062 1 90.62 593 ASP A O 1
ATOM 4804 N N . MET A 1 594 ? -24.547 -44.562 -21.172 1 92.62 594 MET A N 1
ATOM 4805 C CA . MET A 1 594 ? -23.234 -44.875 -21.703 1 92.62 594 MET A CA 1
ATOM 4806 C C . MET A 1 594 ? -23.234 -46.25 -22.375 1 92.62 594 MET A C 1
ATOM 4808 O O . MET A 1 594 ? -23.906 -47.156 -21.922 1 92.62 594 MET A O 1
ATOM 4812 N N . LEU A 1 595 ? -22.453 -46.406 -23.422 1 93.62 595 LEU A N 1
ATOM 4813 C CA . LEU A 1 595 ? -22.312 -47.719 -24.094 1 93.62 595 LEU A CA 1
ATOM 4814 C C . LEU A 1 595 ? -21.578 -48.688 -23.219 1 93.62 595 LEU A C 1
ATOM 4816 O O . LEU A 1 595 ? -20.656 -48.312 -22.484 1 93.62 595 LEU A O 1
ATOM 4820 N N . PRO A 1 596 ? -22 -49.969 -23.25 1 94.06 596 PRO A N 1
ATOM 4821 C CA . PRO A 1 596 ? -21.359 -51 -22.422 1 94.06 596 PRO A CA 1
ATOM 4822 C C . PRO A 1 596 ? -19.844 -51.094 -22.641 1 94.06 596 PRO A C 1
ATOM 4824 O O . PRO A 1 596 ? -19.094 -51.312 -21.688 1 94.06 596 PRO A O 1
ATOM 4827 N N . GLU A 1 597 ? -19.438 -50.844 -23.875 1 94.5 597 GLU A N 1
ATOM 4828 C CA . GLU A 1 597 ? -18 -50.844 -24.156 1 94.5 597 GLU A CA 1
ATOM 4829 C C . GLU A 1 597 ? -17.266 -49.719 -23.469 1 94.5 597 GLU A C 1
ATOM 4831 O O . GLU A 1 597 ? -16.156 -49.906 -22.969 1 94.5 597 GLU A O 1
ATOM 4836 N N . GLU A 1 598 ? -17.891 -48.625 -23.438 1 94.62 598 GLU A N 1
ATOM 4837 C CA . GLU A 1 598 ? -17.328 -47.438 -22.766 1 94.62 598 GLU A CA 1
ATOM 4838 C C . GLU A 1 598 ? -17.266 -47.656 -21.25 1 94.62 598 GLU A C 1
ATOM 4840 O O . GLU A 1 598 ? -16.312 -47.219 -20.609 1 94.62 598 GLU A O 1
ATOM 4845 N N . ILE A 1 599 ? -18.297 -48.25 -20.719 1 95.88 599 ILE A N 1
ATOM 4846 C CA . ILE A 1 599 ? -18.359 -48.531 -19.281 1 95.88 599 ILE A CA 1
ATOM 4847 C C . ILE A 1 599 ? -17.234 -49.5 -18.891 1 95.88 599 ILE A C 1
ATOM 4849 O O . ILE A 1 599 ? -16.547 -49.281 -17.891 1 95.88 599 ILE A O 1
ATOM 4853 N N . ASN A 1 600 ? -17.078 -50.5 -19.703 1 95.81 600 ASN A N 1
ATOM 4854 C CA . ASN A 1 600 ? -16.047 -51.5 -19.406 1 95.81 600 ASN A CA 1
ATOM 4855 C C . ASN A 1 600 ? -14.656 -50.875 -19.484 1 95.81 600 ASN A C 1
ATOM 4857 O O . ASN A 1 600 ? -13.789 -51.188 -18.672 1 95.81 600 ASN A O 1
ATOM 4861 N N . GLU A 1 601 ? -14.469 -50.062 -20.438 1 96.25 601 GLU A N 1
ATOM 4862 C CA . GLU A 1 601 ? -13.188 -49.375 -20.578 1 96.25 601 GLU A CA 1
ATOM 4863 C C . GLU A 1 601 ? -12.906 -48.469 -19.391 1 96.25 601 GLU A C 1
ATOM 4865 O O . GLU A 1 601 ? -11.789 -48.438 -18.875 1 96.25 601 GLU A O 1
ATOM 4870 N N . GLY A 1 602 ? -13.898 -47.719 -19.031 1 96.56 602 GLY A N 1
ATOM 4871 C CA . GLY A 1 602 ? -13.766 -46.844 -17.859 1 96.56 602 GLY A CA 1
ATOM 4872 C C . GLY A 1 602 ? -13.516 -47.625 -16.578 1 96.56 602 GLY A C 1
ATOM 4873 O O . GLY A 1 602 ? -12.672 -47.219 -15.766 1 96.56 602 GLY A O 1
ATOM 4874 N N . LEU A 1 603 ? -14.203 -48.719 -16.375 1 96.94 603 LEU A N 1
ATOM 4875 C CA . LEU A 1 603 ? -14.047 -49.531 -15.172 1 96.94 603 LEU A CA 1
ATOM 4876 C C . LEU A 1 603 ? -12.664 -50.156 -15.117 1 96.94 603 LEU A C 1
ATOM 4878 O O . LEU A 1 603 ? -12.062 -50.25 -14.047 1 96.94 603 LEU A O 1
ATOM 4882 N N . ASN A 1 604 ? -12.195 -50.594 -16.234 1 96.5 604 ASN A N 1
ATOM 4883 C CA . ASN A 1 604 ? -10.852 -51.156 -16.297 1 96.5 604 ASN A CA 1
ATOM 4884 C C . ASN A 1 604 ? -9.789 -50.125 -15.914 1 96.5 604 ASN A C 1
ATOM 4886 O O . ASN A 1 604 ? -8.828 -50.469 -15.211 1 96.5 604 ASN A O 1
ATOM 4890 N N . LYS A 1 605 ? -9.992 -48.938 -16.422 1 96.56 605 LYS A N 1
ATOM 4891 C CA . LYS A 1 605 ? -9.062 -47.875 -16.094 1 96.56 605 LYS A CA 1
ATOM 4892 C C . LYS A 1 605 ? -9.078 -47.562 -14.594 1 96.56 605 LYS A C 1
ATOM 4894 O O . LYS A 1 605 ? -8.023 -47.344 -13.984 1 96.56 605 LYS A O 1
ATOM 4899 N N . ILE A 1 606 ? -10.281 -47.531 -14.008 1 97.81 606 ILE A N 1
ATOM 4900 C CA . ILE A 1 606 ? -10.438 -47.25 -12.586 1 97.81 606 ILE A CA 1
ATOM 4901 C C . ILE A 1 606 ? -9.766 -48.344 -11.766 1 97.81 606 ILE A C 1
ATOM 4903 O O . ILE A 1 606 ? -9.094 -48.062 -10.766 1 97.81 606 ILE A O 1
ATOM 4907 N N . LYS A 1 607 ? -9.836 -49.594 -12.156 1 97.12 607 LYS A N 1
ATOM 4908 C CA . LYS A 1 607 ? -9.328 -50.719 -11.414 1 97.12 607 LYS A CA 1
ATOM 4909 C C . LYS A 1 607 ? -7.801 -50.781 -11.445 1 97.12 607 LYS A C 1
ATOM 4911 O O . LYS A 1 607 ? -7.18 -51.469 -10.633 1 97.12 607 LYS A O 1
ATOM 4916 N N . GLU A 1 608 ? -7.191 -50.062 -12.367 1 95.75 608 GLU A N 1
ATOM 4917 C CA . GLU A 1 608 ? -5.742 -49.906 -12.352 1 95.75 608 GLU A CA 1
ATOM 4918 C C . GLU A 1 608 ? -5.277 -49.219 -11.086 1 95.75 608 GLU A C 1
ATOM 4920 O O . GLU A 1 608 ? -4.164 -49.438 -10.609 1 95.75 608 GLU A O 1
ATOM 4925 N N . PHE A 1 609 ? -6.105 -48.375 -10.547 1 96.5 609 PHE A N 1
ATOM 4926 C CA . PHE A 1 609 ? -5.746 -47.562 -9.391 1 96.5 609 PHE A CA 1
ATOM 4927 C C . PHE A 1 609 ? -6.422 -48.094 -8.125 1 96.5 609 PHE A C 1
ATOM 4929 O O . PHE A 1 609 ? -5.828 -48.094 -7.047 1 96.5 609 PHE A O 1
ATOM 4936 N N . ILE A 1 610 ? -7.621 -48.5 -8.312 1 97.19 610 ILE A N 1
ATOM 4937 C CA . ILE A 1 610 ? -8.398 -49.094 -7.23 1 97.19 610 ILE A CA 1
ATOM 4938 C C . ILE A 1 610 ? -8.859 -50.469 -7.629 1 97.19 610 ILE A C 1
ATOM 4940 O O . ILE A 1 610 ? -10 -50.656 -8.07 1 97.19 610 ILE A O 1
ATOM 4944 N N . PRO A 1 611 ? -8.125 -51.406 -7.344 1 96.06 611 PRO A N 1
ATOM 4945 C CA . PRO A 1 611 ? -8.383 -52.781 -7.844 1 96.06 611 PRO A CA 1
ATOM 4946 C C . PRO A 1 611 ? -9.688 -53.375 -7.305 1 96.06 611 PRO A C 1
ATOM 4948 O O . PRO A 1 611 ? -10.336 -54.156 -7.988 1 96.06 611 PRO A O 1
ATOM 4951 N N . ASP A 1 612 ? -10.078 -53.094 -6.105 1 94.38 612 ASP A N 1
ATOM 4952 C CA . ASP A 1 612 ? -11.289 -53.625 -5.5 1 94.38 612 ASP A CA 1
ATOM 4953 C C . ASP A 1 612 ? -12.492 -52.75 -5.75 1 94.38 612 ASP A C 1
ATOM 4955 O O . ASP A 1 612 ? -13.477 -52.781 -5.008 1 94.38 612 ASP A O 1
ATOM 4959 N N . PHE A 1 613 ? -12.375 -51.906 -6.781 1 96.75 613 PHE A N 1
ATOM 4960 C CA . PHE A 1 613 ? -13.445 -50.969 -7.09 1 96.75 613 PHE A CA 1
ATOM 4961 C C . PHE A 1 613 ? -14.703 -51.688 -7.523 1 96.75 613 PHE A C 1
ATOM 4963 O O . PHE A 1 613 ? -14.672 -52.531 -8.445 1 96.75 613 PHE A O 1
ATOM 4970 N N . ASN A 1 614 ? -15.789 -51.531 -6.863 1 96.38 614 ASN A N 1
ATOM 4971 C CA . ASN A 1 614 ? -17.125 -52.031 -7.191 1 96.38 614 ASN A CA 1
ATOM 4972 C C . ASN A 1 614 ? -18.172 -50.906 -7.098 1 96.38 614 ASN A C 1
ATOM 4974 O O . ASN A 1 614 ? -18.547 -50.5 -6 1 96.38 614 ASN A O 1
ATOM 4978 N N . TYR A 1 615 ? -18.688 -50.5 -8.258 1 96.56 615 TYR A N 1
ATOM 4979 C CA . TYR A 1 615 ? -19.562 -49.344 -8.352 1 96.56 615 TYR A CA 1
ATOM 4980 C C . TYR A 1 615 ? -20.812 -49.531 -7.5 1 96.56 615 TYR A C 1
ATOM 4982 O O . TYR A 1 615 ? -21.172 -48.625 -6.719 1 96.56 615 TYR A O 1
ATOM 4990 N N . GLU A 1 616 ? -21.516 -50.656 -7.578 1 95.25 616 GLU A N 1
ATOM 4991 C CA . GLU A 1 616 ? -22.781 -50.906 -6.887 1 95.25 616 GLU A CA 1
ATOM 4992 C C . GLU A 1 616 ? -22.578 -50.969 -5.375 1 95.25 616 GLU A C 1
ATOM 4994 O O . GLU A 1 616 ? -23.375 -50.406 -4.617 1 95.25 616 GLU A O 1
ATOM 4999 N N . GLU A 1 617 ? -21.562 -51.594 -5.031 1 95.44 617 GLU A N 1
ATOM 5000 C CA . GLU A 1 617 ? -21.266 -51.688 -3.605 1 95.44 617 GLU A CA 1
ATOM 5001 C C . GLU A 1 617 ? -20.969 -50.312 -3.004 1 95.44 617 GLU A C 1
ATOM 5003 O O . GLU A 1 617 ? -21.438 -50.031 -1.902 1 95.44 617 GLU A O 1
ATOM 5008 N N . LEU A 1 618 ? -20.203 -49.562 -3.715 1 96.5 618 LEU A N 1
ATOM 5009 C CA . LEU A 1 618 ? -19.859 -48.219 -3.242 1 96.5 618 LEU A CA 1
ATOM 5010 C C . LEU A 1 618 ? -21.078 -47.312 -3.205 1 96.5 618 LEU A C 1
ATOM 5012 O O . LEU A 1 618 ? -21.266 -46.562 -2.256 1 96.5 618 LEU A O 1
ATOM 5016 N N . LEU A 1 619 ? -21.875 -47.406 -4.223 1 95.06 619 LEU A N 1
ATOM 5017 C CA . LEU A 1 619 ? -23.094 -46.594 -4.316 1 95.06 619 LEU A CA 1
ATOM 5018 C C . LEU A 1 619 ? -24.047 -46.906 -3.18 1 95.06 619 LEU A C 1
ATOM 5020 O O . LEU A 1 619 ? -24.625 -46 -2.572 1 95.06 619 LEU A O 1
ATOM 5024 N N . GLU A 1 620 ? -24.188 -48.188 -2.807 1 93.69 620 GLU A N 1
ATOM 5025 C CA . GLU A 1 620 ? -25.203 -48.625 -1.853 1 93.69 620 GLU A CA 1
ATOM 5026 C C . GLU A 1 620 ? -24.688 -48.531 -0.419 1 93.69 620 GLU A C 1
ATOM 5028 O O . GLU A 1 620 ? -25.453 -48.219 0.5 1 93.69 620 GLU A O 1
ATOM 5033 N N . ASN A 1 621 ? -23.375 -48.75 -0.23 1 93.81 621 ASN A N 1
ATOM 5034 C CA . ASN A 1 621 ? -22.906 -48.906 1.139 1 93.81 621 ASN A CA 1
ATOM 5035 C C . ASN A 1 621 ? -21.984 -47.75 1.551 1 93.81 621 ASN A C 1
ATOM 5037 O O . ASN A 1 621 ? -21.797 -47.5 2.742 1 93.81 621 ASN A O 1
ATOM 5041 N N . THR A 1 622 ? -21.312 -47.188 0.685 1 94.62 622 THR A N 1
ATOM 5042 C CA . THR A 1 622 ? -20.297 -46.188 1.042 1 94.62 622 THR A CA 1
ATOM 5043 C C . THR A 1 622 ? -20.859 -44.781 0.881 1 94.62 622 THR A C 1
ATOM 5045 O O . THR A 1 622 ? -20.75 -43.969 1.798 1 94.62 622 THR A O 1
ATOM 5048 N N . TYR A 1 623 ? -21.422 -44.469 -0.279 1 94.69 623 TYR A N 1
ATOM 5049 C CA . TYR A 1 623 ? -21.938 -43.125 -0.542 1 94.69 623 TYR A CA 1
ATOM 5050 C C . TYR A 1 623 ? -23.328 -42.969 0.047 1 94.69 623 TYR A C 1
ATOM 5052 O O . TYR A 1 623 ? -24.281 -42.656 -0.676 1 94.69 623 TYR A O 1
ATOM 5060 N N . THR A 1 624 ? -23.406 -43.219 1.306 1 93.44 624 THR A N 1
ATOM 5061 C CA . THR A 1 624 ? -24.562 -43 2.146 1 93.44 624 THR A CA 1
ATOM 5062 C C . THR A 1 624 ? -24.25 -42 3.256 1 93.44 624 THR A C 1
ATOM 5064 O O . THR A 1 624 ? -23.078 -41.812 3.613 1 93.44 624 THR A O 1
ATOM 5067 N N . ILE A 1 625 ? -25.25 -41.375 3.762 1 92.56 625 ILE A N 1
ATOM 5068 C CA . ILE A 1 625 ? -25.062 -40.312 4.762 1 92.56 625 ILE A CA 1
ATOM 5069 C C . ILE A 1 625 ? -24.375 -40.906 5.996 1 92.56 625 ILE A C 1
ATOM 5071 O O . ILE A 1 625 ? -23.406 -40.344 6.496 1 92.56 625 ILE A O 1
ATOM 5075 N N . ASP A 1 626 ? -24.828 -42.031 6.457 1 93.5 626 ASP A N 1
ATOM 5076 C CA . ASP A 1 626 ? -24.328 -42.625 7.691 1 93.5 626 ASP A CA 1
ATOM 5077 C C . ASP A 1 626 ? -22.859 -43.062 7.539 1 93.5 626 ASP A C 1
ATOM 5079 O O . ASP A 1 626 ? -22.047 -42.844 8.43 1 93.5 626 ASP A O 1
ATOM 5083 N N . HIS A 1 627 ? -22.531 -43.656 6.484 1 95.38 627 HIS A N 1
ATOM 5084 C CA . HIS A 1 627 ? -21.172 -44.156 6.301 1 95.38 627 HIS A CA 1
ATOM 5085 C C . HIS A 1 627 ? -20.172 -43 6.113 1 95.38 627 HIS A C 1
ATOM 5087 O O . HIS A 1 627 ? -19.062 -43.062 6.633 1 95.38 627 HIS A O 1
ATOM 5093 N N . ILE A 1 628 ? -20.531 -42.031 5.34 1 95.44 628 ILE A N 1
ATOM 5094 C CA . ILE A 1 628 ? -19.656 -40.875 5.129 1 95.44 628 ILE A CA 1
ATOM 5095 C C . ILE A 1 628 ? -19.438 -40.156 6.449 1 95.44 628 ILE A C 1
ATOM 5097 O O . ILE A 1 628 ? -18.328 -39.688 6.723 1 95.44 628 ILE A O 1
ATOM 5101 N N . LYS A 1 629 ? -20.422 -40.062 7.223 1 94.88 629 LYS A N 1
ATOM 5102 C CA . LYS A 1 629 ? -20.297 -39.438 8.539 1 94.88 629 LYS A CA 1
ATOM 5103 C C . LYS A 1 629 ? -19.312 -40.219 9.414 1 94.88 629 LYS A C 1
ATOM 5105 O O . LYS A 1 629 ? -18.516 -39.625 10.156 1 94.88 629 LYS A O 1
ATOM 5110 N N . GLU A 1 630 ? -19.438 -41.5 9.344 1 95.62 630 GLU A N 1
ATOM 5111 C CA . GLU A 1 630 ? -18.516 -42.344 10.086 1 95.62 630 GLU A CA 1
ATOM 5112 C C . GLU A 1 630 ? -17.078 -42.156 9.633 1 95.62 630 GLU A C 1
ATOM 5114 O O . GLU A 1 630 ? -16.172 -42.031 10.453 1 95.62 630 GLU A O 1
ATOM 5119 N N . LEU A 1 631 ? -16.891 -42.125 8.32 1 96.56 631 LEU A N 1
ATOM 5120 C CA . LEU A 1 631 ? -15.562 -41.844 7.77 1 96.56 631 LEU A CA 1
ATOM 5121 C C . LEU A 1 631 ? -15.047 -40.5 8.195 1 96.56 631 LEU A C 1
ATOM 5123 O O . LEU A 1 631 ? -13.875 -40.344 8.539 1 96.56 631 LEU A O 1
ATOM 5127 N N . TYR A 1 632 ? -15.922 -39.5 8.148 1 96.56 632 TYR A N 1
ATOM 5128 C CA . TYR A 1 632 ? -15.57 -38.156 8.516 1 96.56 632 TYR A CA 1
ATOM 5129 C C . TYR A 1 632 ? -15.086 -38.094 9.961 1 96.56 632 TYR A C 1
ATOM 5131 O O . TYR A 1 632 ? -14.078 -37.438 10.258 1 96.56 632 TYR A O 1
ATOM 5139 N N . ASN A 1 633 ? -15.75 -38.719 10.875 1 95.75 633 ASN A N 1
ATOM 5140 C CA . ASN A 1 633 ? -15.438 -38.688 12.297 1 95.75 633 ASN A CA 1
ATOM 5141 C C . ASN A 1 633 ? -14.133 -39.406 12.609 1 95.75 633 ASN A C 1
ATOM 5143 O O . ASN A 1 633 ? -13.438 -39.062 13.562 1 95.75 633 ASN A O 1
ATOM 5147 N N . SER A 1 634 ? -13.797 -40.344 11.805 1 95.19 634 SER A N 1
ATOM 5148 C CA . SER A 1 634 ? -12.578 -41.125 12.031 1 95.19 634 SER A CA 1
ATOM 5149 C C . SER A 1 634 ? -11.375 -40.5 11.352 1 95.19 634 SER A C 1
ATOM 5151 O O . SER A 1 634 ? -10.234 -40.812 11.68 1 95.19 634 SER A O 1
ATOM 5153 N N . GLU A 1 635 ? -11.617 -39.625 10.422 1 96.19 635 GLU A N 1
ATOM 5154 C CA . GLU A 1 635 ? -10.555 -39 9.633 1 96.19 635 GLU A CA 1
ATOM 5155 C C . GLU A 1 635 ? -9.867 -37.906 10.414 1 96.19 635 GLU A C 1
ATOM 5157 O O . GLU A 1 635 ? -10.523 -37.031 11 1 96.19 635 GLU A O 1
ATOM 5162 N N . LEU A 1 636 ? -8.531 -37.938 10.359 1 93.12 636 LEU A N 1
ATOM 5163 C CA . LEU A 1 636 ? -7.766 -36.969 11.109 1 93.12 636 LEU A CA 1
ATOM 5164 C C . LEU A 1 636 ? -7.211 -35.906 10.18 1 93.12 636 LEU A C 1
ATOM 5166 O O . LEU A 1 636 ? -6.926 -34.781 10.609 1 93.12 636 LEU A O 1
ATOM 5170 N N . ASN A 1 637 ? -7.035 -36.219 8.938 1 94.69 637 ASN A N 1
ATOM 5171 C CA . ASN A 1 637 ? -6.5 -35.281 7.965 1 94.69 637 ASN A CA 1
ATOM 5172 C C . ASN A 1 637 ? -7.555 -34.25 7.535 1 94.69 637 ASN A C 1
ATOM 5174 O O . ASN A 1 637 ? -8.617 -34.625 7.039 1 94.69 637 ASN A O 1
ATOM 5178 N N . ALA A 1 638 ? -7.207 -33 7.68 1 93.81 638 ALA A N 1
ATOM 5179 C CA . ALA A 1 638 ? -8.172 -31.922 7.418 1 93.81 638 ALA A CA 1
ATOM 5180 C C . ALA A 1 638 ? -8.586 -31.922 5.949 1 93.81 638 ALA A C 1
ATOM 5182 O O . ALA A 1 638 ? -9.758 -31.672 5.637 1 93.81 638 ALA A O 1
ATOM 5183 N N . TYR A 1 639 ? -7.652 -32.094 5.078 1 94.75 639 TYR A N 1
ATOM 5184 C CA . TYR A 1 639 ? -7.938 -32.062 3.646 1 94.75 639 TYR A CA 1
ATOM 5185 C C . TYR A 1 639 ? -8.883 -33.188 3.258 1 94.75 639 TYR A C 1
ATOM 5187 O O . TYR A 1 639 ? -9.828 -33 2.494 1 94.75 639 TYR A O 1
ATOM 5195 N N . LEU A 1 640 ? -8.648 -34.375 3.77 1 96.88 640 LEU A N 1
ATOM 5196 C CA . LEU A 1 640 ? -9.523 -35.531 3.488 1 96.88 640 LEU A CA 1
ATOM 5197 C C . LEU A 1 640 ? -10.891 -35.312 4.125 1 96.88 640 LEU A C 1
ATOM 5199 O O . LEU A 1 640 ? -11.906 -35.75 3.566 1 96.88 640 LEU A O 1
ATOM 5203 N N . LYS A 1 641 ? -10.922 -34.656 5.238 1 95.94 641 LYS A N 1
ATOM 5204 C CA . LYS A 1 641 ? -12.188 -34.375 5.902 1 95.94 641 LYS A CA 1
ATOM 5205 C C . LYS A 1 641 ? -13.078 -33.5 5.027 1 95.94 641 LYS A C 1
ATOM 5207 O O . LYS A 1 641 ? -14.281 -33.75 4.895 1 95.94 641 LYS A O 1
ATOM 5212 N N . ILE A 1 642 ? -12.484 -32.531 4.457 1 94.94 642 ILE A N 1
ATOM 5213 C CA . ILE A 1 642 ? -13.281 -31.625 3.641 1 94.94 642 ILE A CA 1
ATOM 5214 C C . ILE A 1 642 ? -13.766 -32.344 2.387 1 94.94 642 ILE A C 1
ATOM 5216 O O . ILE A 1 642 ? -14.859 -32.062 1.885 1 94.94 642 ILE A O 1
ATOM 5220 N N . GLN A 1 643 ? -13.016 -33.219 1.901 1 95.12 643 GLN A N 1
ATOM 5221 C CA . GLN A 1 643 ? -13.445 -34.031 0.757 1 95.12 643 GLN A CA 1
ATOM 5222 C C . GLN A 1 643 ? -14.648 -34.906 1.117 1 95.12 643 GLN A C 1
ATOM 5224 O O . GLN A 1 643 ? -15.547 -35.094 0.297 1 95.12 643 GLN A O 1
ATOM 5229 N N . LEU A 1 644 ? -14.594 -35.438 2.301 1 96.5 644 LEU A N 1
ATOM 5230 C CA . LEU A 1 644 ? -15.719 -36.25 2.768 1 96.5 644 LEU A CA 1
ATOM 5231 C C . LEU A 1 644 ? -16.969 -35.375 2.926 1 96.5 644 LEU A C 1
ATOM 5233 O O . LEU A 1 644 ? -18.078 -35.812 2.586 1 96.5 644 LEU A O 1
ATOM 5237 N N . PHE A 1 645 ? -16.75 -34.219 3.438 1 95.19 645 PHE A N 1
ATOM 5238 C CA . PHE A 1 645 ? -17.859 -33.312 3.547 1 95.19 645 PHE A CA 1
ATOM 5239 C C . PHE A 1 645 ? -18.453 -33 2.172 1 95.19 645 PHE A C 1
ATOM 5241 O O . PHE A 1 645 ? -19.672 -32.906 2.016 1 95.19 645 PHE A O 1
ATOM 5248 N N . ARG A 1 646 ? -17.625 -32.75 1.213 1 94.06 646 ARG A N 1
ATOM 5249 C CA . ARG A 1 646 ? -18.062 -32.5 -0.149 1 94.06 646 ARG A CA 1
ATOM 5250 C C . ARG A 1 646 ? -18.906 -33.656 -0.692 1 94.06 646 ARG A C 1
ATOM 5252 O O . ARG A 1 646 ? -19.891 -33.406 -1.399 1 94.06 646 ARG A O 1
ATOM 5259 N N . ALA A 1 647 ? -18.484 -34.844 -0.455 1 93.81 647 ALA A N 1
ATOM 5260 C CA . ALA A 1 647 ? -19.234 -36.031 -0.874 1 93.81 647 ALA A CA 1
ATOM 5261 C C . ALA A 1 647 ? -20.609 -36.062 -0.208 1 93.81 647 ALA A C 1
ATOM 5263 O O . ALA A 1 647 ? -21.609 -36.406 -0.845 1 93.81 647 ALA A O 1
ATOM 5264 N N . LEU A 1 648 ? -20.609 -35.75 1.02 1 92.94 648 LEU A N 1
ATOM 5265 C CA . LEU A 1 648 ? -21.859 -35.75 1.777 1 92.94 648 LEU A CA 1
ATOM 5266 C C . LEU A 1 648 ? -22.828 -34.688 1.24 1 92.94 648 LEU A C 1
ATOM 5268 O O . LEU A 1 648 ? -24.031 -34.938 1.185 1 92.94 648 LEU A O 1
ATOM 5272 N N . LYS A 1 649 ? -22.281 -33.531 0.881 1 90.75 649 LYS A N 1
ATOM 5273 C CA . LYS A 1 649 ? -23.094 -32.438 0.372 1 90.75 649 LYS A CA 1
ATOM 5274 C C . LYS A 1 649 ? -23.875 -32.844 -0.876 1 90.75 649 LYS A C 1
ATOM 5276 O O . LYS A 1 649 ? -24.984 -32.375 -1.102 1 90.75 649 LYS A O 1
ATOM 5281 N N . ASP A 1 650 ? -23.344 -33.656 -1.682 1 87.75 650 ASP A N 1
ATOM 5282 C CA . ASP A 1 650 ? -23.969 -34.094 -2.932 1 87.75 650 ASP A CA 1
ATOM 5283 C C . ASP A 1 650 ? -25.062 -35.125 -2.678 1 87.75 650 ASP A C 1
ATOM 5285 O O . ASP A 1 650 ? -25.938 -35.344 -3.527 1 87.75 650 ASP A O 1
ATOM 5289 N N . ILE A 1 651 ? -25.031 -35.719 -1.523 1 87.69 651 ILE A N 1
ATOM 5290 C CA . ILE A 1 651 ? -25.969 -36.781 -1.192 1 87.69 651 ILE A CA 1
ATOM 5291 C C . ILE A 1 651 ? -27.109 -36.188 -0.359 1 87.69 651 ILE A C 1
ATOM 5293 O O . ILE A 1 651 ? -28.266 -36.625 -0.502 1 87.69 651 ILE A O 1
ATOM 5297 N N . VAL A 1 652 ? -26.75 -35.219 0.469 1 86.62 652 VAL A N 1
ATOM 5298 C CA . VAL A 1 652 ? -27.734 -34.625 1.398 1 86.62 652 VAL A CA 1
ATOM 5299 C C . VAL A 1 652 ? -28.516 -33.531 0.708 1 86.62 652 VAL A C 1
ATOM 5301 O O . VAL A 1 652 ? -28 -32.844 -0.182 1 86.62 652 VAL A O 1
ATOM 5304 N N . ASP A 1 653 ? -29.734 -33.312 1.07 1 78.75 653 ASP A N 1
ATOM 5305 C CA . ASP A 1 653 ? -30.578 -32.25 0.577 1 78.75 653 ASP A CA 1
ATOM 5306 C C . ASP A 1 653 ? -30.078 -30.875 1.067 1 78.75 653 ASP A C 1
ATOM 5308 O O . ASP A 1 653 ? -29.672 -30.75 2.221 1 78.75 653 ASP A O 1
ATOM 5312 N N . ASP A 1 654 ? -30.078 -30 0.188 1 74.25 654 ASP A N 1
ATOM 5313 C CA . ASP A 1 654 ? -29.594 -28.656 0.477 1 74.25 654 ASP A CA 1
ATOM 5314 C C . ASP A 1 654 ? -30.328 -28.062 1.684 1 74.25 654 ASP A C 1
ATOM 5316 O O . ASP A 1 654 ? -29.75 -27.266 2.43 1 74.25 654 ASP A O 1
ATOM 5320 N N . LYS A 1 655 ? -31.688 -28.469 1.956 1 70.56 655 LYS A N 1
ATOM 5321 C CA . LYS A 1 655 ? -32.5 -27.938 3.037 1 70.56 655 LYS A CA 1
ATOM 5322 C C . LYS A 1 655 ? -31.969 -28.359 4.398 1 70.56 655 LYS A C 1
ATOM 5324 O O . LYS A 1 655 ? -32.125 -27.641 5.387 1 70.56 655 LYS A O 1
ATOM 5329 N N . GLN A 1 656 ? -31.172 -29.391 4.367 1 78.44 656 GLN A N 1
ATOM 5330 C CA . GLN A 1 656 ? -30.641 -29.922 5.613 1 78.44 656 GLN A CA 1
ATOM 5331 C C . GLN A 1 656 ? -29.312 -29.266 5.984 1 78.44 656 GLN A C 1
ATOM 5333 O O . GLN A 1 656 ? -28.984 -29.156 7.168 1 78.44 656 GLN A O 1
ATOM 5338 N N . LEU A 1 657 ? -28.594 -28.922 5.031 1 83.12 657 LEU A N 1
ATOM 5339 C CA . LEU A 1 657 ? -27.281 -28.328 5.285 1 83.12 657 LEU A CA 1
ATOM 5340 C C . LEU A 1 657 ? -27.422 -26.844 5.594 1 83.12 657 LEU A C 1
ATOM 5342 O O . LEU A 1 657 ? -26.531 -26.25 6.215 1 83.12 657 LEU A O 1
ATOM 5346 N N . ARG A 1 658 ? -28.594 -26.188 5.379 1 74.94 658 ARG A N 1
ATOM 5347 C CA . ARG A 1 658 ? -28.875 -24.781 5.66 1 74.94 658 ARG A CA 1
ATOM 5348 C C . ARG A 1 658 ? -27.75 -23.891 5.137 1 74.94 658 ARG A C 1
ATOM 5350 O O . ARG A 1 658 ? -27.234 -23.047 5.871 1 74.94 658 ARG A O 1
ATOM 5357 N N . LEU A 1 659 ? -27.109 -24.141 3.926 1 82.5 659 LEU A N 1
ATOM 5358 C CA . LEU A 1 659 ? -26.078 -23.297 3.326 1 82.5 659 LEU A CA 1
ATOM 5359 C C . LEU A 1 659 ? -26.688 -22.047 2.701 1 82.5 659 LEU A C 1
ATOM 5361 O O . LEU A 1 659 ? -27.75 -22.125 2.066 1 82.5 659 LEU A O 1
ATOM 5365 N N . ARG A 1 660 ? -26.312 -20.969 3.131 1 80.19 660 ARG A N 1
ATOM 5366 C CA . ARG A 1 660 ? -26.703 -19.688 2.562 1 80.19 660 ARG A CA 1
ATOM 5367 C C . ARG A 1 660 ? -25.953 -19.391 1.273 1 80.19 660 ARG A C 1
ATOM 5369 O O . ARG A 1 660 ? -24.875 -19.953 1.042 1 80.19 660 ARG A O 1
ATOM 5376 N N . PRO A 1 661 ? -26.312 -18.516 0.39 1 75.5 661 PRO A N 1
ATOM 5377 C CA . PRO A 1 661 ? -25.625 -18.156 -0.856 1 75.5 661 PRO A CA 1
ATOM 5378 C C . PRO A 1 661 ? -24.219 -17.641 -0.624 1 75.5 661 PRO A C 1
ATOM 5380 O O . PRO A 1 661 ? -23.312 -17.922 -1.41 1 75.5 661 PRO A O 1
ATOM 5383 N N . MET A 1 662 ? -24 -17.078 0.412 1 75.75 662 MET A N 1
ATOM 5384 C CA . MET A 1 662 ? -22.688 -16.5 0.722 1 75.75 662 MET A CA 1
ATOM 5385 C C . MET A 1 662 ? -21.672 -17.594 1.049 1 75.75 662 MET A C 1
ATOM 5387 O O . MET A 1 662 ? -20.469 -17.375 0.938 1 75.75 662 MET A O 1
ATOM 5391 N N . ASP A 1 663 ? -22.172 -18.719 1.391 1 81.62 663 ASP A N 1
ATOM 5392 C CA . ASP A 1 663 ? -21.297 -19.812 1.78 1 81.62 663 ASP A CA 1
ATOM 5393 C C . ASP A 1 663 ? -20.578 -20.406 0.563 1 81.62 663 ASP A C 1
ATOM 5395 O O . ASP A 1 663 ? -19.625 -21.172 0.707 1 81.62 663 ASP A O 1
ATOM 5399 N N . SER A 1 664 ? -21.016 -19.984 -0.593 1 79.88 664 SER A N 1
ATOM 5400 C CA . SER A 1 664 ? -20.375 -20.453 -1.813 1 79.88 664 SER A CA 1
ATOM 5401 C C . SER A 1 664 ? -18.922 -20.016 -1.878 1 79.88 664 SER A C 1
ATOM 5403 O O . SER A 1 664 ? -18.109 -20.656 -2.549 1 79.88 664 SER A O 1
ATOM 5405 N N . ALA A 1 665 ? -18.625 -19.031 -1.163 1 78.88 665 ALA A N 1
ATOM 5406 C CA . ALA A 1 665 ? -17.281 -18.5 -1.194 1 78.88 665 ALA A CA 1
ATOM 5407 C C . ALA A 1 665 ? -16.281 -19.469 -0.574 1 78.88 665 ALA A C 1
ATOM 5409 O O . ALA A 1 665 ? -15.273 -19.812 -1.192 1 78.88 665 ALA A O 1
ATOM 5410 N N . TRP A 1 666 ? -16.625 -19.891 0.646 1 82.44 666 TRP A N 1
ATOM 5411 C CA . TRP A 1 666 ? -15.68 -20.812 1.274 1 82.44 666 TRP A CA 1
ATOM 5412 C C . TRP A 1 666 ? -15.852 -22.219 0.72 1 82.44 666 TRP A C 1
ATOM 5414 O O . TRP A 1 666 ? -14.906 -23.016 0.722 1 82.44 666 TRP A O 1
ATOM 5424 N N . TYR A 1 667 ? -17.047 -22.5 0.197 1 87 667 TYR A N 1
ATOM 5425 C CA . TYR A 1 667 ? -17.312 -23.828 -0.377 1 87 667 TYR A CA 1
ATOM 5426 C C . TYR A 1 667 ? -16.5 -24.031 -1.656 1 87 667 TYR A C 1
ATOM 5428 O O . TYR A 1 667 ? -16.203 -25.156 -2.037 1 87 667 TYR A O 1
ATOM 5436 N N . LYS A 1 668 ? -16.172 -23 -2.281 1 86.69 668 LYS A N 1
ATOM 5437 C CA . LYS A 1 668 ? -15.336 -23.109 -3.471 1 86.69 668 LYS A CA 1
ATOM 5438 C C . LYS A 1 668 ? -14.031 -23.828 -3.168 1 86.69 668 LYS A C 1
ATOM 5440 O O . LYS A 1 668 ? -13.547 -24.609 -3.992 1 86.69 668 LYS A O 1
ATOM 5445 N N . PHE A 1 669 ? -13.5 -23.562 -2.012 1 86.06 669 PHE A N 1
ATOM 5446 C CA . PHE A 1 669 ? -12.281 -24.25 -1.603 1 86.06 669 PHE A CA 1
ATOM 5447 C C . PHE A 1 669 ? -12.5 -25.766 -1.577 1 86.06 669 PHE A C 1
ATOM 5449 O O . PHE A 1 669 ? -11.625 -26.531 -2 1 86.06 669 PHE A O 1
ATOM 5456 N N . ILE A 1 670 ? -13.609 -26.125 -1.103 1 89.75 670 ILE A N 1
ATOM 5457 C CA . ILE A 1 670 ? -13.93 -27.547 -0.971 1 89.75 670 ILE A CA 1
ATOM 5458 C C . ILE A 1 670 ? -14.141 -28.156 -2.354 1 89.75 670 ILE A C 1
ATOM 5460 O O . ILE A 1 670 ? -13.672 -29.266 -2.629 1 89.75 670 ILE A O 1
ATOM 5464 N N . ASP A 1 671 ? -14.789 -27.438 -3.188 1 87.88 671 ASP A N 1
ATOM 5465 C CA . ASP A 1 671 ? -15.055 -27.922 -4.539 1 87.88 671 ASP A CA 1
ATOM 5466 C C . ASP A 1 671 ? -13.75 -28.109 -5.316 1 87.88 671 ASP A C 1
ATOM 5468 O O . ASP A 1 671 ? -13.648 -29 -6.16 1 87.88 671 ASP A O 1
ATOM 5472 N N . GLU A 1 672 ? -12.773 -27.297 -5.02 1 87.25 672 GLU A N 1
ATOM 5473 C CA . GLU A 1 672 ? -11.492 -27.344 -5.723 1 87.25 672 GLU A CA 1
ATOM 5474 C C . GLU A 1 672 ? -10.719 -28.609 -5.363 1 87.25 672 GLU A C 1
ATOM 5476 O O . GLU A 1 672 ? -9.773 -28.984 -6.066 1 87.25 672 GLU A O 1
ATOM 5481 N N . THR A 1 673 ? -11.133 -29.203 -4.305 1 88.94 673 THR A N 1
ATOM 5482 C CA . THR A 1 673 ? -10.469 -30.438 -3.945 1 88.94 673 THR A CA 1
ATOM 5483 C C . THR A 1 673 ? -10.914 -31.578 -4.863 1 88.94 673 THR A C 1
ATOM 5485 O O . THR A 1 673 ? -10.242 -32.594 -4.961 1 88.94 673 THR A O 1
ATOM 5488 N N . TYR A 1 674 ? -12.055 -31.391 -5.57 1 88.06 674 TYR A N 1
ATOM 5489 C CA . TYR A 1 674 ? -12.594 -32.406 -6.449 1 88.06 674 TYR A CA 1
ATOM 5490 C C . TYR A 1 674 ? -12.32 -32.094 -7.91 1 88.06 674 TYR A C 1
ATOM 5492 O O . TYR A 1 674 ? -12.422 -32.969 -8.781 1 88.06 674 TYR A O 1
ATOM 5500 N N . HIS A 1 675 ? -12.047 -30.812 -8.18 1 87.56 675 HIS A N 1
ATOM 5501 C CA . HIS A 1 675 ? -11.898 -30.359 -9.555 1 87.56 675 HIS A CA 1
ATOM 5502 C C . HIS A 1 675 ? -10.625 -29.531 -9.727 1 87.56 675 HIS A C 1
ATOM 5504 O O . HIS A 1 675 ? -10.141 -28.922 -8.766 1 87.56 675 HIS A O 1
ATOM 5510 N N . ILE A 1 676 ? -10.172 -29.641 -10.969 1 85.19 676 ILE A N 1
ATOM 5511 C CA . ILE A 1 676 ? -9.023 -28.797 -11.273 1 85.19 676 ILE A CA 1
ATOM 5512 C C . ILE A 1 676 ? -9.508 -27.375 -11.609 1 85.19 676 ILE A C 1
ATOM 5514 O O . ILE A 1 676 ? -10.375 -27.203 -12.469 1 85.19 676 ILE A O 1
ATOM 5518 N N . GLU A 1 677 ? -9.016 -26.406 -10.961 1 84.5 677 GLU A N 1
ATOM 5519 C CA . GLU A 1 677 ? -9.32 -25 -11.219 1 84.5 677 GLU A CA 1
ATOM 5520 C C . GLU A 1 677 ? -8.055 -24.156 -11.219 1 84.5 677 GLU A C 1
ATOM 5522 O O . GLU A 1 677 ? -7.254 -24.219 -12.148 1 84.5 677 GLU A O 1
ATOM 5527 N N . ASN A 1 678 ? -7.758 -23.422 -10.141 1 76.75 678 ASN A N 1
ATOM 5528 C CA . ASN A 1 678 ? -6.578 -22.562 -10.039 1 76.75 678 ASN A CA 1
ATOM 5529 C C . ASN A 1 678 ? -5.406 -23.297 -9.406 1 76.75 678 ASN A C 1
ATOM 5531 O O . ASN A 1 678 ? -4.633 -22.719 -8.648 1 76.75 678 ASN A O 1
ATOM 5535 N N . ASP A 1 679 ? -5.145 -24.453 -9.844 1 77.75 679 ASP A N 1
ATOM 5536 C CA . ASP A 1 679 ? -4.125 -25.297 -9.227 1 77.75 679 ASP A CA 1
ATOM 5537 C C . ASP A 1 679 ? -2.748 -25.016 -9.82 1 77.75 679 ASP A C 1
ATOM 5539 O O . ASP A 1 679 ? -2.631 -24.719 -11.016 1 77.75 679 ASP A O 1
ATOM 5543 N N . TYR A 1 680 ? -1.796 -25.078 -8.938 1 81.5 680 TYR A N 1
ATOM 5544 C CA . TYR A 1 680 ? -0.398 -25.078 -9.359 1 81.5 680 TYR A CA 1
ATOM 5545 C C . TYR A 1 680 ? 0.078 -26.5 -9.672 1 81.5 680 TYR A C 1
ATOM 5547 O O . TYR A 1 680 ? -0.545 -27.469 -9.258 1 81.5 680 TYR A O 1
ATOM 5555 N N . LEU A 1 681 ? 1.132 -26.547 -10.391 1 87.38 681 LEU A N 1
ATOM 5556 C CA . LEU A 1 681 ? 1.728 -27.844 -10.688 1 87.38 681 LEU A CA 1
ATOM 5557 C C . LEU A 1 681 ? 2.393 -28.453 -9.453 1 87.38 681 LEU A C 1
ATOM 5559 O O . LEU A 1 681 ? 2.26 -29.641 -9.188 1 87.38 681 LEU A O 1
ATOM 5563 N N . HIS A 1 682 ? 3.123 -27.594 -8.797 1 86.56 682 HIS A N 1
ATOM 5564 C CA . HIS A 1 682 ? 3.771 -28.016 -7.559 1 86.56 682 HIS A CA 1
ATOM 5565 C C . HIS A 1 682 ? 2.926 -27.656 -6.344 1 86.56 682 HIS A C 1
ATOM 5567 O O . HIS A 1 682 ? 2.336 -26.578 -6.293 1 86.56 682 HIS A O 1
ATOM 5573 N N . TYR A 1 683 ? 2.793 -28.562 -5.508 1 85.69 683 TYR A N 1
ATOM 5574 C CA . TYR A 1 683 ? 2.029 -28.312 -4.293 1 85.69 683 TYR A CA 1
ATOM 5575 C C . TYR A 1 683 ? 2.619 -29.062 -3.109 1 85.69 683 TYR A C 1
ATOM 5577 O O . TYR A 1 683 ? 3.41 -29.984 -3.287 1 85.69 683 TYR A O 1
ATOM 5585 N N . LEU A 1 684 ? 2.268 -28.672 -1.953 1 91.81 684 LEU A N 1
ATOM 5586 C CA . LEU A 1 684 ? 2.697 -29.344 -0.729 1 91.81 684 LEU A CA 1
ATOM 5587 C C . LEU A 1 684 ? 1.917 -30.625 -0.511 1 91.81 684 LEU A C 1
ATOM 5589 O O . LEU A 1 684 ? 0.716 -30.688 -0.786 1 91.81 684 LEU A O 1
ATOM 5593 N N . ASP A 1 685 ? 2.586 -31.578 0.018 1 93.69 685 ASP A N 1
ATOM 5594 C CA . ASP A 1 685 ? 1.951 -32.844 0.35 1 93.69 685 ASP A CA 1
ATOM 5595 C C . ASP A 1 685 ? 0.792 -32.656 1.324 1 93.69 685 ASP A C 1
ATOM 5597 O O . ASP A 1 685 ? 1.007 -32.312 2.494 1 93.69 685 ASP A O 1
ATOM 5601 N N . VAL A 1 686 ? -0.421 -32.938 0.887 1 92.5 686 VAL A N 1
ATOM 5602 C CA . VAL A 1 686 ? -1.623 -32.625 1.656 1 92.5 686 VAL A CA 1
ATOM 5603 C C . VAL A 1 686 ? -1.779 -33.625 2.793 1 92.5 686 VAL A C 1
ATOM 5605 O O . VAL A 1 686 ? -2.521 -33.375 3.748 1 92.5 686 VAL A O 1
ATOM 5608 N N . MET A 1 687 ? -1.063 -34.719 2.707 1 93.44 687 MET A N 1
ATOM 5609 C CA . MET A 1 687 ? -1.14 -35.719 3.762 1 93.44 687 MET A CA 1
ATOM 5610 C C . MET A 1 687 ? -0.305 -35.312 4.969 1 93.44 687 MET A C 1
ATOM 5612 O O . MET A 1 687 ? -0.575 -35.719 6.094 1 93.44 687 MET A O 1
ATOM 5616 N N . LYS A 1 688 ? 0.652 -34.469 4.723 1 93.69 688 LYS A N 1
ATOM 5617 C CA . LYS A 1 688 ? 1.565 -34.062 5.789 1 93.69 688 LYS A CA 1
ATOM 5618 C C . LYS A 1 688 ? 1.252 -32.656 6.27 1 93.69 688 LYS A C 1
ATOM 5620 O O . LYS A 1 688 ? 1.337 -32.375 7.469 1 93.69 688 LYS A O 1
ATOM 5625 N N . PHE A 1 689 ? 0.931 -31.797 5.387 1 94.56 689 PHE A N 1
ATOM 5626 C CA . PHE A 1 689 ? 0.752 -30.375 5.715 1 94.56 689 PHE A CA 1
ATOM 5627 C C . PHE A 1 689 ? -0.725 -30 5.691 1 94.56 689 PHE A C 1
ATOM 5629 O O . PHE A 1 689 ? -1.44 -30.328 4.742 1 94.56 689 PHE A O 1
ATOM 5636 N N . ASN A 1 690 ? -1.212 -29.359 6.727 1 92.31 690 ASN A N 1
ATOM 5637 C CA . ASN A 1 690 ? -2.58 -28.859 6.781 1 92.31 690 ASN A CA 1
ATOM 5638 C C . ASN A 1 690 ? -2.719 -27.531 6.043 1 92.31 690 ASN A C 1
ATOM 5640 O O . ASN A 1 690 ? -2.557 -26.469 6.641 1 92.31 690 ASN A O 1
ATOM 5644 N N . ILE A 1 691 ? -3.178 -27.609 4.84 1 89.5 691 ILE A N 1
ATOM 5645 C CA . ILE A 1 691 ? -3.275 -26.406 4.016 1 89.5 691 ILE A CA 1
ATOM 5646 C C . ILE A 1 691 ? -4.707 -25.875 4.047 1 89.5 691 ILE A C 1
ATOM 5648 O O . ILE A 1 691 ? -5.027 -24.891 3.373 1 89.5 691 ILE A O 1
ATOM 5652 N N . VAL A 1 692 ? -5.613 -26.516 4.816 1 90.94 692 VAL A N 1
ATOM 5653 C CA . VAL A 1 692 ? -7.004 -26.078 4.906 1 90.94 692 VAL A CA 1
ATOM 5654 C C . VAL A 1 692 ? -7.129 -24.938 5.898 1 90.94 692 VAL A C 1
ATOM 5656 O O . VAL A 1 692 ? -6.73 -25.062 7.059 1 90.94 692 VAL A O 1
ATOM 5659 N N . PRO A 1 693 ? -7.684 -23.828 5.461 1 85.44 693 PRO A N 1
ATOM 5660 C CA . PRO A 1 693 ? -7.867 -22.719 6.406 1 85.44 693 PRO A CA 1
ATOM 5661 C C . PRO A 1 693 ? -8.727 -23.109 7.609 1 85.44 693 PRO A C 1
ATOM 5663 O O . PRO A 1 693 ? -9.727 -23.812 7.457 1 85.44 693 PRO A O 1
ATOM 5666 N N . ASP A 1 694 ? -8.375 -22.547 8.734 1 86.06 694 ASP A N 1
ATOM 5667 C CA . ASP A 1 694 ? -9.008 -22.922 9.992 1 86.06 694 ASP A CA 1
ATOM 5668 C C . ASP A 1 694 ? -10.492 -22.547 9.992 1 86.06 694 ASP A C 1
ATOM 5670 O O . ASP A 1 694 ? -11.32 -23.281 10.531 1 86.06 694 ASP A O 1
ATOM 5674 N N . TYR A 1 695 ? -10.812 -21.438 9.469 1 82.12 695 TYR A N 1
ATOM 5675 C CA . TYR A 1 695 ? -12.195 -20.984 9.508 1 82.12 695 TYR A CA 1
ATOM 5676 C C . TYR A 1 695 ? -13.094 -21.891 8.68 1 82.12 695 TYR A C 1
ATOM 5678 O O . TYR A 1 695 ? -14.273 -22.062 8.984 1 82.12 695 TYR A O 1
ATOM 5686 N N . ILE A 1 696 ? -12.633 -22.516 7.594 1 88.62 696 ILE A N 1
ATOM 5687 C CA . ILE A 1 696 ? -13.398 -23.453 6.777 1 88.62 696 ILE A CA 1
ATOM 5688 C C . ILE A 1 696 ? -13.617 -24.75 7.551 1 88.62 696 ILE A C 1
ATOM 5690 O O . ILE A 1 696 ? -14.719 -25.312 7.543 1 88.62 696 ILE A O 1
ATOM 5694 N N . MET A 1 697 ? -12.547 -25.203 8.203 1 90.81 697 MET A N 1
ATOM 5695 C CA . MET A 1 697 ? -12.648 -26.422 8.992 1 90.81 697 MET A CA 1
ATOM 5696 C C . MET A 1 697 ? -13.68 -26.266 10.109 1 90.81 697 MET A C 1
ATOM 5698 O O . MET A 1 697 ? -14.453 -27.188 10.375 1 90.81 697 MET A O 1
ATOM 5702 N N . LYS A 1 698 ? -13.672 -25.125 10.75 1 88.31 698 LYS A N 1
ATOM 5703 C CA . LYS A 1 698 ? -14.633 -24.859 11.82 1 88.31 698 LYS A CA 1
ATOM 5704 C C . LYS A 1 698 ? -16.062 -24.875 11.289 1 88.31 698 LYS A C 1
ATOM 5706 O O . LYS A 1 698 ? -16.969 -25.406 11.953 1 88.31 698 LYS A O 1
ATOM 5711 N N . LYS A 1 699 ? -16.281 -24.312 10.156 1 88.31 699 LYS A N 1
ATOM 5712 C CA . LYS A 1 699 ? -17.609 -24.297 9.547 1 88.31 699 LYS A CA 1
ATOM 5713 C C . LYS A 1 699 ? -18.078 -25.703 9.18 1 88.31 699 LYS A C 1
ATOM 5715 O O . LYS A 1 699 ? -19.219 -26.062 9.453 1 88.31 699 LYS A O 1
ATOM 5720 N N . VAL A 1 700 ? -17.219 -26.438 8.562 1 92.94 700 VAL A N 1
ATOM 5721 C CA . VAL A 1 700 ? -17.531 -27.797 8.133 1 92.94 700 VAL A CA 1
ATOM 5722 C C . VAL A 1 700 ? -17.812 -28.672 9.352 1 92.94 700 VAL A C 1
ATOM 5724 O O . VAL A 1 700 ? -18.797 -29.422 9.367 1 92.94 700 VAL A O 1
ATOM 5727 N N . ASP A 1 701 ? -16.984 -28.547 10.375 1 93.56 701 ASP A N 1
ATOM 5728 C CA . ASP A 1 701 ? -17.172 -29.312 11.609 1 93.56 701 ASP A CA 1
ATOM 5729 C C . ASP A 1 701 ? -18.516 -28.953 12.266 1 93.56 701 ASP A C 1
ATOM 5731 O O . ASP A 1 701 ? -19.188 -29.828 12.812 1 93.56 701 ASP A O 1
ATOM 5735 N N . GLY A 1 702 ? -18.812 -27.656 12.25 1 90.75 702 GLY A N 1
ATOM 5736 C CA . GLY A 1 702 ? -20.094 -27.219 12.797 1 90.75 702 GLY A CA 1
ATOM 5737 C C . GLY A 1 702 ? -21.281 -27.828 12.07 1 90.75 702 GLY A C 1
ATOM 5738 O O . GLY A 1 702 ? -22.234 -28.297 12.711 1 90.75 702 GLY A O 1
ATOM 5739 N N . ILE A 1 703 ? -21.25 -27.875 10.789 1 91.12 703 ILE A N 1
ATOM 5740 C CA . ILE A 1 703 ? -22.328 -28.406 9.977 1 91.12 703 ILE A CA 1
ATOM 5741 C C . ILE A 1 703 ? -22.438 -29.906 10.188 1 91.12 703 ILE A C 1
ATOM 5743 O O . ILE A 1 703 ? -23.531 -30.453 10.32 1 91.12 703 ILE A O 1
ATOM 5747 N N . MET A 1 704 ? -21.328 -30.578 10.234 1 92.56 704 MET A N 1
ATOM 5748 C CA . MET A 1 704 ? -21.312 -32.031 10.391 1 92.56 704 MET A CA 1
ATOM 5749 C C . MET A 1 704 ? -21.844 -32.438 11.758 1 92.56 704 MET A C 1
ATOM 5751 O O . MET A 1 704 ? -22.484 -33.5 11.898 1 92.56 704 MET A O 1
ATOM 5755 N N . SER A 1 705 ? -21.578 -31.594 12.734 1 90.81 705 SER A N 1
ATOM 5756 C CA . SER A 1 705 ? -22.062 -31.875 14.078 1 90.81 705 SER A CA 1
ATOM 5757 C C . SER A 1 705 ? -23.578 -31.75 14.156 1 90.81 705 SER A C 1
ATOM 5759 O O . SER A 1 705 ? -24.219 -32.469 14.938 1 90.81 705 SER A O 1
ATOM 5761 N N . GLU A 1 706 ? -24.094 -30.875 13.375 1 87.69 706 GLU A N 1
ATOM 5762 C CA . GLU A 1 706 ? -25.547 -30.672 13.367 1 87.69 706 GLU A CA 1
ATOM 5763 C C . GLU A 1 706 ? -26.25 -31.766 12.57 1 87.69 706 GLU A C 1
ATOM 5765 O O . GLU A 1 706 ? -27.438 -32.031 12.805 1 87.69 706 GLU A O 1
ATOM 5770 N N . LEU A 1 707 ? -25.641 -32.281 11.664 1 85.88 707 LEU A N 1
ATOM 5771 C CA . LEU A 1 707 ? -26.203 -33.344 10.844 1 85.88 707 LEU A CA 1
ATOM 5772 C C . LEU A 1 707 ? -26.203 -34.656 11.594 1 85.88 707 LEU A C 1
ATOM 5774 O O . LEU A 1 707 ? -26.969 -35.594 11.258 1 85.88 707 LEU A O 1
ATOM 5778 N N . MET B 1 1 ? -21.453 -1.262 -26.688 1 89.81 1 MET B N 1
ATOM 5779 C CA . MET B 1 1 ? -20.016 -1.515 -26.656 1 89.81 1 MET B CA 1
ATOM 5780 C C . MET B 1 1 ? -19.234 -0.207 -26.672 1 89.81 1 MET B C 1
ATOM 5782 O O . MET B 1 1 ? -19.578 0.721 -27.406 1 89.81 1 MET B O 1
ATOM 5786 N N . TYR B 1 2 ? -18.297 -0.072 -25.766 1 94.25 2 TYR B N 1
ATOM 5787 C CA . TYR B 1 2 ? -17.453 1.114 -25.672 1 94.25 2 TYR B CA 1
ATOM 5788 C C . TYR B 1 2 ? -16.078 0.859 -26.266 1 94.25 2 TYR B C 1
ATOM 5790 O O . TYR B 1 2 ? -15.516 -0.23 -26.109 1 94.25 2 TYR B O 1
ATOM 5798 N N . HIS B 1 3 ? -15.586 1.805 -27 1 96.19 3 HIS B N 1
ATOM 5799 C CA . HIS B 1 3 ? -14.227 1.775 -27.547 1 96.19 3 HIS B CA 1
ATOM 5800 C C . HIS B 1 3 ? -13.367 2.877 -26.922 1 96.19 3 HIS B C 1
ATOM 5802 O O . HIS B 1 3 ? -13.742 4.051 -26.969 1 96.19 3 HIS B O 1
ATOM 5808 N N . VAL B 1 4 ? -12.312 2.469 -26.328 1 96.31 4 VAL B N 1
ATOM 5809 C CA . VAL B 1 4 ? -11.422 3.416 -25.672 1 96.31 4 VAL B CA 1
ATOM 5810 C C . VAL B 1 4 ? -10.062 3.424 -26.359 1 96.31 4 VAL B C 1
ATOM 5812 O O . VAL B 1 4 ? -9.438 2.373 -26.531 1 96.31 4 VAL B O 1
ATOM 5815 N N . GLU B 1 5 ? -9.641 4.512 -26.75 1 96.5 5 GLU B N 1
ATOM 5816 C CA . GLU B 1 5 ? -8.328 4.691 -27.359 1 96.5 5 GLU B CA 1
ATOM 5817 C C . GLU B 1 5 ? -7.438 5.586 -26.5 1 96.5 5 GLU B C 1
ATOM 5819 O O . GLU B 1 5 ? -7.805 6.723 -26.203 1 96.5 5 GLU B O 1
ATOM 5824 N N . VAL B 1 6 ? -6.336 5.066 -26.078 1 95.25 6 VAL B N 1
ATOM 5825 C CA . VAL B 1 6 ? -5.371 5.809 -25.281 1 95.25 6 VAL B CA 1
ATOM 5826 C C . VAL B 1 6 ? -4.137 6.133 -26.125 1 95.25 6 VAL B C 1
ATOM 5828 O O . VAL B 1 6 ? -3.578 5.254 -26.781 1 95.25 6 VAL B O 1
ATOM 5831 N N . LYS B 1 7 ? -3.75 7.371 -26.047 1 94.19 7 LYS B N 1
ATOM 5832 C CA . LYS B 1 7 ? -2.594 7.801 -26.828 1 94.19 7 LYS B CA 1
ATOM 5833 C C . LYS B 1 7 ? -1.598 8.562 -25.969 1 94.19 7 LYS B C 1
ATOM 5835 O O . LYS B 1 7 ? -1.986 9.438 -25.188 1 94.19 7 LYS B O 1
ATOM 5840 N N . ASN B 1 8 ? -0.388 8.203 -26.047 1 91 8 ASN B N 1
ATOM 5841 C CA . ASN B 1 8 ? 0.738 8.914 -25.453 1 91 8 ASN B CA 1
ATOM 5842 C C . ASN B 1 8 ? 0.546 9.117 -23.953 1 91 8 ASN B C 1
ATOM 5844 O O . ASN B 1 8 ? 0.649 10.242 -23.469 1 91 8 ASN B O 1
ATOM 5848 N N . CYS B 1 9 ? 0.254 8.133 -23.297 1 89.5 9 CYS B N 1
ATOM 5849 C CA . CYS B 1 9 ? 0.106 8.188 -21.844 1 89.5 9 CYS B CA 1
ATOM 5850 C C . CYS B 1 9 ? 1.137 7.297 -21.172 1 89.5 9 CYS B C 1
ATOM 5852 O O . CYS B 1 9 ? 1.045 6.07 -21.234 1 89.5 9 CYS B O 1
ATOM 5854 N N . ASN B 1 10 ? 2.064 7.879 -20.5 1 83.06 10 ASN B N 1
ATOM 5855 C CA . ASN B 1 10 ? 3.102 7.148 -19.781 1 83.06 10 ASN B CA 1
ATOM 5856 C C . ASN B 1 10 ? 3.789 6.121 -20.672 1 83.06 10 ASN B C 1
ATOM 5858 O O . ASN B 1 10 ? 4.414 6.477 -21.672 1 83.06 10 ASN B O 1
ATOM 5862 N N . SER B 1 11 ? 3.533 4.801 -20.422 1 81.31 11 SER B N 1
ATOM 5863 C CA . SER B 1 11 ? 4.223 3.74 -21.156 1 81.31 11 SER B CA 1
ATOM 5864 C C . SER B 1 11 ? 3.469 3.355 -22.422 1 81.31 11 SER B C 1
ATOM 5866 O O . SER B 1 11 ? 3.887 2.453 -23.141 1 81.31 11 SER B O 1
ATOM 5868 N N . ILE B 1 12 ? 2.393 4.016 -22.703 1 90.19 12 ILE B N 1
ATOM 5869 C CA . ILE B 1 12 ? 1.546 3.658 -23.828 1 90.19 12 ILE B CA 1
ATOM 5870 C C . ILE B 1 12 ? 1.65 4.734 -24.906 1 90.19 12 ILE B C 1
ATOM 5872 O O . ILE B 1 12 ? 1.364 5.906 -24.656 1 90.19 12 ILE B O 1
ATOM 5876 N N . LEU B 1 13 ? 2.076 4.352 -26.078 1 90.81 13 LEU B N 1
ATOM 5877 C CA . LEU B 1 13 ? 2.023 5.238 -27.25 1 90.81 13 LEU B CA 1
ATOM 5878 C C . LEU B 1 13 ? 0.64 5.215 -27.891 1 90.81 13 LEU B C 1
ATOM 5880 O O . LEU B 1 13 ? 0.06 6.266 -28.156 1 90.81 13 LEU B O 1
ATOM 5884 N N . THR B 1 14 ? 0.225 3.994 -28.109 1 93.19 14 THR B N 1
ATOM 5885 C CA . THR B 1 14 ? -1.13 3.781 -28.609 1 93.19 14 THR B CA 1
ATOM 5886 C C . THR B 1 14 ? -1.737 2.52 -28 1 93.19 14 THR B C 1
ATOM 5888 O O . THR B 1 14 ? -1.045 1.514 -27.828 1 93.19 14 THR B O 1
ATOM 5891 N N . GLY B 1 15 ? -2.936 2.627 -27.609 1 94.56 15 GLY B N 1
ATOM 5892 C CA . GLY B 1 15 ? -3.641 1.478 -27.062 1 94.56 15 GLY B CA 1
ATOM 5893 C C . GLY B 1 15 ? -5.137 1.524 -27.312 1 94.56 15 GLY B C 1
ATOM 5894 O O . GLY B 1 15 ? -5.758 2.584 -27.203 1 94.56 15 GLY B O 1
ATOM 5895 N N . ASN B 1 16 ? -5.676 0.429 -27.766 1 94.12 16 ASN B N 1
ATOM 5896 C CA . ASN B 1 16 ? -7.113 0.313 -28 1 94.12 16 ASN B CA 1
ATOM 5897 C C . ASN B 1 16 ? -7.727 -0.795 -27.156 1 94.12 16 ASN B C 1
ATOM 5899 O O . ASN B 1 16 ? -7.262 -1.936 -27.172 1 94.12 16 ASN B O 1
ATOM 5903 N N . ILE B 1 17 ? -8.766 -0.457 -26.422 1 95.44 17 ILE B N 1
ATOM 5904 C CA . ILE B 1 17 ? -9.445 -1.438 -25.578 1 95.44 17 ILE B CA 1
ATOM 5905 C C . ILE B 1 17 ? -10.953 -1.352 -25.812 1 95.44 17 ILE B C 1
ATOM 5907 O O . ILE B 1 17 ? -11.484 -0.272 -26.078 1 95.44 17 ILE B O 1
ATOM 5911 N N . LYS B 1 18 ? -11.578 -2.459 -25.734 1 96.69 18 LYS B N 1
ATOM 5912 C CA . LYS B 1 18 ? -13.031 -2.545 -25.859 1 96.69 18 LYS B CA 1
ATOM 5913 C C . LYS B 1 18 ? -13.672 -2.895 -24.516 1 96.69 18 LYS B C 1
ATOM 5915 O O . LYS B 1 18 ? -13.141 -3.705 -23.766 1 96.69 18 LYS B O 1
ATOM 5920 N N . VAL B 1 19 ? -14.789 -2.25 -24.203 1 96.75 19 VAL B N 1
ATOM 5921 C CA . VAL B 1 19 ? -15.531 -2.518 -22.969 1 96.75 19 VAL B CA 1
ATOM 5922 C C . VAL B 1 19 ? -17 -2.799 -23.297 1 96.75 19 VAL B C 1
ATOM 5924 O O . VAL B 1 19 ? -17.672 -1.969 -23.906 1 96.75 19 VAL B O 1
ATOM 5927 N N . GLU B 1 20 ? -17.438 -3.945 -22.922 1 96.25 20 GLU B N 1
ATOM 5928 C CA . GLU B 1 20 ? -18.828 -4.297 -23.141 1 96.25 20 GLU B CA 1
ATOM 5929 C C . GLU B 1 20 ? -19.719 -3.799 -22 1 96.25 20 GLU B C 1
ATOM 5931 O O . GLU B 1 20 ? -19.375 -3.965 -20.828 1 96.25 20 GLU B O 1
ATOM 5936 N N . GLU B 1 21 ? -20.844 -3.252 -22.344 1 95.06 21 GLU B N 1
ATOM 5937 C CA . GLU B 1 21 ? -21.766 -2.652 -21.375 1 95.06 21 GLU B CA 1
ATOM 5938 C C . GLU B 1 21 ? -22.453 -3.721 -20.547 1 95.06 21 GLU B C 1
ATOM 5940 O O . GLU B 1 21 ? -22.859 -4.758 -21.062 1 95.06 21 GLU B O 1
ATOM 5945 N N . GLY B 1 22 ? -22.516 -3.496 -19.281 1 93.88 22 GLY B N 1
ATOM 5946 C CA . GLY B 1 22 ? -23.312 -4.328 -18.375 1 93.88 22 GLY B CA 1
ATOM 5947 C C . GLY B 1 22 ? -22.625 -5.645 -18.047 1 93.88 22 GLY B C 1
ATOM 5948 O O . GLY B 1 22 ? -23.281 -6.598 -17.625 1 93.88 22 GLY B O 1
ATOM 5949 N N . LYS B 1 23 ? -21.297 -5.695 -18.328 1 95.19 23 LYS B N 1
ATOM 5950 C CA . LYS B 1 23 ? -20.562 -6.938 -18.094 1 95.19 23 LYS B CA 1
ATOM 5951 C C . LYS B 1 23 ? -19.281 -6.672 -17.297 1 95.19 23 LYS B C 1
ATOM 5953 O O . LYS B 1 23 ? -18.844 -5.527 -17.188 1 95.19 23 LYS B O 1
ATOM 5958 N N . LEU B 1 24 ? -18.828 -7.719 -16.719 1 95.75 24 LEU B N 1
ATOM 5959 C CA . LEU B 1 24 ? -17.453 -7.723 -16.188 1 95.75 24 LEU B CA 1
ATOM 5960 C C . LEU B 1 24 ? -16.453 -7.934 -17.312 1 95.75 24 LEU B C 1
ATOM 5962 O O . LEU B 1 24 ? -16.438 -8.992 -17.953 1 95.75 24 LEU B O 1
ATOM 5966 N N . ASN B 1 25 ? -15.695 -6.906 -17.656 1 97.5 25 ASN B N 1
ATOM 5967 C CA . ASN B 1 25 ? -14.641 -6.98 -18.656 1 97.5 25 ASN B CA 1
ATOM 5968 C C . ASN B 1 25 ? -13.281 -7.254 -18.016 1 97.5 25 ASN B C 1
ATOM 5970 O O . ASN B 1 25 ? -12.633 -6.34 -17.516 1 97.5 25 ASN B O 1
ATOM 5974 N N . ILE B 1 26 ? -12.789 -8.492 -18.141 1 96.38 26 ILE B N 1
ATOM 5975 C CA . ILE B 1 26 ? -11.516 -8.859 -17.547 1 96.38 26 ILE B CA 1
ATOM 5976 C C . ILE B 1 26 ? -10.391 -8.656 -18.562 1 96.38 26 ILE B C 1
ATOM 5978 O O . ILE B 1 26 ? -10.391 -9.273 -19.625 1 96.38 26 ILE B O 1
ATOM 5982 N N . LYS B 1 27 ? -9.516 -7.781 -18.297 1 97.5 27 LYS B N 1
ATOM 5983 C CA . LYS B 1 27 ? -8.305 -7.59 -19.094 1 97.5 27 LYS B CA 1
ATOM 5984 C C . LYS B 1 27 ? -7.082 -8.125 -18.344 1 97.5 27 LYS B C 1
ATOM 5986 O O . LYS B 1 27 ? -6.625 -7.523 -17.375 1 97.5 27 LYS B O 1
ATOM 5991 N N . TYR B 1 28 ? -6.559 -9.227 -18.875 1 94.19 28 TYR B N 1
ATOM 5992 C CA . TYR B 1 28 ? -5.406 -9.891 -18.281 1 94.19 28 TYR B CA 1
ATOM 5993 C C . TYR B 1 28 ? -4.113 -9.477 -18.969 1 94.19 28 TYR B C 1
ATOM 5995 O O . TYR B 1 28 ? -4.02 -9.539 -20.203 1 94.19 28 TYR B O 1
ATOM 6003 N N . GLY B 1 29 ? -3.158 -8.953 -18.188 1 90.69 29 GLY B N 1
ATOM 6004 C CA . GLY B 1 29 ? -1.856 -8.562 -18.719 1 90.69 29 GLY B CA 1
ATOM 6005 C C . GLY B 1 29 ? -0.754 -8.625 -17.672 1 90.69 29 GLY B C 1
ATOM 6006 O O . GLY B 1 29 ? -1.008 -8.445 -16.484 1 90.69 29 GLY B O 1
ATOM 6007 N N . ILE B 1 30 ? 0.455 -8.82 -18.172 1 85.25 30 ILE B N 1
ATOM 6008 C CA . ILE B 1 30 ? 1.603 -8.906 -17.266 1 85.25 30 ILE B CA 1
ATOM 6009 C C . ILE B 1 30 ? 1.953 -7.512 -16.75 1 85.25 30 ILE B C 1
ATOM 6011 O O . ILE B 1 30 ? 1.479 -6.508 -17.281 1 85.25 30 ILE B O 1
ATOM 6015 N N . ASN B 1 31 ? 2.76 -7.504 -15.703 1 78.44 31 ASN B N 1
ATOM 6016 C CA . ASN B 1 31 ? 3.18 -6.215 -15.164 1 78.44 31 ASN B CA 1
ATOM 6017 C C . ASN B 1 31 ? 3.967 -5.406 -16.188 1 78.44 31 ASN B C 1
ATOM 6019 O O . ASN B 1 31 ? 4.793 -5.957 -16.922 1 78.44 31 ASN B O 1
ATOM 6023 N N . GLY B 1 32 ? 3.691 -4.137 -16.328 1 78.44 32 GLY B N 1
ATOM 6024 C CA . GLY B 1 32 ? 4.391 -3.271 -17.266 1 78.44 32 GLY B CA 1
ATOM 6025 C C . GLY B 1 32 ? 3.639 -3.068 -18.562 1 78.44 32 GLY B C 1
ATOM 6026 O O . GLY B 1 32 ? 4.078 -2.311 -19.422 1 78.44 32 GLY B O 1
ATOM 6027 N N . THR B 1 33 ? 2.471 -3.674 -18.656 1 87.56 33 THR B N 1
ATOM 6028 C CA . THR B 1 33 ? 1.691 -3.586 -19.875 1 87.56 33 THR B CA 1
ATOM 6029 C C . THR B 1 33 ? 0.976 -2.242 -19.969 1 87.56 33 THR B C 1
ATOM 6031 O O . THR B 1 33 ? 0.553 -1.831 -21.062 1 87.56 33 THR B O 1
ATOM 6034 N N . GLY B 1 34 ? 0.814 -1.578 -18.875 1 87.62 34 GLY B N 1
ATOM 6035 C CA . GLY B 1 34 ? 0.16 -0.28 -18.875 1 87.62 34 GLY B CA 1
ATOM 6036 C C . GLY B 1 34 ? -1.243 -0.318 -18.297 1 87.62 34 GLY B C 1
ATOM 6037 O O . GLY B 1 34 ? -2.07 0.542 -18.609 1 87.62 34 GLY B O 1
ATOM 6038 N N . LYS B 1 35 ? -1.567 -1.33 -17.531 1 90.44 35 LYS B N 1
ATOM 6039 C CA . LYS B 1 35 ? -2.895 -1.477 -16.938 1 90.44 35 LYS B CA 1
ATOM 6040 C C . LYS B 1 35 ? -3.26 -0.259 -16.094 1 90.44 35 LYS B C 1
ATOM 6042 O O . LYS B 1 35 ? -4.344 0.306 -16.25 1 90.44 35 LYS B O 1
ATOM 6047 N N . THR B 1 36 ? -2.385 0.153 -15.242 1 88.06 36 THR B N 1
ATOM 6048 C CA . THR B 1 36 ? -2.629 1.306 -14.383 1 88.06 36 THR B CA 1
ATOM 6049 C C . THR B 1 36 ? -2.75 2.582 -15.211 1 88.06 36 THR B C 1
ATOM 6051 O O . THR B 1 36 ? -3.549 3.463 -14.883 1 88.06 36 THR B O 1
ATOM 6054 N N . THR B 1 37 ? -1.94 2.703 -16.234 1 88.94 37 THR B N 1
ATOM 6055 C CA . THR B 1 37 ? -1.997 3.855 -17.141 1 88.94 37 THR B CA 1
ATOM 6056 C C . THR B 1 37 ? -3.365 3.953 -17.797 1 88.94 37 THR B C 1
ATOM 6058 O O . THR B 1 37 ? -3.93 5.043 -17.922 1 88.94 37 THR B O 1
ATOM 6061 N N . ILE B 1 38 ? -3.855 2.852 -18.219 1 93.69 38 ILE B N 1
ATOM 6062 C CA . ILE B 1 38 ? -5.168 2.816 -18.859 1 93.69 38 ILE B CA 1
ATOM 6063 C C . ILE B 1 38 ? -6.234 3.285 -17.875 1 93.69 38 ILE B C 1
ATOM 6065 O O . ILE B 1 38 ? -7.078 4.117 -18.203 1 93.69 38 ILE B O 1
ATOM 6069 N N . ALA B 1 39 ? -6.207 2.713 -16.672 1 92.88 39 ALA B N 1
ATOM 6070 C CA . ALA B 1 39 ? -7.168 3.072 -15.641 1 92.88 39 ALA B CA 1
ATOM 6071 C C . ALA B 1 39 ? -7.129 4.57 -15.344 1 92.88 39 ALA B C 1
ATOM 6073 O O . ALA B 1 39 ? -8.172 5.227 -15.305 1 92.88 39 ALA B O 1
ATOM 6074 N N . LYS B 1 40 ? -5.988 5.145 -15.172 1 90 40 LYS B N 1
ATOM 6075 C CA . LYS B 1 40 ? -5.828 6.559 -14.852 1 90 40 LYS B CA 1
ATOM 6076 C C . LYS B 1 40 ? -6.262 7.441 -16.016 1 90 40 LYS B C 1
ATOM 6078 O O . LYS B 1 40 ? -6.871 8.492 -15.812 1 90 40 LYS B O 1
ATOM 6083 N N . ALA B 1 41 ? -5.832 7.055 -17.188 1 92.88 41 ALA B N 1
ATOM 6084 C CA . ALA B 1 41 ? -6.184 7.82 -18.375 1 92.88 41 ALA B CA 1
ATOM 6085 C C . ALA B 1 41 ? -7.695 7.953 -18.516 1 92.88 41 ALA B C 1
ATOM 6087 O O . ALA B 1 41 ? -8.203 9.031 -18.828 1 92.88 41 ALA B O 1
ATOM 6088 N N . ILE B 1 42 ? -8.414 6.879 -18.297 1 94.88 42 ILE B N 1
ATOM 6089 C CA . ILE B 1 42 ? -9.867 6.895 -18.406 1 94.88 42 ILE B CA 1
ATOM 6090 C C . ILE B 1 42 ? -10.453 7.762 -17.297 1 94.88 42 ILE B C 1
ATOM 6092 O O . ILE B 1 42 ? -11.398 8.523 -17.516 1 94.88 42 ILE B O 1
ATOM 6096 N N . GLU B 1 43 ? -9.922 7.566 -16.125 1 91.75 43 GLU B N 1
ATOM 6097 C CA . GLU B 1 43 ? -10.398 8.297 -14.961 1 91.75 43 GLU B CA 1
ATOM 6098 C C . GLU B 1 43 ? -10.32 9.805 -15.172 1 91.75 43 GLU B C 1
ATOM 6100 O O . GLU B 1 43 ? -11.227 10.539 -14.781 1 91.75 43 GLU B O 1
ATOM 6105 N N . VAL B 1 44 ? -9.219 10.273 -15.781 1 91.31 44 VAL B N 1
ATOM 6106 C CA . VAL B 1 44 ? -8.977 11.711 -15.883 1 91.31 44 VAL B CA 1
ATOM 6107 C C . VAL B 1 44 ? -9.297 12.195 -17.297 1 91.31 44 VAL B C 1
ATOM 6109 O O . VAL B 1 44 ? -8.883 13.281 -17.703 1 91.31 44 VAL B O 1
ATOM 6112 N N . ALA B 1 45 ? -9.938 11.406 -18.031 1 91.94 45 ALA B N 1
ATOM 6113 C CA . ALA B 1 45 ? -10.219 11.711 -19.438 1 91.94 45 ALA B CA 1
ATOM 6114 C C . ALA B 1 45 ? -10.938 13.055 -19.562 1 91.94 45 ALA B C 1
ATOM 6116 O O . ALA B 1 45 ? -10.727 13.789 -20.531 1 91.94 45 ALA B O 1
ATOM 6117 N N . ASN B 1 46 ? -11.75 13.43 -18.609 1 88.44 46 ASN B N 1
ATOM 6118 C CA . ASN B 1 46 ? -12.555 14.648 -18.672 1 88.44 46 ASN B CA 1
ATOM 6119 C C . ASN B 1 46 ? -11.836 15.828 -18.031 1 88.44 46 ASN B C 1
ATOM 6121 O O . ASN B 1 46 ? -12.383 16.938 -17.969 1 88.44 46 ASN B O 1
ATOM 6125 N N . ASN B 1 47 ? -10.641 15.625 -17.578 1 90.56 47 ASN B N 1
ATOM 6126 C CA . ASN B 1 47 ? -9.805 16.672 -17.016 1 90.56 47 ASN B CA 1
ATOM 6127 C C . ASN B 1 47 ? -8.5 16.828 -17.781 1 90.56 47 ASN B C 1
ATOM 6129 O O . ASN B 1 47 ? -7.484 16.219 -17.438 1 90.56 47 ASN B O 1
ATOM 6133 N N . PRO B 1 48 ? -8.469 17.781 -18.656 1 89.19 48 PRO B N 1
ATOM 6134 C CA . PRO B 1 48 ? -7.316 17.906 -19.547 1 89.19 48 PRO B CA 1
ATOM 6135 C C . PRO B 1 48 ? -6.02 18.188 -18.781 1 89.19 48 PRO B C 1
ATOM 6137 O O . PRO B 1 48 ? -4.957 17.688 -19.172 1 89.19 48 PRO B O 1
ATOM 6140 N N . GLU B 1 49 ? -6.094 18.953 -17.781 1 88.5 49 GLU B N 1
ATOM 6141 C CA . GLU B 1 49 ? -4.891 19.266 -17.031 1 88.5 49 GLU B CA 1
ATOM 6142 C C . GLU B 1 49 ? -4.289 18.016 -16.391 1 88.5 49 GLU B C 1
ATOM 6144 O O . GLU B 1 49 ? -3.084 17.781 -16.469 1 88.5 49 GLU B O 1
ATOM 6149 N N . LYS B 1 50 ? -5.113 17.25 -15.859 1 88.5 50 LYS B N 1
ATOM 6150 C CA . LYS B 1 50 ? -4.645 16.016 -15.219 1 88.5 50 LYS B CA 1
ATOM 6151 C C . LYS B 1 50 ? -4.215 14.992 -16.266 1 88.5 50 LYS B C 1
ATOM 6153 O O . LYS B 1 50 ? -3.297 14.203 -16.016 1 88.5 50 LYS B O 1
ATOM 6158 N N . LEU B 1 51 ? -4.895 14.992 -17.359 1 91.62 51 LEU B N 1
ATOM 6159 C CA . LEU B 1 51 ? -4.555 14.055 -18.422 1 91.62 51 LEU B CA 1
ATOM 6160 C C . LEU B 1 51 ? -3.148 14.328 -18.953 1 91.62 51 LEU B C 1
ATOM 6162 O O . LEU B 1 51 ? -2.412 13.391 -19.281 1 91.62 51 LEU B O 1
ATOM 6166 N N . GLN B 1 52 ? -2.742 15.539 -18.938 1 89.06 52 GLN B N 1
ATOM 6167 C CA . GLN B 1 52 ? -1.437 15.891 -19.484 1 89.06 52 GLN B CA 1
ATOM 6168 C C . GLN B 1 52 ? -0.316 15.516 -18.516 1 89.06 52 GLN B C 1
ATOM 6170 O O . GLN B 1 52 ? 0.843 15.398 -18.922 1 89.06 52 GLN B O 1
ATOM 6175 N N . GLU B 1 53 ? -0.704 15.305 -17.375 1 82.75 53 GLU B N 1
ATOM 6176 C CA . GLU B 1 53 ? 0.284 14.82 -16.422 1 82.75 53 GLU B CA 1
ATOM 6177 C C . GLU B 1 53 ? 0.729 13.398 -16.766 1 82.75 53 GLU B C 1
ATOM 6179 O O . GLU B 1 53 ? 1.771 12.938 -16.281 1 82.75 53 GLU B O 1
ATOM 6184 N N . LEU B 1 54 ? -0.049 12.711 -17.625 1 85.31 54 LEU B N 1
ATOM 6185 C CA . LEU B 1 54 ? 0.267 11.336 -18 1 85.31 54 LEU B CA 1
ATOM 6186 C C . LEU B 1 54 ? 1.06 11.305 -19.297 1 85.31 54 LEU B C 1
ATOM 6188 O O . LEU B 1 54 ? 1.195 10.25 -19.922 1 85.31 54 LEU B O 1
ATOM 6192 N N . LYS B 1 55 ? 1.481 12.398 -19.688 1 83.38 55 LYS B N 1
ATOM 6193 C CA . LYS B 1 55 ? 2.213 12.461 -20.953 1 83.38 55 LYS B CA 1
ATOM 6194 C C . LYS B 1 55 ? 3.305 11.398 -21.016 1 83.38 55 LYS B C 1
ATOM 6196 O O . LYS B 1 55 ? 3.996 11.156 -20.016 1 83.38 55 LYS B O 1
ATOM 6201 N N . SER B 1 56 ? 3.238 10.797 -22.188 1 76.88 56 SER B N 1
ATOM 6202 C CA . SER B 1 56 ? 4.117 9.648 -22.375 1 76.88 56 SER B CA 1
ATOM 6203 C C . SER B 1 56 ? 5.582 10.039 -22.25 1 76.88 56 SER B C 1
ATOM 6205 O O . SER B 1 56 ? 5.965 11.156 -22.594 1 76.88 56 SER B O 1
ATOM 6207 N N . TYR B 1 57 ? 6.25 9.008 -21.938 1 63.09 57 TYR B N 1
ATOM 6208 C CA . TYR B 1 57 ? 7.695 9.102 -21.781 1 63.09 57 TYR B CA 1
ATOM 6209 C C . TYR B 1 57 ? 8.391 9.148 -23.141 1 63.09 57 TYR B C 1
ATOM 6211 O O . TYR B 1 57 ? 9.547 9.562 -23.234 1 63.09 57 TYR B O 1
ATOM 6219 N N . PHE B 1 58 ? 7.594 8.703 -24.172 1 59.47 58 PHE B N 1
ATOM 6220 C CA . PHE B 1 58 ? 8.148 8.406 -25.484 1 59.47 58 PHE B CA 1
ATOM 6221 C C . PHE B 1 58 ? 7.949 9.586 -26.438 1 59.47 58 PHE B C 1
ATOM 6223 O O . PHE B 1 58 ? 8.633 9.68 -27.453 1 59.47 58 PHE B O 1
ATOM 6230 N N . ALA B 1 59 ? 6.875 10.312 -26.094 1 64.25 59 ALA B N 1
ATOM 6231 C CA . ALA B 1 59 ? 6.422 11.219 -27.156 1 64.25 59 ALA B CA 1
ATOM 6232 C C . ALA B 1 59 ? 6.281 12.641 -26.625 1 64.25 59 ALA B C 1
ATOM 6234 O O . ALA B 1 59 ? 6.098 12.859 -25.438 1 64.25 59 ALA B O 1
ATOM 6235 N N . GLU B 1 60 ? 6.629 13.492 -27.453 1 75.06 60 GLU B N 1
ATOM 6236 C CA . GLU B 1 60 ? 6.406 14.906 -27.141 1 75.06 60 GLU B CA 1
ATOM 6237 C C . GLU B 1 60 ? 4.938 15.281 -27.312 1 75.06 60 GLU B C 1
ATOM 6239 O O . GLU B 1 60 ? 4.484 16.297 -26.766 1 75.06 60 GLU B O 1
ATOM 6244 N N . ASP B 1 61 ? 4.316 14.32 -27.906 1 84.56 61 ASP B N 1
ATOM 6245 C CA . ASP B 1 61 ? 2.904 14.594 -28.141 1 84.56 61 ASP B CA 1
ATOM 6246 C C . ASP B 1 61 ? 2.111 14.57 -26.844 1 84.56 61 ASP B C 1
ATOM 6248 O O . ASP B 1 61 ? 2.49 13.883 -25.891 1 84.56 61 ASP B O 1
ATOM 6252 N N . PRO B 1 62 ? 1.095 15.367 -26.844 1 89.12 62 PRO B N 1
ATOM 6253 C CA . PRO B 1 62 ? 0.288 15.414 -25.625 1 89.12 62 PRO B CA 1
ATOM 6254 C C . PRO B 1 62 ? -0.474 14.109 -25.375 1 89.12 62 PRO B C 1
ATOM 6256 O O . PRO B 1 62 ? -0.752 13.367 -26.312 1 89.12 62 PRO B O 1
ATOM 6259 N N . ALA B 1 63 ? -0.753 13.875 -24.141 1 91.75 63 ALA B N 1
ATOM 6260 C CA . ALA B 1 63 ? -1.552 12.711 -23.75 1 91.75 63 ALA B CA 1
ATOM 6261 C C . ALA B 1 63 ? -3.006 12.883 -24.188 1 91.75 63 ALA B C 1
ATOM 6263 O O . ALA B 1 63 ? -3.547 13.984 -24.156 1 91.75 63 ALA B O 1
ATOM 6264 N N . GLY B 1 64 ? -3.625 11.805 -24.688 1 93.56 64 GLY B N 1
ATOM 6265 C CA . GLY B 1 64 ? -5.012 11.859 -25.125 1 93.56 64 GLY B CA 1
ATOM 6266 C C . GLY B 1 64 ? -5.762 10.562 -24.891 1 93.56 64 GLY B C 1
ATOM 6267 O O . GLY B 1 64 ? -5.168 9.484 -24.891 1 93.56 64 GLY B O 1
ATOM 6268 N N . VAL B 1 65 ? -7.059 10.68 -24.609 1 95.06 65 VAL B N 1
ATOM 6269 C CA . VAL B 1 65 ? -7.953 9.539 -24.469 1 95.06 65 VAL B CA 1
ATOM 6270 C C . VAL B 1 65 ? -9.266 9.812 -25.203 1 95.06 65 VAL B C 1
ATOM 6272 O O . VAL B 1 65 ? -9.836 10.898 -25.078 1 95.06 65 VAL B O 1
ATOM 6275 N N . THR B 1 66 ? -9.641 8.883 -26.047 1 94.88 66 THR B N 1
ATOM 6276 C CA . THR B 1 66 ? -10.914 8.984 -26.75 1 94.88 66 THR B CA 1
ATOM 6277 C C . THR B 1 66 ? -11.82 7.805 -26.391 1 94.88 66 THR B C 1
ATOM 6279 O O . THR B 1 66 ? -11.391 6.652 -26.438 1 94.88 66 THR B O 1
ATOM 6282 N N . MET B 1 67 ? -12.961 8.109 -25.953 1 94.69 67 MET B N 1
ATOM 6283 C CA . MET B 1 67 ? -13.945 7.094 -25.609 1 94.69 67 MET B CA 1
ATOM 6284 C C . MET B 1 67 ? -15.219 7.266 -26.438 1 94.69 67 MET B C 1
ATOM 6286 O O . MET B 1 67 ? -15.789 8.359 -26.484 1 94.69 67 MET B O 1
ATOM 6290 N N . ASN B 1 68 ? -15.672 6.27 -27.062 1 93.69 68 ASN B N 1
ATOM 6291 C CA . ASN B 1 68 ? -16.891 6.312 -27.859 1 93.69 68 ASN B CA 1
ATOM 6292 C C . ASN B 1 68 ? -17.844 5.188 -27.484 1 93.69 68 ASN B C 1
ATOM 6294 O O . ASN B 1 68 ? -17.625 4.027 -27.859 1 93.69 68 ASN B O 1
ATOM 6298 N N . PRO B 1 69 ? -19.016 5.418 -26.969 1 93.06 69 PRO B N 1
ATOM 6299 C CA . PRO B 1 69 ? -19.484 6.668 -26.359 1 93.06 69 PRO B CA 1
ATOM 6300 C C . PRO B 1 69 ? -18.688 7.043 -25.109 1 93.06 69 PRO B C 1
ATOM 6302 O O . PRO B 1 69 ? -17.969 6.207 -24.547 1 93.06 69 PRO B O 1
ATOM 6305 N N . PRO B 1 70 ? -18.797 8.227 -24.625 1 92.12 70 PRO B N 1
ATOM 6306 C CA . PRO B 1 70 ? -18.047 8.648 -23.453 1 92.12 70 PRO B CA 1
ATOM 6307 C C . PRO B 1 70 ? -18.688 8.219 -22.141 1 92.12 70 PRO B C 1
ATOM 6309 O O . PRO B 1 70 ? -19.906 8.047 -22.078 1 92.12 70 PRO B O 1
ATOM 6312 N N . PHE B 1 71 ? -17.828 7.996 -21.219 1 92.94 71 PHE B N 1
ATOM 6313 C CA . PHE B 1 71 ? -18.312 7.75 -19.859 1 92.94 71 PHE B CA 1
ATOM 6314 C C . PHE B 1 71 ? -18.484 9.062 -19.109 1 92.94 71 PHE B C 1
ATOM 6316 O O . PHE B 1 71 ? -17.594 9.914 -19.109 1 92.94 71 PHE B O 1
ATOM 6323 N N . GLU B 1 72 ? -19.594 9.258 -18.469 1 87.69 72 GLU B N 1
ATOM 6324 C CA . GLU B 1 72 ? -19.844 10.484 -17.719 1 87.69 72 GLU B CA 1
ATOM 6325 C C . GLU B 1 72 ? -19.203 10.422 -16.344 1 87.69 72 GLU B C 1
ATOM 6327 O O . GLU B 1 72 ? -18.594 11.398 -15.891 1 87.69 72 GLU B O 1
ATOM 6332 N N . LYS B 1 73 ? -19.438 9.32 -15.75 1 91.19 73 LYS B N 1
ATOM 6333 C CA . LYS B 1 73 ? -18.922 9.148 -14.398 1 91.19 73 LYS B CA 1
ATOM 6334 C C . LYS B 1 73 ? -18.125 7.848 -14.273 1 91.19 73 LYS B C 1
ATOM 6336 O O . LYS B 1 73 ? -18.672 6.758 -14.453 1 91.19 73 LYS B O 1
ATOM 6341 N N . VAL B 1 74 ? -16.844 8 -13.93 1 94.06 74 VAL B N 1
ATOM 6342 C CA . VAL B 1 74 ? -15.945 6.859 -13.805 1 94.06 74 VAL B CA 1
ATOM 6343 C C . VAL B 1 74 ? -15.398 6.785 -12.375 1 94.06 74 VAL B C 1
ATOM 6345 O O . VAL B 1 74 ? -14.969 7.797 -11.82 1 94.06 74 VAL B O 1
ATOM 6348 N N . LEU B 1 75 ? -15.5 5.586 -11.82 1 92.06 75 LEU B N 1
ATOM 6349 C CA . LEU B 1 75 ? -14.914 5.344 -10.5 1 92.06 75 LEU B CA 1
ATOM 6350 C C . LEU B 1 75 ? -13.797 4.312 -10.594 1 92.06 75 LEU B C 1
ATOM 6352 O O . LEU B 1 75 ? -13.938 3.285 -11.258 1 92.06 75 LEU B O 1
ATOM 6356 N N . VAL B 1 76 ? -12.688 4.602 -9.961 1 92.25 76 VAL B N 1
ATOM 6357 C CA . VAL B 1 76 ? -11.531 3.715 -10.031 1 92.25 76 VAL B CA 1
ATOM 6358 C C . VAL B 1 76 ? -11.133 3.277 -8.625 1 92.25 76 VAL B C 1
ATOM 6360 O O . VAL B 1 76 ? -11 4.109 -7.723 1 92.25 76 VAL B O 1
ATOM 6363 N N . PHE B 1 77 ? -11.055 1.963 -8.469 1 90.94 77 PHE B N 1
ATOM 6364 C CA . PHE B 1 77 ? -10.453 1.42 -7.262 1 90.94 77 PHE B CA 1
ATOM 6365 C C . PHE B 1 77 ? -8.945 1.241 -7.438 1 90.94 77 PHE B C 1
ATOM 6367 O O . PHE B 1 77 ? -8.5 0.434 -8.258 1 90.94 77 PHE B O 1
ATOM 6374 N N . ASN B 1 78 ? -8.227 1.987 -6.703 1 80.56 78 ASN B N 1
ATOM 6375 C CA . ASN B 1 78 ? -6.773 1.915 -6.711 1 80.56 78 ASN B CA 1
ATOM 6376 C C . ASN B 1 78 ? -6.188 2.221 -5.336 1 80.56 78 ASN B C 1
ATOM 6378 O O . ASN B 1 78 ? -6.922 2.293 -4.348 1 80.56 78 ASN B O 1
ATOM 6382 N N . GLU B 1 79 ? -4.898 2.352 -5.273 1 70.94 79 GLU B N 1
ATOM 6383 C CA . GLU B 1 79 ? -4.215 2.598 -4.004 1 70.94 79 GLU B CA 1
ATOM 6384 C C . GLU B 1 79 ? -4.598 3.959 -3.43 1 70.94 79 GLU B C 1
ATOM 6386 O O . GLU B 1 79 ? -4.711 4.113 -2.211 1 70.94 79 GLU B O 1
ATOM 6391 N N . GLU B 1 80 ? -4.773 4.871 -4.27 1 70.81 80 GLU B N 1
ATOM 6392 C CA . GLU B 1 80 ? -5.141 6.215 -3.828 1 70.81 80 GLU B CA 1
ATOM 6393 C C . GLU B 1 80 ? -6.484 6.211 -3.105 1 70.81 80 GLU B C 1
ATOM 6395 O O . GLU B 1 80 ? -6.672 6.938 -2.129 1 70.81 80 GLU B O 1
ATOM 6400 N N . PHE B 1 81 ? -7.379 5.449 -3.625 1 76.25 81 PHE B N 1
ATOM 6401 C CA . PHE B 1 81 ? -8.672 5.328 -2.963 1 76.25 81 PHE B CA 1
ATOM 6402 C C . PHE B 1 81 ? -8.508 4.77 -1.556 1 76.25 81 PHE B C 1
ATOM 6404 O O . PHE B 1 81 ? -9.109 5.277 -0.606 1 76.25 81 PHE B O 1
ATOM 6411 N N . VAL B 1 82 ? -7.719 3.764 -1.444 1 72 82 VAL B N 1
ATOM 6412 C CA . VAL B 1 82 ? -7.523 3.105 -0.157 1 72 82 VAL B CA 1
ATOM 6413 C C . VAL B 1 82 ? -6.887 4.082 0.83 1 72 82 VAL B C 1
ATOM 6415 O O . VAL B 1 82 ? -7.316 4.18 1.981 1 72 82 VAL B O 1
ATOM 6418 N N . ASP B 1 83 ? -5.973 4.844 0.387 1 68.69 83 ASP B N 1
ATOM 6419 C CA . ASP B 1 83 ? -5.223 5.738 1.263 1 68.69 83 ASP B CA 1
ATOM 6420 C C . ASP B 1 83 ? -6.062 6.953 1.65 1 68.69 83 ASP B C 1
ATOM 6422 O O . ASP B 1 83 ? -5.965 7.449 2.775 1 68.69 83 ASP B O 1
ATOM 6426 N N . LYS B 1 84 ? -6.902 7.375 0.795 1 65.38 84 LYS B N 1
ATOM 6427 C CA . LYS B 1 84 ? -7.602 8.641 1.013 1 65.38 84 LYS B CA 1
ATOM 6428 C C . LYS B 1 84 ? -8.953 8.406 1.686 1 65.38 84 LYS B C 1
ATOM 6430 O O . LYS B 1 84 ? -9.445 9.273 2.412 1 65.38 84 LYS B O 1
ATOM 6435 N N . VAL B 1 85 ? -9.477 7.305 1.449 1 65.19 85 VAL B N 1
ATOM 6436 C CA . VAL B 1 85 ? -10.891 7.191 1.799 1 65.19 85 VAL B CA 1
ATOM 6437 C C . VAL B 1 85 ? -11.047 6.262 3 1 65.19 85 VAL B C 1
ATOM 6439 O O . VAL B 1 85 ? -11.945 6.449 3.824 1 65.19 85 VAL B O 1
ATOM 6442 N N . VAL B 1 86 ? -10.031 5.293 3.059 1 67.94 86 VAL B N 1
ATOM 6443 C CA . VAL B 1 86 ? -10.273 4.246 4.039 1 67.94 86 VAL B CA 1
ATOM 6444 C C . VAL B 1 86 ? -9.242 4.328 5.16 1 67.94 86 VAL B C 1
ATOM 6446 O O . VAL B 1 86 ? -8.086 4.68 4.918 1 67.94 86 VAL B O 1
ATOM 6449 N N . PHE B 1 87 ? -9.656 4.109 6.367 1 64.12 87 PHE B N 1
ATOM 6450 C CA . PHE B 1 87 ? -8.898 3.91 7.598 1 64.12 87 PHE B CA 1
ATOM 6451 C C . PHE B 1 87 ? -8.18 5.191 8 1 64.12 87 PHE B C 1
ATOM 6453 O O . PHE B 1 87 ? -6.973 5.18 8.242 1 64.12 87 PHE B O 1
ATOM 6460 N N . LYS B 1 88 ? -8.883 6.281 7.93 1 62.22 88 LYS B N 1
ATOM 6461 C CA . LYS B 1 88 ? -8.32 7.527 8.438 1 62.22 88 LYS B CA 1
ATOM 6462 C C . LYS B 1 88 ? -8.422 7.598 9.961 1 62.22 88 LYS B C 1
ATOM 6464 O O . LYS B 1 88 ? -9.516 7.461 10.523 1 62.22 88 LYS B O 1
ATOM 6469 N N . GLU B 1 89 ? -7.305 7.621 10.57 1 61.88 89 GLU B N 1
ATOM 6470 C CA . GLU B 1 89 ? -7.234 7.703 12.023 1 61.88 89 GLU B CA 1
ATOM 6471 C C . GLU B 1 89 ? -8.031 6.574 12.68 1 61.88 89 GLU B C 1
ATOM 6473 O O . GLU B 1 89 ? -7.758 5.395 12.438 1 61.88 89 GLU B O 1
ATOM 6478 N N . ASP B 1 90 ? -9.172 6.957 13.391 1 64.75 90 ASP B N 1
ATOM 6479 C CA . ASP B 1 90 ? -9.938 5.977 14.156 1 64.75 90 ASP B CA 1
ATOM 6480 C C . ASP B 1 90 ? -11.258 5.648 13.461 1 64.75 90 ASP B C 1
ATOM 6482 O O . ASP B 1 90 ? -12.133 5 14.047 1 64.75 90 ASP B O 1
ATOM 6486 N N . GLU B 1 91 ? -11.328 6.031 12.156 1 73.81 91 GLU B N 1
ATOM 6487 C CA . GLU B 1 91 ? -12.539 5.715 11.406 1 73.81 91 GLU B CA 1
ATOM 6488 C C . GLU B 1 91 ? -12.227 4.844 10.188 1 73.81 91 GLU B C 1
ATOM 6490 O O . GLU B 1 91 ? -11.18 5.008 9.562 1 73.81 91 GLU B O 1
ATOM 6495 N N . VAL B 1 92 ? -13.078 3.943 9.953 1 72.88 92 VAL B N 1
ATOM 6496 C CA . VAL B 1 92 ? -12.867 3 8.859 1 72.88 92 VAL B CA 1
ATOM 6497 C C . VAL B 1 92 ? -13.023 3.719 7.516 1 72.88 92 VAL B C 1
ATOM 6499 O O . VAL B 1 92 ? -12.266 3.465 6.574 1 72.88 92 VAL B O 1
ATOM 6502 N N . ILE B 1 93 ? -14.07 4.602 7.379 1 70.69 93 ILE B N 1
ATOM 6503 C CA . ILE B 1 93 ? -14.297 5.312 6.125 1 70.69 93 ILE B CA 1
ATOM 6504 C C . ILE B 1 93 ? -14.75 6.742 6.418 1 70.69 93 ILE B C 1
ATOM 6506 O O . ILE B 1 93 ? -15.508 6.98 7.367 1 70.69 93 ILE B O 1
ATOM 6510 N N . GLU B 1 94 ? -14.266 7.531 5.465 1 67.31 94 GLU B N 1
ATOM 6511 C CA . GLU B 1 94 ? -14.742 8.906 5.562 1 67.31 94 GLU B CA 1
ATOM 6512 C C . GLU B 1 94 ? -16.156 9.047 5.004 1 67.31 94 GLU B C 1
ATOM 6514 O O . GLU B 1 94 ? -16.531 8.328 4.07 1 67.31 94 GLU B O 1
ATOM 6519 N N . ASN B 1 95 ? -16.953 9.875 5.523 1 66 95 ASN B N 1
ATOM 6520 C CA . ASN B 1 95 ? -18.297 10.148 5.059 1 66 95 ASN B CA 1
ATOM 6521 C C . ASN B 1 95 ? -19.188 8.898 5.121 1 66 95 ASN B C 1
ATOM 6523 O O . ASN B 1 95 ? -19.828 8.539 4.133 1 66 95 ASN B O 1
ATOM 6527 N N . SER B 1 96 ? -19.016 8.195 6.184 1 72 96 SER B N 1
ATOM 6528 C CA . SER B 1 96 ? -19.734 6.949 6.418 1 72 96 SER B CA 1
ATOM 6529 C C . SER B 1 96 ? -21.219 7.113 6.137 1 72 96 SER B C 1
ATOM 6531 O O . SER B 1 96 ? -21.859 6.211 5.586 1 72 96 SER B O 1
ATOM 6533 N N . PHE B 1 97 ? -21.688 8.266 6.402 1 69.88 97 PHE B N 1
ATOM 6534 C CA . PHE B 1 97 ? -23.125 8.492 6.211 1 69.88 97 PHE B CA 1
ATOM 6535 C C . PHE B 1 97 ? -23.484 8.422 4.734 1 69.88 97 PHE B C 1
ATOM 6537 O O . PHE B 1 97 ? -24.438 7.742 4.359 1 69.88 97 PHE B O 1
ATOM 6544 N N . GLU B 1 98 ? -22.719 9.047 3.994 1 71.19 98 GLU B N 1
ATOM 6545 C CA . GLU B 1 98 ? -23 9.078 2.564 1 71.19 98 GLU B CA 1
ATOM 6546 C C . GLU B 1 98 ? -22.875 7.695 1.938 1 71.19 98 GLU B C 1
ATOM 6548 O O . GLU B 1 98 ? -23.641 7.336 1.041 1 71.19 98 GLU B O 1
ATOM 6553 N N . VAL B 1 99 ? -22.031 6.992 2.479 1 71.5 99 VAL B N 1
ATOM 6554 C CA . VAL B 1 99 ? -21.703 5.703 1.875 1 71.5 99 VAL B CA 1
ATOM 6555 C C . VAL B 1 99 ? -22.766 4.668 2.271 1 71.5 99 VAL B C 1
ATOM 6557 O O . VAL B 1 99 ? -23.188 3.863 1.444 1 71.5 99 VAL B O 1
ATOM 6560 N N . PHE B 1 100 ? -23.203 4.758 3.479 1 72.88 100 PHE B N 1
ATOM 6561 C CA . PHE B 1 100 ? -24.016 3.654 3.975 1 72.88 100 PHE B CA 1
ATOM 6562 C C . PHE B 1 100 ? -25.469 4.086 4.145 1 72.88 100 PHE B C 1
ATOM 6564 O O . PHE B 1 100 ? -26.375 3.246 4.188 1 72.88 100 PHE B O 1
ATOM 6571 N N . LEU B 1 101 ? -25.672 5.418 4.316 1 69.56 101 LEU B N 1
ATOM 6572 C CA . LEU B 1 101 ? -26.984 5.824 4.809 1 69.56 101 LEU B CA 1
ATOM 6573 C C . LEU B 1 101 ? -27.734 6.633 3.752 1 69.56 101 LEU B C 1
ATOM 6575 O O . LEU B 1 101 ? -28.969 6.766 3.82 1 69.56 101 LEU B O 1
ATOM 6579 N N . LYS B 1 102 ? -26.953 7.137 2.887 1 68.94 102 LYS B N 1
ATOM 6580 C CA . LYS B 1 102 ? -27.641 7.969 1.9 1 68.94 102 LYS B CA 1
ATOM 6581 C C . LYS B 1 102 ? -28.391 7.117 0.882 1 68.94 102 LYS B C 1
ATOM 6583 O O . LYS B 1 102 ? -27.766 6.449 0.05 1 68.94 102 LYS B O 1
ATOM 6588 N N . THR B 1 103 ? -29.625 6.922 1.135 1 71.5 103 THR B N 1
ATOM 6589 C CA . THR B 1 103 ? -30.516 6.238 0.213 1 71.5 103 THR B CA 1
ATOM 6590 C C . THR B 1 103 ? -31.547 7.211 -0.372 1 71.5 103 THR B C 1
ATOM 6592 O O . THR B 1 103 ? -31.766 8.289 0.181 1 71.5 103 THR B O 1
ATOM 6595 N N . PRO B 1 104 ? -31.953 6.883 -1.564 1 72.12 104 PRO B N 1
ATOM 6596 C CA . PRO B 1 104 ? -32.969 7.762 -2.123 1 72.12 104 PRO B CA 1
ATOM 6597 C C . PRO B 1 104 ? -34.156 7.98 -1.167 1 72.12 104 PRO B C 1
ATOM 6599 O O . PRO B 1 104 ? -34.719 9.078 -1.106 1 72.12 104 PRO B O 1
ATOM 6602 N N . THR B 1 105 ? -34.438 6.934 -0.5 1 72.44 105 THR B N 1
ATOM 6603 C CA . THR B 1 105 ? -35.531 7.047 0.449 1 72.44 105 THR B CA 1
ATOM 6604 C C . THR B 1 105 ? -35.188 8.023 1.568 1 72.44 105 THR B C 1
ATOM 6606 O O . THR B 1 105 ? -36.031 8.828 1.981 1 72.44 105 THR B O 1
ATOM 6609 N N . TYR B 1 106 ? -34 7.938 2.057 1 75 106 TYR B N 1
ATOM 6610 C CA . TYR B 1 106 ? -33.562 8.852 3.102 1 75 106 TYR B CA 1
ATOM 6611 C C . TYR B 1 106 ? -33.531 10.289 2.602 1 75 106 TYR B C 1
ATOM 6613 O O . TYR B 1 106 ? -34 11.195 3.289 1 75 106 TYR B O 1
ATOM 6621 N N . ASP B 1 107 ? -33.062 10.453 1.445 1 76 107 ASP B N 1
ATOM 6622 C CA . ASP B 1 107 ? -32.938 11.797 0.884 1 76 107 ASP B CA 1
ATOM 6623 C C . ASP B 1 107 ? -34.281 12.445 0.706 1 76 107 ASP B C 1
ATOM 6625 O O . ASP B 1 107 ? -34.469 13.633 0.988 1 76 107 ASP B O 1
ATOM 6629 N N . SER B 1 108 ? -35.125 11.625 0.209 1 78.25 108 SER B N 1
ATOM 6630 C CA . SER B 1 108 ? -36.469 12.156 0.002 1 78.25 108 SER B CA 1
ATOM 6631 C C . SER B 1 108 ? -37.094 12.594 1.319 1 78.25 108 SER B C 1
ATOM 6633 O O . SER B 1 108 ? -37.656 13.68 1.406 1 78.25 108 SER B O 1
ATOM 6635 N N . LYS B 1 109 ? -36.906 11.773 2.309 1 75.69 109 LYS B N 1
ATOM 6636 C CA . LYS B 1 109 ? -37.5 12.078 3.607 1 75.69 109 LYS B CA 1
ATOM 6637 C C . LYS B 1 109 ? -36.781 13.258 4.27 1 75.69 109 LYS B C 1
ATOM 6639 O O . LYS B 1 109 ? -37.438 14.078 4.934 1 75.69 109 LYS B O 1
ATOM 6644 N N . LYS B 1 110 ? -35.562 13.328 4.09 1 76.38 110 LYS B N 1
ATOM 6645 C CA . LYS B 1 110 ? -34.781 14.438 4.648 1 76.38 110 LYS B CA 1
ATOM 6646 C C . LYS B 1 110 ? -35.156 15.758 3.988 1 76.38 110 LYS B C 1
ATOM 6648 O O . LYS B 1 110 ? -35.281 16.781 4.664 1 76.38 110 LYS B O 1
ATOM 6653 N N . GLU B 1 111 ? -35.281 15.688 2.701 1 77.94 111 GLU B N 1
ATOM 6654 C CA . GLU B 1 111 ? -35.688 16.891 1.985 1 77.94 111 GLU B CA 1
ATOM 6655 C C . GLU B 1 111 ? -37.031 17.391 2.484 1 77.94 111 GLU B C 1
ATOM 6657 O O . GLU B 1 111 ? -37.25 18.594 2.627 1 77.94 111 GLU B O 1
ATOM 6662 N N . GLN B 1 112 ? -37.875 16.469 2.65 1 74.81 112 GLN B N 1
ATOM 6663 C CA . GLN B 1 112 ? -39.188 16.828 3.174 1 74.81 112 GLN B CA 1
ATOM 6664 C C . GLN B 1 112 ? -39.062 17.469 4.555 1 74.81 112 GLN B C 1
ATOM 6666 O O . GLN B 1 112 ? -39.75 18.453 4.844 1 74.81 112 GLN B O 1
ATOM 6671 N N . LEU B 1 113 ? -38.219 16.922 5.387 1 74.5 113 LEU B N 1
ATOM 6672 C CA . LEU B 1 113 ? -38 17.438 6.734 1 74.5 113 LEU B CA 1
ATOM 6673 C C . LEU B 1 113 ? -37.375 18.844 6.684 1 74.5 113 LEU B C 1
ATOM 6675 O O . LEU B 1 113 ? -37.812 19.719 7.441 1 74.5 113 LEU B O 1
ATOM 6679 N N . ASP B 1 114 ? -36.469 19.016 5.82 1 74.38 114 ASP B N 1
ATOM 6680 C CA . ASP B 1 114 ? -35.781 20.312 5.699 1 74.38 114 ASP B CA 1
ATOM 6681 C C . ASP B 1 114 ? -36.75 21.391 5.227 1 74.38 114 ASP B C 1
ATOM 6683 O O . ASP B 1 114 ? -36.688 22.531 5.691 1 74.38 114 ASP B O 1
ATOM 6687 N N . GLN B 1 115 ? -37.531 21 4.324 1 74.38 115 GLN B N 1
ATOM 6688 C CA . GLN B 1 115 ? -38.531 21.938 3.861 1 74.38 115 GLN B CA 1
ATOM 6689 C C . GLN B 1 115 ? -39.469 22.344 5 1 74.38 115 GLN B C 1
ATOM 6691 O O . GLN B 1 115 ? -39.812 23.531 5.133 1 74.38 115 GLN B O 1
ATOM 6696 N N . HIS B 1 116 ? -39.781 21.375 5.805 1 73.44 116 HIS B N 1
ATOM 6697 C CA . HIS B 1 116 ? -40.656 21.656 6.945 1 73.44 116 HIS B CA 1
ATOM 6698 C C . HIS B 1 116 ? -39.969 22.531 7.977 1 73.44 116 HIS B C 1
ATOM 6700 O O . HIS B 1 116 ? -40.562 23.438 8.539 1 73.44 116 HIS B O 1
ATOM 6706 N N . LEU B 1 117 ? -38.656 22.328 8.172 1 70.62 117 LEU B N 1
ATOM 6707 C CA . LEU B 1 117 ? -37.875 23.109 9.109 1 70.62 117 LEU B CA 1
ATOM 6708 C C . LEU B 1 117 ? -37.719 24.547 8.625 1 70.62 117 LEU B C 1
ATOM 6710 O O . LEU B 1 117 ? -37.812 25.484 9.43 1 70.62 117 LEU B O 1
ATOM 6714 N N . LYS B 1 118 ? -37.438 24.656 7.359 1 72 118 LYS B N 1
ATOM 6715 C CA . LYS B 1 118 ? -37.344 26 6.785 1 72 118 LYS B CA 1
ATOM 6716 C C . LYS B 1 118 ? -38.656 26.781 6.996 1 72 118 LYS B C 1
ATOM 6718 O O . LYS B 1 118 ? -38.625 27.969 7.309 1 72 118 LYS B O 1
ATOM 6723 N N . SER B 1 119 ? -39.688 26.109 6.875 1 70 119 SER B N 1
ATOM 6724 C CA . SER B 1 119 ? -41 26.75 7.066 1 70 119 SER B CA 1
ATOM 6725 C C . SER B 1 119 ? -41.156 27.219 8.508 1 70 119 SER B C 1
ATOM 6727 O O . SER B 1 119 ? -41.75 28.281 8.758 1 70 119 SER B O 1
ATOM 6729 N N . LEU B 1 120 ? -40.5 26.484 9.391 1 68.31 120 LEU B N 1
ATOM 6730 C CA . LEU B 1 120 ? -40.594 26.828 10.805 1 68.31 120 LEU B CA 1
ATOM 6731 C C . LEU B 1 120 ? -39.781 28.078 11.109 1 68.31 120 LEU B C 1
ATOM 6733 O O . LEU B 1 120 ? -40.219 28.938 11.867 1 68.31 120 LEU B O 1
ATOM 6737 N N . HIS B 1 121 ? -38.594 28.125 10.492 1 69.44 121 HIS B N 1
ATOM 6738 C CA . HIS B 1 121 ? -37.75 29.281 10.727 1 69.44 121 HIS B CA 1
ATOM 6739 C C . HIS B 1 121 ? -38.375 30.562 10.188 1 69.44 121 HIS B C 1
ATOM 6741 O O . HIS B 1 121 ? -38.219 31.625 10.781 1 69.44 121 HIS B O 1
ATOM 6747 N N .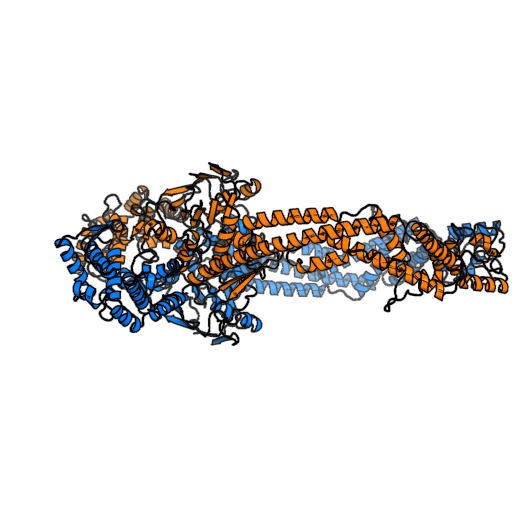 GLN B 1 122 ? -39.094 30.391 9.148 1 68.19 122 GLN B N 1
ATOM 6748 C CA . GLN B 1 122 ? -39.75 31.547 8.555 1 68.19 122 GLN B CA 1
ATOM 6749 C C . GLN B 1 122 ? -40.812 32.094 9.477 1 68.19 122 GLN B C 1
ATOM 6751 O O . GLN B 1 122 ? -41.062 33.312 9.484 1 68.19 122 GLN B O 1
ATOM 6756 N N . ILE B 1 123 ? -41.25 31.281 10.297 1 65.75 123 ILE B N 1
ATOM 6757 C CA . ILE B 1 123 ? -42.281 31.719 11.234 1 65.75 123 ILE B CA 1
ATOM 6758 C C . ILE B 1 123 ? -41.656 32.656 12.273 1 65.75 123 ILE B C 1
ATOM 6760 O O . ILE B 1 123 ? -42.281 33.656 12.672 1 65.75 123 ILE B O 1
ATOM 6764 N N . MET B 1 124 ? -40.25 32.375 12.57 1 63.03 124 MET B N 1
ATOM 6765 C CA . MET B 1 124 ? -39.656 33.125 13.68 1 63.03 124 MET B CA 1
ATOM 6766 C C . MET B 1 124 ? -38.781 34.281 13.172 1 63.03 124 MET B C 1
ATOM 6768 O O . MET B 1 124 ? -37.969 34.844 13.93 1 63.03 124 MET B O 1
ATOM 6772 N N . GLU B 1 125 ? -38.844 34.594 11.961 1 63.78 125 GLU B N 1
ATOM 6773 C CA . GLU B 1 125 ? -38.094 35.719 11.438 1 63.78 125 GLU B CA 1
ATOM 6774 C C . GLU B 1 125 ? -38.344 37 12.242 1 63.78 125 GLU B C 1
ATOM 6776 O O . GLU B 1 125 ? -39.5 37.281 12.586 1 63.78 125 GLU B O 1
ATOM 6781 N N . LYS B 1 126 ? -37.219 37.719 12.781 1 65.5 126 LYS B N 1
ATOM 6782 C CA . LYS B 1 126 ? -37.25 38.875 13.672 1 65.5 126 LYS B CA 1
ATOM 6783 C C . LYS B 1 126 ? -37.875 40.062 12.977 1 65.5 126 LYS B C 1
ATOM 6785 O O . LYS B 1 126 ? -37.656 40.312 11.789 1 65.5 126 LYS B O 1
ATOM 6790 N N . ASP B 1 127 ? -38.781 40.594 13.617 1 68.44 127 ASP B N 1
ATOM 6791 C CA . ASP B 1 127 ? -39.344 41.875 13.195 1 68.44 127 ASP B CA 1
ATOM 6792 C C . ASP B 1 127 ? -38.438 43.031 13.609 1 68.44 127 ASP B C 1
ATOM 6794 O O . ASP B 1 127 ? -37.625 42.906 14.523 1 68.44 127 ASP B O 1
ATOM 6798 N N . SER B 1 128 ? -38.344 44.094 12.859 1 73.88 128 SER B N 1
ATOM 6799 C CA . SER B 1 128 ? -37.531 45.281 13.078 1 73.88 128 SER B CA 1
ATOM 6800 C C . SER B 1 128 ? -37.75 45.844 14.492 1 73.88 128 SER B C 1
ATOM 6802 O O . SER B 1 128 ? -36.812 46.281 15.133 1 73.88 128 SER B O 1
ATOM 6804 N N . GLU B 1 129 ? -38.906 45.719 15.016 1 76.06 129 GLU B N 1
ATOM 6805 C CA . GLU B 1 129 ? -39.219 46.281 16.328 1 76.06 129 GLU B CA 1
ATOM 6806 C C . GLU B 1 129 ? -38.562 45.469 17.438 1 76.06 129 GLU B C 1
ATOM 6808 O O . GLU B 1 129 ? -38.094 46.031 18.438 1 76.06 129 GLU B O 1
ATOM 6813 N N . VAL B 1 130 ? -38.406 44.219 17.141 1 79.12 130 VAL B N 1
ATOM 6814 C CA . VAL B 1 130 ? -37.781 43.344 18.141 1 79.12 130 VAL B CA 1
ATOM 6815 C C . VAL B 1 130 ? -36.281 43.594 18.203 1 79.12 130 VAL B C 1
ATOM 6817 O O . VAL B 1 130 ? -35.719 43.594 19.281 1 79.12 130 VAL B O 1
ATOM 6820 N N . ILE B 1 131 ? -35.719 43.938 17.094 1 81.38 131 ILE B N 1
ATOM 6821 C CA . ILE B 1 131 ? -34.281 44.188 17.031 1 81.38 131 ILE B CA 1
ATOM 6822 C C . ILE B 1 131 ? -33.969 45.469 17.797 1 81.38 131 ILE B C 1
ATOM 6824 O O . ILE B 1 131 ? -33 45.531 18.562 1 81.38 131 ILE B O 1
ATOM 6828 N N . GLU B 1 132 ? -34.781 46.406 17.562 1 81.38 132 GLU B N 1
ATOM 6829 C CA . GLU B 1 132 ? -34.562 47.688 18.219 1 81.38 132 GLU B CA 1
ATOM 6830 C C . GLU B 1 132 ? -34.688 47.562 19.734 1 81.38 132 GLU B C 1
ATOM 6832 O O . GLU B 1 132 ? -33.875 48.125 20.484 1 81.38 132 GLU B O 1
ATOM 6837 N N . LEU B 1 133 ? -35.625 46.844 20.109 1 81.44 133 LEU B N 1
ATOM 6838 C CA . LEU B 1 133 ? -35.875 46.688 21.547 1 81.44 133 LEU B CA 1
ATOM 6839 C C . LEU B 1 133 ? -34.75 45.875 22.188 1 81.44 133 LEU B C 1
ATOM 6841 O O . LEU B 1 133 ? -34.312 46.219 23.297 1 81.44 133 LEU B O 1
ATOM 6845 N N . GLN B 1 134 ? -34.25 44.969 21.516 1 85.31 134 GLN B N 1
ATOM 6846 C CA . GLN B 1 134 ? -33.188 44.125 22.016 1 85.31 134 GLN B CA 1
ATOM 6847 C C . GLN B 1 134 ? -31.891 44.938 22.188 1 85.31 134 GLN B C 1
ATOM 6849 O O . GLN B 1 134 ? -31.203 44.812 23.203 1 85.31 134 GLN B O 1
ATOM 6854 N N . GLU B 1 135 ? -31.625 45.75 21.234 1 85.88 135 GLU B N 1
ATOM 6855 C CA . GLU B 1 135 ? -30.422 46.594 21.297 1 85.88 135 GLU B CA 1
ATOM 6856 C C . GLU B 1 135 ? -30.5 47.562 22.453 1 85.88 135 GLU B C 1
ATOM 6858 O O . GLU B 1 135 ? -29.5 47.781 23.156 1 85.88 135 GLU B O 1
ATOM 6863 N N . LEU B 1 136 ? -31.625 48.125 22.562 1 85 136 LEU B N 1
ATOM 6864 C CA . LEU B 1 136 ? -31.812 49.125 23.625 1 85 136 LEU B CA 1
ATOM 6865 C C . LEU B 1 136 ? -31.672 48.469 25 1 85 136 LEU B C 1
ATOM 6867 O O . LEU B 1 136 ? -31 49 25.875 1 85 136 LEU B O 1
ATOM 6871 N N . MET B 1 137 ? -32.125 47.312 25.109 1 86.38 137 MET B N 1
ATOM 6872 C CA . MET B 1 137 ? -32.094 46.625 26.391 1 86.38 137 MET B CA 1
ATOM 6873 C C . MET B 1 137 ? -30.672 46.125 26.719 1 86.38 137 MET B C 1
ATOM 6875 O O . MET B 1 137 ? -30.25 46.188 27.875 1 86.38 137 MET B O 1
ATOM 6879 N N . GLU B 1 138 ? -29.984 45.844 25.75 1 86.5 138 GLU B N 1
ATOM 6880 C CA . GLU B 1 138 ? -28.609 45.406 25.953 1 86.5 138 GLU B CA 1
ATOM 6881 C C . GLU B 1 138 ? -27.719 46.562 26.359 1 86.5 138 GLU B C 1
ATOM 6883 O O . GLU B 1 138 ? -26.844 46.406 27.219 1 86.5 138 GLU B O 1
ATOM 6888 N N . LYS B 1 139 ? -27.984 47.656 25.766 1 85.94 139 LYS B N 1
ATOM 6889 C CA . LYS B 1 139 ? -27.219 48.875 26.109 1 85.94 139 LYS B CA 1
ATOM 6890 C C . LYS B 1 139 ? -27.438 49.281 27.562 1 85.94 139 LYS B C 1
ATOM 6892 O O . LYS B 1 139 ? -26.484 49.594 28.266 1 85.94 139 LYS B O 1
ATOM 6897 N N . ILE B 1 140 ? -28.625 49.156 28.016 1 85.19 140 ILE B N 1
ATOM 6898 C CA . ILE B 1 140 ? -28.953 49.562 29.375 1 85.19 140 ILE B CA 1
ATOM 6899 C C . ILE B 1 140 ? -28.469 48.5 30.359 1 85.19 140 ILE B C 1
ATOM 6901 O O . ILE B 1 140 ? -27.828 48.812 31.359 1 85.19 140 ILE B O 1
ATOM 6905 N N . GLY B 1 141 ? -28.75 47.312 29.969 1 82.56 141 GLY B N 1
ATOM 6906 C CA . GLY B 1 141 ? -28.344 46.219 30.828 1 82.56 141 GLY B CA 1
ATOM 6907 C C . GLY B 1 141 ? -26.844 46.125 31.016 1 82.56 141 GLY B C 1
ATOM 6908 O O . GLY B 1 141 ? -26.359 45.781 32.094 1 82.56 141 GLY B O 1
ATOM 6909 N N . GLY B 1 142 ? -26.109 46.469 30.031 1 81.94 142 GLY B N 1
ATOM 6910 C CA . GLY B 1 142 ? -24.656 46.406 30.062 1 81.94 142 GLY B CA 1
ATOM 6911 C C . GLY B 1 142 ? -24.016 47.406 31.016 1 81.94 142 GLY B C 1
ATOM 6912 O O . GLY B 1 142 ? -22.875 47.219 31.438 1 81.94 142 GLY B O 1
ATOM 6913 N N . LYS B 1 143 ? -24.703 48.375 31.344 1 83.88 143 LYS B N 1
ATOM 6914 C CA . LYS B 1 143 ? -24.172 49.406 32.219 1 83.88 143 LYS B CA 1
ATOM 6915 C C . LYS B 1 143 ? -24.219 48.969 33.656 1 83.88 143 LYS B C 1
ATOM 6917 O O . LYS B 1 143 ? -23.594 49.594 34.531 1 83.88 143 LYS B O 1
ATOM 6922 N N . PHE B 1 144 ? -24.984 47.938 33.906 1 85.44 144 PHE B N 1
ATOM 6923 C CA . PHE B 1 144 ? -25.125 47.5 35.281 1 85.44 144 PHE B CA 1
ATOM 6924 C C . PHE B 1 144 ? -24.547 46.094 35.469 1 85.44 144 PHE B C 1
ATOM 6926 O O . PHE B 1 144 ? -24.859 45.188 34.688 1 85.44 144 PHE B O 1
ATOM 6933 N N . LYS B 1 145 ? -23.578 45.969 36.281 1 81.75 145 LYS B N 1
ATOM 6934 C CA . LYS B 1 145 ? -22.984 44.656 36.531 1 81.75 145 LYS B CA 1
ATOM 6935 C C . LYS B 1 145 ? -23.547 44.031 37.812 1 81.75 145 LYS B C 1
ATOM 6937 O O . LYS B 1 145 ? -23.938 44.75 38.75 1 81.75 145 LYS B O 1
ATOM 6942 N N . ARG B 1 146 ? -23.641 42.781 37.656 1 80.12 146 ARG B N 1
ATOM 6943 C CA . ARG B 1 146 ? -24.188 42.031 38.781 1 80.12 146 ARG B CA 1
ATOM 6944 C C . ARG B 1 146 ? -23.078 41.344 39.562 1 80.12 146 ARG B C 1
ATOM 6946 O O . ARG B 1 146 ? -22.047 40.969 39 1 80.12 146 ARG B O 1
ATOM 6953 N N . THR B 1 147 ? -23.266 41.406 40.906 1 78.31 147 THR B N 1
ATOM 6954 C CA . THR B 1 147 ? -22.359 40.688 41.781 1 78.31 147 THR B CA 1
ATOM 6955 C C . THR B 1 147 ? -22.578 39.156 41.656 1 78.31 147 THR B C 1
ATOM 6957 O O . THR B 1 147 ? -23.531 38.719 41.031 1 78.31 147 THR B O 1
ATOM 6960 N N . ALA B 1 148 ? -21.641 38.406 42.25 1 74.44 148 ALA B N 1
ATOM 6961 C CA . ALA B 1 148 ? -21.734 36.938 42.25 1 74.44 148 ALA B CA 1
ATOM 6962 C C . ALA B 1 148 ? -23.031 36.469 42.875 1 74.44 148 ALA B C 1
ATOM 6964 O O . ALA B 1 148 ? -23.562 35.406 42.531 1 74.44 148 ALA B O 1
ATOM 6965 N N . LYS B 1 149 ? -23.672 37.281 43.719 1 71.5 149 LYS B N 1
ATOM 6966 C CA . LYS B 1 149 ? -24.891 36.938 44.406 1 71.5 149 LYS B CA 1
ATOM 6967 C C . LYS B 1 149 ? -26.125 37.406 43.656 1 71.5 149 LYS B C 1
ATOM 6969 O O . LYS B 1 149 ? -27.266 37.188 44.094 1 71.5 149 LYS B O 1
ATOM 6974 N N . GLY B 1 150 ? -26 38 42.5 1 71.44 150 GLY B N 1
ATOM 6975 C CA . GLY B 1 150 ? -27.109 38.406 41.656 1 71.44 150 GLY B CA 1
ATOM 6976 C C . GLY B 1 150 ? -27.578 39.812 41.906 1 71.44 150 GLY B C 1
ATOM 6977 O O . GLY B 1 150 ? -28.469 40.312 41.188 1 71.44 150 GLY B O 1
ATOM 6978 N N . THR B 1 151 ? -26.984 40.5 42.875 1 77.62 151 THR B N 1
ATOM 6979 C CA . THR B 1 151 ? -27.359 41.875 43.156 1 77.62 151 THR B CA 1
ATOM 6980 C C . THR B 1 151 ? -26.547 42.844 42.344 1 77.62 151 THR B C 1
ATOM 6982 O O . THR B 1 151 ? -25.5 42.5 41.781 1 77.62 151 THR B O 1
ATOM 6985 N N . LEU B 1 152 ? -27.109 44 42.094 1 81.12 152 LEU B N 1
ATOM 6986 C CA . LEU B 1 152 ? -26.406 45.031 41.312 1 81.12 152 LEU B CA 1
ATOM 6987 C C . LEU B 1 152 ? -25.172 45.531 42.062 1 81.12 152 LEU B C 1
ATOM 6989 O O . LEU B 1 152 ? -25.25 45.844 43.25 1 81.12 152 LEU B O 1
ATOM 6993 N N . ASN B 1 153 ? -24.109 45.469 41.438 1 83.94 153 ASN B N 1
ATOM 6994 C CA . ASN B 1 153 ? -22.859 45.969 42 1 83.94 153 ASN B CA 1
ATOM 6995 C C . ASN B 1 153 ? -22.906 47.5 42.156 1 83.94 153 ASN B C 1
ATOM 6997 O O . ASN B 1 153 ? -23.438 48.188 41.312 1 83.94 153 ASN B O 1
ATOM 7001 N N . ARG B 1 154 ? -22.438 47.969 43.344 1 81.56 154 ARG B N 1
ATOM 7002 C CA . ARG B 1 154 ? -22.422 49.375 43.625 1 81.56 154 ARG B CA 1
ATOM 7003 C C . ARG B 1 154 ? -21.188 50.062 43.031 1 81.56 154 ARG B C 1
ATOM 7005 O O . ARG B 1 154 ? -20.516 50.812 43.719 1 81.56 154 ARG B O 1
ATOM 7012 N N . ARG B 1 155 ? -20.797 49.5 41.906 1 81.31 155 ARG B N 1
ATOM 7013 C CA . ARG B 1 155 ? -19.672 50.125 41.188 1 81.31 155 ARG B CA 1
ATOM 7014 C C . ARG B 1 155 ? -20.094 50.656 39.844 1 81.31 155 ARG B C 1
ATOM 7016 O O . ARG B 1 155 ? -21.203 50.375 39.375 1 81.31 155 ARG B O 1
ATOM 7023 N N . GLY B 1 156 ? -19.344 51.625 39.281 1 78.44 156 GLY B N 1
ATOM 7024 C CA . GLY B 1 156 ? -19.594 52.156 37.969 1 78.44 156 GLY B CA 1
ATOM 7025 C C . GLY B 1 156 ? -20.797 53.062 37.875 1 78.44 156 GLY B C 1
ATOM 7026 O O . GLY B 1 156 ? -20.953 53.969 38.719 1 78.44 156 GLY B O 1
ATOM 7027 N N . THR B 1 157 ? -21.703 52.719 36.906 1 82.75 157 THR B N 1
ATOM 7028 C CA . THR B 1 157 ? -22.875 53.562 36.688 1 82.75 157 THR B CA 1
ATOM 7029 C C . THR B 1 157 ? -23.797 53.531 37.906 1 82.75 157 THR B C 1
ATOM 7031 O O . THR B 1 157 ? -24.391 54.562 38.25 1 82.75 157 THR B O 1
ATOM 7034 N N . MET B 1 158 ? -23.891 52.438 38.531 1 85.75 158 MET B N 1
ATOM 7035 C CA . MET B 1 158 ? -24.734 52.344 39.719 1 85.75 158 MET B CA 1
ATOM 7036 C C . MET B 1 158 ? -24.219 53.281 40.844 1 85.75 158 MET B C 1
ATOM 7038 O O . MET B 1 158 ? -25 53.938 41.5 1 85.75 158 MET B O 1
ATOM 7042 N N . LYS B 1 159 ? -22.906 53.25 41 1 82 159 LYS B N 1
ATOM 7043 C CA . LYS B 1 159 ? -22.312 54.156 41.969 1 82 159 LYS B CA 1
ATOM 7044 C C . LYS B 1 159 ? -22.594 55.594 41.625 1 82 159 LYS B C 1
ATOM 7046 O O . LYS B 1 159 ? -22.953 56.406 42.5 1 82 159 LYS B O 1
ATOM 7051 N N . SER B 1 160 ? -22.375 55.875 40.344 1 79.75 160 SER B N 1
ATOM 7052 C CA . SER B 1 160 ? -22.641 57.25 39.906 1 79.75 160 SER B CA 1
ATOM 7053 C C . SER B 1 160 ? -24.094 57.625 40.156 1 79.75 160 SER B C 1
ATOM 7055 O O . SER B 1 160 ? -24.391 58.812 40.469 1 79.75 160 SER B O 1
ATOM 7057 N N . LEU B 1 161 ? -24.938 56.688 40.094 1 79.81 161 LEU B N 1
ATOM 7058 C CA . LEU B 1 161 ? -26.359 56.938 40.312 1 79.81 161 LEU B CA 1
ATOM 7059 C C . LEU B 1 161 ? -26.656 57.125 41.781 1 79.81 161 LEU B C 1
ATOM 7061 O O . LEU B 1 161 ? -27.5 57.938 42.156 1 79.81 161 LEU B O 1
ATOM 7065 N N . LEU B 1 162 ? -25.891 56.469 42.625 1 79.19 162 LEU B N 1
ATOM 7066 C CA . LEU B 1 162 ? -26.109 56.531 44.062 1 79.19 162 LEU B CA 1
ATOM 7067 C C . LEU B 1 162 ? -25.5 57.781 44.656 1 79.19 162 LEU B C 1
ATOM 7069 O O . LEU B 1 162 ? -26.047 58.344 45.594 1 79.19 162 LEU B O 1
ATOM 7073 N N . THR B 1 163 ? -24.109 58.156 44.344 1 68 163 THR B N 1
ATOM 7074 C CA . THR B 1 163 ? -23.328 59.188 45 1 68 163 THR B CA 1
ATOM 7075 C C . THR B 1 163 ? -23.891 60.562 44.688 1 68 163 THR B C 1
ATOM 7077 O O . THR B 1 163 ? -23.422 61.562 45.219 1 68 163 THR B O 1
ATOM 7080 N N . LYS B 1 164 ? -24.922 60.781 44.438 1 57.97 164 LYS B N 1
ATOM 7081 C CA . LYS B 1 164 ? -25.641 62.062 44.438 1 57.97 164 LYS B CA 1
ATOM 7082 C C . LYS B 1 164 ? -24.891 63.125 43.625 1 57.97 164 LYS B C 1
ATOM 7084 O O . LYS B 1 164 ? -25.203 64.312 43.688 1 57.97 164 LYS B O 1
ATOM 7089 N N . GLN B 1 165 ? -23.5 63 43.312 1 53 165 GLN B N 1
ATOM 7090 C CA . GLN B 1 165 ? -22.609 64.062 42.844 1 53 165 GLN B CA 1
ATOM 7091 C C . GLN B 1 165 ? -23.109 64.625 41.531 1 53 165 GLN B C 1
ATOM 7093 O O . GLN B 1 165 ? -22.922 64.062 40.469 1 53 165 GLN B O 1
ATOM 7098 N N . ASN B 1 166 ? -24.188 65.125 41.5 1 54.66 166 ASN B N 1
ATOM 7099 C CA . ASN B 1 166 ? -24.812 65.438 40.219 1 54.66 166 ASN B CA 1
ATOM 7100 C C . ASN B 1 166 ? -24.141 66.688 39.562 1 54.66 166 ASN B C 1
ATOM 7102 O O . ASN B 1 166 ? -23.734 67.625 40.281 1 54.66 166 ASN B O 1
ATOM 7106 N N . LEU B 1 167 ? -23.297 66.5 38.406 1 58.09 167 LEU B N 1
ATOM 7107 C CA . LEU B 1 167 ? -23.047 67.562 37.469 1 58.09 167 LEU B CA 1
ATOM 7108 C C . LEU B 1 167 ? -24.125 68.625 37.562 1 58.09 167 LEU B C 1
ATOM 7110 O O . LEU B 1 167 ? -23.891 69.812 37.188 1 58.09 167 LEU B O 1
ATOM 7114 N N . TYR B 1 168 ? -25.062 68.188 38.281 1 62 168 TYR B N 1
ATOM 7115 C CA . TYR B 1 168 ? -26.234 69.062 38.188 1 62 168 TYR B CA 1
ATOM 7116 C C . TYR B 1 168 ? -26.422 69.812 39.469 1 62 168 TYR B C 1
ATOM 7118 O O . TYR B 1 168 ? -27.266 70.688 39.562 1 62 168 TYR B O 1
ATOM 7126 N N . ASN B 1 169 ? -25.391 69.375 40.469 1 65.44 169 ASN B N 1
ATOM 7127 C CA . ASN B 1 169 ? -25.406 70.125 41.719 1 65.44 169 ASN B CA 1
ATOM 7128 C C . ASN B 1 169 ? -24.016 70.625 42.094 1 65.44 169 ASN B C 1
ATOM 7130 O O . ASN B 1 169 ? -23.219 69.812 42.656 1 65.44 169 ASN B O 1
ATOM 7134 N N . VAL B 1 170 ? -23.391 71.875 41.844 1 71.75 170 VAL B N 1
ATOM 7135 C CA . VAL B 1 170 ? -22.078 72.438 42.094 1 71.75 170 VAL B CA 1
ATOM 7136 C C . VAL B 1 170 ? -22.031 73 43.531 1 71.75 170 VAL B C 1
ATOM 7138 O O . VAL B 1 170 ? -22.844 73.875 43.875 1 71.75 170 VAL B O 1
ATOM 7141 N N . PRO B 1 171 ? -20.828 72.562 44.188 1 75.88 171 PRO B N 1
ATOM 7142 C CA . PRO B 1 171 ? -20.688 73.125 45.531 1 75.88 171 PRO B CA 1
ATOM 7143 C C . PRO B 1 171 ? -20.344 74.625 45.531 1 75.88 171 PRO B C 1
ATOM 7145 O O . PRO B 1 171 ? -19.734 75.125 44.594 1 75.88 171 PRO B O 1
ATOM 7148 N N . ASN B 1 172 ? -20.594 75.375 46.562 1 79.19 172 ASN B N 1
ATOM 7149 C CA . ASN B 1 172 ? -20.375 76.812 46.656 1 79.19 172 ASN B CA 1
ATOM 7150 C C . ASN B 1 172 ? -18.891 77.188 46.656 1 79.19 172 ASN B C 1
ATOM 7152 O O . ASN B 1 172 ? -18.5 78.188 46.062 1 79.19 172 ASN B O 1
ATOM 7156 N N . GLU B 1 173 ? -17.906 76.312 47.062 1 79.94 173 GLU B N 1
ATOM 7157 C CA . GLU B 1 173 ? -16.469 76.625 47.188 1 79.94 173 GLU B CA 1
ATOM 7158 C C . GLU B 1 173 ? -15.797 76.562 45.812 1 79.94 173 GLU B C 1
ATOM 7160 O O . GLU B 1 173 ? -14.711 77.062 45.625 1 79.94 173 GLU B O 1
ATOM 7165 N N . LEU B 1 174 ? -16.438 75.938 45 1 80.62 174 LEU B N 1
ATOM 7166 C CA . LEU B 1 174 ? -15.836 75.75 43.688 1 80.62 174 LEU B CA 1
ATOM 7167 C C . LEU B 1 174 ? -16.531 76.625 42.625 1 80.62 174 LEU B C 1
ATOM 7169 O O . LEU B 1 174 ? -16.422 76.312 41.438 1 80.62 174 LEU B O 1
ATOM 7173 N N . GLU B 1 175 ? -17.078 77.5 43.125 1 80.94 175 GLU B N 1
ATOM 7174 C CA . GLU B 1 175 ? -17.812 78.375 42.25 1 80.94 175 GLU B CA 1
ATOM 7175 C C . GLU B 1 175 ? -16.891 79.125 41.25 1 80.94 175 GLU B C 1
ATOM 7177 O O . GLU B 1 175 ? -17.297 79.5 40.156 1 80.94 175 GLU B O 1
ATOM 7182 N N . VAL B 1 176 ? -15.602 79.312 41.75 1 80.25 176 VAL B N 1
ATOM 7183 C CA . VAL B 1 176 ? -14.641 80 40.906 1 80.25 176 VAL B CA 1
ATOM 7184 C C . VAL B 1 176 ? -14.375 79.25 39.625 1 80.25 176 VAL B C 1
ATOM 7186 O O . VAL B 1 176 ? -13.945 79.812 38.625 1 80.25 176 VAL B O 1
ATOM 7189 N N . TYR B 1 177 ? -14.633 77.938 39.688 1 79.38 177 TYR B N 1
ATOM 7190 C CA . TYR B 1 177 ? -14.406 77.125 38.531 1 79.38 177 TYR B CA 1
ATOM 7191 C C . TYR B 1 177 ? -15.68 76.938 37.719 1 79.38 177 TYR B C 1
ATOM 7193 O O . TYR B 1 177 ? -15.758 76.062 36.844 1 79.38 177 TYR B O 1
ATOM 7201 N N . LYS B 1 178 ? -16.703 77.562 38.062 1 80.12 178 LYS B N 1
ATOM 7202 C CA . LYS B 1 178 ? -18.047 77.375 37.5 1 80.12 178 LYS B CA 1
ATOM 7203 C C . LYS B 1 178 ? -18.016 77.438 35.969 1 80.12 178 LYS B C 1
ATOM 7205 O O . LYS B 1 178 ? -18.734 76.625 35.312 1 80.12 178 LYS B O 1
ATOM 7210 N N . ASP B 1 179 ? -17.234 78.312 35.5 1 78.62 179 ASP B N 1
ATOM 7211 C CA . ASP B 1 179 ? -17.219 78.5 34.062 1 78.62 179 ASP B CA 1
ATOM 7212 C C . ASP B 1 179 ? -16.625 77.25 33.375 1 78.62 179 ASP B C 1
ATOM 7214 O O . ASP B 1 179 ? -17.047 76.812 32.312 1 78.62 179 ASP B O 1
ATOM 7218 N N . PHE B 1 180 ? -15.75 76.625 34.125 1 80.56 180 PHE B N 1
ATOM 7219 C CA . PHE B 1 180 ? -15.141 75.438 33.594 1 80.56 180 PHE B CA 1
ATOM 7220 C C . PHE B 1 180 ? -16.094 74.25 33.719 1 80.56 180 PHE B C 1
ATOM 7222 O O . PHE B 1 180 ? -16.172 73.375 32.781 1 80.56 180 PHE B O 1
ATOM 7229 N N . PHE B 1 181 ? -17 74.188 34.688 1 76.44 181 PHE B N 1
ATOM 7230 C CA . PHE B 1 181 ? -17.969 73.125 34.906 1 76.44 181 PHE B CA 1
ATOM 7231 C C . PHE B 1 181 ? -19.125 73.25 33.906 1 76.44 181 PHE B C 1
ATOM 7233 O O . PHE B 1 181 ? -19.641 72.25 33.438 1 76.44 181 PHE B O 1
ATOM 7240 N N . ALA B 1 182 ? -19.469 74.312 33.625 1 76.38 182 ALA B N 1
ATOM 7241 C CA . ALA B 1 182 ? -20.625 74.625 32.781 1 76.38 182 ALA B CA 1
ATOM 7242 C C . ALA B 1 182 ? -20.328 74.312 31.312 1 76.38 182 ALA B C 1
ATOM 7244 O O . ALA B 1 182 ? -21.25 74.125 30.516 1 76.38 182 ALA B O 1
ATOM 7245 N N . ASN B 1 183 ? -18.969 74.375 31 1 77.56 183 ASN B N 1
ATOM 7246 C CA . ASN B 1 183 ? -18.609 74.062 29.609 1 77.56 183 ASN B CA 1
ATOM 7247 C C . ASN B 1 183 ? -18.625 72.562 29.312 1 77.56 183 ASN B C 1
ATOM 7249 O O . ASN B 1 183 ? -17.656 71.875 29.609 1 77.56 183 ASN B O 1
ATOM 7253 N N . LYS B 1 184 ? -19.656 72.188 28.672 1 76.75 184 LYS B N 1
ATOM 7254 C CA . LYS B 1 184 ? -19.906 70.75 28.453 1 76.75 184 LYS B CA 1
ATOM 7255 C C . LYS B 1 184 ? -18.859 70.125 27.516 1 76.75 184 LYS B C 1
ATOM 7257 O O . LYS B 1 184 ? -18.625 68.938 27.531 1 76.75 184 LYS B O 1
ATOM 7262 N N . ASP B 1 185 ? -18.016 70.875 26.844 1 76.94 185 ASP B N 1
ATOM 7263 C CA . ASP B 1 185 ? -17.062 70.375 25.859 1 76.94 185 ASP B CA 1
ATOM 7264 C C . ASP B 1 185 ? -15.742 70 26.516 1 76.94 185 ASP B C 1
ATOM 7266 O O . ASP B 1 185 ? -15.055 69.062 26.078 1 76.94 185 ASP B O 1
ATOM 7270 N N . ILE B 1 186 ? -15.555 70.75 27.469 1 79.44 186 ILE B N 1
ATOM 7271 C CA . ILE B 1 186 ? -14.18 70.625 27.922 1 79.44 186 ILE B CA 1
ATOM 7272 C C . ILE B 1 186 ? -14.172 70.188 29.406 1 79.44 186 ILE B C 1
ATOM 7274 O O . ILE B 1 186 ? -13.125 69.875 29.953 1 79.44 186 ILE B O 1
ATOM 7278 N N . ASN B 1 187 ? -15.336 70.188 30 1 79.25 187 ASN B N 1
ATOM 7279 C CA . ASN B 1 187 ? -15.367 70.125 31.453 1 79.25 187 ASN B CA 1
ATOM 7280 C C . ASN B 1 187 ? -14.734 68.812 31.953 1 79.25 187 ASN B C 1
ATOM 7282 O O . ASN B 1 187 ? -13.969 68.812 32.906 1 79.25 187 ASN B O 1
ATOM 7286 N N . ILE B 1 188 ? -14.766 67.812 31.234 1 81.5 188 ILE B N 1
ATOM 7287 C CA . ILE B 1 188 ? -14.258 66.562 31.75 1 81.5 188 ILE B CA 1
ATOM 7288 C C . ILE B 1 188 ? -12.742 66.5 31.578 1 81.5 188 ILE B C 1
ATOM 7290 O O . ILE B 1 188 ? -12.023 66.125 32.5 1 81.5 188 ILE B O 1
ATOM 7294 N N . GLU B 1 189 ? -12.266 66.938 30.516 1 83.81 189 GLU B N 1
ATOM 7295 C CA . GLU B 1 189 ? -10.828 66.938 30.281 1 83.81 189 GLU B CA 1
ATOM 7296 C C . GLU B 1 189 ? -10.094 67.938 31.172 1 83.81 189 GLU B C 1
ATOM 7298 O O . GLU B 1 189 ? -8.977 67.688 31.609 1 83.81 189 GLU B O 1
ATOM 7303 N N . TRP B 1 190 ? -10.555 69 31.344 1 85.62 190 TRP B N 1
ATOM 7304 C CA . TRP B 1 190 ? -10.008 70 32.219 1 85.62 190 TRP B CA 1
ATOM 7305 C C . TRP B 1 190 ? -9.859 69.5 33.656 1 85.62 190 TRP B C 1
ATOM 7307 O O . TRP B 1 190 ? -8.859 69.812 34.312 1 85.62 190 TRP B O 1
ATOM 7317 N N . ILE B 1 191 ? -10.781 68.688 34.031 1 83.19 191 ILE B N 1
ATOM 7318 C CA . ILE B 1 191 ? -10.719 68.188 35.375 1 83.19 191 ILE B CA 1
ATOM 7319 C C . ILE B 1 191 ? -9.5 67.25 35.531 1 83.19 191 ILE B C 1
ATOM 7321 O O . ILE B 1 191 ? -8.773 67.312 36.5 1 83.19 191 ILE B O 1
ATOM 7325 N N . ASP B 1 192 ? -8.953 66.688 34.594 1 86.44 192 ASP B N 1
ATOM 7326 C CA . ASP B 1 192 ? -7.812 65.75 34.625 1 86.44 192 ASP B CA 1
ATOM 7327 C C . ASP B 1 192 ? -6.496 66.562 34.656 1 86.44 192 ASP B C 1
ATOM 7329 O O . ASP B 1 192 ? -5.602 66.25 35.438 1 86.44 192 ASP B O 1
ATOM 7333 N N . TRP B 1 193 ? -6.379 67.375 33.781 1 86.75 193 TRP B N 1
ATOM 7334 C CA . TRP B 1 193 ? -5.18 68.188 33.625 1 86.75 193 TRP B CA 1
ATOM 7335 C C . TRP B 1 193 ? -4.867 68.938 34.938 1 86.75 193 TRP B C 1
ATOM 7337 O O . TRP B 1 193 ? -3.713 69 35.375 1 86.75 193 TRP B O 1
ATOM 7347 N N . LYS B 1 194 ? -5.898 69.5 35.469 1 86.75 194 LYS B N 1
ATOM 7348 C CA . LYS B 1 194 ? -5.727 70.25 36.719 1 86.75 194 LYS B CA 1
ATOM 7349 C C . LYS B 1 194 ? -5.254 69.312 37.844 1 86.75 194 LYS B C 1
ATOM 7351 O O . LYS B 1 194 ? -4.359 69.688 38.625 1 86.75 194 LYS B O 1
ATOM 7356 N N . ASN B 1 195 ? -5.461 68.125 37.969 1 86.31 195 ASN B N 1
ATOM 7357 C CA . ASN B 1 195 ? -5.055 67.188 39 1 86.31 195 ASN B CA 1
ATOM 7358 C C . ASN B 1 195 ? -3.596 66.75 38.844 1 86.31 195 ASN B C 1
ATOM 7360 O O . ASN B 1 195 ? -2.867 66.625 39.844 1 86.31 195 ASN B O 1
ATOM 7364 N N . LYS B 1 196 ? -2.979 66.75 37.656 1 86.5 196 LYS B N 1
ATOM 7365 C CA . LYS B 1 196 ? -1.604 66.312 37.406 1 86.5 196 LYS B CA 1
ATOM 7366 C C . LYS B 1 196 ? -0.61 67.438 37.781 1 86.5 196 LYS B C 1
ATOM 7368 O O . LYS B 1 196 ? 0.538 67.125 38.125 1 86.5 196 LYS B O 1
ATOM 7373 N N . GLY B 1 197 ? -0.886 68.562 37.562 1 83.12 197 GLY B N 1
ATOM 7374 C CA . GLY B 1 197 ? -0.067 69.75 37.875 1 83.12 197 GLY B CA 1
ATOM 7375 C C . GLY B 1 197 ? 0.354 69.812 39.344 1 83.12 197 GLY B C 1
ATOM 7376 O O . GLY B 1 197 ? 1.321 70.438 39.688 1 83.12 197 GLY B O 1
ATOM 7377 N N . ASP B 1 198 ? -0.164 68.938 40.125 1 84.69 198 ASP B N 1
ATOM 7378 C CA . ASP B 1 198 ? 0.133 68.938 41.562 1 84.69 198 ASP B CA 1
ATOM 7379 C C . ASP B 1 198 ? 1.518 68.375 41.812 1 84.69 198 ASP B C 1
ATOM 7381 O O . ASP B 1 198 ? 2.158 68.75 42.812 1 84.69 198 ASP B O 1
ATOM 7385 N N . THR B 1 199 ? 2.234 67.625 40.969 1 84.31 199 THR B N 1
ATOM 7386 C CA . THR B 1 199 ? 3.541 67 41.125 1 84.31 199 THR B CA 1
ATOM 7387 C C . THR B 1 199 ? 4.66 68.062 41 1 84.31 199 THR B C 1
ATOM 7389 O O . THR B 1 199 ? 5.742 67.875 41.562 1 84.31 199 THR B O 1
ATOM 7392 N N . TYR B 1 200 ? 4.508 69.062 40.25 1 81.5 200 TYR B N 1
ATOM 7393 C CA . TYR B 1 200 ? 5.531 70 39.938 1 81.5 200 TYR B CA 1
ATOM 7394 C C . TYR B 1 200 ? 5.402 71.25 40.844 1 81.5 200 TYR B C 1
ATOM 7396 O O . TYR B 1 200 ? 6.18 72.188 40.719 1 81.5 200 TYR B O 1
ATOM 7404 N N . ASP B 1 201 ? 4.25 71.062 41.688 1 81.12 201 ASP B N 1
ATOM 7405 C CA . ASP B 1 201 ? 3.986 72.188 42.562 1 81.12 201 ASP B CA 1
ATOM 7406 C C . ASP B 1 201 ? 4.801 72.062 43.844 1 81.12 201 ASP B C 1
ATOM 7408 O O . ASP B 1 201 ? 4.262 71.688 44.906 1 81.12 201 ASP B O 1
ATOM 7412 N N . ILE B 1 202 ? 6.266 72.25 43.688 1 75.5 202 ILE B N 1
ATOM 7413 C CA . ILE B 1 202 ? 7.168 72 44.812 1 75.5 202 ILE B CA 1
ATOM 7414 C C . ILE B 1 202 ? 7.781 73.312 45.281 1 75.5 202 ILE B C 1
ATOM 7416 O O . ILE B 1 202 ? 8.352 73.375 46.375 1 75.5 202 ILE B O 1
ATOM 7420 N N . GLU B 1 203 ? 7.848 74.312 44.5 1 75.69 203 GLU B N 1
ATOM 7421 C CA . GLU B 1 203 ? 8.5 75.625 44.812 1 75.69 203 GLU B CA 1
ATOM 7422 C C . GLU B 1 203 ? 7.477 76.688 45.156 1 75.69 203 GLU B C 1
ATOM 7424 O O . GLU B 1 203 ? 6.273 76.438 45.156 1 75.69 203 GLU B O 1
ATOM 7429 N N . ASP B 1 204 ? 8.008 77.75 45.719 1 78.31 204 ASP B N 1
ATOM 7430 C CA . ASP B 1 204 ? 7.172 78.938 46.094 1 78.31 204 ASP B CA 1
ATOM 7431 C C . ASP B 1 204 ? 6.582 79.562 44.844 1 78.31 204 ASP B C 1
ATOM 7433 O O . ASP B 1 204 ? 5.773 80.5 44.969 1 78.31 204 ASP B O 1
ATOM 7437 N N . ARG B 1 205 ? 7.008 79 43.75 1 81.12 205 ARG B N 1
ATOM 7438 C CA . ARG B 1 205 ? 6.488 79.562 42.5 1 81.12 205 ARG B CA 1
ATOM 7439 C C . ARG B 1 205 ? 5.695 78.5 41.719 1 81.12 205 ARG B C 1
ATOM 7441 O O . ARG B 1 205 ? 5.969 77.312 41.844 1 81.12 205 ARG B O 1
ATOM 7448 N N . CYS B 1 206 ? 4.645 79.062 41.094 1 86.31 206 CYS B N 1
ATOM 7449 C CA . CYS B 1 206 ? 3.816 78.25 40.25 1 86.31 206 CYS B CA 1
ATOM 7450 C C . CYS B 1 206 ? 4.66 77.5 39.219 1 86.31 206 CYS B C 1
ATOM 7452 O O . CYS B 1 206 ? 5.492 78.125 38.531 1 86.31 206 CYS B O 1
ATOM 7454 N N . PRO B 1 207 ? 4.586 76.25 39.156 1 83.75 207 PRO B N 1
ATOM 7455 C CA . PRO B 1 207 ? 5.387 75.438 38.188 1 83.75 207 PRO B CA 1
ATOM 7456 C C . PRO B 1 207 ? 5.07 75.812 36.75 1 83.75 207 PRO B C 1
ATOM 7458 O O . PRO B 1 207 ? 5.867 75.562 35.844 1 83.75 207 PRO B O 1
ATOM 7461 N N . TYR B 1 208 ? 3.922 76.375 36.594 1 86.06 208 TYR B N 1
ATOM 7462 C CA . TYR B 1 208 ? 3.578 76.688 35.188 1 86.06 208 TYR B CA 1
ATOM 7463 C C . TYR B 1 208 ? 3.91 78.125 34.906 1 86.06 208 TYR B C 1
ATOM 7465 O O . TYR B 1 208 ? 4.652 78.438 33.969 1 86.06 208 TYR B O 1
ATOM 7473 N N . CYS B 1 209 ? 3.271 79.062 35.688 1 79.25 209 CYS B N 1
ATOM 7474 C CA . CYS B 1 209 ? 3.443 80.5 35.344 1 79.25 209 CYS B CA 1
ATOM 7475 C C . CYS B 1 209 ? 4.574 81.125 36.156 1 79.25 209 CYS B C 1
ATOM 7477 O O . CYS B 1 209 ? 5.008 82.188 35.844 1 79.25 209 CYS B O 1
ATOM 7479 N N . SER B 1 210 ? 5.172 80.5 37 1 79.5 210 SER B N 1
ATOM 7480 C CA . SER B 1 210 ? 6.305 80.875 37.812 1 79.5 210 SER B CA 1
ATOM 7481 C C . SER B 1 210 ? 5.945 82.062 38.688 1 79.5 210 SER B C 1
ATOM 7483 O O . SER B 1 210 ? 6.832 82.75 39.25 1 79.5 210 SER B O 1
ATOM 7485 N N . GLU B 1 211 ? 4.531 82.25 38.812 1 80 211 GLU B N 1
ATOM 7486 C CA . GLU B 1 211 ? 4.117 83.312 39.688 1 80 211 GLU B CA 1
ATOM 7487 C C . GLU B 1 211 ? 4.039 82.875 41.156 1 80 211 GLU B C 1
ATOM 7489 O O . GLU B 1 211 ? 3.855 81.625 41.406 1 80 211 GLU B O 1
ATOM 7494 N N . LYS B 1 212 ? 4.098 83.875 42 1 80.06 212 LYS B N 1
ATOM 7495 C CA . LYS B 1 212 ? 4.008 83.562 43.438 1 80.06 212 LYS B CA 1
ATOM 7496 C C . LYS B 1 212 ? 2.564 83.312 43.844 1 80.06 212 LYS B C 1
ATOM 7498 O O . LYS B 1 212 ? 1.647 84 43.438 1 80.06 212 LYS B O 1
ATOM 7503 N N . VAL B 1 213 ? 2.043 82.188 44.469 1 78.44 213 VAL B N 1
ATOM 7504 C CA . VAL B 1 213 ? 0.701 81.75 44.844 1 78.44 213 VAL B CA 1
ATOM 7505 C C . VAL B 1 213 ? 0.551 81.812 46.375 1 78.44 213 VAL B C 1
ATOM 7507 O O . VAL B 1 213 ? 1.532 81.625 47.094 1 78.44 213 VAL B O 1
ATOM 7510 N N . ASN B 1 214 ? -0.984 82.312 46.781 1 80.69 214 ASN B N 1
ATOM 7511 C CA . ASN B 1 214 ? -1.306 82.188 48.188 1 80.69 214 ASN B CA 1
ATOM 7512 C C . ASN B 1 214 ? -1.466 80.688 48.562 1 80.69 214 ASN B C 1
ATOM 7514 O O . ASN B 1 214 ? -2.492 80.062 48.281 1 80.69 214 ASN B O 1
ATOM 7518 N N . ARG B 1 215 ? -0.626 80.188 49.219 1 83.19 215 ARG B N 1
ATOM 7519 C CA . ARG B 1 215 ? -0.488 78.75 49.469 1 83.19 215 ARG B CA 1
ATOM 7520 C C . ARG B 1 215 ? -1.676 78.188 50.25 1 83.19 215 ARG B C 1
ATOM 7522 O O . ARG B 1 215 ? -2.189 77.125 49.938 1 83.19 215 ARG B O 1
ATOM 7529 N N . ILE B 1 216 ? -2.363 78.875 51.156 1 82.19 216 ILE B N 1
ATOM 7530 C CA . ILE B 1 216 ? -3.416 78.375 52.031 1 82.19 216 ILE B CA 1
ATOM 7531 C C . ILE B 1 216 ? -4.711 78.188 51.25 1 82.19 216 ILE B C 1
ATOM 7533 O O . ILE B 1 216 ? -5.344 77.125 51.281 1 82.19 216 ILE B O 1
ATOM 7537 N N . GLU B 1 217 ? -5.16 79.25 50.625 1 82.75 217 GLU B N 1
ATOM 7538 C CA . GLU B 1 217 ? -6.383 79.188 49.812 1 82.75 217 GLU B CA 1
ATOM 7539 C C . GLU B 1 217 ? -6.25 78.25 48.656 1 82.75 217 GLU B C 1
ATOM 7541 O O . GLU B 1 217 ? -7.195 77.5 48.344 1 82.75 217 GLU B O 1
ATOM 7546 N N . HIS B 1 218 ? -5.137 78.25 48.094 1 85.38 218 HIS B N 1
ATOM 7547 C CA . HIS B 1 218 ? -4.887 77.375 46.969 1 85.38 218 HIS B CA 1
ATOM 7548 C C . HIS B 1 218 ? -4.895 75.938 47.375 1 85.38 218 HIS B C 1
ATOM 7550 O O . HIS B 1 218 ? -5.484 75.062 46.688 1 85.38 218 HIS B O 1
ATOM 7556 N N . ASP B 1 219 ? -4.434 75.625 48.438 1 85.62 219 ASP B N 1
ATOM 7557 C CA . ASP B 1 219 ? -4.398 74.188 48.906 1 85.62 219 ASP B CA 1
ATOM 7558 C C . ASP B 1 219 ? -5.793 73.75 49.281 1 85.62 219 ASP B C 1
ATOM 7560 O O . ASP B 1 219 ? -6.141 72.562 49.062 1 85.62 219 ASP B O 1
ATOM 7564 N N . LYS B 1 220 ? -6.676 74.562 49.75 1 85.81 220 LYS B N 1
ATOM 7565 C CA . LYS B 1 220 ? -8.047 74.188 50.125 1 85.81 220 LYS B CA 1
ATOM 7566 C C . LYS B 1 220 ? -8.867 73.875 48.875 1 85.81 220 LYS B C 1
ATOM 7568 O O . LYS B 1 220 ? -9.594 72.875 48.812 1 85.81 220 LYS B O 1
ATOM 7573 N N . ARG B 1 221 ? -8.977 74.75 47.938 1 84.19 221 ARG B N 1
ATOM 7574 C CA . ARG B 1 221 ? -9.688 74.5 46.656 1 84.19 221 ARG B CA 1
ATOM 7575 C C . ARG B 1 221 ? -9.227 73.25 45.969 1 84.19 221 ARG B C 1
ATOM 7577 O O . ARG B 1 221 ? -10.031 72.5 45.406 1 84.19 221 ARG B O 1
ATOM 7584 N N . LYS B 1 222 ? -8 73.125 46.156 1 84.56 222 LYS B N 1
ATOM 7585 C CA . LYS B 1 222 ? -7.41 71.938 45.562 1 84.56 222 LYS B CA 1
ATOM 7586 C C . LYS B 1 222 ? -7.941 70.688 46.219 1 84.56 222 LYS B C 1
ATOM 7588 O O . LYS B 1 222 ? -8.305 69.688 45.531 1 84.56 222 LYS B O 1
ATOM 7593 N N . GLU B 1 223 ? -8.117 70.625 47.375 1 84.81 223 GLU B N 1
ATOM 7594 C CA . GLU B 1 223 ? -8.602 69.438 48.094 1 84.81 223 GLU B CA 1
ATOM 7595 C C . GLU B 1 223 ? -10.07 69.188 47.781 1 84.81 223 GLU B C 1
ATOM 7597 O O . GLU B 1 223 ? -10.461 68 47.562 1 84.81 223 GLU B O 1
ATOM 7602 N N . ILE B 1 224 ? -10.961 70.125 47.781 1 82.81 224 ILE B N 1
ATOM 7603 C CA . ILE B 1 224 ? -12.383 70 47.5 1 82.81 224 ILE B CA 1
ATOM 7604 C C . ILE B 1 224 ? -12.578 69.562 46.062 1 82.81 224 ILE B C 1
ATOM 7606 O O . ILE B 1 224 ? -13.445 68.75 45.781 1 82.81 224 ILE B O 1
ATOM 7610 N N . PHE B 1 225 ? -11.883 70.188 45.188 1 83.25 225 PHE B N 1
ATOM 7611 C CA . PHE B 1 225 ? -11.969 69.812 43.781 1 83.25 225 PHE B CA 1
ATOM 7612 C C . PHE B 1 225 ? -11.586 68.312 43.625 1 83.25 225 PHE B C 1
ATOM 7614 O O . PHE B 1 225 ? -12.305 67.562 42.938 1 83.25 225 PHE B O 1
ATOM 7621 N N . GLN B 1 226 ? -10.547 67.938 44.281 1 80.19 226 GLN B N 1
ATOM 7622 C CA . GLN B 1 226 ? -10.07 66.562 44.156 1 80.19 226 GLN B CA 1
ATOM 7623 C C . GLN B 1 226 ? -11.078 65.562 44.719 1 80.19 226 GLN B C 1
ATOM 7625 O O . GLN B 1 226 ? -11.25 64.5 44.188 1 80.19 226 GLN B O 1
ATOM 7630 N N . LYS B 1 227 ? -11.867 65.938 45.594 1 76.88 227 LYS B N 1
ATOM 7631 C CA . LYS B 1 227 ? -12.797 65 46.25 1 76.88 227 LYS B CA 1
ATOM 7632 C C . LYS B 1 227 ? -14.102 64.875 45.469 1 76.88 227 LYS B C 1
ATOM 7634 O O . LYS B 1 227 ? -14.719 63.812 45.469 1 76.88 227 LYS B O 1
ATOM 7639 N N . ASN B 1 228 ? -14.711 65.75 44.844 1 75.5 228 ASN B N 1
ATOM 7640 C CA . ASN B 1 228 ? -16.062 65.812 44.281 1 75.5 228 ASN B CA 1
ATOM 7641 C C . ASN B 1 228 ? -16.047 65.5 42.781 1 75.5 228 ASN B C 1
ATOM 7643 O O . ASN B 1 228 ? -17.062 65.062 42.219 1 75.5 228 ASN B O 1
ATOM 7647 N N . TYR B 1 229 ? -15.125 65.812 42.125 1 78.19 229 TYR B N 1
ATOM 7648 C CA . TYR B 1 229 ? -15.18 65.688 40.656 1 78.19 229 TYR B CA 1
ATOM 7649 C C . TYR B 1 229 ? -14.062 64.75 40.156 1 78.19 229 TYR B C 1
ATOM 7651 O O . TYR B 1 229 ? -12.883 65 40.406 1 78.19 229 TYR B O 1
ATOM 7659 N N . THR B 1 230 ? -14.789 63.781 39.656 1 77.88 230 THR B N 1
ATOM 7660 C CA . THR B 1 230 ? -13.859 62.938 38.906 1 77.88 230 THR B CA 1
ATOM 7661 C C . THR B 1 230 ? -14.328 62.781 37.469 1 77.88 230 THR B C 1
ATOM 7663 O O . THR B 1 230 ? -15.523 62.844 37.188 1 77.88 230 THR B O 1
ATOM 7666 N N . LYS B 1 231 ? -13.57 62.781 36.562 1 78.69 231 LYS B N 1
ATOM 7667 C CA . LYS B 1 231 ? -13.914 62.594 35.156 1 78.69 231 LYS B CA 1
ATOM 7668 C C . LYS B 1 231 ? -14.789 61.344 35 1 78.69 231 LYS B C 1
ATOM 7670 O O . LYS B 1 231 ? -15.789 61.375 34.281 1 78.69 231 LYS B O 1
ATOM 7675 N N . THR B 1 232 ? -14.719 60.312 35.562 1 79.75 232 THR B N 1
ATOM 7676 C CA . THR B 1 232 ? -15.375 59 35.406 1 79.75 232 THR B CA 1
ATOM 7677 C C . THR B 1 232 ? -16.828 59.094 35.844 1 79.75 232 THR B C 1
ATOM 7679 O O . THR B 1 232 ? -17.734 58.625 35.156 1 79.75 232 THR B O 1
ATOM 7682 N N . ASP B 1 233 ? -17.297 59.656 36.906 1 76.88 233 ASP B N 1
ATOM 7683 C CA . ASP B 1 233 ? -18.656 59.688 37.469 1 76.88 233 ASP B CA 1
ATOM 7684 C C . ASP B 1 233 ? -19.562 60.594 36.625 1 76.88 233 ASP B C 1
ATOM 7686 O O . ASP B 1 233 ? -20.719 60.219 36.375 1 76.88 233 ASP B O 1
ATOM 7690 N N . SER B 1 234 ? -19.156 61.75 36.25 1 77.69 234 SER B N 1
ATOM 7691 C CA . SER B 1 234 ? -19.969 62.656 35.438 1 77.69 234 SER B CA 1
ATOM 7692 C C . SER B 1 234 ? -20.297 62.062 34.094 1 77.69 234 SER B C 1
ATOM 7694 O O . SER B 1 234 ? -21.422 62.219 33.594 1 77.69 234 SER B O 1
ATOM 7696 N N . GLN B 1 235 ? -19.5 61.438 33.5 1 81.44 235 GLN B N 1
ATOM 7697 C CA . GLN B 1 235 ? -19.734 60.812 32.219 1 81.44 235 GLN B CA 1
ATOM 7698 C C . GLN B 1 235 ? -20.719 59.656 32.344 1 81.44 235 GLN B C 1
ATOM 7700 O O . GLN B 1 235 ? -21.609 59.5 31.484 1 81.44 235 GLN B O 1
ATOM 7705 N N . ASN B 1 236 ? -20.75 58.844 33.312 1 81.75 236 ASN B N 1
ATOM 7706 C CA . ASN B 1 236 ? -21.656 57.719 33.562 1 81.75 236 ASN B CA 1
ATOM 7707 C C . ASN B 1 236 ? -23.094 58.156 33.688 1 81.75 236 ASN B C 1
ATOM 7709 O O . ASN B 1 236 ? -24.016 57.562 33.125 1 81.75 236 ASN B O 1
ATOM 7713 N N . LEU B 1 237 ? -23.453 59.188 34.375 1 77.75 237 LEU B N 1
ATOM 7714 C CA . LEU B 1 237 ? -24.797 59.688 34.656 1 77.75 237 LEU B CA 1
ATOM 7715 C C . LEU B 1 237 ? -25.422 60.25 33.375 1 77.75 237 LEU B C 1
ATOM 7717 O O . LEU B 1 237 ? -26.609 60 33.125 1 77.75 237 LEU B O 1
ATOM 7721 N N . LYS B 1 238 ? -24.719 60.969 32.688 1 78.69 238 LYS B N 1
ATOM 7722 C CA . LYS B 1 238 ? -25.234 61.5 31.422 1 78.69 238 LYS B CA 1
ATOM 7723 C C . LYS B 1 238 ? -25.641 60.375 30.469 1 78.69 238 LYS B C 1
ATOM 7725 O O . LYS B 1 238 ? -26.719 60.406 29.891 1 78.69 238 LYS B O 1
ATOM 7730 N N . GLU B 1 239 ? -24.953 59.469 30.312 1 83.44 239 GLU B N 1
ATOM 7731 C CA . GLU B 1 239 ? -25.219 58.344 29.406 1 83.44 239 GLU B CA 1
ATOM 7732 C C . GLU B 1 239 ? -26.438 57.531 29.859 1 83.44 239 GLU B C 1
ATOM 7734 O O . GLU B 1 239 ? -27.25 57.125 29.031 1 83.44 239 GLU B O 1
ATOM 7739 N N . LEU B 1 240 ? -26.625 57.25 31.125 1 82.44 240 LEU B N 1
ATOM 7740 C CA . LEU B 1 240 ? -27.766 56.5 31.656 1 82.44 240 LEU B CA 1
ATOM 7741 C C . LEU B 1 240 ? -29.078 57.219 31.391 1 82.44 240 LEU B C 1
ATOM 7743 O O . LEU B 1 240 ? -30.062 56.594 30.984 1 82.44 240 LEU B O 1
ATOM 7747 N N . LEU B 1 241 ? -29.188 58.5 31.578 1 81.06 241 LEU B N 1
ATOM 7748 C CA . LEU B 1 241 ? -30.422 59.281 31.375 1 81.06 241 LEU B CA 1
ATOM 7749 C C . LEU B 1 241 ? -30.812 59.25 29.891 1 81.06 241 LEU B C 1
ATOM 7751 O O . LEU B 1 241 ? -32 59.156 29.562 1 81.06 241 LEU B O 1
ATOM 7755 N N . ASP B 1 242 ? -29.875 59.281 29 1 83.94 242 ASP B N 1
ATOM 7756 C CA . ASP B 1 242 ? -30.156 59.219 27.578 1 83.94 242 ASP B CA 1
ATOM 7757 C C . ASP B 1 242 ? -30.766 57.844 27.219 1 83.94 242 ASP B C 1
ATOM 7759 O O . ASP B 1 242 ? -31.719 57.781 26.422 1 83.94 242 ASP B O 1
ATOM 7763 N N . LEU B 1 243 ? -30.359 56.875 27.812 1 84.31 243 LEU B N 1
ATOM 7764 C CA . LEU B 1 243 ? -30.828 55.531 27.531 1 84.31 243 LEU B CA 1
ATOM 7765 C C . LEU B 1 243 ? -32.219 55.312 28.094 1 84.31 243 LEU B C 1
ATOM 7767 O O . LEU B 1 243 ? -33.094 54.688 27.438 1 84.31 243 LEU B O 1
ATOM 7771 N N . LEU B 1 244 ? -32.531 55.812 29.281 1 83.44 244 LEU B N 1
ATOM 7772 C CA . LEU B 1 244 ? -33.844 55.656 29.891 1 83.44 244 LEU B CA 1
ATOM 7773 C C . LEU B 1 244 ? -34.906 56.438 29.094 1 83.44 244 LEU B C 1
ATOM 7775 O O . LEU B 1 244 ? -36.062 56 29 1 83.44 244 LEU B O 1
ATOM 7779 N N . GLU B 1 245 ? -34.562 57.469 28.484 1 86 245 GLU B N 1
ATOM 7780 C CA . GLU B 1 245 ? -35.469 58.219 27.656 1 86 245 GLU B CA 1
ATOM 7781 C C . GLU B 1 245 ? -35.875 57.469 26.406 1 86 245 GLU B C 1
ATOM 7783 O O . GLU B 1 245 ? -37.031 57.531 25.969 1 86 245 GLU B O 1
ATOM 7788 N N . SER B 1 246 ? -35.094 56.656 25.906 1 86.31 246 SER B N 1
ATOM 7789 C CA . SER B 1 246 ? -35.375 55.844 24.719 1 86.31 246 SER B CA 1
ATOM 7790 C C . SER B 1 246 ? -36.344 54.719 25.047 1 86.31 246 SER B C 1
ATOM 7792 O O . SER B 1 246 ? -36.969 54.156 24.141 1 86.31 246 SER B O 1
ATOM 7794 N N . LEU B 1 247 ? -36.438 54.344 26.312 1 84.88 247 LEU B N 1
ATOM 7795 C CA . LEU B 1 247 ? -37.281 53.219 26.734 1 84.88 247 LEU B CA 1
ATOM 7796 C C . LEU B 1 247 ? -38.719 53.719 27.031 1 84.88 247 LEU B C 1
ATOM 7798 O O . LEU B 1 247 ? -39.594 52.906 27.328 1 84.88 247 LEU B O 1
ATOM 7802 N N . GLU B 1 248 ? -39.031 54.906 26.875 1 88.19 248 GLU B N 1
ATOM 7803 C CA . GLU B 1 248 ? -40.312 55.469 27.266 1 88.19 248 GLU B CA 1
ATOM 7804 C C . GLU B 1 248 ? -41.469 54.781 26.531 1 88.19 248 GLU B C 1
ATOM 7806 O O . GLU B 1 248 ? -42.5 54.5 27.141 1 88.19 248 GLU B O 1
ATOM 7811 N N . ALA B 1 249 ? -41.281 54.375 25.266 1 86.31 249 ALA B N 1
ATOM 7812 C CA . ALA B 1 249 ? -42.344 53.844 24.422 1 86.31 249 ALA B CA 1
ATOM 7813 C C . ALA B 1 249 ? -42.688 52.406 24.844 1 86.31 249 ALA B C 1
ATOM 7815 O O . ALA B 1 249 ? -43.75 51.875 24.484 1 86.31 249 ALA B O 1
ATOM 7816 N N . TYR B 1 250 ? -41.875 51.812 25.688 1 88.44 250 TYR B N 1
ATOM 7817 C CA . TYR B 1 250 ? -42.031 50.406 25.984 1 88.44 250 TYR B CA 1
ATOM 7818 C C . TYR B 1 250 ? -42.406 50.188 27.438 1 88.44 250 TYR B C 1
ATOM 7820 O O . TYR B 1 250 ? -42.625 49.062 27.875 1 88.44 250 TYR B O 1
ATOM 7828 N N . ILE B 1 251 ? -42.375 51.25 28.156 1 88.75 251 ILE B N 1
ATOM 7829 C CA . ILE B 1 251 ? -42.688 51.188 29.594 1 88.75 251 ILE B CA 1
ATOM 7830 C C . ILE B 1 251 ? -44.062 51.812 29.844 1 88.75 251 ILE B C 1
ATOM 7832 O O . ILE B 1 251 ? -44.469 52.719 29.125 1 88.75 251 ILE B O 1
ATOM 7836 N N . LYS B 1 252 ? -44.75 51.281 30.828 1 90.25 252 LYS B N 1
ATOM 7837 C CA . LYS B 1 252 ? -46.031 51.906 31.25 1 90.25 252 LYS B CA 1
ATOM 7838 C C . LYS B 1 252 ? -45.844 53.344 31.641 1 90.25 252 LYS B C 1
ATOM 7840 O O . LYS B 1 252 ? -44.875 53.688 32.344 1 90.25 252 LYS B O 1
ATOM 7845 N N . PRO B 1 253 ? -46.688 54.125 31.125 1 88.06 253 PRO B N 1
ATOM 7846 C CA . PRO B 1 253 ? -46.5 55.562 31.344 1 88.06 253 PRO B CA 1
ATOM 7847 C C . PRO B 1 253 ? -46.375 55.906 32.844 1 88.06 253 PRO B C 1
ATOM 7849 O O . PRO B 1 253 ? -45.562 56.75 33.188 1 88.06 253 PRO B O 1
ATOM 7852 N N . ASP B 1 254 ? -47.156 55.25 33.656 1 88.19 254 ASP B N 1
ATOM 7853 C CA . ASP B 1 254 ? -47.094 55.531 35.094 1 88.19 254 ASP B CA 1
ATOM 7854 C C . ASP B 1 254 ? -45.75 55.094 35.656 1 88.19 254 ASP B C 1
ATOM 7856 O O . ASP B 1 254 ? -45.156 55.812 36.469 1 88.19 254 ASP B O 1
ATOM 7860 N N . GLN B 1 255 ? -45.25 54.031 35.156 1 87.94 255 GLN B N 1
ATOM 7861 C CA . GLN B 1 255 ? -44 53.5 35.625 1 87.94 255 GLN B CA 1
ATOM 7862 C C . GLN B 1 255 ? -42.812 54.312 35.125 1 87.94 255 GLN B C 1
ATOM 7864 O O . GLN B 1 255 ? -41.812 54.5 35.812 1 87.94 255 GLN B O 1
ATOM 7869 N N . TYR B 1 256 ? -42.969 54.875 33.969 1 89.31 256 TYR B N 1
ATOM 7870 C CA . TYR B 1 256 ? -41.906 55.719 33.406 1 89.31 256 TYR B CA 1
ATOM 7871 C C . TYR B 1 256 ? -41.719 57 34.188 1 89.31 256 TYR B C 1
ATOM 7873 O O . TYR B 1 256 ? -40.594 57.375 34.5 1 89.31 256 TYR B O 1
ATOM 7881 N N . THR B 1 257 ? -42.781 57.625 34.469 1 87.5 257 THR B N 1
ATOM 7882 C CA . THR B 1 257 ? -42.75 58.875 35.25 1 87.5 257 THR B CA 1
ATOM 7883 C C . THR B 1 257 ? -42.125 58.656 36.625 1 87.5 257 THR B C 1
ATOM 7885 O O . THR B 1 257 ? -41.312 59.438 37.094 1 87.5 257 THR B O 1
ATOM 7888 N N . THR B 1 258 ? -42.406 57.594 37.156 1 86.06 258 THR B N 1
ATOM 7889 C CA . THR B 1 258 ? -41.875 57.25 38.469 1 86.06 258 THR B CA 1
ATOM 7890 C C . THR B 1 258 ? -40.375 56.938 38.375 1 86.06 258 THR B C 1
ATOM 7892 O O . THR B 1 258 ? -39.594 57.438 39.219 1 86.06 258 THR B O 1
ATOM 7895 N N . LEU B 1 259 ? -40 56.344 37.344 1 84.88 259 LEU B N 1
ATOM 7896 C CA . LEU B 1 259 ? -38.594 55.969 37.188 1 84.88 259 LEU B CA 1
ATOM 7897 C C . LEU B 1 259 ? -37.719 57.188 36.938 1 84.88 259 LEU B C 1
ATOM 7899 O O . LEU B 1 259 ? -36.688 57.344 37.594 1 84.88 259 LEU B O 1
ATOM 7903 N N . ILE B 1 260 ? -38.125 58.094 36.156 1 81.94 260 ILE B N 1
ATOM 7904 C CA . ILE B 1 260 ? -37.375 59.312 35.812 1 81.94 260 ILE B CA 1
ATOM 7905 C C . ILE B 1 260 ? -37.281 60.219 37.062 1 81.94 260 ILE B C 1
ATOM 7907 O O . ILE B 1 260 ? -36.25 60.844 37.312 1 81.94 260 ILE B O 1
ATOM 7911 N N . SER B 1 261 ? -38.281 60.188 37.844 1 82.06 261 SER B N 1
ATOM 7912 C CA . SER B 1 261 ? -38.312 61 39.031 1 82.06 261 SER B CA 1
ATOM 7913 C C . SER B 1 261 ? -37.312 60.531 40.094 1 82.06 261 SER B C 1
ATOM 7915 O O . SER B 1 261 ? -36.656 61.312 40.75 1 82.06 261 SER B O 1
ATOM 7917 N N . TYR B 1 262 ? -37.125 59.25 40.094 1 77.88 262 TYR B N 1
ATOM 7918 C CA . TYR B 1 262 ? -36.219 58.688 41.062 1 77.88 262 TYR B CA 1
ATOM 7919 C C . TYR B 1 262 ? -34.75 58.906 40.656 1 77.88 262 TYR B C 1
ATOM 7921 O O . TYR B 1 262 ? -33.875 59.031 41.531 1 77.88 262 TYR B O 1
ATOM 7929 N N . VAL B 1 263 ? -34.531 59.219 39.406 1 73.88 263 VAL B N 1
ATOM 7930 C CA . VAL B 1 263 ? -33.156 59.406 38.906 1 73.88 263 VAL B CA 1
ATOM 7931 C C . VAL B 1 263 ? -32.781 60.875 39.031 1 73.88 263 VAL B C 1
ATOM 7933 O O . VAL B 1 263 ? -31.641 61.188 39.406 1 73.88 263 VAL B O 1
ATOM 7936 N N . LYS B 1 264 ? -33.656 61.719 38.812 1 71.94 264 LYS B N 1
ATOM 7937 C CA . LYS B 1 264 ? -33.344 63.125 38.75 1 71.94 264 LYS B CA 1
ATOM 7938 C C . LYS B 1 264 ? -33.406 63.781 40.125 1 71.94 264 LYS B C 1
ATOM 7940 O O . LYS B 1 264 ? -32.75 64.75 40.375 1 71.94 264 LYS B O 1
ATOM 7945 N N . ASN B 1 265 ? -34.25 63.125 40.969 1 74.19 265 ASN B N 1
ATOM 7946 C CA . ASN B 1 265 ? -34.438 63.75 42.281 1 74.19 265 ASN B CA 1
ATOM 7947 C C . ASN B 1 265 ? -33.625 63 43.375 1 74.19 265 ASN B C 1
ATOM 7949 O O . ASN B 1 265 ? -33.094 61.938 43.125 1 74.19 265 ASN B O 1
ATOM 7953 N N . ASP B 1 266 ? -33.5 63.75 44.438 1 69.81 266 ASP B N 1
ATOM 7954 C CA . ASP B 1 266 ? -32.812 63.125 45.594 1 69.81 266 ASP B CA 1
ATOM 7955 C C . ASP B 1 266 ? -33.656 62 46.188 1 69.81 266 ASP B C 1
ATOM 7957 O O . ASP B 1 266 ? -34.656 62.25 46.844 1 69.81 266 ASP B O 1
ATOM 7961 N N . THR B 1 267 ? -33.406 60.812 45.75 1 78.44 267 THR B N 1
ATOM 7962 C CA . THR B 1 267 ? -34.125 59.625 46.188 1 78.44 267 THR B CA 1
ATOM 7963 C C . THR B 1 267 ? -33.188 58.719 47 1 78.44 267 THR B C 1
ATOM 7965 O O . THR B 1 267 ? -32 58.625 46.719 1 78.44 267 THR B O 1
ATOM 7968 N N . PRO B 1 268 ? -33.812 58.156 48.094 1 79.94 268 PRO B N 1
ATOM 7969 C CA . PRO B 1 268 ? -33 57.219 48.875 1 79.94 268 PRO B CA 1
ATOM 7970 C C . PRO B 1 268 ? -32.438 56.094 48.031 1 79.94 268 PRO B C 1
ATOM 7972 O O . PRO B 1 268 ? -33.062 55.625 47.094 1 79.94 268 PRO B O 1
ATOM 7975 N N . GLU B 1 269 ? -31.281 55.75 48.469 1 81.19 269 GLU B N 1
ATOM 7976 C CA . GLU B 1 269 ? -30.516 54.75 47.75 1 81.19 269 GLU B CA 1
ATOM 7977 C C . GLU B 1 269 ? -31.281 53.406 47.656 1 81.19 269 GLU B C 1
ATOM 7979 O O . GLU B 1 269 ? -31.25 52.75 46.625 1 81.19 269 GLU B O 1
ATOM 7984 N N . ASP B 1 270 ? -31.938 53.031 48.625 1 82.25 270 ASP B N 1
ATOM 7985 C CA . ASP B 1 270 ? -32.625 51.75 48.656 1 82.25 270 ASP B CA 1
ATOM 7986 C C . ASP B 1 270 ? -33.781 51.688 47.656 1 82.25 270 ASP B C 1
ATOM 7988 O O . ASP B 1 270 ? -34.031 50.656 47.062 1 82.25 270 ASP B O 1
ATOM 7992 N N . ILE B 1 271 ? -34.406 52.844 47.469 1 82.75 271 ILE B N 1
ATOM 7993 C CA . ILE B 1 271 ? -35.531 52.938 46.531 1 82.75 271 ILE B CA 1
ATOM 7994 C C . ILE B 1 271 ? -35 52.844 45.094 1 82.75 271 ILE B C 1
ATOM 7996 O O . ILE B 1 271 ? -35.562 52.156 44.25 1 82.75 271 ILE B O 1
ATOM 8000 N N . ILE B 1 272 ? -33.906 53.469 44.938 1 80.56 272 ILE B N 1
ATOM 8001 C CA . ILE B 1 272 ? -33.312 53.438 43.625 1 80.56 272 ILE B CA 1
ATOM 8002 C C . ILE B 1 272 ? -32.844 52.031 43.312 1 80.56 272 ILE B C 1
ATOM 8004 O O . ILE B 1 272 ? -33.031 51.531 42.188 1 80.56 272 ILE B O 1
ATOM 8008 N N . GLU B 1 273 ? -32.25 51.469 44.25 1 83.38 273 GLU B N 1
ATOM 8009 C CA . GLU B 1 273 ? -31.766 50.094 44.062 1 83.38 273 GLU B CA 1
ATOM 8010 C C . GLU B 1 273 ? -32.906 49.156 43.75 1 83.38 273 GLU B C 1
ATOM 8012 O O . GLU B 1 273 ? -32.781 48.25 42.906 1 83.38 273 GLU B O 1
ATOM 8017 N N . LYS B 1 274 ? -34 49.344 44.406 1 85.31 274 LYS B N 1
ATOM 8018 C CA . LYS B 1 274 ? -35.125 48.438 44.188 1 85.31 274 LYS B CA 1
ATOM 8019 C C . LYS B 1 274 ? -35.75 48.625 42.812 1 85.31 274 LYS B C 1
ATOM 8021 O O . LYS B 1 274 ? -36.031 47.656 42.125 1 85.31 274 LYS B O 1
ATOM 8026 N N . ILE B 1 275 ? -36 49.75 42.469 1 83.31 275 ILE B N 1
ATOM 8027 C CA . ILE B 1 275 ? -36.656 50.031 41.188 1 83.31 275 ILE B CA 1
ATOM 8028 C C . ILE B 1 275 ? -35.75 49.594 40.031 1 83.31 275 ILE B C 1
ATOM 8030 O O . ILE B 1 275 ? -36.219 49.031 39.062 1 83.31 275 ILE B O 1
ATOM 8034 N N . MET B 1 276 ? -34.531 49.844 40.25 1 84.56 276 MET B N 1
ATOM 8035 C CA . MET B 1 276 ? -33.594 49.438 39.188 1 84.56 276 MET B CA 1
ATOM 8036 C C . MET B 1 276 ? -33.5 47.906 39.156 1 84.56 276 MET B C 1
ATOM 8038 O O . MET B 1 276 ? -33.375 47.312 38.062 1 84.56 276 MET B O 1
ATOM 8042 N N . SER B 1 277 ? -33.531 47.312 40.281 1 86.94 277 SER B N 1
ATOM 8043 C CA . SER B 1 277 ? -33.5 45.875 40.312 1 86.94 277 SER B CA 1
ATOM 8044 C C . SER B 1 277 ? -34.719 45.281 39.594 1 86.94 277 SER B C 1
ATOM 8046 O O . SER B 1 277 ? -34.625 44.312 38.875 1 86.94 277 SER B O 1
ATOM 8048 N N . ASP B 1 278 ? -35.875 45.781 39.781 1 86.69 278 ASP B N 1
ATOM 8049 C CA . ASP B 1 278 ? -37.094 45.344 39.156 1 86.69 278 ASP B CA 1
ATOM 8050 C C . ASP B 1 278 ? -37.062 45.562 37.625 1 86.69 278 ASP B C 1
ATOM 8052 O O . ASP B 1 278 ? -37.438 44.688 36.844 1 86.69 278 ASP B O 1
ATOM 8056 N N . LEU B 1 279 ? -36.688 46.719 37.281 1 86 279 LEU B N 1
ATOM 8057 C CA . LEU B 1 279 ? -36.562 47.031 35.844 1 86 279 LEU B CA 1
ATOM 8058 C C . LEU B 1 279 ? -35.594 46.094 35.156 1 86 279 LEU B C 1
ATOM 8060 O O . LEU B 1 279 ? -35.938 45.5 34.125 1 86 279 LEU B O 1
ATOM 8064 N N . LEU B 1 280 ? -34.5 45.812 35.781 1 87.44 280 LEU B N 1
ATOM 8065 C CA . LEU B 1 280 ? -33.5 44.969 35.156 1 87.44 280 LEU B CA 1
ATOM 8066 C C . LEU B 1 280 ? -33.938 43.5 35.188 1 87.44 280 LEU B C 1
ATOM 8068 O O . LEU B 1 280 ? -33.562 42.719 34.312 1 87.44 280 LEU B O 1
ATOM 8072 N N . GLY B 1 281 ? -34.688 43.156 36.188 1 86.62 281 GLY B N 1
ATOM 8073 C CA . GLY B 1 281 ? -35.25 41.812 36.219 1 86.62 281 GLY B CA 1
ATOM 8074 C C . GLY B 1 281 ? -36.156 41.531 35.031 1 86.62 281 GLY B C 1
ATOM 8075 O O . GLY B 1 281 ? -36.094 40.469 34.406 1 86.62 281 GLY B O 1
ATOM 8076 N N . GLU B 1 282 ? -37.062 42.406 34.75 1 87.56 282 GLU B N 1
ATOM 8077 C CA . GLU B 1 282 ? -37.938 42.281 33.594 1 87.56 282 GLU B CA 1
ATOM 8078 C C . GLU B 1 282 ? -37.156 42.344 32.281 1 87.56 282 GLU B C 1
ATOM 8080 O O . GLU B 1 282 ? -37.469 41.625 31.312 1 87.56 282 GLU B O 1
ATOM 8085 N N . PHE B 1 283 ? -36.094 43.156 32.281 1 86.25 283 PHE B N 1
ATOM 8086 C CA . PHE B 1 283 ? -35.188 43.219 31.141 1 86.25 283 PHE B CA 1
ATOM 8087 C C . PHE B 1 283 ? -34.562 41.844 30.875 1 86.25 283 PHE B C 1
ATOM 8089 O O . PHE B 1 283 ? -34.562 41.375 29.734 1 86.25 283 PHE B O 1
ATOM 8096 N N . ASP B 1 284 ? -34.156 41.25 31.922 1 87.56 284 ASP B N 1
ATOM 8097 C CA . ASP B 1 284 ? -33.469 39.969 31.812 1 87.56 284 ASP B CA 1
ATOM 8098 C C . ASP B 1 284 ? -34.438 38.906 31.25 1 87.56 284 ASP B C 1
ATOM 8100 O O . ASP B 1 284 ? -34.031 38.062 30.438 1 87.56 284 ASP B O 1
ATOM 8104 N N . LEU B 1 285 ? -35.594 38.906 31.672 1 88.56 285 LEU B N 1
ATOM 8105 C CA . LEU B 1 285 ? -36.594 37.938 31.203 1 88.56 285 LEU B CA 1
ATOM 8106 C C . LEU B 1 285 ? -36.875 38.156 29.719 1 88.56 285 LEU B C 1
ATOM 8108 O O . LEU B 1 285 ? -36.938 37.188 28.953 1 88.56 285 LEU B O 1
ATOM 8112 N N . ILE B 1 286 ? -37.125 39.344 29.312 1 87.44 286 ILE B N 1
ATOM 8113 C CA . ILE B 1 286 ? -37.406 39.625 27.906 1 87.44 286 ILE B CA 1
ATOM 8114 C C . ILE B 1 286 ? -36.219 39.25 27.047 1 87.44 286 ILE B C 1
ATOM 8116 O O . ILE B 1 286 ? -36.375 38.594 26.016 1 87.44 286 ILE B O 1
ATOM 8120 N N . LEU B 1 287 ? -35.094 39.594 27.531 1 86.69 287 LEU B N 1
ATOM 8121 C CA . LEU B 1 287 ? -33.875 39.312 26.781 1 86.69 287 LEU B CA 1
ATOM 8122 C C . LEU B 1 287 ? -33.625 37.812 26.688 1 86.69 287 LEU B C 1
ATOM 8124 O O . LEU B 1 287 ? -33.188 37.312 25.656 1 86.69 287 LEU B O 1
ATOM 8128 N N . SER B 1 288 ? -33.938 37.125 27.734 1 88.56 288 SER B N 1
ATOM 8129 C CA . SER B 1 288 ? -33.781 35.688 27.703 1 88.56 288 SER B CA 1
ATOM 8130 C C . SER B 1 288 ? -34.656 35.062 26.625 1 88.56 288 SER B C 1
ATOM 8132 O O . SER B 1 288 ? -34.25 34.094 25.969 1 88.56 288 SER B O 1
ATOM 8134 N N . ARG B 1 289 ? -35.844 35.531 26.469 1 86.88 289 ARG B N 1
ATOM 8135 C CA . ARG B 1 289 ? -36.75 35.031 25.438 1 86.88 289 ARG B CA 1
ATOM 8136 C C . ARG B 1 289 ? -36.25 35.375 24.047 1 86.88 289 ARG B C 1
ATOM 8138 O O . ARG B 1 289 ? -36.312 34.531 23.141 1 86.88 289 ARG B O 1
ATOM 8145 N N . PHE B 1 290 ? -35.719 36.531 23.906 1 82.25 290 PHE B N 1
ATOM 8146 C CA . PHE B 1 290 ? -35.156 36.938 22.625 1 82.25 290 PHE B CA 1
ATOM 8147 C C . PHE B 1 290 ? -33.969 36.062 22.281 1 82.25 290 PHE B C 1
ATOM 8149 O O . PHE B 1 290 ? -33.812 35.656 21.125 1 82.25 290 PHE B O 1
ATOM 8156 N N . ILE B 1 291 ? -33.219 35.812 23.266 1 82.31 291 ILE B N 1
ATOM 8157 C CA . ILE B 1 291 ? -32.062 34.969 23.062 1 82.31 291 ILE B CA 1
ATOM 8158 C C . ILE B 1 291 ? -32.5 33.562 22.656 1 82.31 291 ILE B C 1
ATOM 8160 O O . ILE B 1 291 ? -31.922 32.938 21.766 1 82.31 291 ILE B O 1
ATOM 8164 N N . ALA B 1 292 ? -33.469 33.094 23.297 1 82.62 292 ALA B N 1
ATOM 8165 C CA . ALA B 1 292 ? -34 31.766 22.969 1 82.62 292 ALA B CA 1
ATOM 8166 C C . ALA B 1 292 ? -34.5 31.719 21.531 1 82.62 292 ALA B C 1
ATOM 8168 O O . ALA B 1 292 ? -34.312 30.734 20.828 1 82.62 292 ALA B O 1
ATOM 8169 N N . ILE B 1 293 ? -35.156 32.719 21.109 1 78.44 293 ILE B N 1
ATOM 8170 C CA . ILE B 1 293 ? -35.688 32.812 19.75 1 78.44 293 ILE B CA 1
ATOM 8171 C C . ILE B 1 293 ? -34.531 32.875 18.75 1 78.44 293 ILE B C 1
ATOM 8173 O O . ILE B 1 293 ? -34.562 32.219 17.719 1 78.44 293 ILE B O 1
ATOM 8177 N N . GLU B 1 294 ? -33.562 33.625 19.078 1 75.94 294 GLU B N 1
ATOM 8178 C CA . GLU B 1 294 ? -32.375 33.75 18.219 1 75.94 294 GLU B CA 1
ATOM 8179 C C . GLU B 1 294 ? -31.656 32.406 18.125 1 75.94 294 GLU B C 1
ATOM 8181 O O . GLU B 1 294 ? -31.219 32.031 17.031 1 75.94 294 GLU B O 1
ATOM 8186 N N . GLU B 1 295 ? -31.5 31.844 19.219 1 76.06 295 GLU B N 1
ATOM 8187 C CA . GLU B 1 295 ? -30.828 30.547 19.25 1 76.06 295 GLU B CA 1
ATOM 8188 C C . GLU B 1 295 ? -31.578 29.516 18.422 1 76.06 295 GLU B C 1
ATOM 8190 O O . GLU B 1 295 ? -30.969 28.703 17.734 1 76.06 295 GLU B O 1
ATOM 8195 N N . PHE B 1 296 ? -32.844 29.547 18.578 1 74.19 296 PHE B N 1
ATOM 8196 C CA . PHE B 1 296 ? -33.688 28.609 17.812 1 74.19 296 PHE B CA 1
ATOM 8197 C C . PHE B 1 296 ? -33.531 28.875 16.328 1 74.19 296 PHE B C 1
ATOM 8199 O O . PHE B 1 296 ? -33.5 27.938 15.523 1 74.19 296 PHE B O 1
ATOM 8206 N N . GLY B 1 297 ? -33.5 30.172 16 1 67.62 297 GLY B N 1
ATOM 8207 C CA . GLY B 1 297 ? -33.375 30.547 14.602 1 67.62 297 GLY B CA 1
ATOM 8208 C C . GLY B 1 297 ? -32.062 30.141 13.984 1 67.62 297 GLY B C 1
ATOM 8209 O O . GLY B 1 297 ? -31.984 29.812 12.797 1 67.62 297 GLY B O 1
ATOM 8210 N N . ASN B 1 298 ? -31.047 30.156 14.766 1 62.56 298 ASN B N 1
ATOM 8211 C CA . ASN B 1 298 ? -29.703 29.922 14.242 1 62.56 298 ASN B CA 1
ATOM 8212 C C . ASN B 1 298 ? -29.297 28.453 14.359 1 62.56 298 ASN B C 1
ATOM 8214 O O . ASN B 1 298 ? -28.281 28.047 13.797 1 62.56 298 ASN B O 1
ATOM 8218 N N . ARG B 1 299 ? -30.047 27.859 15.102 1 59.88 299 ARG B N 1
ATOM 8219 C CA . ARG B 1 299 ? -29.625 26.5 15.422 1 59.88 299 ARG B CA 1
ATOM 8220 C C . ARG B 1 299 ? -29.938 25.531 14.281 1 59.88 299 ARG B C 1
ATOM 8222 O O . ARG B 1 299 ? -31.031 25.594 13.695 1 59.88 299 ARG B O 1
ATOM 8229 N N . LYS B 1 300 ? -28.938 24.875 13.852 1 61 300 LYS B N 1
ATOM 8230 C CA . LYS B 1 300 ? -29.156 23.766 12.945 1 61 300 LYS B CA 1
ATOM 8231 C C . LYS B 1 300 ? -29.797 22.578 13.672 1 61 300 LYS B C 1
ATOM 8233 O O . LYS B 1 300 ? -29.266 22.094 14.672 1 61 300 LYS B O 1
ATOM 8238 N N . ILE B 1 301 ? -31.094 22.406 13.469 1 58.72 301 ILE B N 1
ATOM 8239 C CA . ILE B 1 301 ? -31.828 21.328 14.125 1 58.72 301 ILE B CA 1
ATOM 8240 C C . ILE B 1 301 ? -31.281 19.984 13.633 1 58.72 301 ILE B C 1
ATOM 8242 O O . ILE B 1 301 ? -31.312 19.688 12.438 1 58.72 301 ILE B O 1
ATOM 8246 N N . VAL B 1 302 ? -30.5 19.391 14.523 1 59.72 302 VAL B N 1
ATOM 8247 C CA . VAL B 1 302 ? -30 18.047 14.242 1 59.72 302 VAL B CA 1
ATOM 8248 C C . VAL B 1 302 ? -30.953 17 14.812 1 59.72 302 VAL B C 1
ATOM 8250 O O . VAL B 1 302 ? -31.734 17.297 15.719 1 59.72 302 VAL B O 1
ATOM 8253 N N . ILE B 1 303 ? -31.062 15.844 14.312 1 58.59 303 ILE B N 1
ATOM 8254 C CA . ILE B 1 303 ? -31.969 14.75 14.625 1 58.59 303 ILE B CA 1
ATOM 8255 C C . ILE B 1 303 ? -31.938 14.461 16.125 1 58.59 303 ILE B C 1
ATOM 8257 O O . ILE B 1 303 ? -32.969 14.188 16.734 1 58.59 303 ILE B O 1
ATOM 8261 N N . ASN B 1 304 ? -30.812 14.672 16.688 1 58.72 304 ASN B N 1
ATOM 8262 C CA . ASN B 1 304 ? -30.688 14.32 18.094 1 58.72 304 ASN B CA 1
ATOM 8263 C C . ASN B 1 304 ? -31.359 15.359 19 1 58.72 304 ASN B C 1
ATOM 8265 O O . ASN B 1 304 ? -31.641 15.094 20.156 1 58.72 304 ASN B O 1
ATOM 8269 N N . ASP B 1 305 ? -31.641 16.469 18.469 1 63.41 305 ASP B N 1
ATOM 8270 C CA . ASP B 1 305 ? -32.156 17.578 19.266 1 63.41 305 ASP B CA 1
ATOM 8271 C C . ASP B 1 305 ? -33.688 17.516 19.375 1 63.41 305 ASP B C 1
ATOM 8273 O O . ASP B 1 305 ? -34.312 18.453 19.844 1 63.41 305 ASP B O 1
ATOM 8277 N N . ILE B 1 306 ? -34.281 16.422 19 1 62.59 306 ILE B N 1
ATOM 8278 C CA . ILE B 1 306 ? -35.719 16.344 18.875 1 62.59 306 ILE B CA 1
ATOM 8279 C C . ILE B 1 306 ? -36.375 16.469 20.25 1 62.59 306 ILE B C 1
ATOM 8281 O O . ILE B 1 306 ? -37.406 17.141 20.406 1 62.59 306 ILE B O 1
ATOM 8285 N N . SER B 1 307 ? -35.688 15.844 21.109 1 67.06 307 SER B N 1
ATOM 8286 C CA . SER B 1 307 ? -36.281 15.812 22.438 1 67.06 307 SER B CA 1
ATOM 8287 C C . SER B 1 307 ? -36.25 17.188 23.094 1 67.06 307 SER B C 1
ATOM 8289 O O . SER B 1 307 ? -37.125 17.547 23.891 1 67.06 307 SER B O 1
ATOM 8291 N N . LYS B 1 308 ? -35.406 18 22.609 1 74.06 308 LYS B N 1
ATOM 8292 C CA . LYS B 1 308 ? -35.188 19.281 23.281 1 74.06 308 LYS B CA 1
ATOM 8293 C C . LYS B 1 308 ? -36 20.391 22.594 1 74.06 308 LYS B C 1
ATOM 8295 O O . LYS B 1 308 ? -36.062 21.5 23.094 1 74.06 308 LYS B O 1
ATOM 8300 N N . LEU B 1 309 ? -36.562 19.969 21.547 1 74.75 309 LEU B N 1
ATOM 8301 C CA . LEU B 1 309 ? -37.25 21.016 20.781 1 74.75 309 LEU B CA 1
ATOM 8302 C C . LEU B 1 309 ? -38.438 21.578 21.531 1 74.75 309 LEU B C 1
ATOM 8304 O O . LEU B 1 309 ? -38.688 22.781 21.5 1 74.75 309 LEU B O 1
ATOM 8308 N N . ASP B 1 310 ? -39.094 20.672 22.266 1 77.06 310 ASP B N 1
ATOM 8309 C CA . ASP B 1 310 ? -40.281 21.109 23 1 77.06 310 ASP B CA 1
ATOM 8310 C C . ASP B 1 310 ? -39.906 22.094 24.109 1 77.06 310 ASP B C 1
ATOM 8312 O O . ASP B 1 310 ? -40.562 23.125 24.281 1 77.06 310 ASP B O 1
ATOM 8316 N N . THR B 1 311 ? -38.844 21.766 24.688 1 80.69 311 THR B N 1
ATOM 8317 C CA . THR B 1 311 ? -38.406 22.625 25.766 1 80.69 311 THR B CA 1
ATOM 8318 C C . THR B 1 311 ? -37.906 23.969 25.219 1 80.69 311 THR B C 1
ATOM 8320 O O . THR B 1 311 ? -38.156 25.016 25.828 1 80.69 311 THR B O 1
ATOM 8323 N N . GLN B 1 312 ? -37.312 23.906 24.125 1 78.56 312 GLN B N 1
ATOM 8324 C CA . GLN B 1 312 ? -36.812 25.125 23.531 1 78.56 312 GLN B CA 1
ATOM 8325 C C . GLN B 1 312 ? -37.938 26.031 23.047 1 78.56 312 GLN B C 1
ATOM 8327 O O . GLN B 1 312 ? -37.906 27.25 23.234 1 78.56 312 GLN B O 1
ATOM 8332 N N . ILE B 1 313 ? -38.938 25.406 22.562 1 80.25 313 ILE B N 1
ATOM 8333 C CA . ILE B 1 313 ? -40.062 26.188 22.078 1 80.25 313 ILE B CA 1
ATOM 8334 C C . ILE B 1 313 ? -40.812 26.812 23.25 1 80.25 313 ILE B C 1
ATOM 8336 O O . ILE B 1 313 ? -41.219 27.969 23.188 1 80.25 313 ILE B O 1
ATOM 8340 N N . ALA B 1 314 ? -40.875 26.062 24.312 1 82.88 314 ALA B N 1
ATOM 8341 C CA . ALA B 1 314 ? -41.562 26.562 25.5 1 82.88 314 ALA B CA 1
ATOM 8342 C C . ALA B 1 314 ? -40.812 27.75 26.094 1 82.88 314 ALA B C 1
ATOM 8344 O O . ALA B 1 314 ? -41.438 28.641 26.688 1 82.88 314 ALA B O 1
ATOM 8345 N N . SER B 1 315 ? -39.531 27.797 25.844 1 85 315 SER B N 1
ATOM 8346 C CA . SER B 1 315 ? -38.719 28.859 26.422 1 85 315 SER B CA 1
ATOM 8347 C C . SER B 1 315 ? -38.875 30.156 25.625 1 85 315 SER B C 1
ATOM 8349 O O . SER B 1 315 ? -38.406 31.219 26.078 1 85 315 SER B O 1
ATOM 8351 N N . MET B 1 316 ? -39.531 30.141 24.547 1 83.62 316 MET B N 1
ATOM 8352 C CA . MET B 1 316 ? -39.656 31.328 23.703 1 83.62 316 MET B CA 1
ATOM 8353 C C . MET B 1 316 ? -40.938 32.094 24 1 83.62 316 MET B C 1
ATOM 8355 O O . MET B 1 316 ? -41.125 33.188 23.531 1 83.62 316 MET B O 1
ATOM 8359 N N . ILE B 1 317 ? -41.75 31.5 24.875 1 87.69 317 ILE B N 1
ATOM 8360 C CA . ILE B 1 317 ? -43.031 32.094 25.156 1 87.69 317 ILE B CA 1
ATOM 8361 C C . ILE B 1 317 ? -42.875 33.25 26.141 1 87.69 317 ILE B C 1
ATOM 8363 O O . ILE B 1 317 ? -42.125 33.156 27.125 1 87.69 317 ILE B O 1
ATOM 8367 N N . PHE B 1 318 ? -43.469 34.406 25.797 1 87.75 318 PHE B N 1
ATOM 8368 C CA . PHE B 1 318 ? -43.469 35.562 26.672 1 87.75 318 PHE B CA 1
ATOM 8369 C C . PHE B 1 318 ? -44.625 35.469 27.688 1 87.75 318 PHE B C 1
ATOM 8371 O O . PHE B 1 318 ? -45.812 35.469 27.297 1 87.75 318 PHE B O 1
ATOM 8378 N N . PRO B 1 319 ? -44.219 35.375 28.953 1 87.5 319 PRO B N 1
ATOM 8379 C CA . PRO B 1 319 ? -45.281 35.375 29.969 1 87.5 319 PRO B CA 1
ATOM 8380 C C . PRO B 1 319 ? -45.812 36.781 30.25 1 87.5 319 PRO B C 1
ATOM 8382 O O . PRO B 1 319 ? -45.344 37.469 31.156 1 87.5 319 PRO B O 1
ATOM 8385 N N . GLN B 1 320 ? -46.75 37.25 29.609 1 84.38 320 GLN B N 1
ATOM 8386 C CA . GLN B 1 320 ? -47.281 38.625 29.688 1 84.38 320 GLN B CA 1
ATOM 8387 C C . GLN B 1 320 ? -47.719 38.969 31.109 1 84.38 320 GLN B C 1
ATOM 8389 O O . GLN B 1 320 ? -47.625 40.125 31.531 1 84.38 320 GLN B O 1
ATOM 8394 N N . GLU B 1 321 ? -48.062 38 31.891 1 83.19 321 GLU B N 1
ATOM 8395 C CA . GLU B 1 321 ? -48.594 38.219 33.219 1 83.19 321 GLU B CA 1
ATOM 8396 C C . GLU B 1 321 ? -47.469 38.625 34.219 1 83.19 321 GLU B C 1
ATOM 8398 O O . GLU B 1 321 ? -47.75 39.219 35.25 1 83.19 321 GLU B O 1
ATOM 8403 N N . LEU B 1 322 ? -46.219 38.438 33.844 1 85.31 322 LEU B N 1
ATOM 8404 C CA . LEU B 1 322 ? -45.125 38.688 34.781 1 85.31 322 LEU B CA 1
ATOM 8405 C C . LEU B 1 322 ? -44.5 40.062 34.562 1 85.31 322 LEU B C 1
ATOM 8407 O O . LEU B 1 322 ? -43.656 40.5 35.344 1 85.31 322 LEU B O 1
ATOM 8411 N N . PHE B 1 323 ? -44.969 40.812 33.531 1 87.44 323 PHE B N 1
ATOM 8412 C CA . PHE B 1 323 ? -44.438 42.125 33.25 1 87.44 323 PHE B CA 1
ATOM 8413 C C . PHE B 1 323 ? -45.281 43.219 33.906 1 87.44 323 PHE B C 1
ATOM 8415 O O . PHE B 1 323 ? -46.438 43.375 33.594 1 87.44 323 PHE B O 1
ATOM 8422 N N . HIS B 1 324 ? -44.656 43.969 34.906 1 87.94 324 HIS B N 1
ATOM 8423 C CA . HIS B 1 324 ? -45.344 45.031 35.625 1 87.94 324 HIS B CA 1
ATOM 8424 C C . HIS B 1 324 ? -44.875 46.406 35.156 1 87.94 324 HIS B C 1
ATOM 8426 O O . HIS B 1 324 ? -45.594 47.375 35.25 1 87.94 324 HIS B O 1
ATOM 8432 N N . ILE B 1 325 ? -43.594 46.469 34.75 1 89 325 ILE B N 1
ATOM 8433 C CA . ILE B 1 325 ? -43 47.719 34.312 1 89 325 ILE B CA 1
ATOM 8434 C C . ILE B 1 325 ? -43.25 47.906 32.812 1 89 325 ILE B C 1
ATOM 8436 O O . ILE B 1 325 ? -43.781 48.938 32.406 1 89 325 ILE B O 1
ATOM 8440 N N . PHE B 1 326 ? -42.875 46.875 32.188 1 89 326 PHE B N 1
ATOM 8441 C CA . PHE B 1 326 ? -43.062 46.906 30.75 1 89 326 PHE B CA 1
ATOM 8442 C C . PHE B 1 326 ? -44.531 46.688 30.391 1 89 326 PHE B C 1
ATOM 8444 O O . PHE B 1 326 ? -45.188 45.812 30.969 1 89 326 PHE B O 1
ATOM 8451 N N . GLY B 1 327 ? -45 47.438 29.703 1 83.81 327 GLY B N 1
ATOM 8452 C CA . GLY B 1 327 ? -46.375 47.344 29.281 1 83.81 327 GLY B CA 1
ATOM 8453 C C . GLY B 1 327 ? -46.781 48.469 28.344 1 83.81 327 GLY B C 1
ATOM 8454 O O . GLY B 1 327 ? -46.031 49.438 28.156 1 83.81 327 GLY B O 1
ATOM 8455 N N . GLY B 1 328 ? -47.875 48.281 27.625 1 80.5 328 GLY B N 1
ATOM 8456 C CA . GLY B 1 328 ? -48.312 49.219 26.625 1 80.5 328 GLY B CA 1
ATOM 8457 C C . GLY B 1 328 ? -48.625 48.594 25.281 1 80.5 328 GLY B C 1
ATOM 8458 O O . GLY B 1 328 ? -48.344 47.406 25.078 1 80.5 328 GLY B O 1
ATOM 8459 N N . GLU B 1 329 ? -49.188 49.312 24.5 1 82.56 329 GLU B N 1
ATOM 8460 C CA . GLU B 1 329 ? -49.656 48.812 23.219 1 82.56 329 GLU B CA 1
ATOM 8461 C C . GLU B 1 329 ? -48.5 48.281 22.375 1 82.56 329 GLU B C 1
ATOM 8463 O O . GLU B 1 329 ? -48.625 47.219 21.75 1 82.56 329 GLU B O 1
ATOM 8468 N N . LYS B 1 330 ? -47.406 48.906 22.484 1 82.88 330 LYS B N 1
ATOM 8469 C CA . LYS B 1 330 ? -46.281 48.531 21.594 1 82.88 330 LYS B CA 1
ATOM 8470 C C . LYS B 1 330 ? -45.656 47.219 22.016 1 82.88 330 LYS B C 1
ATOM 8472 O O . LYS B 1 330 ? -45.531 46.312 21.188 1 82.88 330 LYS B O 1
ATOM 8477 N N . ILE B 1 331 ? -45.406 47.031 23.312 1 87 331 ILE B N 1
ATOM 8478 C CA . ILE B 1 331 ? -44.688 45.812 23.766 1 87 331 ILE B CA 1
ATOM 8479 C C . ILE B 1 331 ? -45.656 44.625 23.828 1 87 331 ILE B C 1
ATOM 8481 O O . ILE B 1 331 ? -45.281 43.5 23.516 1 87 331 ILE B O 1
ATOM 8485 N N . GLU B 1 332 ? -46.844 44.875 24.203 1 87.81 332 GLU B N 1
ATOM 8486 C CA . GLU B 1 332 ? -47.844 43.812 24.234 1 87.81 332 GLU B CA 1
ATOM 8487 C C . GLU B 1 332 ? -48.125 43.25 22.844 1 87.81 332 GLU B C 1
ATOM 8489 O O . GLU B 1 332 ? -48.344 42.062 22.656 1 87.81 332 GLU B O 1
ATOM 8494 N N . GLY B 1 333 ? -48.188 44.156 21.859 1 84.44 333 GLY B N 1
ATOM 8495 C CA . GLY B 1 333 ? -48.312 43.719 20.469 1 84.44 333 GLY B CA 1
ATOM 8496 C C . GLY B 1 333 ? -47.188 42.812 20.047 1 84.44 333 GLY B C 1
ATOM 8497 O O . GLY B 1 333 ? -47.406 41.812 19.375 1 84.44 333 GLY B O 1
ATOM 8498 N N . VAL B 1 334 ? -46.031 43.125 20.469 1 83.12 334 VAL B N 1
ATOM 8499 C CA . VAL B 1 334 ? -44.844 42.344 20.141 1 83.12 334 VAL B CA 1
ATOM 8500 C C . VAL B 1 334 ? -44.938 40.969 20.797 1 83.12 334 VAL B C 1
ATOM 8502 O O . VAL B 1 334 ? -44.719 39.938 20.156 1 83.12 334 VAL B O 1
ATOM 8505 N N . PHE B 1 335 ? -45.344 40.906 22.125 1 87.06 335 PHE B N 1
ATOM 8506 C CA . PHE B 1 335 ? -45.469 39.656 22.859 1 87.06 335 PHE B CA 1
ATOM 8507 C C . PHE B 1 335 ? -46.531 38.75 22.219 1 87.06 335 PHE B C 1
ATOM 8509 O O . PHE B 1 335 ? -46.312 37.562 22.047 1 87.06 335 PHE B O 1
ATOM 8516 N N . GLU B 1 336 ? -47.594 39.25 21.812 1 87.62 336 GLU B N 1
ATOM 8517 C CA . GLU B 1 336 ? -48.688 38.469 21.234 1 87.62 336 GLU B CA 1
ATOM 8518 C C . GLU B 1 336 ? -48.281 37.906 19.875 1 87.62 336 GLU B C 1
ATOM 8520 O O . GLU B 1 336 ? -48.594 36.75 19.578 1 87.62 336 GLU B O 1
ATOM 8525 N N . ARG B 1 337 ? -47.688 38.719 19.078 1 84.12 337 ARG B N 1
ATOM 8526 C CA . ARG B 1 337 ? -47.25 38.25 17.781 1 84.12 337 ARG B CA 1
ATOM 8527 C C . ARG B 1 337 ? -46.25 37.094 17.922 1 84.12 337 ARG B C 1
ATOM 8529 O O . ARG B 1 337 ? -46.375 36.094 17.219 1 84.12 337 ARG B O 1
ATOM 8536 N N . ILE B 1 338 ? -45.375 37.156 18.844 1 82.5 338 ILE B N 1
ATOM 8537 C CA . ILE B 1 338 ? -44.375 36.125 19.047 1 82.5 338 ILE B CA 1
ATOM 8538 C C . ILE B 1 338 ? -45 34.875 19.625 1 82.5 338 ILE B C 1
ATOM 8540 O O . ILE B 1 338 ? -44.75 33.75 19.172 1 82.5 338 ILE B O 1
ATOM 8544 N N . ASN B 1 339 ? -45.906 35.031 20.625 1 87.56 339 ASN B N 1
ATOM 8545 C CA . ASN B 1 339 ? -46.562 33.875 21.219 1 87.56 339 ASN B CA 1
ATOM 8546 C C . ASN B 1 339 ? -47.438 33.125 20.203 1 87.56 339 ASN B C 1
ATOM 8548 O O . ASN B 1 339 ? -47.5 31.906 20.234 1 87.56 339 ASN B O 1
ATOM 8552 N N . ASN B 1 340 ? -48.031 33.844 19.328 1 86.56 340 ASN B N 1
ATOM 8553 C CA . ASN B 1 340 ? -48.812 33.219 18.266 1 86.56 340 ASN B CA 1
ATOM 8554 C C . ASN B 1 340 ? -47.906 32.406 17.328 1 86.56 340 ASN B C 1
ATOM 8556 O O . ASN B 1 340 ? -48.281 31.297 16.922 1 86.56 340 ASN B O 1
ATOM 8560 N N . LYS B 1 341 ? -46.812 33 17.016 1 82.56 341 LYS B N 1
ATOM 8561 C CA . LYS B 1 341 ? -45.844 32.281 16.172 1 82.56 341 LYS B CA 1
ATOM 8562 C C . LYS B 1 341 ? -45.312 31.047 16.859 1 82.56 341 LYS B C 1
ATOM 8564 O O . LYS B 1 341 ? -45.125 30 16.219 1 82.56 341 LYS B O 1
ATOM 8569 N N . VAL B 1 342 ? -45.125 31.062 18.125 1 83.25 342 VAL B N 1
ATOM 8570 C CA . VAL B 1 342 ? -44.594 29.938 18.906 1 83.25 342 VAL B CA 1
ATOM 8571 C C . VAL B 1 342 ? -45.656 28.812 18.953 1 83.25 342 VAL B C 1
ATOM 8573 O O . VAL B 1 342 ? -45.312 27.641 18.859 1 83.25 342 VAL B O 1
ATOM 8576 N N . ASP B 1 343 ? -46.875 29.203 19.094 1 83.94 343 ASP B N 1
ATOM 8577 C CA . ASP B 1 343 ? -47.938 28.188 19.109 1 83.94 343 ASP B CA 1
ATOM 8578 C C . ASP B 1 343 ? -48.031 27.469 17.766 1 83.94 343 ASP B C 1
ATOM 8580 O O . ASP B 1 343 ? -48.219 26.25 17.719 1 83.94 343 ASP B O 1
ATOM 8584 N N . LYS B 1 344 ? -47.938 28.156 16.75 1 81.38 344 LYS B N 1
ATOM 8585 C CA . LYS B 1 344 ? -47.906 27.547 15.414 1 81.38 344 LYS B CA 1
ATOM 8586 C C . LYS B 1 344 ? -46.688 26.625 15.258 1 81.38 344 LYS B C 1
ATOM 8588 O O . LYS B 1 344 ? -46.812 25.531 14.695 1 81.38 344 LYS B O 1
ATOM 8593 N N . LEU B 1 345 ? -45.656 27.047 15.742 1 78.81 345 LEU B N 1
ATOM 8594 C CA . LEU B 1 345 ? -44.406 26.266 15.688 1 78.81 345 LEU B CA 1
ATOM 8595 C C . LEU B 1 345 ? -44.562 24.969 16.469 1 78.81 345 LEU B C 1
ATOM 8597 O O . LEU B 1 345 ? -44.062 23.922 16.047 1 78.81 345 LEU B O 1
ATOM 8601 N N . ARG B 1 346 ? -45.219 25.016 17.578 1 78.44 346 ARG B N 1
ATOM 8602 C CA . ARG B 1 346 ? -45.406 23.828 18.422 1 78.44 346 ARG B CA 1
ATOM 8603 C C . ARG B 1 346 ? -46.188 22.75 17.672 1 78.44 346 ARG B C 1
ATOM 8605 O O . ARG B 1 346 ? -45.844 21.562 17.781 1 78.44 346 ARG B O 1
ATOM 8612 N N . SER B 1 347 ? -47.125 23.094 17 1 79.88 347 SER B N 1
ATOM 8613 C CA . SER B 1 347 ? -47.906 22.141 16.219 1 79.88 347 SER B CA 1
ATOM 8614 C C . SER B 1 347 ? -47.062 21.531 15.094 1 79.88 347 SER B C 1
ATOM 8616 O O . SER B 1 347 ? -47.156 20.328 14.836 1 79.88 347 SER B O 1
ATOM 8618 N N . GLU B 1 348 ? -46.344 22.344 14.492 1 77.06 348 GLU B N 1
ATOM 8619 C CA . GLU B 1 348 ? -45.5 21.875 13.398 1 77.06 348 GLU B CA 1
ATOM 8620 C C . GLU B 1 348 ? -44.375 20.984 13.914 1 77.06 348 GLU B C 1
ATOM 8622 O O . GLU B 1 348 ? -43.969 20.062 13.219 1 77.06 348 GLU B O 1
ATOM 8627 N N . VAL B 1 349 ? -43.969 21.156 15.062 1 74.56 349 VAL B N 1
ATOM 8628 C CA . VAL B 1 349 ? -42.875 20.375 15.648 1 74.56 349 VAL B CA 1
ATOM 8629 C C . VAL B 1 349 ? -43.344 18.953 15.922 1 74.56 349 VAL B C 1
ATOM 8631 O O . VAL B 1 349 ? -42.594 18 15.789 1 74.56 349 VAL B O 1
ATOM 8634 N N . ALA B 1 350 ? -44.625 18.812 16.328 1 76.25 350 ALA B N 1
ATOM 8635 C CA . ALA B 1 350 ? -45.156 17.469 16.547 1 76.25 350 ALA B CA 1
ATOM 8636 C C . ALA B 1 350 ? -45.062 16.641 15.266 1 76.25 350 ALA B C 1
ATOM 8638 O O . ALA B 1 350 ? -44.719 15.461 15.305 1 76.25 350 ALA B O 1
ATOM 8639 N N . VAL B 1 351 ? -45.406 17.219 14.164 1 77.25 351 VAL B N 1
ATOM 8640 C CA . VAL B 1 351 ? -45.312 16.547 12.867 1 77.25 351 VAL B CA 1
ATOM 8641 C C . VAL B 1 351 ? -43.844 16.266 12.531 1 77.25 351 VAL B C 1
ATOM 8643 O O . VAL B 1 351 ? -43.5 15.188 12.039 1 77.25 351 VAL B O 1
ATOM 8646 N N . LEU B 1 352 ? -43.094 17.203 12.797 1 74.5 352 LEU B N 1
ATOM 8647 C CA . LEU B 1 352 ? -41.656 17.062 12.523 1 74.5 352 LEU B CA 1
ATOM 8648 C C . LEU B 1 352 ? -41.062 15.914 13.312 1 74.5 352 LEU B C 1
ATOM 8650 O O . LEU B 1 352 ? -40.219 15.172 12.805 1 74.5 352 LEU B O 1
ATOM 8654 N N . LYS B 1 353 ? -41.5 15.789 14.523 1 75.62 353 LYS B N 1
ATOM 8655 C CA . LYS B 1 353 ? -41 14.711 15.383 1 75.62 353 LYS B CA 1
ATOM 8656 C C . LYS B 1 353 ? -41.344 13.344 14.805 1 75.62 353 LYS B C 1
ATOM 8658 O O . LYS B 1 353 ? -40.531 12.414 14.859 1 75.62 353 LYS B O 1
ATOM 8663 N N . GLN B 1 354 ? -42.469 13.203 14.297 1 78.06 354 GLN B N 1
ATOM 8664 C CA . GLN B 1 354 ? -42.875 11.953 13.664 1 78.06 354 GLN B CA 1
ATOM 8665 C C . GLN B 1 354 ? -42.031 11.664 12.422 1 78.06 354 GLN B C 1
ATOM 8667 O O . GLN B 1 354 ? -41.625 10.523 12.188 1 78.06 354 GLN B O 1
ATOM 8672 N N . GLU B 1 355 ? -41.906 12.68 11.688 1 76.38 355 GLU B N 1
ATOM 8673 C CA . GLU B 1 355 ? -41.094 12.531 10.484 1 76.38 355 GLU B CA 1
ATOM 8674 C C . GLU B 1 355 ? -39.656 12.195 10.82 1 76.38 355 GLU B C 1
ATOM 8676 O O . GLU B 1 355 ? -39 11.383 10.148 1 76.38 355 GLU B O 1
ATOM 8681 N N . MET B 1 356 ? -39.188 12.758 11.812 1 74.94 356 MET B N 1
ATOM 8682 C CA . MET B 1 356 ? -37.844 12.5 12.258 1 74.94 356 MET B CA 1
ATOM 8683 C C . MET B 1 356 ? -37.688 11.078 12.781 1 74.94 356 MET B C 1
ATOM 8685 O O . MET B 1 356 ? -36.656 10.43 12.562 1 74.94 356 MET B O 1
ATOM 8689 N N . GLY B 1 357 ? -38.688 10.688 13.469 1 75.44 357 GLY B N 1
ATOM 8690 C CA . GLY B 1 357 ? -38.688 9.312 13.945 1 75.44 357 GLY B CA 1
ATOM 8691 C C . GLY B 1 357 ? -38.688 8.289 12.82 1 75.44 357 GLY B C 1
ATOM 8692 O O . GLY B 1 357 ? -37.969 7.293 12.898 1 75.44 357 GLY B O 1
ATOM 8693 N N . ALA B 1 358 ? -39.438 8.57 11.883 1 77.56 358 ALA B N 1
ATOM 8694 C CA . ALA B 1 358 ? -39.469 7.695 10.711 1 77.56 358 ALA B CA 1
ATOM 8695 C C . ALA B 1 358 ? -38.125 7.68 10.016 1 77.56 358 ALA B C 1
ATOM 8697 O O . ALA B 1 358 ? -37.656 6.629 9.57 1 77.56 358 ALA B O 1
ATOM 8698 N N . LEU B 1 359 ? -37.625 8.836 9.875 1 76.5 359 LEU B N 1
ATOM 8699 C CA . LEU B 1 359 ? -36.312 8.938 9.25 1 76.5 359 LEU B CA 1
ATOM 8700 C C . LEU B 1 359 ? -35.281 8.172 10.055 1 76.5 359 LEU B C 1
ATOM 8702 O O . LEU B 1 359 ? -34.406 7.496 9.484 1 76.5 359 LEU B O 1
ATOM 8706 N N . LYS B 1 360 ? -35.344 8.289 11.312 1 75.94 360 LYS B N 1
ATOM 8707 C CA . LYS B 1 360 ? -34.406 7.57 12.195 1 75.94 360 LYS B CA 1
ATOM 8708 C C . LYS B 1 360 ? -34.594 6.062 12.047 1 75.94 360 LYS B C 1
ATOM 8710 O O . LYS B 1 360 ? -33.594 5.316 12.078 1 75.94 360 LYS B O 1
ATOM 8715 N N . GLY B 1 361 ? -35.75 5.68 11.945 1 78.94 361 GLY B N 1
ATOM 8716 C CA . GLY B 1 361 ? -36.031 4.266 11.727 1 78.94 361 GLY B CA 1
ATOM 8717 C C . GLY B 1 361 ? -35.438 3.738 10.438 1 78.94 361 GLY B C 1
ATOM 8718 O O . GLY B 1 361 ? -34.844 2.65 10.414 1 78.94 361 GLY B O 1
ATOM 8719 N N . ILE B 1 362 ? -35.594 4.477 9.461 1 78.62 362 ILE B N 1
ATOM 8720 C CA . ILE B 1 362 ? -35.062 4.098 8.164 1 78.62 362 ILE B CA 1
ATOM 8721 C C . ILE B 1 362 ? -33.531 4.062 8.227 1 78.62 362 ILE B C 1
ATOM 8723 O O . ILE B 1 362 ? -32.906 3.16 7.68 1 78.62 362 ILE B O 1
ATOM 8727 N N . MET B 1 363 ? -33.062 5.023 8.82 1 77.69 363 MET B N 1
ATOM 8728 C CA . MET B 1 363 ? -31.609 5.09 8.969 1 77.69 363 MET B CA 1
ATOM 8729 C C . MET B 1 363 ? -31.094 3.873 9.727 1 77.69 363 MET B C 1
ATOM 8731 O O . MET B 1 363 ? -30.109 3.254 9.305 1 77.69 363 MET B O 1
ATOM 8735 N N . GLN B 1 364 ? -31.734 3.576 10.766 1 80.25 364 GLN B N 1
ATOM 8736 C CA . GLN B 1 364 ? -31.281 2.449 11.578 1 80.25 364 GLN B CA 1
ATOM 8737 C C . GLN B 1 364 ? -31.406 1.136 10.812 1 80.25 364 GLN B C 1
ATOM 8739 O O . GLN B 1 364 ? -30.531 0.274 10.914 1 80.25 364 GLN B O 1
ATOM 8744 N N . ALA B 1 365 ? -32.438 1.02 10.141 1 83.25 365 ALA B N 1
ATOM 8745 C CA . ALA B 1 365 ? -32.625 -0.191 9.344 1 83.25 365 ALA B CA 1
ATOM 8746 C C . ALA B 1 365 ? -31.562 -0.313 8.266 1 83.25 365 ALA B C 1
ATOM 8748 O O . ALA B 1 365 ? -31.062 -1.408 8 1 83.25 365 ALA B O 1
ATOM 8749 N N . THR B 1 366 ? -31.297 0.749 7.641 1 81.19 366 THR B N 1
ATOM 8750 C CA . THR B 1 366 ? -30.281 0.762 6.594 1 81.19 366 THR B CA 1
ATOM 8751 C C . THR B 1 366 ? -28.906 0.434 7.164 1 81.19 366 THR B C 1
ATOM 8753 O O . THR B 1 366 ? -28.125 -0.288 6.543 1 81.19 366 THR B O 1
ATOM 8756 N N . ILE B 1 367 ? -28.703 0.944 8.289 1 81.75 367 ILE B N 1
ATOM 8757 C CA . ILE B 1 367 ? -27.422 0.694 8.961 1 81.75 367 ILE B CA 1
ATOM 8758 C C . ILE B 1 367 ? -27.297 -0.794 9.281 1 81.75 367 ILE B C 1
ATOM 8760 O O . ILE B 1 367 ? -26.266 -1.404 9 1 81.75 367 ILE B O 1
ATOM 8764 N N . VAL B 1 368 ? -28.281 -1.304 9.82 1 85.19 368 VAL B N 1
ATOM 8765 C CA . VAL B 1 368 ? -28.25 -2.705 10.227 1 85.19 368 VAL B CA 1
ATOM 8766 C C . VAL B 1 368 ? -28.078 -3.598 9 1 85.19 368 VAL B C 1
ATOM 8768 O O . VAL B 1 368 ? -27.328 -4.574 9.031 1 85.19 368 VAL B O 1
ATOM 8771 N N . GLN B 1 369 ? -28.75 -3.244 7.984 1 85.75 369 GLN B N 1
ATOM 8772 C CA . GLN B 1 369 ? -28.656 -4.031 6.762 1 85.75 369 GLN B CA 1
ATOM 8773 C C . GLN B 1 369 ? -27.25 -3.977 6.172 1 85.75 369 GLN B C 1
ATOM 8775 O O . GLN B 1 369 ? -26.703 -5 5.766 1 85.75 369 GLN B O 1
ATOM 8780 N N . SER B 1 370 ? -26.75 -2.818 6.062 1 84.56 370 SER B N 1
ATOM 8781 C CA . SER B 1 370 ? -25.406 -2.646 5.52 1 84.56 370 SER B CA 1
ATOM 8782 C C . SER B 1 370 ? -24.359 -3.344 6.391 1 84.56 370 SER B C 1
ATOM 8784 O O . SER B 1 370 ? -23.469 -4.02 5.875 1 84.56 370 SER B O 1
ATOM 8786 N N . GLN B 1 371 ? -24.516 -3.172 7.633 1 86.75 371 GLN B N 1
ATOM 8787 C CA . GLN B 1 371 ? -23.594 -3.799 8.57 1 86.75 371 GLN B CA 1
ATOM 8788 C C . GLN B 1 371 ? -23.641 -5.32 8.461 1 86.75 371 GLN B C 1
ATOM 8790 O O . GLN B 1 371 ? -22.594 -5.98 8.438 1 86.75 371 GLN B O 1
ATOM 8795 N N . THR B 1 372 ? -24.812 -5.832 8.469 1 87.81 372 THR B N 1
ATOM 8796 C CA . THR B 1 372 ? -24.984 -7.277 8.375 1 87.81 372 THR B CA 1
ATOM 8797 C C . THR B 1 372 ? -24.391 -7.816 7.078 1 87.81 372 THR B C 1
ATOM 8799 O O . THR B 1 372 ? -23.719 -8.852 7.078 1 87.81 372 THR B O 1
ATOM 8802 N N . ASP B 1 373 ? -24.641 -7.133 6.051 1 87.56 373 ASP B N 1
ATOM 8803 C CA . ASP B 1 373 ? -24.125 -7.539 4.746 1 87.56 373 ASP B CA 1
ATOM 8804 C C . ASP B 1 373 ? -22.609 -7.547 4.727 1 87.56 373 ASP B C 1
ATOM 8806 O O . ASP B 1 373 ? -21.984 -8.523 4.297 1 87.56 373 ASP B O 1
ATOM 8810 N N . ILE B 1 374 ? -22.016 -6.539 5.152 1 86.06 374 ILE B N 1
ATOM 8811 C CA . ILE B 1 374 ? -20.562 -6.395 5.156 1 86.06 374 ILE B CA 1
ATOM 8812 C C . ILE B 1 374 ? -19.938 -7.426 6.098 1 86.06 374 ILE B C 1
ATOM 8814 O O . ILE B 1 374 ? -18.969 -8.094 5.742 1 86.06 374 ILE B O 1
ATOM 8818 N N . ASN B 1 375 ? -20.547 -7.551 7.27 1 88.06 375 ASN B N 1
ATOM 8819 C CA . ASN B 1 375 ? -19.984 -8.461 8.266 1 88.06 375 ASN B CA 1
ATOM 8820 C C . ASN B 1 375 ? -20.141 -9.922 7.844 1 88.06 375 ASN B C 1
ATOM 8822 O O . ASN B 1 375 ? -19.281 -10.758 8.148 1 88.06 375 ASN B O 1
ATOM 8826 N N . GLU B 1 376 ? -21.156 -10.203 7.195 1 84.69 376 GLU B N 1
ATOM 8827 C CA . GLU B 1 376 ? -21.312 -11.555 6.66 1 84.69 376 GLU B CA 1
ATOM 8828 C C . GLU B 1 376 ? -20.25 -11.859 5.609 1 84.69 376 GLU B C 1
ATOM 8830 O O . GLU B 1 376 ? -19.719 -12.969 5.562 1 84.69 376 GLU B O 1
ATOM 8835 N N . PHE B 1 377 ? -20 -10.961 4.824 1 82.69 377 PHE B N 1
ATOM 8836 C CA . PHE B 1 377 ? -18.938 -11.125 3.838 1 82.69 377 PHE B CA 1
ATOM 8837 C C . PHE B 1 377 ? -17.594 -11.352 4.52 1 82.69 377 PHE B C 1
ATOM 8839 O O . PHE B 1 377 ? -16.844 -12.25 4.133 1 82.69 377 PHE B O 1
ATOM 8846 N N . LEU B 1 378 ? -17.359 -10.484 5.422 1 83.12 378 LEU B N 1
ATOM 8847 C CA . LEU B 1 378 ? -16.078 -10.594 6.117 1 83.12 378 LEU B CA 1
ATOM 8848 C C . LEU B 1 378 ? -15.93 -11.977 6.75 1 83.12 378 LEU B C 1
ATOM 8850 O O . LEU B 1 378 ? -14.867 -12.586 6.664 1 83.12 378 LEU B O 1
ATOM 8854 N N . LYS B 1 379 ? -16.938 -12.438 7.281 1 80.19 379 LYS B N 1
ATOM 8855 C CA . LYS B 1 379 ? -16.922 -13.75 7.91 1 80.19 379 LYS B CA 1
ATOM 8856 C C . LYS B 1 379 ? -16.672 -14.852 6.875 1 80.19 379 LYS B C 1
ATOM 8858 O O . LYS B 1 379 ? -15.906 -15.781 7.113 1 80.19 379 LYS B O 1
ATOM 8863 N N . THR B 1 380 ? -17.312 -14.695 5.773 1 79.75 380 THR B N 1
ATOM 8864 C CA . THR B 1 380 ? -17.188 -15.695 4.723 1 79.75 380 THR B CA 1
ATOM 8865 C C . THR B 1 380 ? -15.805 -15.656 4.094 1 79.75 380 THR B C 1
ATOM 8867 O O . THR B 1 380 ? -15.312 -16.672 3.592 1 79.75 380 THR B O 1
ATOM 8870 N N . ALA B 1 381 ? -15.203 -14.508 4.137 1 77.44 381 ALA B N 1
ATOM 8871 C CA . ALA B 1 381 ? -13.859 -14.344 3.584 1 77.44 381 ALA B CA 1
ATOM 8872 C C . ALA B 1 381 ? -12.797 -14.719 4.613 1 77.44 381 ALA B C 1
ATOM 8874 O O . ALA B 1 381 ? -11.594 -14.656 4.324 1 77.44 381 ALA B O 1
ATOM 8875 N N . GLY B 1 382 ? -13.203 -15.102 5.785 1 76.19 382 GLY B N 1
ATOM 8876 C CA . GLY B 1 382 ? -12.281 -15.508 6.828 1 76.19 382 GLY B CA 1
ATOM 8877 C C . GLY B 1 382 ? -11.625 -14.336 7.535 1 76.19 382 GLY B C 1
ATOM 8878 O O . GLY B 1 382 ? -10.5 -14.445 8.031 1 76.19 382 GLY B O 1
ATOM 8879 N N . ILE B 1 383 ? -12.195 -13.219 7.438 1 77.94 383 ILE B N 1
ATOM 8880 C CA . ILE B 1 383 ? -11.688 -12.031 8.125 1 77.94 383 ILE B CA 1
ATOM 8881 C C . ILE B 1 383 ? -12.383 -11.883 9.469 1 77.94 383 ILE B C 1
ATOM 8883 O O . ILE B 1 383 ? -13.617 -11.773 9.531 1 77.94 383 ILE B O 1
ATOM 8887 N N . ASN B 1 384 ? -11.648 -11.844 10.484 1 79.12 384 ASN B N 1
ATOM 8888 C CA . ASN B 1 384 ? -12.203 -11.906 11.828 1 79.12 384 ASN B CA 1
ATOM 8889 C C . ASN B 1 384 ? -12.43 -10.516 12.406 1 79.12 384 ASN B C 1
ATOM 8891 O O . ASN B 1 384 ? -12 -10.219 13.523 1 79.12 384 ASN B O 1
ATOM 8895 N N . TYR B 1 385 ? -12.961 -9.633 11.672 1 81.19 385 TYR B N 1
ATOM 8896 C CA . TYR B 1 385 ? -13.344 -8.289 12.102 1 81.19 385 TYR B CA 1
ATOM 8897 C C . TYR B 1 385 ? -14.797 -8.008 11.766 1 81.19 385 TYR B C 1
ATOM 8899 O O . TYR B 1 385 ? -15.375 -8.633 10.867 1 81.19 385 TYR B O 1
ATOM 8907 N N . GLU B 1 386 ? -15.375 -7.137 12.547 1 85.75 386 GLU B N 1
ATOM 8908 C CA . GLU B 1 386 ? -16.734 -6.676 12.289 1 85.75 386 GLU B CA 1
ATOM 8909 C C . GLU B 1 386 ? -16.797 -5.156 12.188 1 85.75 386 GLU B C 1
ATOM 8911 O O . GLU B 1 386 ? -16.141 -4.453 12.961 1 85.75 386 GLU B O 1
ATOM 8916 N N . LEU B 1 387 ? -17.484 -4.742 11.227 1 86 387 LEU B N 1
ATOM 8917 C CA . LEU B 1 387 ? -17.703 -3.312 11.055 1 86 387 LEU B CA 1
ATOM 8918 C C . LEU B 1 387 ? -18.969 -2.865 11.805 1 86 387 LEU B C 1
ATOM 8920 O O . LEU B 1 387 ? -20 -3.525 11.734 1 86 387 LEU B O 1
ATOM 8924 N N . VAL B 1 388 ? -18.797 -1.769 12.617 1 86.06 388 VAL B N 1
ATOM 8925 C CA . VAL B 1 388 ? -19.922 -1.179 13.336 1 86.06 388 VAL B CA 1
ATOM 8926 C C . VAL B 1 388 ? -20.094 0.281 12.93 1 86.06 388 VAL B C 1
ATOM 8928 O O . VAL B 1 388 ? -19.141 1.056 12.953 1 86.06 388 VAL B O 1
ATOM 8931 N N . ILE B 1 389 ? -21.234 0.581 12.523 1 84.06 389 ILE B N 1
ATOM 8932 C CA . ILE B 1 389 ? -21.562 1.949 12.148 1 84.06 389 ILE B CA 1
ATOM 8933 C C . ILE B 1 389 ? -22.281 2.648 13.305 1 84.06 389 ILE B C 1
ATOM 8935 O O . ILE B 1 389 ? -23.375 2.232 13.711 1 84.06 389 ILE B O 1
ATOM 8939 N N . LYS B 1 390 ? -21.562 3.617 13.883 1 78.31 390 LYS B N 1
ATOM 8940 C CA . LYS B 1 390 ? -22.141 4.43 14.945 1 78.31 390 LYS B CA 1
ATOM 8941 C C . LYS B 1 390 ? -22.641 5.773 14.414 1 78.31 390 LYS B C 1
ATOM 8943 O O . LYS B 1 390 ? -21.844 6.574 13.914 1 78.31 390 LYS B O 1
ATOM 8948 N N . THR B 1 391 ? -23.875 5.852 14.297 1 73.88 391 THR B N 1
ATOM 8949 C CA . THR B 1 391 ? -24.422 7.094 13.766 1 73.88 391 THR B CA 1
ATOM 8950 C C . THR B 1 391 ? -25.328 7.777 14.789 1 73.88 391 THR B C 1
ATOM 8952 O O . THR B 1 391 ? -26.234 7.152 15.336 1 73.88 391 THR B O 1
ATOM 8955 N N . GLU B 1 392 ? -24.859 8.945 15.266 1 63.38 392 GLU B N 1
ATOM 8956 C CA . GLU B 1 392 ? -25.766 9.766 16.078 1 63.38 392 GLU B CA 1
ATOM 8957 C C . GLU B 1 392 ? -26.641 10.656 15.211 1 63.38 392 GLU B C 1
ATOM 8959 O O . GLU B 1 392 ? -27.844 10.773 15.453 1 63.38 392 GLU B O 1
ATOM 8964 N N . ASP B 1 393 ? -26 11.266 14.211 1 62.88 393 ASP B N 1
ATOM 8965 C CA . ASP B 1 393 ? -26.688 12.102 13.242 1 62.88 393 ASP B CA 1
ATOM 8966 C C . ASP B 1 393 ? -25.938 12.133 11.906 1 62.88 393 ASP B C 1
ATOM 8968 O O . ASP B 1 393 ? -24.969 11.398 11.719 1 62.88 393 ASP B O 1
ATOM 8972 N N . GLU B 1 394 ? -26.531 12.734 10.867 1 63.56 394 GLU B N 1
ATOM 8973 C CA . GLU B 1 394 ? -25.953 12.812 9.531 1 63.56 394 GLU B CA 1
ATOM 8974 C C . GLU B 1 394 ? -24.516 13.297 9.586 1 63.56 394 GLU B C 1
ATOM 8976 O O . GLU B 1 394 ? -23.672 12.836 8.812 1 63.56 394 GLU B O 1
ATOM 8981 N N . SER B 1 395 ? -24.297 14.141 10.586 1 61.66 395 SER B N 1
ATOM 8982 C CA . SER B 1 395 ? -22.984 14.758 10.617 1 61.66 395 SER B CA 1
ATOM 8983 C C . SER B 1 395 ? -22.031 13.977 11.516 1 61.66 395 SER B C 1
ATOM 8985 O O . SER B 1 395 ? -20.812 14.125 11.414 1 61.66 395 SER B O 1
ATOM 8987 N N . ASN B 1 396 ? -22.719 13.156 12.32 1 68.38 396 ASN B N 1
ATOM 8988 C CA . ASN B 1 396 ? -21.891 12.43 13.289 1 68.38 396 ASN B CA 1
ATOM 8989 C C . ASN B 1 396 ? -21.969 10.922 13.07 1 68.38 396 ASN B C 1
ATOM 8991 O O . ASN B 1 396 ? -22.609 10.211 13.852 1 68.38 396 ASN B O 1
ATOM 8995 N N . SER B 1 397 ? -21.609 10.602 11.984 1 75.62 397 SER B N 1
ATOM 8996 C CA . SER B 1 397 ? -21.562 9.172 11.703 1 75.62 397 SER B CA 1
ATOM 8997 C C . SER B 1 397 ? -20.125 8.672 11.664 1 75.62 397 SER B C 1
ATOM 8999 O O . SER B 1 397 ? -19.25 9.305 11.062 1 75.62 397 SER B O 1
ATOM 9001 N N . ARG B 1 398 ? -19.922 7.691 12.555 1 76.94 398 ARG B N 1
ATOM 9002 C CA . ARG B 1 398 ? -18.594 7.117 12.57 1 76.94 398 ARG B CA 1
ATOM 9003 C C . ARG B 1 398 ? -18.641 5.602 12.414 1 76.94 398 ARG B C 1
ATOM 9005 O O . ARG B 1 398 ? -19.609 4.965 12.82 1 76.94 398 ARG B O 1
ATOM 9012 N N . THR B 1 399 ? -17.672 5.082 11.719 1 81.44 399 THR B N 1
ATOM 9013 C CA . THR B 1 399 ? -17.531 3.637 11.57 1 81.44 399 THR B CA 1
ATOM 9014 C C . THR B 1 399 ? -16.344 3.115 12.383 1 81.44 399 THR B C 1
ATOM 9016 O O . THR B 1 399 ? -15.258 3.699 12.352 1 81.44 399 THR B O 1
ATOM 9019 N N . ILE B 1 400 ? -16.672 2.082 13.172 1 79.69 400 ILE B N 1
ATOM 9020 C CA . ILE B 1 400 ? -15.609 1.488 13.984 1 79.69 400 ILE B CA 1
ATOM 9021 C C . ILE B 1 400 ? -15.461 0.01 13.633 1 79.69 400 ILE B C 1
ATOM 9023 O O . ILE B 1 400 ? -16.359 -0.59 13.047 1 79.69 400 ILE B O 1
ATOM 9027 N N . LEU B 1 401 ? -14.312 -0.511 13.906 1 81.81 401 LEU B N 1
ATOM 9028 C CA . LEU B 1 401 ? -14.008 -1.918 13.672 1 81.81 401 LEU B CA 1
ATOM 9029 C C . LEU B 1 401 ? -13.844 -2.666 14.984 1 81.81 401 LEU B C 1
ATOM 9031 O O . LEU B 1 401 ? -13.211 -2.164 15.914 1 81.81 401 LEU B O 1
ATOM 9035 N N . LYS B 1 402 ? -14.562 -3.762 15 1 81.12 402 LYS B N 1
ATOM 9036 C CA . LYS B 1 402 ? -14.445 -4.625 16.172 1 81.12 402 LYS B CA 1
ATOM 9037 C C . LYS B 1 402 ? -13.766 -5.945 15.812 1 81.12 402 LYS B C 1
ATOM 9039 O O . LYS B 1 402 ? -13.969 -6.477 14.719 1 81.12 402 LYS B O 1
ATOM 9044 N N . GLN B 1 403 ? -13.008 -6.477 16.641 1 76.69 403 GLN B N 1
ATOM 9045 C CA . GLN B 1 403 ? -12.352 -7.766 16.438 1 76.69 403 GLN B CA 1
ATOM 9046 C C . GLN B 1 403 ? -13.234 -8.914 16.938 1 76.69 403 GLN B C 1
ATOM 9048 O O . GLN B 1 403 ? -13.891 -8.797 17.969 1 76.69 403 GLN B O 1
ATOM 9053 N N . CYS B 1 404 ? -13.406 -9.969 16.125 1 71.38 404 CYS B N 1
ATOM 9054 C CA . CYS B 1 404 ? -14.32 -11.07 16.422 1 71.38 404 CYS B CA 1
ATOM 9055 C C . CYS B 1 404 ? -13.555 -12.312 16.844 1 71.38 404 CYS B C 1
ATOM 9057 O O . CYS B 1 404 ? -13.844 -13.414 16.375 1 71.38 404 CYS B O 1
ATOM 9059 N N . PHE B 1 405 ? -12.531 -12.242 17.516 1 62.41 405 PHE B N 1
ATOM 9060 C CA . PHE B 1 405 ? -11.789 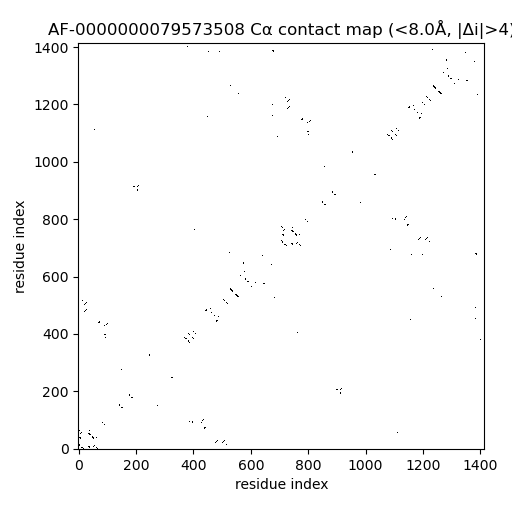-13.438 17.922 1 62.41 405 PHE B CA 1
ATOM 9061 C C . PHE B 1 405 ? -12.359 -14.031 19.188 1 62.41 405 PHE B C 1
ATOM 9063 O O . PHE B 1 405 ? -12.227 -15.234 19.438 1 62.41 405 PHE B O 1
ATOM 9070 N N . THR B 1 406 ? -12.969 -13.094 20.062 1 60.28 406 THR B N 1
ATOM 9071 C CA . THR B 1 406 ? -13.602 -13.516 21.297 1 60.28 406 THR B CA 1
ATOM 9072 C C . THR B 1 406 ? -15.07 -13.102 21.328 1 60.28 406 THR B C 1
ATOM 9074 O O . THR B 1 406 ? -15.539 -12.398 20.438 1 60.28 406 THR B O 1
ATOM 9077 N N . GLU B 1 407 ? -15.766 -13.758 22.172 1 62.22 407 GLU B N 1
ATOM 9078 C CA . GLU B 1 407 ? -17.172 -13.406 22.359 1 62.22 407 GLU B CA 1
ATOM 9079 C C . GLU B 1 407 ? -17.328 -11.922 22.656 1 62.22 407 GLU B C 1
ATOM 9081 O O . GLU B 1 407 ? -18.297 -11.289 22.234 1 62.22 407 GLU B O 1
ATOM 9086 N N . GLU B 1 408 ? -16.297 -11.469 23.406 1 64.31 408 GLU B N 1
ATOM 9087 C CA . GLU B 1 408 ? -16.328 -10.039 23.688 1 64.31 408 GLU B CA 1
ATOM 9088 C C . GLU B 1 408 ? -15.633 -9.242 22.578 1 64.31 408 GLU B C 1
ATOM 9090 O O . GLU B 1 408 ? -14.453 -9.469 22.297 1 64.31 408 GLU B O 1
ATOM 9095 N N . LYS B 1 409 ? -16.344 -8.414 21.922 1 70.31 409 LYS B N 1
ATOM 9096 C CA . LYS B 1 409 ? -15.82 -7.652 20.797 1 70.31 409 LYS B CA 1
ATOM 9097 C C . LYS B 1 409 ? -15.258 -6.309 21.25 1 70.31 409 LYS B C 1
ATOM 9099 O O . LYS B 1 409 ? -15.883 -5.613 22.062 1 70.31 409 LYS B O 1
ATOM 9104 N N . THR B 1 410 ? -13.977 -6.137 21.016 1 71.62 410 THR B N 1
ATOM 9105 C CA . THR B 1 410 ? -13.328 -4.895 21.422 1 71.62 410 THR B CA 1
ATOM 9106 C C . THR B 1 410 ? -13.102 -3.986 20.219 1 71.62 410 THR B C 1
ATOM 9108 O O . THR B 1 410 ? -12.922 -4.469 19.094 1 71.62 410 THR B O 1
ATOM 9111 N N . ASP B 1 411 ? -13.148 -2.654 20.531 1 74.62 411 ASP B N 1
ATOM 9112 C CA . ASP B 1 411 ? -12.898 -1.658 19.5 1 74.62 411 ASP B CA 1
ATOM 9113 C C . ASP B 1 411 ? -11.422 -1.649 19.094 1 74.62 411 ASP B C 1
ATOM 9115 O O . ASP B 1 411 ? -10.539 -1.801 19.938 1 74.62 411 ASP B O 1
ATOM 9119 N N . VAL B 1 412 ? -11.25 -1.653 17.875 1 72.5 412 VAL B N 1
ATOM 9120 C CA . VAL B 1 412 ? -9.875 -1.594 17.375 1 72.5 412 VAL B CA 1
ATOM 9121 C C . VAL B 1 412 ? -9.453 -0.137 17.203 1 72.5 412 VAL B C 1
ATOM 9123 O O . VAL B 1 412 ? -10.141 0.636 16.531 1 72.5 412 VAL B O 1
ATOM 9126 N N . THR B 1 413 ? -8.43 0.252 17.922 1 68 413 THR B N 1
ATOM 9127 C CA . THR B 1 413 ? -7.859 1.579 17.719 1 68 413 THR B CA 1
ATOM 9128 C C . THR B 1 413 ? -6.703 1.525 16.734 1 68 413 THR B C 1
ATOM 9130 O O . THR B 1 413 ? -6.098 0.47 16.531 1 68 413 THR B O 1
ATOM 9133 N N . LYS B 1 414 ? -6.41 2.527 16.109 1 72.62 414 LYS B N 1
ATOM 9134 C CA . LYS B 1 414 ? -5.328 2.562 15.125 1 72.62 414 LYS B CA 1
ATOM 9135 C C . LYS B 1 414 ? -5.453 1.417 14.125 1 72.62 414 LYS B C 1
ATOM 9137 O O . LYS B 1 414 ? -4.508 0.648 13.93 1 72.62 414 LYS B O 1
ATOM 9142 N N . ILE B 1 415 ? -6.559 1.354 13.477 1 73.19 415 ILE B N 1
ATOM 9143 C CA . ILE B 1 415 ? -7.016 0.264 12.617 1 73.19 415 ILE B CA 1
ATOM 9144 C C . ILE B 1 415 ? -5.922 -0.103 11.617 1 73.19 415 ILE B C 1
ATOM 9146 O O . ILE B 1 415 ? -5.668 -1.284 11.367 1 73.19 415 ILE B O 1
ATOM 9150 N N . ARG B 1 416 ? -5.145 0.814 11.047 1 67.62 416 ARG B N 1
ATOM 9151 C CA . ARG B 1 416 ? -4.148 0.59 10.008 1 67.62 416 ARG B CA 1
ATOM 9152 C C . ARG B 1 416 ? -2.99 -0.256 10.531 1 67.62 416 ARG B C 1
ATOM 9154 O O . ARG B 1 416 ? -2.383 -1.02 9.773 1 67.62 416 ARG B O 1
ATOM 9161 N N . GLN B 1 417 ? -2.828 -0.163 11.805 1 66 417 GLN B N 1
ATOM 9162 C CA . GLN B 1 417 ? -1.684 -0.863 12.375 1 66 417 GLN B CA 1
ATOM 9163 C C . GLN B 1 417 ? -2.033 -2.311 12.711 1 66 417 GLN B C 1
ATOM 9165 O O . GLN B 1 417 ? -1.145 -3.154 12.844 1 66 417 GLN B O 1
ATOM 9170 N N . HIS B 1 418 ? -3.309 -2.539 12.742 1 69.38 418 HIS B N 1
ATOM 9171 C CA . HIS B 1 418 ? -3.717 -3.863 13.195 1 69.38 418 HIS B CA 1
ATOM 9172 C C . HIS B 1 418 ? -4.113 -4.75 12.023 1 69.38 418 HIS B C 1
ATOM 9174 O O . HIS B 1 418 ? -4.129 -5.977 12.148 1 69.38 418 HIS B O 1
ATOM 9180 N N . LEU B 1 419 ? -4.5 -4.086 10.953 1 74.25 419 LEU B N 1
ATOM 9181 C CA . LEU B 1 419 ? -4.957 -4.855 9.805 1 74.25 419 LEU B CA 1
ATOM 9182 C C . LEU B 1 419 ? -3.795 -5.203 8.883 1 74.25 419 LEU B C 1
ATOM 9184 O O . LEU B 1 419 ? -2.889 -4.387 8.688 1 74.25 419 LEU B O 1
ATOM 9188 N N . SER B 1 420 ? -3.791 -6.406 8.461 1 72.69 420 SER B N 1
ATOM 9189 C CA . SER B 1 420 ? -2.848 -6.766 7.406 1 72.69 420 SER B CA 1
ATOM 9190 C C . SER B 1 420 ? -3.188 -6.062 6.098 1 72.69 420 SER B C 1
ATOM 9192 O O . SER B 1 420 ? -4.266 -5.477 5.961 1 72.69 420 SER B O 1
ATOM 9194 N N . TRP B 1 421 ? -2.275 -6.16 5.156 1 70.25 421 TRP B N 1
ATOM 9195 C CA . TRP B 1 421 ? -2.498 -5.559 3.844 1 70.25 421 TRP B CA 1
ATOM 9196 C C . TRP B 1 421 ? -3.695 -6.199 3.148 1 70.25 421 TRP B C 1
ATOM 9198 O O . TRP B 1 421 ? -4.52 -5.5 2.551 1 70.25 421 TRP B O 1
ATOM 9208 N N . GLY B 1 422 ? -3.779 -7.457 3.244 1 74.31 422 GLY B N 1
ATOM 9209 C CA . GLY B 1 422 ? -4.891 -8.164 2.627 1 74.31 422 GLY B CA 1
ATOM 9210 C C . GLY B 1 422 ? -6.234 -7.812 3.242 1 74.31 422 GLY B C 1
ATOM 9211 O O . GLY B 1 422 ? -7.223 -7.641 2.527 1 74.31 422 GLY B O 1
ATOM 9212 N N . GLU B 1 423 ? -6.215 -7.773 4.508 1 77.19 423 GLU B N 1
ATOM 9213 C CA . GLU B 1 423 ? -7.449 -7.426 5.203 1 77.19 423 GLU B CA 1
ATOM 9214 C C . GLU B 1 423 ? -7.883 -6 4.875 1 77.19 423 GLU B C 1
ATOM 9216 O O . GLU B 1 423 ? -9.062 -5.746 4.629 1 77.19 423 GLU B O 1
ATOM 9221 N N . LYS B 1 424 ? -6.922 -5.121 4.871 1 77.31 424 LYS B N 1
ATOM 9222 C CA . LYS B 1 424 ? -7.211 -3.732 4.523 1 77.31 424 LYS B CA 1
ATOM 9223 C C . LYS B 1 424 ? -7.789 -3.627 3.117 1 77.31 424 LYS B C 1
ATOM 9225 O O . LYS B 1 424 ? -8.75 -2.889 2.887 1 77.31 424 LYS B O 1
ATOM 9230 N N . ASN B 1 425 ? -7.199 -4.312 2.277 1 78.06 425 ASN B N 1
ATOM 9231 C CA . ASN B 1 425 ? -7.652 -4.289 0.89 1 78.06 425 ASN B CA 1
ATOM 9232 C C . ASN B 1 425 ? -9.055 -4.871 0.75 1 78.06 425 ASN B C 1
ATOM 9234 O O . ASN B 1 425 ? -9.867 -4.363 -0.026 1 78.06 425 ASN B O 1
ATOM 9238 N N . ALA B 1 426 ? -9.297 -5.938 1.423 1 81.56 426 ALA B N 1
ATOM 9239 C CA . ALA B 1 426 ? -10.617 -6.555 1.382 1 81.56 426 ALA B CA 1
ATOM 9240 C C . ALA B 1 426 ? -11.695 -5.582 1.871 1 81.56 426 ALA B C 1
ATOM 9242 O O . ALA B 1 426 ? -12.742 -5.441 1.242 1 81.56 426 ALA B O 1
ATOM 9243 N N . PHE B 1 427 ? -11.391 -4.926 2.965 1 81.56 427 PHE B N 1
ATOM 9244 C CA . PHE B 1 427 ? -12.312 -3.939 3.514 1 81.56 427 PHE B CA 1
ATOM 9245 C C . PHE B 1 427 ? -12.523 -2.791 2.533 1 81.56 427 PHE B C 1
ATOM 9247 O O . PHE B 1 427 ? -13.656 -2.352 2.318 1 81.56 427 PHE B O 1
ATOM 9254 N N . SER B 1 428 ? -11.469 -2.387 2.012 1 83.31 428 SER B N 1
ATOM 9255 C CA . SER B 1 428 ? -11.531 -1.27 1.076 1 83.31 428 SER B CA 1
ATOM 9256 C C . SER B 1 428 ? -12.367 -1.618 -0.148 1 83.31 428 SER B C 1
ATOM 9258 O O . SER B 1 428 ? -13.102 -0.772 -0.667 1 83.31 428 SER B O 1
ATOM 9260 N N . LEU B 1 429 ? -12.297 -2.807 -0.612 1 86.81 429 LEU B N 1
ATOM 9261 C CA . LEU B 1 429 ? -13.023 -3.236 -1.803 1 86.81 429 LEU B CA 1
ATOM 9262 C C . LEU B 1 429 ? -14.523 -3.275 -1.54 1 86.81 429 LEU B C 1
ATOM 9264 O O . LEU B 1 429 ? -15.32 -2.859 -2.387 1 86.81 429 LEU B O 1
ATOM 9268 N N . ILE B 1 430 ? -14.906 -3.803 -0.429 1 84.56 430 ILE B N 1
ATOM 9269 C CA . ILE B 1 430 ? -16.328 -3.873 -0.107 1 84.56 430 ILE B CA 1
ATOM 9270 C C . ILE B 1 430 ? -16.891 -2.465 0.065 1 84.56 430 ILE B C 1
ATOM 9272 O O . ILE B 1 430 ? -18 -2.176 -0.376 1 84.56 430 ILE B O 1
ATOM 9276 N N . LEU B 1 431 ? -16.172 -1.628 0.784 1 83.12 431 LEU B N 1
ATOM 9277 C CA . LEU B 1 431 ? -16.594 -0.243 0.949 1 83.12 431 LEU B CA 1
ATOM 9278 C C . LEU B 1 431 ? -16.703 0.458 -0.401 1 83.12 431 LEU B C 1
ATOM 9280 O O . LEU B 1 431 ? -17.609 1.258 -0.62 1 83.12 431 LEU B O 1
ATOM 9284 N N . PHE B 1 432 ? -15.773 0.213 -1.298 1 88.44 432 PHE B N 1
ATOM 9285 C CA . PHE B 1 432 ? -15.805 0.775 -2.643 1 88.44 432 PHE B CA 1
ATOM 9286 C C . PHE B 1 432 ? -17.062 0.315 -3.387 1 88.44 432 PHE B C 1
ATOM 9288 O O . PHE B 1 432 ? -17.656 1.085 -4.145 1 88.44 432 PHE B O 1
ATOM 9295 N N . MET B 1 433 ? -17.375 -0.951 -3.229 1 88.75 433 MET B N 1
ATOM 9296 C CA . MET B 1 433 ? -18.594 -1.477 -3.854 1 88.75 433 MET B CA 1
ATOM 9297 C C . MET B 1 433 ? -19.812 -0.683 -3.416 1 88.75 433 MET B C 1
ATOM 9299 O O . MET B 1 433 ? -20.641 -0.302 -4.25 1 88.75 433 MET B O 1
ATOM 9303 N N . TYR B 1 434 ? -19.859 -0.384 -2.148 1 83.69 434 TYR B N 1
ATOM 9304 C CA . TYR B 1 434 ? -20.969 0.409 -1.627 1 83.69 434 TYR B CA 1
ATOM 9305 C C . TYR B 1 434 ? -20.922 1.835 -2.164 1 83.69 434 TYR B C 1
ATOM 9307 O O . TYR B 1 434 ? -21.953 2.396 -2.551 1 83.69 434 TYR B O 1
ATOM 9315 N N . TYR B 1 435 ? -19.75 2.355 -2.141 1 82.5 435 TYR B N 1
ATOM 9316 C CA . TYR B 1 435 ? -19.547 3.717 -2.621 1 82.5 435 TYR B CA 1
ATOM 9317 C C . TYR B 1 435 ? -19.938 3.84 -4.094 1 82.5 435 TYR B C 1
ATOM 9319 O O . TYR B 1 435 ? -20.625 4.781 -4.484 1 82.5 435 TYR B O 1
ATOM 9327 N N . ALA B 1 436 ? -19.484 2.914 -4.875 1 85.81 436 ALA B N 1
ATOM 9328 C CA . ALA B 1 436 ? -19.75 2.934 -6.316 1 85.81 436 ALA B CA 1
ATOM 9329 C C . ALA B 1 436 ? -21.234 2.781 -6.609 1 85.81 436 ALA B C 1
ATOM 9331 O O . ALA B 1 436 ? -21.75 3.391 -7.547 1 85.81 436 ALA B O 1
ATOM 9332 N N . ASN B 1 437 ? -21.844 1.944 -5.918 1 83.06 437 ASN B N 1
ATOM 9333 C CA . ASN B 1 437 ? -23.281 1.755 -6.113 1 83.06 437 ASN B CA 1
ATOM 9334 C C . ASN B 1 437 ? -24.062 3.031 -5.809 1 83.06 437 ASN B C 1
ATOM 9336 O O . ASN B 1 437 ? -25.047 3.336 -6.484 1 83.06 437 ASN B O 1
ATOM 9340 N N . LEU B 1 438 ? -23.641 3.717 -4.844 1 75.56 438 LEU B N 1
ATOM 9341 C CA . LEU B 1 438 ? -24.281 4.973 -4.469 1 75.56 438 LEU B CA 1
ATOM 9342 C C . LEU B 1 438 ? -24.062 6.035 -5.543 1 75.56 438 LEU B C 1
ATOM 9344 O O . LEU B 1 438 ? -24.969 6.816 -5.84 1 75.56 438 LEU B O 1
ATOM 9348 N N . GLN B 1 439 ? -22.875 6.043 -6.031 1 78.56 439 GLN B N 1
ATOM 9349 C CA . GLN B 1 439 ? -22.516 7.086 -6.984 1 78.56 439 GLN B CA 1
ATOM 9350 C C . GLN B 1 439 ? -23.156 6.836 -8.344 1 78.56 439 GLN B C 1
ATOM 9352 O O . GLN B 1 439 ? -23.203 7.738 -9.188 1 78.56 439 GLN B O 1
ATOM 9357 N N . ASP B 1 440 ? -23.688 5.668 -8.586 1 80.94 440 ASP B N 1
ATOM 9358 C CA . ASP B 1 440 ? -24.312 5.293 -9.852 1 80.94 440 ASP B CA 1
ATOM 9359 C C . ASP B 1 440 ? -23.375 5.586 -11.031 1 80.94 440 ASP B C 1
ATOM 9361 O O . ASP B 1 440 ? -23.766 6.301 -11.961 1 80.94 440 ASP B O 1
ATOM 9365 N N . SER B 1 441 ? -22.266 5.062 -11.055 1 87.88 441 SER B N 1
ATOM 9366 C CA . SER B 1 441 ? -21.234 5.312 -12.047 1 87.88 441 SER B CA 1
ATOM 9367 C C . SER B 1 441 ? -21.5 4.551 -13.344 1 87.88 441 SER B C 1
ATOM 9369 O O . SER B 1 441 ? -22.156 3.508 -13.328 1 87.88 441 SER B O 1
ATOM 9371 N N . ASP B 1 442 ? -21.047 5.148 -14.508 1 92.12 442 ASP B N 1
ATOM 9372 C CA . ASP B 1 442 ? -21.156 4.52 -15.82 1 92.12 442 ASP B CA 1
ATOM 9373 C C . ASP B 1 442 ? -20.141 3.391 -15.984 1 92.12 442 ASP B C 1
ATOM 9375 O O . ASP B 1 442 ? -20.375 2.436 -16.734 1 92.12 442 ASP B O 1
ATOM 9379 N N . LEU B 1 443 ? -19.031 3.568 -15.367 1 96.06 443 LEU B N 1
ATOM 9380 C CA . LEU B 1 443 ? -17.938 2.609 -15.461 1 96.06 443 LEU B CA 1
ATOM 9381 C C . LEU B 1 443 ? -17.203 2.477 -14.125 1 96.06 443 LEU B C 1
ATOM 9383 O O . LEU B 1 443 ? -16.891 3.48 -13.484 1 96.06 443 LEU B O 1
ATOM 9387 N N . ILE B 1 444 ? -17.047 1.278 -13.773 1 96.31 444 ILE B N 1
ATOM 9388 C CA . ILE B 1 444 ? -16.234 0.958 -12.602 1 96.31 444 ILE B CA 1
ATOM 9389 C C . ILE B 1 444 ? -14.945 0.278 -13.039 1 96.31 444 ILE B C 1
ATOM 9391 O O . ILE B 1 444 ? -14.969 -0.706 -13.781 1 96.31 444 ILE B O 1
ATOM 9395 N N . ILE B 1 445 ? -13.828 0.8 -12.602 1 96.81 445 ILE B N 1
ATOM 9396 C CA . ILE B 1 445 ? -12.531 0.22 -12.938 1 96.81 445 ILE B CA 1
ATOM 9397 C C . ILE B 1 445 ? -11.867 -0.334 -11.68 1 96.81 445 ILE B C 1
ATOM 9399 O O . ILE B 1 445 ? -11.758 0.366 -10.664 1 96.81 445 ILE B O 1
ATOM 9403 N N . LEU B 1 446 ? -11.531 -1.544 -11.758 1 94.62 446 LEU B N 1
ATOM 9404 C CA . LEU B 1 446 ? -10.758 -2.201 -10.703 1 94.62 446 LEU B CA 1
ATOM 9405 C C . LEU B 1 446 ? -9.328 -2.463 -11.156 1 94.62 446 LEU B C 1
ATOM 9407 O O . LEU B 1 446 ? -9.078 -3.383 -11.945 1 94.62 446 LEU B O 1
ATOM 9411 N N . ASP B 1 447 ? -8.406 -1.702 -10.633 1 91.12 447 ASP B N 1
ATOM 9412 C CA . ASP B 1 447 ? -7.004 -1.807 -11.031 1 91.12 447 ASP B CA 1
ATOM 9413 C C . ASP B 1 447 ? -6.227 -2.711 -10.078 1 91.12 447 ASP B C 1
ATOM 9415 O O . ASP B 1 447 ? -5.742 -2.258 -9.039 1 91.12 447 ASP B O 1
ATOM 9419 N N . ASP B 1 448 ? -6.086 -3.957 -10.445 1 86.69 448 ASP B N 1
ATOM 9420 C CA . ASP B 1 448 ? -5.391 -5.012 -9.711 1 86.69 448 ASP B CA 1
ATOM 9421 C C . ASP B 1 448 ? -5.844 -5.059 -8.258 1 86.69 448 ASP B C 1
ATOM 9423 O O . ASP B 1 448 ? -5.02 -5.012 -7.34 1 86.69 448 ASP B O 1
ATOM 9427 N N . PRO B 1 449 ? -7.055 -5.273 -8.031 1 82.94 449 PRO B N 1
ATOM 9428 C CA . PRO B 1 449 ? -7.641 -5.164 -6.688 1 82.94 449 PRO B CA 1
ATOM 9429 C C . PRO B 1 449 ? -7.336 -6.371 -5.809 1 82.94 449 PRO B C 1
ATOM 9431 O O . PRO B 1 449 ? -7.461 -6.297 -4.586 1 82.94 449 PRO B O 1
ATOM 9434 N N . ILE B 1 450 ? -6.895 -7.508 -6.406 1 76.12 450 ILE B N 1
ATOM 9435 C CA . ILE B 1 450 ? -6.934 -8.734 -5.621 1 76.12 450 ILE B CA 1
ATOM 9436 C C . ILE B 1 450 ? -5.535 -9.344 -5.539 1 76.12 450 ILE B C 1
ATOM 9438 O O . ILE B 1 450 ? -5.371 -10.484 -5.094 1 76.12 450 ILE B O 1
ATOM 9442 N N . SER B 1 451 ? -4.543 -8.719 -5.906 1 73.31 451 SER B N 1
ATOM 9443 C CA . SER B 1 451 ? -3.213 -9.297 -6.039 1 73.31 451 SER B CA 1
ATOM 9444 C C . SER B 1 451 ? -2.629 -9.664 -4.68 1 73.31 451 SER B C 1
ATOM 9446 O O . SER B 1 451 ? -1.794 -10.562 -4.578 1 73.31 451 SER B O 1
ATOM 9448 N N . SER B 1 452 ? -3.072 -9.125 -3.643 1 68.81 452 SER B N 1
ATOM 9449 C CA . SER B 1 452 ? -2.482 -9.312 -2.322 1 68.81 452 SER B CA 1
ATOM 9450 C C . SER B 1 452 ? -3.162 -10.453 -1.571 1 68.81 452 SER B C 1
ATOM 9452 O O . SER B 1 452 ? -2.779 -10.773 -0.446 1 68.81 452 SER B O 1
ATOM 9454 N N . PHE B 1 453 ? -4.098 -11.117 -2.23 1 75 453 PHE B N 1
ATOM 9455 C CA . PHE B 1 453 ? -4.883 -12.133 -1.534 1 75 453 PHE B CA 1
ATOM 9456 C C . PHE B 1 453 ? -4.461 -13.531 -1.967 1 75 453 PHE B C 1
ATOM 9458 O O . PHE B 1 453 ? -3.914 -13.719 -3.055 1 75 453 PHE B O 1
ATOM 9465 N N . ASP B 1 454 ? -4.648 -14.398 -1.013 1 75.19 454 ASP B N 1
ATOM 9466 C CA . ASP B 1 454 ? -4.527 -15.797 -1.413 1 75.19 454 ASP B CA 1
ATOM 9467 C C . ASP B 1 454 ? -5.695 -16.219 -2.303 1 75.19 454 ASP B C 1
ATOM 9469 O O . ASP B 1 454 ? -6.668 -15.477 -2.449 1 75.19 454 ASP B O 1
ATOM 9473 N N . THR B 1 455 ? -5.535 -17.281 -2.93 1 71.19 455 THR B N 1
ATOM 9474 C CA . THR B 1 455 ? -6.465 -17.734 -3.959 1 71.19 455 THR B CA 1
ATOM 9475 C C . THR B 1 455 ? -7.883 -17.844 -3.4 1 71.19 455 THR B C 1
ATOM 9477 O O . THR B 1 455 ? -8.844 -17.453 -4.059 1 71.19 455 THR B O 1
ATOM 9480 N N . ASN B 1 456 ? -8.023 -18.344 -2.215 1 72.44 456 ASN B N 1
ATOM 9481 C CA . ASN B 1 456 ? -9.352 -18.531 -1.636 1 72.44 456 ASN B CA 1
ATOM 9482 C C . ASN B 1 456 ? -10.023 -17.188 -1.33 1 72.44 456 ASN B C 1
ATOM 9484 O O . ASN B 1 456 ? -11.219 -17.016 -1.564 1 72.44 456 ASN B O 1
ATOM 9488 N N . LYS B 1 457 ? -9.258 -16.328 -0.858 1 80.19 457 LYS B N 1
ATOM 9489 C CA . LYS B 1 457 ? -9.812 -15.023 -0.525 1 80.19 457 LYS B CA 1
ATOM 9490 C C . LYS B 1 457 ? -10.117 -14.219 -1.786 1 80.19 457 LYS B C 1
ATOM 9492 O O . LYS B 1 457 ? -11.078 -13.453 -1.823 1 80.19 457 LYS B O 1
ATOM 9497 N N . LYS B 1 458 ? -9.312 -14.492 -2.816 1 82.5 458 LYS B N 1
ATOM 9498 C CA . LYS B 1 458 ? -9.555 -13.805 -4.082 1 82.5 458 LYS B CA 1
ATOM 9499 C C . LYS B 1 458 ? -10.953 -14.125 -4.621 1 82.5 458 LYS B C 1
ATOM 9501 O O . LYS B 1 458 ? -11.688 -13.219 -5.012 1 82.5 458 LYS B O 1
ATOM 9506 N N . TYR B 1 459 ? -11.297 -15.352 -4.562 1 82.56 459 TYR B N 1
ATOM 9507 C CA . TYR B 1 459 ? -12.594 -15.758 -5.09 1 82.56 459 TYR B CA 1
ATOM 9508 C C . TYR B 1 459 ? -13.727 -15.203 -4.242 1 82.56 459 TYR B C 1
ATOM 9510 O O . TYR B 1 459 ? -14.75 -14.766 -4.77 1 82.56 459 TYR B O 1
ATOM 9518 N N . ALA B 1 460 ? -13.57 -15.273 -2.957 1 81.75 460 ALA B N 1
ATOM 9519 C CA . ALA B 1 460 ? -14.617 -14.789 -2.061 1 81.75 460 ALA B CA 1
ATOM 9520 C C . ALA B 1 460 ? -14.953 -13.328 -2.346 1 81.75 460 ALA B C 1
ATOM 9522 O O . ALA B 1 460 ? -16.125 -12.953 -2.367 1 81.75 460 ALA B O 1
ATOM 9523 N N . ILE B 1 461 ? -13.969 -12.648 -2.604 1 84.69 461 ILE B N 1
ATOM 9524 C CA . ILE B 1 461 ? -14.141 -11.219 -2.826 1 84.69 461 ILE B CA 1
ATOM 9525 C C . ILE B 1 461 ? -14.82 -10.984 -4.176 1 84.69 461 ILE B C 1
ATOM 9527 O O . ILE B 1 461 ? -15.789 -10.227 -4.27 1 84.69 461 ILE B O 1
ATOM 9531 N N . LEU B 1 462 ? -14.359 -11.633 -5.16 1 86.94 462 LEU B N 1
ATOM 9532 C CA . LEU B 1 462 ? -14.922 -11.453 -6.496 1 86.94 462 LEU B CA 1
ATOM 9533 C C . LEU B 1 462 ? -16.359 -11.961 -6.555 1 86.94 462 LEU B C 1
ATOM 9535 O O . LEU B 1 462 ? -17.203 -11.367 -7.23 1 86.94 462 LEU B O 1
ATOM 9539 N N . GLN B 1 463 ? -16.547 -13.023 -5.906 1 86.5 463 GLN B N 1
ATOM 9540 C CA . GLN B 1 463 ? -17.906 -13.562 -5.859 1 86.5 463 GLN B CA 1
ATOM 9541 C C . GLN B 1 463 ? -18.859 -12.57 -5.219 1 86.5 463 GLN B C 1
ATOM 9543 O O . GLN B 1 463 ? -19.984 -12.383 -5.711 1 86.5 463 GLN B O 1
ATOM 9548 N N . ARG B 1 464 ? -18.453 -12.023 -4.156 1 86.62 464 ARG B N 1
ATOM 9549 C CA . ARG B 1 464 ? -19.297 -11.055 -3.471 1 86.62 464 ARG B CA 1
ATOM 9550 C C . ARG B 1 464 ? -19.594 -9.852 -4.371 1 86.62 464 ARG B C 1
ATOM 9552 O O . ARG B 1 464 ? -20.688 -9.289 -4.32 1 86.62 464 ARG B O 1
ATOM 9559 N N . MET B 1 465 ? -18.719 -9.508 -5.121 1 89.06 465 MET B N 1
ATOM 9560 C CA . MET B 1 465 ? -18.844 -8.305 -5.934 1 89.06 465 MET B CA 1
ATOM 9561 C C . MET B 1 465 ? -19.734 -8.547 -7.148 1 89.06 465 MET B C 1
ATOM 9563 O O . MET B 1 465 ? -20.438 -7.652 -7.59 1 89.06 465 MET B O 1
ATOM 9567 N N . PHE B 1 466 ? -19.719 -9.766 -7.641 1 89.38 466 PHE B N 1
ATOM 9568 C CA . PHE B 1 466 ? -20.312 -9.922 -8.961 1 89.38 466 PHE B CA 1
ATOM 9569 C C . PHE B 1 466 ? -21.5 -10.891 -8.914 1 89.38 466 PHE B C 1
ATOM 9571 O O . PHE B 1 466 ? -22.234 -11.039 -9.898 1 89.38 466 PHE B O 1
ATOM 9578 N N . LYS B 1 467 ? -21.625 -11.539 -7.805 1 84.25 467 LYS B N 1
ATOM 9579 C CA . LYS B 1 467 ? -22.812 -12.383 -7.637 1 84.25 467 LYS B CA 1
ATOM 9580 C C . LYS B 1 467 ? -23.781 -11.766 -6.633 1 84.25 467 LYS B C 1
ATOM 9582 O O . LYS B 1 467 ? -23.359 -11.094 -5.684 1 84.25 467 LYS B O 1
ATOM 9587 N N . ASN B 1 468 ? -24.984 -11.797 -6.902 1 75.94 468 ASN B N 1
ATOM 9588 C CA . ASN B 1 468 ? -25.984 -11.258 -5.996 1 75.94 468 ASN B CA 1
ATOM 9589 C C . ASN B 1 468 ? -26.219 -12.18 -4.805 1 75.94 468 ASN B C 1
ATOM 9591 O O . ASN B 1 468 ? -27.266 -12.82 -4.711 1 75.94 468 ASN B O 1
ATOM 9595 N N . VAL B 1 469 ? -25.281 -12.305 -3.959 1 69.94 469 VAL B N 1
ATOM 9596 C CA . VAL B 1 469 ? -25.344 -13.242 -2.844 1 69.94 469 VAL B CA 1
ATOM 9597 C C . VAL B 1 469 ? -25.562 -12.477 -1.538 1 69.94 469 VAL B C 1
ATOM 9599 O O . VAL B 1 469 ? -25.859 -13.078 -0.501 1 69.94 469 VAL B O 1
ATOM 9602 N N . GLY B 1 470 ? -25.641 -11.172 -1.479 1 64.56 470 GLY B N 1
ATOM 9603 C CA . GLY B 1 470 ? -25.734 -10.406 -0.245 1 64.56 470 GLY B CA 1
ATOM 9604 C C . GLY B 1 470 ? -27.172 -10.055 0.117 1 64.56 470 GLY B C 1
ATOM 9605 O O . GLY B 1 470 ? -28.094 -10.375 -0.621 1 64.56 470 GLY B O 1
ATOM 9606 N N . ASN B 1 471 ? -27.234 -9.742 1.385 1 65.19 471 ASN B N 1
ATOM 9607 C CA . ASN B 1 471 ? -28.547 -9.375 1.92 1 65.19 471 ASN B CA 1
ATOM 9608 C C . ASN B 1 471 ? -28.984 -8.008 1.408 1 65.19 471 ASN B C 1
ATOM 9610 O O . ASN B 1 471 ? -30.109 -7.578 1.681 1 65.19 471 ASN B O 1
ATOM 9614 N N . LYS B 1 472 ? -27.984 -7.414 0.69 1 67.69 472 LYS B N 1
ATOM 9615 C CA . LYS B 1 472 ? -28.297 -6.102 0.138 1 67.69 472 LYS B CA 1
ATOM 9616 C C . LYS B 1 472 ? -28.078 -6.07 -1.371 1 67.69 472 LYS B C 1
ATOM 9618 O O . LYS B 1 472 ? -27.297 -6.855 -1.905 1 67.69 472 LYS B O 1
ATOM 9623 N N . ASN B 1 473 ? -28.969 -5.82 -2.191 1 75.25 473 ASN B N 1
ATOM 9624 C CA . ASN B 1 473 ? -28.891 -5.695 -3.643 1 75.25 473 ASN B CA 1
ATOM 9625 C C . ASN B 1 473 ? -27.766 -4.746 -4.062 1 75.25 473 ASN B C 1
ATOM 9627 O O . ASN B 1 473 ? -27.969 -3.887 -4.926 1 75.25 473 ASN B O 1
ATOM 9631 N N . VAL B 1 474 ? -26.641 -4.812 -3.242 1 83.81 474 VAL B N 1
ATOM 9632 C CA . VAL B 1 474 ? -25.469 -4.023 -3.586 1 83.81 474 VAL B CA 1
ATOM 9633 C C . VAL B 1 474 ? -24.406 -4.918 -4.215 1 83.81 474 VAL B C 1
ATOM 9635 O O . VAL B 1 474 ? -23.75 -5.699 -3.52 1 83.81 474 VAL B O 1
ATOM 9638 N N . THR B 1 475 ? -24.266 -4.949 -5.516 1 88.94 475 THR B N 1
ATOM 9639 C CA . THR B 1 475 ? -23.297 -5.746 -6.266 1 88.94 475 THR B CA 1
ATOM 9640 C C . THR B 1 475 ? -22.938 -5.059 -7.574 1 88.94 475 THR B C 1
ATOM 9642 O O . THR B 1 475 ? -23.578 -4.086 -7.977 1 88.94 475 THR B O 1
ATOM 9645 N N . PHE B 1 476 ? -21.953 -5.508 -8.188 1 92.44 476 PHE B N 1
ATOM 9646 C CA . PHE B 1 476 ? -21.547 -4.996 -9.492 1 92.44 476 PHE B CA 1
ATOM 9647 C C . PHE B 1 476 ? -22.188 -5.793 -10.617 1 92.44 476 PHE B C 1
ATOM 9649 O O . PHE B 1 476 ? -21.906 -5.555 -11.797 1 92.44 476 PHE B O 1
ATOM 9656 N N . ALA B 1 477 ? -23.047 -6.758 -10.242 1 88.25 477 ALA B N 1
ATOM 9657 C CA . ALA B 1 477 ? -23.734 -7.539 -11.273 1 88.25 477 ALA B CA 1
ATOM 9658 C C . ALA B 1 477 ? -24.562 -6.641 -12.18 1 88.25 477 ALA B C 1
ATOM 9660 O O . ALA B 1 477 ? -25.375 -5.832 -11.703 1 88.25 477 ALA B O 1
ATOM 9661 N N . GLY B 1 478 ? -24.312 -6.75 -13.422 1 88.62 478 GLY B N 1
ATOM 9662 C CA . GLY B 1 478 ? -25.078 -5.965 -14.383 1 88.62 478 GLY B CA 1
ATOM 9663 C C . GLY B 1 478 ? -24.469 -4.598 -14.641 1 88.62 478 GLY B C 1
ATOM 9664 O O . GLY B 1 478 ? -24.922 -3.867 -15.531 1 88.62 478 GLY B O 1
ATOM 9665 N N . LYS B 1 479 ? -23.5 -4.254 -13.906 1 92.88 479 LYS B N 1
ATOM 9666 C CA . LYS B 1 479 ? -22.797 -2.99 -14.117 1 92.88 479 LYS B CA 1
ATOM 9667 C C . LYS B 1 479 ? -21.641 -3.158 -15.094 1 92.88 479 LYS B C 1
ATOM 9669 O O . LYS B 1 479 ? -21.219 -4.281 -15.391 1 92.88 479 LYS B O 1
ATOM 9674 N N . THR B 1 480 ? -21.25 -2.078 -15.68 1 96.44 480 THR B N 1
ATOM 9675 C CA . THR B 1 480 ? -20.078 -2.1 -16.562 1 96.44 480 THR B CA 1
ATOM 9676 C C . THR B 1 480 ? -18.797 -1.979 -15.742 1 96.44 480 THR B C 1
ATOM 9678 O O . THR B 1 480 ? -18.516 -0.928 -15.164 1 96.44 480 THR B O 1
ATOM 9681 N N . VAL B 1 481 ? -18.078 -3.068 -15.664 1 96.69 481 VAL B N 1
ATOM 9682 C CA . VAL B 1 481 ? -16.891 -3.109 -14.828 1 96.69 481 VAL B CA 1
ATOM 9683 C C . VAL B 1 481 ? -15.672 -3.5 -15.672 1 96.69 481 VAL B C 1
ATOM 9685 O O . VAL B 1 481 ? -15.75 -4.422 -16.484 1 96.69 481 VAL B O 1
ATOM 9688 N N . LEU B 1 482 ? -14.641 -2.762 -15.578 1 97.56 482 LEU B N 1
ATOM 9689 C CA . LEU B 1 482 ? -13.352 -3.068 -16.172 1 97.56 482 LEU B CA 1
ATOM 9690 C C . LEU B 1 482 ? -12.359 -3.545 -15.117 1 97.56 482 LEU B C 1
ATOM 9692 O O . LEU B 1 482 ? -11.922 -2.758 -14.273 1 97.56 482 LEU B O 1
ATOM 9696 N N . LEU B 1 483 ? -12.031 -4.828 -15.18 1 96.31 483 LEU B N 1
ATOM 9697 C CA . LEU B 1 483 ? -11.062 -5.402 -14.258 1 96.31 483 LEU B CA 1
ATOM 9698 C C . LEU B 1 483 ? -9.703 -5.562 -14.93 1 96.31 483 LEU B C 1
ATOM 9700 O O . LEU B 1 483 ? -9.555 -6.363 -15.859 1 96.31 483 LEU B O 1
ATOM 9704 N N . LEU B 1 484 ? -8.789 -4.789 -14.539 1 94.81 484 LEU B N 1
ATOM 9705 C CA . LEU B 1 484 ? -7.406 -4.914 -14.984 1 94.81 484 LEU B CA 1
ATOM 9706 C C . LEU B 1 484 ? -6.586 -5.719 -13.977 1 94.81 484 LEU B C 1
ATOM 9708 O O . LEU B 1 484 ? -6.48 -5.34 -12.812 1 94.81 484 LEU B O 1
ATOM 9712 N N . THR B 1 485 ? -5.996 -6.859 -14.43 1 91.06 485 THR B N 1
ATOM 9713 C CA . THR B 1 485 ? -5.336 -7.715 -13.453 1 91.06 485 THR B CA 1
ATOM 9714 C C . THR B 1 485 ? -4.191 -8.492 -14.094 1 91.06 485 THR B C 1
ATOM 9716 O O . THR B 1 485 ? -4.195 -8.719 -15.305 1 91.06 485 THR B O 1
ATOM 9719 N N . HIS B 1 486 ? -3.25 -8.797 -13.297 1 87.12 486 HIS B N 1
ATOM 9720 C CA . HIS B 1 486 ? -2.186 -9.695 -13.734 1 87.12 486 HIS B CA 1
ATOM 9721 C C . HIS B 1 486 ? -2.426 -11.117 -13.227 1 87.12 486 HIS B C 1
ATOM 9723 O O . HIS B 1 486 ? -1.684 -12.039 -13.578 1 87.12 486 HIS B O 1
ATOM 9729 N N . ASP B 1 487 ? -3.455 -11.273 -12.445 1 86.94 487 ASP B N 1
ATOM 9730 C CA . ASP B 1 487 ? -3.805 -12.594 -11.922 1 86.94 487 ASP B CA 1
ATOM 9731 C C . ASP B 1 487 ? -4.672 -13.359 -12.914 1 86.94 487 ASP B C 1
ATOM 9733 O O . ASP B 1 487 ? -5.594 -12.797 -13.508 1 86.94 487 ASP B O 1
ATOM 9737 N N . PHE B 1 488 ? -4.426 -14.609 -13.062 1 89 488 PHE B N 1
ATOM 9738 C CA . PHE B 1 488 ? -5.148 -15.43 -14.023 1 89 488 PHE B CA 1
ATOM 9739 C C . PHE B 1 488 ? -6.371 -16.078 -13.383 1 89 488 PHE B C 1
ATOM 9741 O O . PHE B 1 488 ? -7.273 -16.547 -14.078 1 89 488 PHE B O 1
ATOM 9748 N N . GLU B 1 489 ? -6.57 -16.031 -12.086 1 88.56 489 GLU B N 1
ATOM 9749 C CA . GLU B 1 489 ? -7.59 -16.75 -11.336 1 88.56 489 GLU B CA 1
ATOM 9750 C C . GLU B 1 489 ? -8.992 -16.297 -11.734 1 88.56 489 GLU B C 1
ATOM 9752 O O . GLU B 1 489 ? -9.898 -17.125 -11.883 1 88.56 489 GLU B O 1
ATOM 9757 N N . PRO B 1 490 ? -9.18 -14.984 -11.945 1 90.44 490 PRO B N 1
ATOM 9758 C CA . PRO B 1 490 ? -10.523 -14.555 -12.344 1 90.44 490 PRO B CA 1
ATOM 9759 C C . PRO B 1 490 ? -10.969 -15.172 -13.672 1 90.44 490 PRO B C 1
ATOM 9761 O O . PRO B 1 490 ? -12.156 -15.453 -13.859 1 90.44 490 PRO B O 1
ATOM 9764 N N . ILE B 1 491 ? -10.047 -15.336 -14.57 1 92.06 491 ILE B N 1
ATOM 9765 C CA . ILE B 1 491 ? -10.367 -15.938 -15.859 1 92.06 491 ILE B CA 1
ATOM 9766 C C . ILE B 1 491 ? -10.734 -17.406 -15.664 1 92.06 491 ILE B C 1
ATOM 9768 O O . ILE B 1 491 ? -11.727 -17.891 -16.219 1 92.06 491 ILE B O 1
ATOM 9772 N N . THR B 1 492 ? -9.945 -18.109 -14.867 1 89.75 492 THR B N 1
ATOM 9773 C CA . THR B 1 492 ? -10.211 -19.516 -14.609 1 89.75 492 THR B CA 1
ATOM 9774 C C . THR B 1 492 ? -11.562 -19.688 -13.914 1 89.75 492 THR B C 1
ATOM 9776 O O . THR B 1 492 ? -12.375 -20.516 -14.328 1 89.75 492 THR B O 1
ATOM 9779 N N . ASP B 1 493 ? -11.852 -18.828 -12.938 1 88.81 493 ASP B N 1
ATOM 9780 C CA . ASP B 1 493 ? -13.047 -18.969 -12.117 1 88.81 493 ASP B CA 1
ATOM 9781 C C . ASP B 1 493 ? -14.297 -18.578 -12.906 1 88.81 493 ASP B C 1
ATOM 9783 O O . ASP B 1 493 ? -15.266 -19.344 -12.953 1 88.81 493 ASP B O 1
ATOM 9787 N N . PHE B 1 494 ? -14.25 -17.484 -13.578 1 89.44 494 PHE B N 1
ATOM 9788 C CA . PHE B 1 494 ? -15.477 -16.922 -14.125 1 89.44 494 PHE B CA 1
ATOM 9789 C C . PHE B 1 494 ? -15.648 -17.312 -15.586 1 89.44 494 PHE B C 1
ATOM 9791 O O . PHE B 1 494 ? -16.766 -17.391 -16.078 1 89.44 494 PHE B O 1
ATOM 9798 N N . ILE B 1 495 ? -14.547 -17.516 -16.266 1 89.88 495 ILE B N 1
ATOM 9799 C CA . ILE B 1 495 ? -14.633 -17.734 -17.703 1 89.88 495 ILE B CA 1
ATOM 9800 C C . ILE B 1 495 ? -14.484 -19.219 -18.016 1 89.88 495 ILE B C 1
ATOM 9802 O O . ILE B 1 495 ? -15.312 -19.797 -18.719 1 89.88 495 ILE B O 1
ATOM 9806 N N . VAL B 1 496 ? -13.531 -19.906 -17.438 1 88.62 496 VAL B N 1
ATOM 9807 C CA . VAL B 1 496 ? -13.234 -21.297 -17.766 1 88.62 496 VAL B CA 1
ATOM 9808 C C . VAL B 1 496 ? -14.195 -22.219 -17.016 1 88.62 496 VAL B C 1
ATOM 9810 O O . VAL B 1 496 ? -14.891 -23.031 -17.641 1 88.62 496 VAL B O 1
ATOM 9813 N N . VAL B 1 497 ? -14.203 -22.047 -15.648 1 84.75 497 VAL B N 1
ATOM 9814 C CA . VAL B 1 497 ? -15.07 -22.875 -14.836 1 84.75 497 VAL B CA 1
ATOM 9815 C C . VAL B 1 497 ? -16.516 -22.438 -14.992 1 84.75 497 VAL B C 1
ATOM 9817 O O . VAL B 1 497 ? -17.438 -23.234 -14.836 1 84.75 497 VAL B O 1
ATOM 9820 N N . GLY B 1 498 ? -16.734 -21.141 -15.266 1 84.81 498 GLY B N 1
ATOM 9821 C CA . GLY B 1 498 ? -18.062 -20.641 -15.57 1 84.81 498 GLY B CA 1
ATOM 9822 C C . GLY B 1 498 ? -18.875 -20.297 -14.336 1 84.81 498 GLY B C 1
ATOM 9823 O O . GLY B 1 498 ? -20.078 -20.547 -14.297 1 84.81 498 GLY B O 1
ATOM 9824 N N . LYS B 1 499 ? -18.25 -19.875 -13.32 1 82.56 499 LYS B N 1
ATOM 9825 C CA . LYS B 1 499 ? -18.969 -19.484 -12.109 1 82.56 499 LYS B CA 1
ATOM 9826 C C . LYS B 1 499 ? -19.875 -18.281 -12.359 1 82.56 499 LYS B C 1
ATOM 9828 O O . LYS B 1 499 ? -20.797 -18 -11.586 1 82.56 499 LYS B O 1
ATOM 9833 N N . LEU B 1 500 ? -19.547 -17.516 -13.414 1 83.06 500 LEU B N 1
ATOM 9834 C CA . LEU B 1 500 ? -20.422 -16.469 -13.93 1 83.06 500 LEU B CA 1
ATOM 9835 C C . LEU B 1 500 ? -20.938 -16.828 -15.32 1 83.06 500 LEU B C 1
ATOM 9837 O O . LEU B 1 500 ? -20.203 -17.375 -16.125 1 83.06 500 LEU B O 1
ATOM 9841 N N . ASP B 1 501 ? -22.094 -16.438 -15.531 1 80.56 501 ASP B N 1
ATOM 9842 C CA . ASP B 1 501 ? -22.672 -16.703 -16.844 1 80.56 501 ASP B CA 1
ATOM 9843 C C . ASP B 1 501 ? -21.922 -15.961 -17.938 1 80.56 501 ASP B C 1
ATOM 9845 O O . ASP B 1 501 ? -21.406 -14.859 -17.719 1 80.56 501 ASP B O 1
ATOM 9849 N N . GLU B 1 502 ? -21.875 -16.641 -19.062 1 77.75 502 GLU B N 1
ATOM 9850 C CA . GLU B 1 502 ? -21.156 -16.094 -20.203 1 77.75 502 GLU B CA 1
ATOM 9851 C C . GLU B 1 502 ? -21.688 -14.703 -20.578 1 77.75 502 GLU B C 1
ATOM 9853 O O . GLU B 1 502 ? -20.938 -13.875 -21.109 1 77.75 502 GLU B O 1
ATOM 9858 N N . SER B 1 503 ? -22.828 -14.461 -20.297 1 84.94 503 SER B N 1
ATOM 9859 C CA . SER B 1 503 ? -23.438 -13.18 -20.625 1 84.94 503 SER B CA 1
ATOM 9860 C C . SER B 1 503 ? -23.016 -12.094 -19.641 1 84.94 503 SER B C 1
ATOM 9862 O O . SER B 1 503 ? -23.203 -10.906 -19.906 1 84.94 503 SER B O 1
ATOM 9864 N N . LYS B 1 504 ? -22.328 -12.523 -18.703 1 90.75 504 LYS B N 1
ATOM 9865 C CA . LYS B 1 504 ? -22.078 -11.562 -17.625 1 90.75 504 LYS B CA 1
ATOM 9866 C C . LYS B 1 504 ? -20.594 -11.164 -17.578 1 90.75 504 LYS B C 1
ATOM 9868 O O . LYS B 1 504 ? -20.234 -10.18 -16.938 1 90.75 504 LYS B O 1
ATOM 9873 N N . ALA B 1 505 ? -19.781 -11.906 -18.281 1 93.5 505 ALA B N 1
ATOM 9874 C CA . ALA B 1 505 ? -18.359 -11.609 -18.203 1 93.5 505 ALA B CA 1
ATOM 9875 C C . ALA B 1 505 ? -17.656 -11.914 -19.516 1 93.5 505 ALA B C 1
ATOM 9877 O O . ALA B 1 505 ? -18.062 -12.805 -20.25 1 93.5 505 ALA B O 1
ATOM 9878 N N . VAL B 1 506 ? -16.672 -11.164 -19.828 1 95.06 506 VAL B N 1
ATOM 9879 C CA . VAL B 1 506 ? -15.805 -11.383 -20.984 1 95.06 506 VAL B CA 1
ATOM 9880 C C . VAL B 1 506 ? -14.352 -11.195 -20.562 1 95.06 506 VAL B C 1
ATOM 9882 O O . VAL B 1 506 ? -14.062 -10.492 -19.594 1 95.06 506 VAL B O 1
ATOM 9885 N N . ALA B 1 507 ? -13.469 -11.898 -21.25 1 95.69 507 ALA B N 1
ATOM 9886 C CA . ALA B 1 507 ? -12.055 -11.812 -20.906 1 95.69 507 ALA B CA 1
ATOM 9887 C C . ALA B 1 507 ? -11.203 -11.578 -22.141 1 95.69 507 ALA B C 1
ATOM 9889 O O . ALA B 1 507 ? -11.516 -12.086 -23.219 1 95.69 507 ALA B O 1
ATOM 9890 N N . SER B 1 508 ? -10.227 -10.781 -22 1 97.19 508 SER B N 1
ATOM 9891 C CA . SER B 1 508 ? -9.25 -10.531 -23.062 1 97.19 508 SER B CA 1
ATOM 9892 C C . SER B 1 508 ? -7.836 -10.438 -22.5 1 97.19 508 SER B C 1
ATOM 9894 O O . SER B 1 508 ? -7.652 -10.234 -21.297 1 97.19 508 SER B O 1
ATOM 9896 N N . PHE B 1 509 ? -6.879 -10.711 -23.391 1 96.5 509 PHE B N 1
ATOM 9897 C CA . PHE B 1 509 ? -5.465 -10.555 -23.062 1 96.5 509 PHE B CA 1
ATOM 9898 C C . PHE B 1 509 ? -4.91 -9.273 -23.688 1 96.5 509 PHE B C 1
ATOM 9900 O O . PHE B 1 509 ? -5.199 -8.961 -24.844 1 96.5 509 PHE B O 1
ATOM 9907 N N . ILE B 1 510 ? -4.207 -8.5 -22.859 1 95.69 510 ILE B N 1
ATOM 9908 C CA . ILE B 1 510 ? -3.582 -7.285 -23.391 1 95.69 510 ILE B CA 1
ATOM 9909 C C . ILE B 1 510 ? -2.064 -7.398 -23.281 1 95.69 510 ILE B C 1
ATOM 9911 O O . ILE B 1 510 ? -1.545 -7.902 -22.281 1 95.69 510 ILE B O 1
ATOM 9915 N N . CYS B 1 511 ? -1.37 -7.027 -24.266 1 93.75 511 CYS B N 1
ATOM 9916 C CA . CYS B 1 511 ? 0.088 -6.988 -24.281 1 93.75 511 CYS B CA 1
ATOM 9917 C C . CYS B 1 511 ? 0.593 -5.656 -24.812 1 93.75 511 CYS B C 1
ATOM 9919 O O . CYS B 1 511 ? -0.137 -4.945 -25.5 1 93.75 511 CYS B O 1
ATOM 9921 N N . ASN B 1 512 ? 1.739 -5.266 -24.328 1 90.81 512 ASN B N 1
ATOM 9922 C CA . ASN B 1 512 ? 2.387 -4.027 -24.75 1 90.81 512 ASN B CA 1
ATOM 9923 C C . ASN B 1 512 ? 3.688 -4.297 -25.5 1 90.81 512 ASN B C 1
ATOM 9925 O O . ASN B 1 512 ? 4.676 -4.734 -24.906 1 90.81 512 ASN B O 1
ATOM 9929 N N . VAL B 1 513 ? 3.66 -4.043 -26.766 1 89.12 513 VAL B N 1
ATOM 9930 C CA . VAL B 1 513 ? 4.848 -4.227 -27.594 1 89.12 513 VAL B CA 1
ATOM 9931 C C . VAL B 1 513 ? 5.352 -2.867 -28.078 1 89.12 513 VAL B C 1
ATOM 9933 O O . VAL B 1 513 ? 4.727 -2.234 -28.938 1 89.12 513 VAL B O 1
ATOM 9936 N N . GLU B 1 514 ? 6.426 -2.447 -27.531 1 83.56 514 GLU B N 1
ATOM 9937 C CA . GLU B 1 514 ? 7.059 -1.184 -27.891 1 83.56 514 GLU B CA 1
ATOM 9938 C C . GLU B 1 514 ? 6.086 -0.017 -27.75 1 83.56 514 GLU B C 1
ATOM 9940 O O . GLU B 1 514 ? 5.961 0.811 -28.656 1 83.56 514 GLU B O 1
ATOM 9945 N N . GLY B 1 515 ? 5.27 -0.054 -26.703 1 86 515 GLY B N 1
ATOM 9946 C CA . GLY B 1 515 ? 4.363 1.043 -26.406 1 86 515 GLY B CA 1
ATOM 9947 C C . GLY B 1 515 ? 2.984 0.861 -27 1 86 515 GLY B C 1
ATOM 9948 O O . GLY B 1 515 ? 2.068 1.633 -26.719 1 86 515 GLY B O 1
ATOM 9949 N N . LYS B 1 516 ? 2.83 -0.107 -27.812 1 91.88 516 LYS B N 1
ATOM 9950 C CA . LYS B 1 516 ? 1.535 -0.385 -28.438 1 91.88 516 LYS B CA 1
ATOM 9951 C C . LYS B 1 516 ? 0.784 -1.469 -27.672 1 91.88 516 LYS B C 1
ATOM 9953 O O . LYS B 1 516 ? 1.202 -2.627 -27.641 1 91.88 516 LYS B O 1
ATOM 9958 N N . VAL B 1 517 ? -0.308 -1.105 -27.109 1 94.19 517 VAL B N 1
ATOM 9959 C CA . VAL B 1 517 ? -1.118 -2.057 -26.344 1 94.19 517 VAL B CA 1
ATOM 9960 C C . VAL B 1 517 ? -2.121 -2.732 -27.281 1 94.19 517 VAL B C 1
ATOM 9962 O O . VAL B 1 517 ? -2.934 -2.061 -27.922 1 94.19 517 VAL B O 1
ATOM 9965 N N . ILE B 1 518 ? -2.045 -4.016 -27.359 1 94.5 518 ILE B N 1
ATOM 9966 C CA . ILE B 1 518 ? -2.914 -4.812 -28.219 1 94.5 518 ILE B CA 1
ATOM 9967 C C . ILE B 1 518 ? -3.797 -5.719 -27.359 1 94.5 518 ILE B C 1
ATOM 9969 O O . ILE B 1 518 ? -3.332 -6.301 -26.375 1 94.5 518 ILE B O 1
ATOM 9973 N N . GLU B 1 519 ? -5.043 -5.75 -27.734 1 96.56 519 GLU B N 1
ATOM 9974 C CA . GLU B 1 519 ? -6.012 -6.582 -27.016 1 96.56 519 GLU B CA 1
ATOM 9975 C C . GLU B 1 519 ? -6.48 -7.746 -27.891 1 96.56 519 GLU B C 1
ATOM 9977 O O . GLU B 1 519 ? -6.742 -7.574 -29.078 1 96.56 519 GLU B O 1
ATOM 9982 N N . LYS B 1 520 ? -6.523 -8.953 -27.328 1 96.12 520 LYS B N 1
ATOM 9983 C CA . LYS B 1 520 ? -7.043 -10.148 -27.984 1 96.12 520 LYS B CA 1
ATOM 9984 C C . LYS B 1 520 ? -8.055 -10.867 -27.094 1 96.12 520 LYS B C 1
ATOM 9986 O O . LYS B 1 520 ? -7.777 -11.133 -25.922 1 96.12 520 LYS B O 1
ATOM 9991 N N . ASP B 1 521 ? -9.133 -11.219 -27.641 1 95.62 521 ASP B N 1
ATOM 9992 C CA . ASP B 1 521 ? -10.188 -11.883 -26.875 1 95.62 521 ASP B CA 1
ATOM 9993 C C . ASP B 1 521 ? -9.766 -13.305 -26.5 1 95.62 521 ASP B C 1
ATOM 9995 O O . ASP B 1 521 ? -9.047 -13.969 -27.234 1 95.62 521 ASP B O 1
ATOM 9999 N N . ILE B 1 522 ? -10.219 -13.734 -25.375 1 95.69 522 ILE B N 1
ATOM 10000 C CA . ILE B 1 522 ? -9.93 -15.078 -24.875 1 95.69 522 ILE B CA 1
ATOM 10001 C C . ILE B 1 522 ? -11.18 -15.945 -25 1 95.69 522 ILE B C 1
ATOM 10003 O O . ILE B 1 522 ? -12.219 -15.641 -24.406 1 95.69 522 ILE B O 1
ATOM 10007 N N . ASN B 1 523 ? -11.055 -16.922 -25.734 1 92.75 523 ASN B N 1
ATOM 10008 C CA . ASN B 1 523 ? -12.062 -17.969 -25.766 1 92.75 523 ASN B CA 1
ATOM 10009 C C . ASN B 1 523 ? -11.711 -19.109 -24.812 1 92.75 523 ASN B C 1
ATOM 10011 O O . ASN B 1 523 ? -10.711 -19.812 -25.031 1 92.75 523 ASN B O 1
ATOM 10015 N N . PRO B 1 524 ? -12.477 -19.359 -23.828 1 88.31 524 PRO B N 1
ATOM 10016 C CA . PRO B 1 524 ? -12.109 -20.328 -22.781 1 88.31 524 PRO B CA 1
ATOM 10017 C C . PRO B 1 524 ? -11.914 -21.734 -23.328 1 88.31 524 PRO B C 1
ATOM 10019 O O . PRO B 1 524 ? -11.094 -22.5 -22.812 1 88.31 524 PRO B O 1
ATOM 10022 N N . GLU B 1 525 ? -12.57 -22.109 -24.312 1 86.31 525 GLU B N 1
ATOM 10023 C CA . GLU B 1 525 ? -12.523 -23.484 -24.812 1 86.31 525 GLU B CA 1
ATOM 10024 C C . GLU B 1 525 ? -11.25 -23.719 -25.625 1 86.31 525 GLU B C 1
ATOM 10026 O O . GLU B 1 525 ? -10.641 -24.797 -25.516 1 86.31 525 GLU B O 1
ATOM 10031 N N . ASP B 1 526 ? -10.836 -22.688 -26.297 1 89.81 526 ASP B N 1
ATOM 10032 C CA . ASP B 1 526 ? -9.734 -22.891 -27.234 1 89.81 526 ASP B CA 1
ATOM 10033 C C . ASP B 1 526 ? -8.453 -22.234 -26.719 1 89.81 526 ASP B C 1
ATOM 10035 O O . ASP B 1 526 ? -7.352 -22.688 -27.031 1 89.81 526 ASP B O 1
ATOM 10039 N N . ASP B 1 527 ? -8.656 -21.203 -25.984 1 94.19 527 ASP B N 1
ATOM 10040 C CA . ASP B 1 527 ? -7.496 -20.359 -25.719 1 94.19 527 ASP B CA 1
ATOM 10041 C C . ASP B 1 527 ? -6.887 -20.672 -24.344 1 94.19 527 ASP B C 1
ATOM 10043 O O . ASP B 1 527 ? -5.758 -20.281 -24.062 1 94.19 527 ASP B O 1
ATOM 10047 N N . VAL B 1 528 ? -7.582 -21.344 -23.484 1 92.06 528 VAL B N 1
ATOM 10048 C CA . VAL B 1 528 ? -7.074 -21.766 -22.188 1 92.06 528 VAL B CA 1
ATOM 10049 C C . VAL B 1 528 ? -6.926 -23.281 -22.141 1 92.06 528 VAL B C 1
ATOM 10051 O O . VAL B 1 528 ? -7.906 -24.016 -22.297 1 92.06 528 VAL B O 1
ATOM 10054 N N . LYS B 1 529 ? -5.719 -23.703 -21.969 1 89.88 529 LYS B N 1
ATOM 10055 C CA . LYS B 1 529 ? -5.434 -25.125 -22.031 1 89.88 529 LYS B CA 1
ATOM 10056 C C . LYS B 1 529 ? -4.676 -25.594 -20.797 1 89.88 529 LYS B C 1
ATOM 10058 O O . LYS B 1 529 ? -4.023 -24.797 -20.125 1 89.88 529 LYS B O 1
ATOM 10063 N N . LEU B 1 530 ? -4.859 -26.875 -20.531 1 89.81 530 LEU B N 1
ATOM 10064 C CA . LEU B 1 530 ? -4.004 -27.5 -19.531 1 89.81 530 LEU B CA 1
ATOM 10065 C C . LEU B 1 530 ? -2.586 -27.688 -20.062 1 89.81 530 LEU B C 1
ATOM 10067 O O . LEU B 1 530 ? -2.395 -27.953 -21.25 1 89.81 530 LEU B O 1
ATOM 10071 N N . ILE B 1 531 ? -1.657 -27.562 -19.266 1 89.62 531 ILE B N 1
ATOM 10072 C CA . ILE B 1 531 ? -0.251 -27.625 -19.656 1 89.62 531 ILE B CA 1
ATOM 10073 C C . ILE B 1 531 ? 0.034 -28.953 -20.344 1 89.62 531 ILE B C 1
ATOM 10075 O O . ILE B 1 531 ? 0.801 -29.016 -21.312 1 89.62 531 ILE B O 1
ATOM 10079 N N . LEU B 1 532 ? -0.543 -30.047 -19.859 1 89.88 532 LEU B N 1
ATOM 10080 C CA . LEU B 1 532 ? -0.335 -31.359 -20.453 1 89.88 532 LEU B CA 1
ATOM 10081 C C . LEU B 1 532 ? -0.824 -31.391 -21.906 1 89.88 532 LEU B C 1
ATOM 10083 O O . LEU B 1 532 ? -0.148 -31.922 -22.781 1 89.88 532 LEU B O 1
ATOM 10087 N N . ARG B 1 533 ? -1.945 -30.797 -22.109 1 90 533 ARG B N 1
ATOM 10088 C CA . ARG B 1 533 ? -2.531 -30.75 -23.453 1 90 533 ARG B CA 1
ATOM 10089 C C . ARG B 1 533 ? -1.681 -29.906 -24.391 1 90 533 ARG B C 1
ATOM 10091 O O . ARG B 1 533 ? -1.436 -30.297 -25.531 1 90 533 ARG B O 1
ATOM 10098 N N . GLU B 1 534 ? -1.301 -28.828 -23.922 1 91.19 534 GLU B N 1
ATOM 10099 C CA . GLU B 1 534 ? -0.503 -27.922 -24.75 1 91.19 534 GLU B CA 1
ATOM 10100 C C . GLU B 1 534 ? 0.813 -28.578 -25.156 1 91.19 534 GLU B C 1
ATOM 10102 O O . GLU B 1 534 ? 1.22 -28.484 -26.312 1 91.19 534 GLU B O 1
ATOM 10107 N N . CYS B 1 535 ? 1.502 -29.188 -24.172 1 93.12 535 CYS B N 1
ATOM 10108 C CA . CYS B 1 535 ? 2.771 -29.844 -24.469 1 93.12 535 CYS B CA 1
ATOM 10109 C C . CYS B 1 535 ? 2.584 -30.969 -25.484 1 93.12 535 CYS B C 1
ATOM 10111 O O . CYS B 1 535 ? 3.391 -31.125 -26.406 1 93.12 535 CYS B O 1
ATOM 10113 N N . LYS B 1 536 ? 1.551 -31.688 -25.359 1 93 536 LYS B N 1
ATOM 10114 C CA . LYS B 1 536 ? 1.263 -32.781 -26.281 1 93 536 LYS B CA 1
ATOM 10115 C C . LYS B 1 536 ? 0.951 -32.25 -27.672 1 93 536 LYS B C 1
ATOM 10117 O O . LYS B 1 536 ? 1.48 -32.781 -28.672 1 93 536 LYS B O 1
ATOM 10122 N N . GLU B 1 537 ? 0.112 -31.266 -27.734 1 93.44 537 GLU B N 1
ATOM 10123 C CA . GLU B 1 537 ? -0.32 -30.703 -29 1 93.44 537 GLU B CA 1
ATOM 10124 C C . GLU B 1 537 ? 0.852 -30.094 -29.766 1 93.44 537 GLU B C 1
ATOM 10126 O O . GLU B 1 537 ? 1.003 -30.312 -30.969 1 93.44 537 GLU B O 1
ATOM 10131 N N . ILE B 1 538 ? 1.689 -29.359 -29.062 1 95.31 538 ILE B N 1
ATOM 10132 C CA . ILE B 1 538 ? 2.789 -28.656 -29.734 1 95.31 538 ILE B CA 1
ATOM 10133 C C . ILE B 1 538 ? 3.871 -29.656 -30.125 1 95.31 538 ILE B C 1
ATOM 10135 O O . ILE B 1 538 ? 4.48 -29.531 -31.188 1 95.31 538 ILE B O 1
ATOM 10139 N N . SER B 1 539 ? 4.156 -30.656 -29.281 1 96.69 539 SER B N 1
ATOM 10140 C CA . SER B 1 539 ? 5.172 -31.656 -29.578 1 96.69 539 SER B CA 1
ATOM 10141 C C . SER B 1 539 ? 4.816 -32.438 -30.828 1 96.69 539 SER B C 1
ATOM 10143 O O . SER B 1 539 ? 5.703 -32.906 -31.562 1 96.69 539 SER B O 1
ATOM 10145 N N . THR B 1 540 ? 3.525 -32.594 -31.141 1 96.69 540 THR B N 1
ATOM 10146 C CA . THR B 1 540 ? 3.082 -33.375 -32.281 1 96.69 540 THR B CA 1
ATOM 10147 C C . THR B 1 540 ? 2.791 -32.5 -33.5 1 96.69 540 THR B C 1
ATOM 10149 O O . THR B 1 540 ? 2.559 -33 -34.594 1 96.69 540 THR B O 1
ATOM 10152 N N . ASP B 1 541 ? 2.791 -31.25 -33.344 1 96.12 541 ASP B N 1
ATOM 10153 C CA . ASP B 1 541 ? 2.436 -30.312 -34.406 1 96.12 541 ASP B CA 1
ATOM 10154 C C . ASP B 1 541 ? 3.584 -30.141 -35.406 1 96.12 541 ASP B C 1
ATOM 10156 O O . ASP B 1 541 ? 4.578 -29.484 -35.094 1 96.12 541 ASP B O 1
ATOM 10160 N N . GLU B 1 542 ? 3.426 -30.5 -36.594 1 94.69 542 GLU B N 1
ATOM 10161 C CA . GLU B 1 542 ? 4.48 -30.484 -37.594 1 94.69 542 GLU B CA 1
ATOM 10162 C C . GLU B 1 542 ? 4.734 -29.078 -38.125 1 94.69 542 GLU B C 1
ATOM 10164 O O . GLU B 1 542 ? 5.758 -28.828 -38.75 1 94.69 542 GLU B O 1
ATOM 10169 N N . ASN B 1 543 ? 3.855 -28.141 -37.875 1 94.12 543 ASN B N 1
ATOM 10170 C CA . ASN B 1 543 ? 4.023 -26.766 -38.312 1 94.12 543 ASN B CA 1
ATOM 10171 C C . ASN B 1 543 ? 4.969 -26 -37.406 1 94.12 543 ASN B C 1
ATOM 10173 O O . ASN B 1 543 ? 5.422 -24.906 -37.75 1 94.12 543 ASN B O 1
ATOM 10177 N N . VAL B 1 544 ? 5.258 -26.547 -36.281 1 96.5 544 VAL B N 1
ATOM 10178 C CA . VAL B 1 544 ? 6.184 -25.953 -35.344 1 96.5 544 VAL B CA 1
ATOM 10179 C C . VAL B 1 544 ? 7.598 -26.469 -35.594 1 96.5 544 VAL B C 1
ATOM 10181 O O . VAL B 1 544 ? 7.781 -27.625 -36 1 96.5 544 VAL B O 1
ATOM 10184 N N . ASN B 1 545 ? 8.586 -25.578 -35.438 1 96.12 545 ASN B N 1
ATOM 10185 C CA . ASN B 1 545 ? 9.961 -26.016 -35.656 1 96.12 545 ASN B CA 1
ATOM 10186 C C . ASN B 1 545 ? 10.336 -27.156 -34.688 1 96.12 545 ASN B C 1
ATOM 10188 O O . ASN B 1 545 ? 9.867 -27.203 -33.562 1 96.12 545 ASN B O 1
ATOM 10192 N N . VAL B 1 546 ? 11.234 -28.031 -3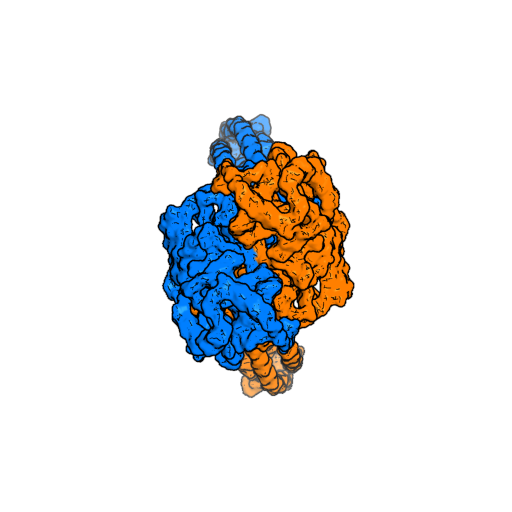5.062 1 96.19 546 VAL B N 1
ATOM 10193 C CA . VAL B 1 546 ? 11.508 -29.281 -34.375 1 96.19 546 VAL B CA 1
ATOM 10194 C C . VAL B 1 546 ? 12.164 -29.016 -33.031 1 96.19 546 VAL B C 1
ATOM 10196 O O . VAL B 1 546 ? 11.945 -29.75 -32.062 1 96.19 546 VAL B O 1
ATOM 10199 N N . VAL B 1 547 ? 12.953 -27.969 -32.938 1 96.38 547 VAL B N 1
ATOM 10200 C CA . VAL B 1 547 ? 13.648 -27.641 -31.688 1 96.38 547 VAL B CA 1
ATOM 10201 C C . VAL B 1 547 ? 12.625 -27.344 -30.578 1 96.38 547 VAL B C 1
ATOM 10203 O O . VAL B 1 547 ? 12.766 -27.812 -29.453 1 96.38 547 VAL B O 1
ATOM 10206 N N . SER B 1 548 ? 11.633 -26.578 -30.938 1 96.88 548 SER B N 1
ATOM 10207 C CA . SER B 1 548 ? 10.586 -26.25 -29.984 1 96.88 548 SER B CA 1
ATOM 10208 C C . SER B 1 548 ? 9.727 -27.453 -29.656 1 96.88 548 SER B C 1
ATOM 10210 O O . SER B 1 548 ? 9.289 -27.625 -28.516 1 96.88 548 SER B O 1
ATOM 10212 N N . ARG B 1 549 ? 9.438 -28.297 -30.656 1 97.25 549 ARG B N 1
ATOM 10213 C CA . ARG B 1 549 ? 8.688 -29.531 -30.406 1 97.25 549 ARG B CA 1
ATOM 10214 C C . ARG B 1 549 ? 9.406 -30.406 -29.391 1 97.25 549 ARG B C 1
ATOM 10216 O O . ARG B 1 549 ? 8.773 -30.969 -28.5 1 97.25 549 ARG B O 1
ATOM 10223 N N . ILE B 1 550 ? 10.688 -30.484 -29.547 1 96.94 550 ILE B N 1
ATOM 10224 C CA . ILE B 1 550 ? 11.516 -31.281 -28.641 1 96.94 550 ILE B CA 1
ATOM 10225 C C . ILE B 1 550 ? 11.484 -30.688 -27.25 1 96.94 550 ILE B C 1
ATOM 10227 O O . ILE B 1 550 ? 11.422 -31.406 -26.25 1 96.94 550 ILE B O 1
ATOM 10231 N N . ALA B 1 551 ? 11.57 -29.359 -27.156 1 95.75 551 ALA B N 1
ATOM 10232 C CA . ALA B 1 551 ? 11.508 -28.688 -25.859 1 95.75 551 ALA B CA 1
ATOM 10233 C C . ALA B 1 551 ? 10.211 -29 -25.141 1 95.75 551 ALA B C 1
ATOM 10235 O O . ALA B 1 551 ? 10.211 -29.297 -23.938 1 95.75 551 ALA B O 1
ATOM 10236 N N . PHE B 1 552 ? 9.117 -28.969 -25.812 1 96.31 552 PHE B N 1
ATOM 10237 C CA . PHE B 1 552 ? 7.82 -29.234 -25.203 1 96.31 552 PHE B CA 1
ATOM 10238 C C . PHE B 1 552 ? 7.684 -30.703 -24.844 1 96.31 552 PHE B C 1
ATOM 10240 O O . PHE B 1 552 ? 7.043 -31.047 -23.844 1 96.31 552 PHE B O 1
ATOM 10247 N N . LEU B 1 553 ? 8.219 -31.562 -25.688 1 96.88 553 LEU B N 1
ATOM 10248 C CA . LEU B 1 553 ? 8.188 -32.969 -25.375 1 96.88 553 LEU B CA 1
ATOM 10249 C C . LEU B 1 553 ? 8.977 -33.281 -24.109 1 96.88 553 LEU B C 1
ATOM 10251 O O . LEU B 1 553 ? 8.57 -34.125 -23.297 1 96.88 553 LEU B O 1
ATOM 10255 N N . ARG B 1 554 ? 10.141 -32.656 -23.969 1 95.31 554 ARG B N 1
ATOM 10256 C CA . ARG B 1 554 ? 10.938 -32.812 -22.75 1 95.31 554 ARG B CA 1
ATOM 10257 C C . ARG B 1 554 ? 10.148 -32.375 -21.516 1 95.31 554 ARG B C 1
ATOM 10259 O O . ARG B 1 554 ? 10.203 -33.031 -20.484 1 95.31 554 ARG B O 1
ATOM 10266 N N . LYS B 1 555 ? 9.453 -31.281 -21.641 1 93.88 555 LYS B N 1
ATOM 10267 C CA . LYS B 1 555 ? 8.602 -30.812 -20.547 1 93.88 555 LYS B CA 1
ATOM 10268 C C . LYS B 1 555 ? 7.508 -31.812 -20.234 1 93.88 555 LYS B C 1
ATOM 10270 O O . LYS B 1 555 ? 7.137 -32 -19.062 1 93.88 555 LYS B O 1
ATOM 10275 N N . LEU B 1 556 ? 6.934 -32.344 -21.297 1 93.81 556 LEU B N 1
ATOM 10276 C CA . LEU B 1 556 ? 5.902 -33.375 -21.109 1 93.81 556 LEU B CA 1
ATOM 10277 C C . LEU B 1 556 ? 6.445 -34.562 -20.344 1 93.81 556 LEU B C 1
ATOM 10279 O O . LEU B 1 556 ? 5.734 -35.156 -19.531 1 93.81 556 LEU B O 1
ATOM 10283 N N . CYS B 1 557 ? 7.734 -34.938 -20.594 1 94.94 557 CYS B N 1
ATOM 10284 C CA . CYS B 1 557 ? 8.375 -36 -19.844 1 94.94 557 CYS B CA 1
ATOM 10285 C C . CYS B 1 557 ? 8.461 -35.656 -18.359 1 94.94 557 CYS B C 1
ATOM 10287 O O . CYS B 1 557 ? 8.211 -36.5 -17.5 1 94.94 557 CYS B O 1
ATOM 10289 N N . GLU B 1 558 ? 8.789 -34.438 -18.125 1 91.69 558 GLU B N 1
ATOM 10290 C CA . GLU B 1 558 ? 8.875 -33.969 -16.75 1 91.69 558 GLU B CA 1
ATOM 10291 C C . GLU B 1 558 ? 7.516 -34.031 -16.047 1 91.69 558 GLU B C 1
ATOM 10293 O O . GLU B 1 558 ? 7.426 -34.344 -14.867 1 91.69 558 GLU B O 1
ATOM 10298 N N . LEU B 1 559 ? 6.512 -33.625 -16.781 1 89.19 559 LEU B N 1
ATOM 10299 C CA . LEU B 1 559 ? 5.156 -33.625 -16.234 1 89.19 559 LEU B CA 1
ATOM 10300 C C . LEU B 1 559 ? 4.699 -35.031 -15.883 1 89.19 559 LEU B C 1
ATOM 10302 O O . LEU B 1 559 ? 3.857 -35.219 -15 1 89.19 559 LEU B O 1
ATOM 10306 N N . ASN B 1 560 ? 5.293 -35.938 -16.609 1 87.75 560 ASN B N 1
ATOM 10307 C CA . ASN B 1 560 ? 4.969 -37.344 -16.328 1 87.75 560 ASN B CA 1
ATOM 10308 C C . ASN B 1 560 ? 5.992 -37.969 -15.398 1 87.75 560 ASN B C 1
ATOM 10310 O O . ASN B 1 560 ? 6.23 -39.188 -15.461 1 87.75 560 ASN B O 1
ATOM 10314 N N . GLU B 1 561 ? 6.77 -37.219 -14.648 1 83.5 561 GLU B N 1
ATOM 10315 C CA . GLU B 1 561 ? 7.664 -37.594 -13.555 1 83.5 561 GLU B CA 1
ATOM 10316 C C . GLU B 1 561 ? 8.875 -38.344 -14.055 1 83.5 561 GLU B C 1
ATOM 10318 O O . GLU B 1 561 ? 9.508 -39.094 -13.297 1 83.5 561 GLU B O 1
ATOM 10323 N N . CYS B 1 562 ? 9.031 -38.281 -15.305 1 86 562 CYS B N 1
ATOM 10324 C CA . CYS B 1 562 ? 10.195 -38.938 -15.883 1 86 562 CYS B CA 1
ATOM 10325 C C . CYS B 1 562 ? 10.289 -40.375 -15.398 1 86 562 CYS B C 1
ATOM 10327 O O . CYS B 1 562 ? 11.359 -40.812 -14.961 1 86 562 CYS B O 1
ATOM 10329 N N . ARG B 1 563 ? 9.195 -40.969 -15.367 1 84 563 ARG B N 1
ATOM 10330 C CA . ARG B 1 563 ? 9.18 -42.344 -14.914 1 84 563 ARG B CA 1
ATOM 10331 C C . ARG B 1 563 ? 9.195 -43.312 -16.109 1 84 563 ARG B C 1
ATOM 10333 O O . ARG B 1 563 ? 8.562 -43.062 -17.125 1 84 563 ARG B O 1
ATOM 10340 N N . ASP B 1 564 ? 9.93 -44.344 -15.984 1 89.81 564 ASP B N 1
ATOM 10341 C CA . ASP B 1 564 ? 10 -45.438 -16.969 1 89.81 564 ASP B CA 1
ATOM 10342 C C . ASP B 1 564 ? 10.367 -44.906 -18.344 1 89.81 564 ASP B C 1
ATOM 10344 O O . ASP B 1 564 ? 11.375 -44.188 -18.5 1 89.81 564 ASP B O 1
ATOM 10348 N N . ALA B 1 565 ? 9.43 -45.156 -19.328 1 92.75 565 ALA B N 1
ATOM 10349 C CA . ALA B 1 565 ? 9.719 -44.719 -20.703 1 92.75 565 ALA B CA 1
ATOM 10350 C C . ALA B 1 565 ? 9.867 -43.219 -20.781 1 92.75 565 ALA B C 1
ATOM 10352 O O . ALA B 1 565 ? 10.672 -42.719 -21.562 1 92.75 565 ALA B O 1
ATOM 10353 N N . TRP B 1 566 ? 9.117 -42.562 -19.984 1 93.69 566 TRP B N 1
ATOM 10354 C CA . TRP B 1 566 ? 9.195 -41.094 -19.953 1 93.69 566 TRP B CA 1
ATOM 10355 C C . TRP B 1 566 ? 10.555 -40.625 -19.438 1 93.69 566 TRP B C 1
ATOM 10357 O O . TRP B 1 566 ? 11.102 -39.625 -19.906 1 93.69 566 TRP B O 1
ATOM 10367 N N . GLY B 1 567 ? 11.047 -41.375 -18.453 1 93.5 567 GLY B N 1
ATOM 10368 C CA . GLY B 1 567 ? 12.352 -41.031 -17.891 1 93.5 567 GLY B CA 1
ATOM 10369 C C . GLY B 1 567 ? 13.477 -41.219 -18.891 1 93.5 567 GLY B C 1
ATOM 10370 O O . GLY B 1 567 ? 14.383 -40.375 -18.969 1 93.5 567 GLY B O 1
ATOM 10371 N N . ASN B 1 568 ? 13.438 -42.312 -19.578 1 95.19 568 ASN B N 1
ATOM 10372 C CA . ASN B 1 568 ? 14.438 -42.594 -20.609 1 95.19 568 ASN B CA 1
ATOM 10373 C C . ASN B 1 568 ? 14.367 -41.562 -21.734 1 95.19 568 ASN B C 1
ATOM 10375 O O . ASN B 1 568 ? 15.398 -41.125 -22.25 1 95.19 568 ASN B O 1
ATOM 10379 N N . ALA B 1 569 ? 13.164 -41.281 -22.109 1 96.38 569 ALA B N 1
ATOM 10380 C CA . ALA B 1 569 ? 12.969 -40.25 -23.156 1 96.38 569 ALA B CA 1
ATOM 10381 C C . ALA B 1 569 ? 13.523 -38.906 -22.703 1 96.38 569 ALA B C 1
ATOM 10383 O O . ALA B 1 569 ? 14.148 -38.188 -23.5 1 96.38 569 ALA B O 1
ATOM 10384 N N . TYR B 1 570 ? 13.25 -38.594 -21.469 1 95.25 570 TYR B N 1
ATOM 10385 C CA . TYR B 1 570 ? 13.727 -37.344 -20.906 1 95.25 570 TYR B CA 1
ATOM 10386 C C . TYR B 1 570 ? 15.242 -37.219 -21 1 95.25 570 TYR B C 1
ATOM 10388 O O . TYR B 1 570 ? 15.781 -36.188 -21.391 1 95.25 570 TYR B O 1
ATOM 10396 N N . GLU B 1 571 ? 15.914 -38.25 -20.641 1 94.31 571 GLU B N 1
ATOM 10397 C CA . GLU B 1 571 ? 17.375 -38.25 -20.656 1 94.31 571 GLU B CA 1
ATOM 10398 C C . GLU B 1 571 ? 17.906 -38.062 -22.078 1 94.31 571 GLU B C 1
ATOM 10400 O O . GLU B 1 571 ? 18.875 -37.344 -22.297 1 94.31 571 GLU B O 1
ATOM 10405 N N . ILE B 1 572 ? 17.328 -38.781 -22.984 1 95.94 572 ILE B N 1
ATOM 10406 C CA . ILE B 1 572 ? 17.75 -38.688 -24.391 1 95.94 572 ILE B CA 1
ATOM 10407 C C . ILE B 1 572 ? 17.547 -37.25 -24.891 1 95.94 572 ILE B C 1
ATOM 10409 O O . ILE B 1 572 ? 18.453 -36.688 -25.5 1 95.94 572 ILE B O 1
ATOM 10413 N N . LEU B 1 573 ? 16.359 -36.75 -24.656 1 95.94 573 LEU B N 1
ATOM 10414 C CA . LEU B 1 573 ? 16.047 -35.406 -25.109 1 95.94 573 LEU B CA 1
ATOM 10415 C C . LEU B 1 573 ? 16.953 -34.375 -24.438 1 95.94 573 LEU B C 1
ATOM 10417 O O . LEU B 1 573 ? 17.344 -33.375 -25.062 1 95.94 573 LEU B O 1
ATOM 10421 N N . SER B 1 574 ? 17.203 -34.594 -23.141 1 92.81 574 SER B N 1
ATOM 10422 C CA . SER B 1 574 ? 18.094 -33.688 -22.422 1 92.81 574 SER B CA 1
ATOM 10423 C C . SER B 1 574 ? 19.484 -33.656 -23.031 1 92.81 574 SER B C 1
ATOM 10425 O O . SER B 1 574 ? 20.109 -32.594 -23.125 1 92.81 574 SER B O 1
ATOM 10427 N N . CYS B 1 575 ? 19.984 -34.781 -23.406 1 93.62 575 CYS B N 1
ATOM 10428 C CA . CYS B 1 575 ? 21.281 -34.844 -24.062 1 93.62 575 CYS B CA 1
ATOM 10429 C C . CYS B 1 575 ? 21.266 -34.094 -25.391 1 93.62 575 CYS B C 1
ATOM 10431 O O . CYS B 1 575 ? 22.219 -33.375 -25.719 1 93.62 575 CYS B O 1
ATOM 10433 N N . LEU B 1 576 ? 20.219 -34.25 -26.125 1 94 576 LEU B N 1
ATOM 10434 C CA . LEU B 1 576 ? 20.094 -33.594 -27.422 1 94 576 LEU B CA 1
ATOM 10435 C C . LEU B 1 576 ? 20.078 -32.094 -27.266 1 94 576 LEU B C 1
ATOM 10437 O O . LEU B 1 576 ? 20.75 -31.375 -28.016 1 94 576 LEU B O 1
ATOM 10441 N N . VAL B 1 577 ? 19.25 -31.562 -26.328 1 92.12 577 VAL B N 1
ATOM 10442 C CA . VAL B 1 577 ? 19.094 -30.141 -26.109 1 92.12 577 VAL B CA 1
ATOM 10443 C C . VAL B 1 577 ? 20.438 -29.516 -25.734 1 92.12 577 VAL B C 1
ATOM 10445 O O . VAL B 1 577 ? 20.719 -28.375 -26.094 1 92.12 577 VAL B O 1
ATOM 10448 N N . HIS B 1 578 ? 21.281 -30.297 -25.094 1 88.62 578 HIS B N 1
ATOM 10449 C CA . HIS B 1 578 ? 22.594 -29.797 -24.688 1 88.62 578 HIS B CA 1
ATOM 10450 C C . HIS B 1 578 ? 23.656 -30.188 -25.703 1 88.62 578 HIS B C 1
ATOM 10452 O O . HIS B 1 578 ? 24.859 -29.984 -25.469 1 88.62 578 HIS B O 1
ATOM 10458 N N . ALA B 1 579 ? 23.266 -30.719 -26.781 1 89.12 579 ALA B N 1
ATOM 10459 C CA . ALA B 1 579 ? 24.125 -31.109 -27.891 1 89.12 579 ALA B CA 1
ATOM 10460 C C . ALA B 1 579 ? 25.234 -32.062 -27.422 1 89.12 579 ALA B C 1
ATOM 10462 O O . ALA B 1 579 ? 26.406 -31.828 -27.703 1 89.12 579 ALA B O 1
ATOM 10463 N N . ARG B 1 580 ? 24.812 -33.031 -26.703 1 88.81 580 ARG B N 1
ATOM 10464 C CA . ARG B 1 580 ? 25.75 -34.031 -26.172 1 88.81 580 ARG B CA 1
ATOM 10465 C C . ARG B 1 580 ? 25.328 -35.438 -26.578 1 88.81 580 ARG B C 1
ATOM 10467 O O . ARG B 1 580 ? 24.188 -35.656 -26.984 1 88.81 580 ARG B O 1
ATOM 10474 N N . PRO B 1 581 ? 26.297 -36.344 -26.516 1 91 581 PRO B N 1
ATOM 10475 C CA . PRO B 1 581 ? 25.922 -37.719 -26.781 1 91 581 PRO B CA 1
ATOM 10476 C C . PRO B 1 581 ? 24.984 -38.312 -25.719 1 91 581 PRO B C 1
ATOM 10478 O O . PRO B 1 581 ? 24.906 -37.75 -24.609 1 91 581 PRO B O 1
ATOM 10481 N N . ILE B 1 582 ? 24.266 -39.312 -26.047 1 93.44 582 ILE B N 1
ATOM 10482 C CA . ILE B 1 582 ? 23.25 -39.906 -25.156 1 93.44 582 ILE B CA 1
ATOM 10483 C C . ILE B 1 582 ? 23.922 -40.5 -23.922 1 93.44 582 ILE B C 1
ATOM 10485 O O . ILE B 1 582 ? 24.703 -41.469 -24.047 1 93.44 582 ILE B O 1
ATOM 10489 N N . LYS B 1 583 ? 23.688 -39.875 -22.812 1 90.69 583 LYS B N 1
ATOM 10490 C CA . LYS B 1 583 ? 24.172 -40.344 -21.516 1 90.69 583 LYS B CA 1
ATOM 10491 C C . LYS B 1 583 ? 23.141 -40.094 -20.422 1 90.69 583 LYS B C 1
ATOM 10493 O O . LYS B 1 583 ? 22.188 -39.344 -20.625 1 90.69 583 LYS B O 1
ATOM 10498 N N . ARG B 1 584 ? 23.25 -40.781 -19.406 1 86.88 584 ARG B N 1
ATOM 10499 C CA . ARG B 1 584 ? 22.375 -40.562 -18.25 1 86.88 584 ARG B CA 1
ATOM 10500 C C . ARG B 1 584 ? 23.094 -39.719 -17.188 1 86.88 584 ARG B C 1
ATOM 10502 O O . ARG B 1 584 ? 24.25 -39.969 -16.859 1 86.88 584 ARG B O 1
ATOM 10509 N N . LYS B 1 585 ? 22.328 -38.688 -16.766 1 81.25 585 LYS B N 1
ATOM 10510 C CA . LYS B 1 585 ? 22.891 -37.844 -15.719 1 81.25 585 LYS B CA 1
ATOM 10511 C C . LYS B 1 585 ? 22.688 -38.469 -14.336 1 81.25 585 LYS B C 1
ATOM 10513 O O . LYS B 1 585 ? 21.547 -38.75 -13.938 1 81.25 585 LYS B O 1
ATOM 10518 N N . ILE B 1 586 ? 23.656 -38.75 -13.586 1 75.25 586 ILE B N 1
ATOM 10519 C CA . ILE B 1 586 ? 23.594 -39.344 -12.258 1 75.25 586 ILE B CA 1
ATOM 10520 C C . ILE B 1 586 ? 23.75 -38.281 -11.195 1 75.25 586 ILE B C 1
ATOM 10522 O O . ILE B 1 586 ? 23.109 -38.312 -10.148 1 75.25 586 ILE B O 1
ATOM 10526 N N . ALA B 1 587 ? 24.656 -37.406 -11.32 1 70.25 587 ALA B N 1
ATOM 10527 C CA . ALA B 1 587 ? 24.938 -36.281 -10.414 1 70.25 587 ALA B CA 1
ATOM 10528 C C . ALA B 1 587 ? 25.375 -35.062 -11.18 1 70.25 587 ALA B C 1
ATOM 10530 O O . ALA B 1 587 ? 25.406 -35.062 -12.414 1 70.25 587 ALA B O 1
ATOM 10531 N N . SER B 1 588 ? 25.516 -34.031 -10.305 1 70.81 588 SER B N 1
ATOM 10532 C CA . SER B 1 588 ? 25.969 -32.812 -10.953 1 70.81 588 SER B CA 1
ATOM 10533 C C . SER B 1 588 ? 27.234 -33.031 -11.75 1 70.81 588 SER B C 1
ATOM 10535 O O . SER B 1 588 ? 28.281 -33.375 -11.188 1 70.81 588 SER B O 1
ATOM 10537 N N . ASP B 1 589 ? 27.188 -33.031 -13.062 1 71.06 589 ASP B N 1
ATOM 10538 C CA . ASP B 1 589 ? 28.281 -33.094 -14.031 1 71.06 589 ASP B CA 1
ATOM 10539 C C . ASP B 1 589 ? 28.844 -34.531 -14.125 1 71.06 589 ASP B C 1
ATOM 10541 O O . ASP B 1 589 ? 30.016 -34.719 -14.445 1 71.06 589 ASP B O 1
ATOM 10545 N N . VAL B 1 590 ? 28.062 -35.469 -13.617 1 81.38 590 VAL B N 1
ATOM 10546 C CA . VAL B 1 590 ? 28.484 -36.844 -13.75 1 81.38 590 VAL B CA 1
ATOM 10547 C C . VAL B 1 590 ? 27.5 -37.594 -14.648 1 81.38 590 VAL B C 1
ATOM 10549 O O . VAL B 1 590 ? 26.297 -37.625 -14.391 1 81.38 590 VAL B O 1
ATOM 10552 N N . TYR B 1 591 ? 28.078 -38.219 -15.672 1 87.06 591 TYR B N 1
ATOM 10553 C CA . TYR B 1 591 ? 27.234 -38.875 -16.656 1 87.06 591 TYR B CA 1
ATOM 10554 C C . TYR B 1 591 ? 27.672 -40.312 -16.859 1 87.06 591 TYR B C 1
ATOM 10556 O O . TYR B 1 591 ? 28.844 -40.656 -16.719 1 87.06 591 TYR B O 1
ATOM 10564 N N . GLU B 1 592 ? 26.766 -41.188 -17.031 1 90.38 592 GLU B N 1
ATOM 10565 C CA . GLU B 1 592 ? 27 -42.594 -17.297 1 90.38 592 GLU B CA 1
ATOM 10566 C C . GLU B 1 592 ? 26.312 -43.031 -18.594 1 90.38 592 GLU B C 1
ATOM 10568 O O . GLU B 1 592 ? 25.375 -42.406 -19.047 1 90.38 592 GLU B O 1
ATOM 10573 N N . ASP B 1 593 ? 26.844 -44.125 -19.188 1 90.62 593 ASP B N 1
ATOM 10574 C CA . ASP B 1 593 ? 26.25 -44.656 -20.406 1 90.62 593 ASP B CA 1
ATOM 10575 C C . ASP B 1 593 ? 24.891 -45.281 -20.125 1 90.62 593 ASP B C 1
ATOM 10577 O O . ASP B 1 593 ? 24.703 -45.938 -19.109 1 90.62 593 ASP B O 1
ATOM 10581 N N . MET B 1 594 ? 23.953 -45.031 -20.953 1 92.69 594 MET B N 1
ATOM 10582 C CA . MET B 1 594 ? 22.625 -45.625 -20.844 1 92.69 594 MET B CA 1
ATOM 10583 C C . MET B 1 594 ? 22.609 -47 -21.453 1 92.69 594 MET B C 1
ATOM 10585 O O . MET B 1 594 ? 23.281 -47.25 -22.469 1 92.69 594 MET B O 1
ATOM 10589 N N . LEU B 1 595 ? 21.828 -47.906 -20.922 1 93.62 595 LEU B N 1
ATOM 10590 C CA . LEU B 1 595 ? 21.672 -49.25 -21.484 1 93.62 595 LEU B CA 1
ATOM 10591 C C . LEU B 1 595 ? 20.922 -49.219 -22.797 1 93.62 595 LEU B C 1
ATOM 10593 O O . LEU B 1 595 ? 20 -48.406 -22.984 1 93.62 595 LEU B O 1
ATOM 10597 N N . PRO B 1 596 ? 21.344 -50.094 -23.75 1 94.12 596 PRO B N 1
ATOM 10598 C CA . PRO B 1 596 ? 20.688 -50.094 -25.062 1 94.12 596 PRO B CA 1
ATOM 10599 C C . PRO B 1 596 ? 19.172 -50.281 -24.984 1 94.12 596 PRO B C 1
ATOM 10601 O O . PRO B 1 596 ? 18.422 -49.688 -25.766 1 94.12 596 PRO B O 1
ATOM 10604 N N . GLU B 1 597 ? 18.766 -51.062 -24 1 94.56 597 GLU B N 1
ATOM 10605 C CA . GLU B 1 597 ? 17.344 -51.312 -23.828 1 94.56 597 GLU B CA 1
ATOM 10606 C C . GLU B 1 597 ? 16.625 -50.031 -23.391 1 94.56 597 GLU B C 1
ATOM 10608 O O . GLU B 1 597 ? 15.5 -49.75 -23.828 1 94.56 597 GLU B O 1
ATOM 10613 N N . GLU B 1 598 ? 17.25 -49.312 -22.562 1 94.69 598 GLU B N 1
ATOM 10614 C CA . GLU B 1 598 ? 16.688 -48.031 -22.094 1 94.69 598 GLU B CA 1
ATOM 10615 C C . GLU B 1 598 ? 16.641 -47 -23.203 1 94.69 598 GLU B C 1
ATOM 10617 O O . GLU B 1 598 ? 15.688 -46.219 -23.312 1 94.69 598 GLU B O 1
ATOM 10622 N N . ILE B 1 599 ? 17.656 -47 -24.031 1 95.94 599 ILE B N 1
ATOM 10623 C CA . ILE B 1 599 ? 17.719 -46.062 -25.156 1 95.94 599 ILE B CA 1
ATOM 10624 C C . ILE B 1 599 ? 16.594 -46.375 -26.141 1 95.94 599 ILE B C 1
ATOM 10626 O O . ILE B 1 599 ? 15.914 -45.469 -26.609 1 95.94 599 ILE B O 1
ATOM 10630 N N . ASN B 1 600 ? 16.422 -47.656 -26.406 1 95.88 600 ASN B N 1
ATOM 10631 C CA . ASN B 1 600 ? 15.383 -48.062 -27.328 1 95.88 600 ASN B CA 1
ATOM 10632 C C . ASN B 1 600 ? 13.992 -47.688 -26.812 1 95.88 600 ASN B C 1
ATOM 10634 O O . ASN B 1 600 ? 13.125 -47.281 -27.578 1 95.88 600 ASN B O 1
ATOM 10638 N N . GLU B 1 601 ? 13.805 -47.906 -25.562 1 96.31 601 GLU B N 1
ATOM 10639 C CA . GLU B 1 601 ? 12.531 -47.562 -24.938 1 96.31 601 GLU B CA 1
ATOM 10640 C C . GLU B 1 601 ? 12.266 -46.062 -25.016 1 96.31 601 GLU B C 1
ATOM 10642 O O . GLU B 1 601 ? 11.141 -45.625 -25.312 1 96.31 601 GLU B O 1
ATOM 10647 N N . GLY B 1 602 ? 13.266 -45.312 -24.688 1 96.56 602 GLY B N 1
ATOM 10648 C CA . GLY B 1 602 ? 13.148 -43.875 -24.766 1 96.56 602 GLY B CA 1
ATOM 10649 C C . GLY B 1 602 ? 12.891 -43.375 -26.172 1 96.56 602 GLY B C 1
ATOM 10650 O O . GLY B 1 602 ? 12.062 -42.469 -26.375 1 96.56 602 GLY B O 1
ATOM 10651 N N . LEU B 1 603 ? 13.578 -43.906 -27.141 1 96.94 603 LEU B N 1
ATOM 10652 C CA . LEU B 1 603 ? 13.422 -43.5 -28.531 1 96.94 603 LEU B CA 1
ATOM 10653 C C . LEU B 1 603 ? 12.023 -43.844 -29.047 1 96.94 603 LEU B C 1
ATOM 10655 O O . LEU B 1 603 ? 11.43 -43.094 -29.797 1 96.94 603 LEU B O 1
ATOM 10659 N N . ASN B 1 604 ? 11.547 -45 -28.672 1 96.56 604 ASN B N 1
ATOM 10660 C CA . ASN B 1 604 ? 10.195 -45.406 -29.062 1 96.56 604 ASN B CA 1
ATOM 10661 C C . ASN B 1 604 ? 9.148 -44.438 -28.516 1 96.56 604 ASN B C 1
ATOM 10663 O O . ASN B 1 604 ? 8.188 -44.094 -29.203 1 96.56 604 ASN B O 1
ATOM 10667 N N . LYS B 1 605 ? 9.359 -44.062 -27.281 1 96.56 605 LYS B N 1
ATOM 10668 C CA . LYS B 1 605 ? 8.438 -43.094 -26.656 1 96.56 605 LYS B CA 1
ATOM 10669 C C . LYS B 1 605 ? 8.461 -41.75 -27.391 1 96.56 605 LYS B C 1
ATOM 10671 O O . LYS B 1 605 ? 7.418 -41.156 -27.609 1 96.56 605 LYS B O 1
ATOM 10676 N N . ILE B 1 606 ? 9.664 -41.281 -27.734 1 97.75 606 ILE B N 1
ATOM 10677 C CA . ILE B 1 606 ? 9.836 -40.031 -28.438 1 97.75 606 ILE B CA 1
ATOM 10678 C C . ILE B 1 606 ? 9.156 -40.094 -29.812 1 97.75 606 ILE B C 1
ATOM 10680 O O . ILE B 1 606 ? 8.492 -39.156 -30.219 1 97.75 606 ILE B O 1
ATOM 10684 N N . LYS B 1 607 ? 9.211 -41.188 -30.5 1 97.12 607 LYS B N 1
ATOM 10685 C CA . LYS B 1 607 ? 8.695 -41.375 -31.859 1 97.12 607 LYS B CA 1
ATOM 10686 C C . LYS B 1 607 ? 7.172 -41.406 -31.859 1 97.12 607 LYS B C 1
ATOM 10688 O O . LYS B 1 607 ? 6.547 -41.219 -32.906 1 97.12 607 LYS B O 1
ATOM 10693 N N . GLU B 1 608 ? 6.57 -41.656 -30.734 1 95.69 608 GLU B N 1
ATOM 10694 C CA . GLU B 1 608 ? 5.117 -41.531 -30.625 1 95.69 608 GLU B CA 1
ATOM 10695 C C . GLU B 1 608 ? 4.672 -40.094 -30.891 1 95.69 608 GLU B C 1
ATOM 10697 O O . GLU B 1 608 ? 3.559 -39.844 -31.375 1 95.69 608 GLU B O 1
ATOM 10702 N N . PHE B 1 609 ? 5.508 -39.156 -30.594 1 96.56 609 PHE B N 1
ATOM 10703 C CA . PHE B 1 609 ? 5.164 -37.75 -30.719 1 96.56 609 PHE B CA 1
ATOM 10704 C C . PHE B 1 609 ? 5.84 -37.125 -31.938 1 96.56 609 PHE B C 1
ATOM 10706 O O . PHE B 1 609 ? 5.25 -36.281 -32.625 1 96.56 609 PHE B O 1
ATOM 10713 N N . ILE B 1 610 ? 7.027 -37.531 -32.125 1 97.25 610 ILE B N 1
ATOM 10714 C CA . ILE B 1 610 ? 7.801 -37.094 -33.281 1 97.25 610 ILE B CA 1
ATOM 10715 C C . ILE B 1 610 ? 8.25 -38.281 -34.094 1 97.25 610 ILE B C 1
ATOM 10717 O O . ILE B 1 610 ? 9.383 -38.75 -33.938 1 97.25 610 ILE B O 1
ATOM 10721 N N . PRO B 1 611 ? 7.508 -38.656 -35 1 96.12 611 PRO B N 1
ATOM 10722 C CA . PRO B 1 611 ? 7.75 -39.938 -35.719 1 96.12 611 PRO B CA 1
ATOM 10723 C C . PRO B 1 611 ? 9.047 -39.906 -36.5 1 96.12 611 PRO B C 1
ATOM 10725 O O . PRO B 1 611 ? 9.68 -40.938 -36.688 1 96.12 611 PRO B O 1
ATOM 10728 N N . ASP B 1 612 ? 9.453 -38.812 -37.062 1 94.38 612 ASP B N 1
ATOM 10729 C CA . ASP B 1 612 ? 10.656 -38.719 -37.906 1 94.38 612 ASP B CA 1
ATOM 10730 C C . ASP B 1 612 ? 11.875 -38.344 -37.062 1 94.38 612 ASP B C 1
ATOM 10732 O O . ASP B 1 612 ? 12.852 -37.812 -37.562 1 94.38 612 ASP B O 1
ATOM 10736 N N . PHE B 1 613 ? 11.758 -38.594 -35.75 1 96.75 613 PHE B N 1
ATOM 10737 C CA . PHE B 1 613 ? 12.828 -38.25 -34.844 1 96.75 613 PHE B CA 1
ATOM 10738 C C . PHE B 1 613 ? 14.086 -39.062 -35.125 1 96.75 613 PHE B C 1
ATOM 10740 O O . PHE B 1 613 ? 14.039 -40.281 -35.156 1 96.75 613 PHE B O 1
ATOM 10747 N N . ASN B 1 614 ? 15.172 -38.438 -35.406 1 96.38 614 ASN B N 1
ATOM 10748 C CA . ASN B 1 614 ? 16.5 -39.031 -35.594 1 96.38 614 ASN B CA 1
ATOM 10749 C C . ASN B 1 614 ? 17.562 -38.25 -34.812 1 96.38 614 ASN B C 1
ATOM 10751 O O . ASN B 1 614 ? 17.953 -37.156 -35.219 1 96.38 614 ASN B O 1
ATOM 10755 N N . TYR B 1 615 ? 18.078 -38.875 -33.75 1 96.62 615 TYR B N 1
ATOM 10756 C CA . TYR B 1 615 ? 18.969 -38.219 -32.812 1 96.62 615 TYR B CA 1
ATOM 10757 C C . TYR B 1 615 ? 20.219 -37.688 -33.5 1 96.62 615 TYR B C 1
ATOM 10759 O O . TYR B 1 615 ? 20.594 -36.531 -33.344 1 96.62 615 TYR B O 1
ATOM 10767 N N . GLU B 1 616 ? 20.906 -38.531 -34.344 1 95.25 616 GLU B N 1
ATOM 10768 C CA . GLU B 1 616 ? 22.172 -38.156 -34.969 1 95.25 616 GLU B CA 1
ATOM 10769 C C . GLU B 1 616 ? 21.969 -37.031 -36 1 95.25 616 GLU B C 1
ATOM 10771 O O . GLU B 1 616 ? 22.781 -36.125 -36.062 1 95.25 616 GLU B O 1
ATOM 10776 N N . GLU B 1 617 ? 20.938 -37.156 -36.688 1 95.44 617 GLU B N 1
ATOM 10777 C CA . GLU B 1 617 ? 20.656 -36.125 -37.688 1 95.44 617 GLU B CA 1
ATOM 10778 C C . GLU B 1 617 ? 20.391 -34.781 -37.031 1 95.44 617 GLU B C 1
ATOM 10780 O O . GLU B 1 617 ? 20.844 -33.75 -37.5 1 95.44 617 GLU B O 1
ATOM 10785 N N . LEU B 1 618 ? 19.641 -34.812 -35.969 1 96.5 618 LEU B N 1
ATOM 10786 C CA . LEU B 1 618 ? 19.297 -33.594 -35.25 1 96.5 618 LEU B CA 1
ATOM 10787 C C . LEU B 1 618 ? 20.531 -33 -34.594 1 96.5 618 LEU B C 1
ATOM 10789 O O . LEU B 1 618 ? 20.734 -31.781 -34.625 1 96.5 618 LEU B O 1
ATOM 10793 N N . LEU B 1 619 ? 21.328 -33.844 -34 1 95.06 619 LEU B N 1
ATOM 10794 C CA . LEU B 1 619 ? 22.547 -33.406 -33.312 1 95.06 619 LEU B CA 1
ATOM 10795 C C . LEU B 1 619 ? 23.516 -32.75 -34.312 1 95.06 619 LEU B C 1
ATOM 10797 O O . LEU B 1 619 ? 24.109 -31.703 -34.031 1 95.06 619 LEU B O 1
ATOM 10801 N N . GLU B 1 620 ? 23.625 -33.281 -35.531 1 93.69 620 GLU B N 1
ATOM 10802 C CA . GLU B 1 620 ? 24.641 -32.875 -36.469 1 93.69 620 GLU B CA 1
ATOM 10803 C C . GLU B 1 620 ? 24.125 -31.703 -37.344 1 93.69 620 GLU B C 1
ATOM 10805 O O . GLU B 1 620 ? 24.906 -30.812 -37.688 1 93.69 620 GLU B O 1
ATOM 10810 N N . ASN B 1 621 ? 22.828 -31.672 -37.625 1 93.88 621 ASN B N 1
ATOM 10811 C CA . ASN B 1 621 ? 22.344 -30.734 -38.625 1 93.88 621 ASN B CA 1
ATOM 10812 C C . ASN B 1 621 ? 21.438 -29.672 -38 1 93.88 621 ASN B C 1
ATOM 10814 O O . ASN B 1 621 ? 21.266 -28.594 -38.594 1 93.88 621 ASN B O 1
ATOM 10818 N N . THR B 1 622 ? 20.781 -29.953 -37 1 94.62 622 THR B N 1
ATOM 10819 C CA . THR B 1 622 ? 19.781 -29.031 -36.469 1 94.62 622 THR B CA 1
ATOM 10820 C C . THR B 1 622 ? 20.344 -28.25 -35.281 1 94.62 622 THR B C 1
ATOM 10822 O O . THR B 1 622 ? 20.266 -27.016 -35.25 1 94.62 622 THR B O 1
ATOM 10825 N N . TYR B 1 623 ? 20.906 -28.938 -34.281 1 94.62 623 TYR B N 1
ATOM 10826 C CA . TYR B 1 623 ? 21.438 -28.281 -33.094 1 94.62 623 TYR B CA 1
ATOM 10827 C C . TYR B 1 623 ? 22.844 -27.734 -33.375 1 94.62 623 TYR B C 1
ATOM 10829 O O . TYR B 1 623 ? 23.797 -28.109 -32.688 1 94.62 623 TYR B O 1
ATOM 10837 N N . THR B 1 624 ? 22.906 -26.938 -34.375 1 93.44 624 THR B N 1
ATOM 10838 C CA . THR B 1 624 ? 24.094 -26.156 -34.75 1 93.44 624 THR B CA 1
ATOM 10839 C C . THR B 1 624 ? 23.797 -24.672 -34.688 1 93.44 624 THR B C 1
ATOM 10841 O O . THR B 1 624 ? 22.625 -24.266 -34.781 1 93.44 624 THR B O 1
ATOM 10844 N N . ILE B 1 625 ? 24.797 -23.891 -34.531 1 92.5 625 ILE B N 1
ATOM 10845 C CA . ILE B 1 625 ? 24.625 -22.453 -34.375 1 92.5 625 ILE B CA 1
ATOM 10846 C C . ILE B 1 625 ? 23.938 -21.875 -35.625 1 92.5 625 ILE B C 1
ATOM 10848 O O . ILE B 1 625 ? 22.984 -21.109 -35.5 1 92.5 625 ILE B O 1
ATOM 10852 N N . ASP B 1 626 ? 24.375 -22.25 -36.781 1 93.5 626 ASP B N 1
ATOM 10853 C CA . ASP B 1 626 ? 23.875 -21.688 -38.031 1 93.5 626 ASP B CA 1
ATOM 10854 C C . ASP B 1 626 ? 22.422 -22.062 -38.25 1 93.5 626 ASP B C 1
ATOM 10856 O O . ASP B 1 626 ? 21.609 -21.219 -38.625 1 93.5 626 ASP B O 1
ATOM 10860 N N . HIS B 1 627 ? 22.062 -23.234 -38.031 1 95.38 627 HIS B N 1
ATOM 10861 C CA . HIS B 1 627 ? 20.703 -23.688 -38.281 1 95.38 627 HIS B CA 1
ATOM 10862 C C . HIS B 1 627 ? 19.719 -23.078 -37.281 1 95.38 627 HIS B C 1
ATOM 10864 O O . HIS B 1 627 ? 18.609 -22.688 -37.625 1 95.38 627 HIS B O 1
ATOM 10870 N N . ILE B 1 628 ? 20.094 -23.047 -36.031 1 95.38 628 ILE B N 1
ATOM 10871 C CA . ILE B 1 628 ? 19.219 -22.469 -35.031 1 95.38 628 ILE B CA 1
ATOM 10872 C C . ILE B 1 628 ? 19.016 -20.984 -35.312 1 95.38 628 ILE B C 1
ATOM 10874 O O . ILE B 1 628 ? 17.922 -20.438 -35.094 1 95.38 628 ILE B O 1
ATOM 10878 N N . LYS B 1 629 ? 20.016 -20.328 -35.719 1 94.88 629 LYS B N 1
ATOM 10879 C CA . LYS B 1 629 ? 19.906 -18.938 -36.094 1 94.88 629 LYS B CA 1
ATOM 10880 C C . LYS B 1 629 ? 18.922 -18.75 -37.25 1 94.88 629 LYS B C 1
ATOM 10882 O O . LYS B 1 629 ? 18.141 -17.797 -37.281 1 94.88 629 LYS B O 1
ATOM 10887 N N . GLU B 1 630 ? 19.016 -19.641 -38.188 1 95.62 630 GLU B N 1
ATOM 10888 C CA . GLU B 1 630 ? 18.094 -19.594 -39.312 1 95.62 630 GLU B CA 1
ATOM 10889 C C . GLU B 1 630 ? 16.656 -19.797 -38.844 1 95.62 630 GLU B C 1
ATOM 10891 O O . GLU B 1 630 ? 15.75 -19.094 -39.312 1 95.62 630 GLU B O 1
ATOM 10896 N N . LEU B 1 631 ? 16.469 -20.766 -38 1 96.56 631 LEU B N 1
ATOM 10897 C CA . LEU B 1 631 ? 15.141 -21.016 -37.438 1 96.56 631 LEU B CA 1
ATOM 10898 C C . LEU B 1 631 ? 14.648 -19.797 -36.656 1 96.56 631 LEU B C 1
ATOM 10900 O O . LEU B 1 631 ? 13.477 -19.422 -36.75 1 96.56 631 LEU B O 1
ATOM 10904 N N . TYR B 1 632 ? 15.523 -19.219 -35.875 1 96.56 632 TYR B N 1
ATOM 10905 C CA . TYR B 1 632 ? 15.188 -18.062 -35.062 1 96.56 632 TYR B CA 1
ATOM 10906 C C . TYR B 1 632 ? 14.711 -16.906 -35.938 1 96.56 632 TYR B C 1
ATOM 10908 O O . TYR B 1 632 ? 13.711 -16.25 -35.625 1 96.56 632 TYR B O 1
ATOM 10916 N N . ASN B 1 633 ? 15.367 -16.625 -37.031 1 95.69 633 ASN B N 1
ATOM 10917 C CA . ASN B 1 633 ? 15.062 -15.508 -37.906 1 95.69 633 ASN B CA 1
ATOM 10918 C C . ASN B 1 633 ? 13.758 -15.727 -38.656 1 95.69 633 ASN B C 1
ATOM 10920 O O . ASN B 1 633 ? 13.062 -14.766 -39 1 95.69 633 ASN B O 1
ATOM 10924 N N . SER B 1 634 ? 13.406 -16.953 -38.844 1 95.19 634 SER B N 1
ATOM 10925 C CA . SER B 1 634 ? 12.188 -17.266 -39.594 1 95.19 634 SER B CA 1
ATOM 10926 C C . SER B 1 634 ? 10.984 -17.359 -38.656 1 95.19 634 SER B C 1
ATOM 10928 O O . SER B 1 634 ? 9.836 -17.297 -39.094 1 95.19 634 SER B O 1
ATOM 10930 N N . GLU B 1 635 ? 11.234 -17.516 -37.406 1 96.19 635 GLU B N 1
ATOM 10931 C CA . GLU B 1 635 ? 10.172 -17.703 -36.406 1 96.19 635 GLU B CA 1
ATOM 10932 C C . GLU B 1 635 ? 9.5 -16.375 -36.062 1 96.19 635 GLU B C 1
ATOM 10934 O O . GLU B 1 635 ? 10.18 -15.391 -35.781 1 96.19 635 GLU B O 1
ATOM 10939 N N . LEU B 1 636 ? 8.172 -16.438 -36.062 1 93.06 636 LEU B N 1
ATOM 10940 C CA . LEU B 1 636 ? 7.422 -15.211 -35.781 1 93.06 636 LEU B CA 1
ATOM 10941 C C . LEU B 1 636 ? 6.875 -15.234 -34.344 1 93.06 636 LEU B C 1
ATOM 10943 O O . LEU B 1 636 ? 6.609 -14.18 -33.781 1 93.06 636 LEU B O 1
ATOM 10947 N N . ASN B 1 637 ? 6.684 -16.391 -33.812 1 94.69 637 ASN B N 1
ATOM 10948 C CA . ASN B 1 637 ? 6.156 -16.516 -32.469 1 94.69 637 ASN B CA 1
ATOM 10949 C C . ASN B 1 637 ? 7.223 -16.203 -31.406 1 94.69 637 ASN B C 1
ATOM 10951 O O . ASN B 1 637 ? 8.281 -16.828 -31.391 1 94.69 637 ASN B O 1
ATOM 10955 N N . ALA B 1 638 ? 6.891 -1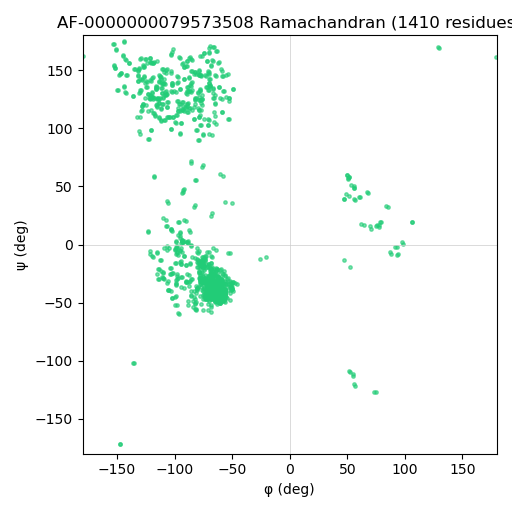5.273 -30.547 1 93.81 638 ALA B N 1
ATOM 10956 C CA . ALA B 1 638 ? 7.863 -14.797 -29.562 1 93.81 638 ALA B CA 1
ATOM 10957 C C . ALA B 1 638 ? 8.273 -15.922 -28.609 1 93.81 638 ALA B C 1
ATOM 10959 O O . ALA B 1 638 ? 9.445 -16.031 -28.234 1 93.81 638 ALA B O 1
ATOM 10960 N N . TYR B 1 639 ? 7.332 -16.703 -28.188 1 94.75 639 TYR B N 1
ATOM 10961 C CA . TYR B 1 639 ? 7.609 -17.781 -27.25 1 94.75 639 TYR B CA 1
ATOM 10962 C C . TYR B 1 639 ? 8.547 -18.812 -27.859 1 94.75 639 TYR B C 1
ATOM 10964 O O . TYR B 1 639 ? 9.484 -19.281 -27.219 1 94.75 639 TYR B O 1
ATOM 10972 N N . LEU B 1 640 ? 8.297 -19.172 -29.094 1 96.81 640 LEU B N 1
ATOM 10973 C CA . LEU B 1 640 ? 9.148 -20.141 -29.781 1 96.81 640 LEU B CA 1
ATOM 10974 C C . LEU B 1 640 ? 10.531 -19.547 -30.062 1 96.81 640 LEU B C 1
ATOM 10976 O O . LEU B 1 640 ? 11.531 -20.25 -30.031 1 96.81 640 LEU B O 1
ATOM 10980 N N . LYS B 1 641 ? 10.57 -18.266 -30.266 1 96 641 LYS B N 1
ATOM 10981 C CA . LYS B 1 641 ? 11.844 -17.578 -30.484 1 96 641 LYS B CA 1
ATOM 10982 C C . LYS B 1 641 ? 12.742 -17.703 -29.25 1 96 641 LYS B C 1
ATOM 10984 O O . LYS B 1 641 ? 13.938 -18 -29.375 1 96 641 LYS B O 1
ATOM 10989 N N . ILE B 1 642 ? 12.164 -17.516 -28.141 1 94.88 642 ILE B N 1
ATOM 10990 C CA . ILE B 1 642 ? 12.969 -17.562 -26.922 1 94.88 642 ILE B CA 1
ATOM 10991 C C . ILE B 1 642 ? 13.438 -19 -26.672 1 94.88 642 ILE B C 1
ATOM 10993 O O . ILE B 1 642 ? 14.531 -19.219 -26.141 1 94.88 642 ILE B O 1
ATOM 10997 N N . GLN B 1 643 ? 12.664 -19.922 -27.031 1 95.12 643 GLN B N 1
ATOM 10998 C CA . GLN B 1 643 ? 13.078 -21.312 -26.906 1 95.12 643 GLN B CA 1
ATOM 10999 C C . GLN B 1 643 ? 14.273 -21.625 -27.812 1 95.12 643 GLN B C 1
ATOM 11001 O O . GLN B 1 643 ? 15.164 -22.391 -27.438 1 95.12 643 GLN B O 1
ATOM 11006 N N . LEU B 1 644 ? 14.227 -21.062 -28.984 1 96.44 644 LEU B N 1
ATOM 11007 C CA . LEU B 1 644 ? 15.336 -21.25 -29.906 1 96.44 644 LEU B CA 1
ATOM 11008 C C . LEU B 1 644 ? 16.609 -20.594 -29.375 1 96.44 644 LEU B C 1
ATOM 11010 O O . LEU B 1 644 ? 17.703 -21.141 -29.5 1 96.44 644 LEU B O 1
ATOM 11014 N N . PHE B 1 645 ? 16.406 -19.453 -28.812 1 95.12 645 PHE B N 1
ATOM 11015 C CA . PHE B 1 645 ? 17.531 -18.781 -28.172 1 95.12 645 PHE B CA 1
ATOM 11016 C C . PHE B 1 645 ? 18.109 -19.641 -27.062 1 95.12 645 PHE B C 1
ATOM 11018 O O . PHE B 1 645 ? 19.328 -19.734 -26.906 1 95.12 645 PHE B O 1
ATOM 11025 N N . ARG B 1 646 ? 17.266 -20.219 -26.266 1 94 646 ARG B N 1
ATOM 11026 C CA . ARG B 1 646 ? 17.719 -21.094 -25.188 1 94 646 ARG B CA 1
ATOM 11027 C C . ARG B 1 646 ? 18.531 -22.266 -25.719 1 94 646 ARG B C 1
ATOM 11029 O O . ARG B 1 646 ? 19.516 -22.672 -25.094 1 94 646 ARG B O 1
ATOM 11036 N N . ALA B 1 647 ? 18.094 -22.844 -26.797 1 93.81 647 ALA B N 1
ATOM 11037 C CA . ALA B 1 647 ? 18.828 -23.938 -27.422 1 93.81 647 ALA B CA 1
ATOM 11038 C C . ALA B 1 647 ? 20.203 -23.469 -27.891 1 93.81 647 ALA B C 1
ATOM 11040 O O . ALA B 1 647 ? 21.188 -24.188 -27.766 1 93.81 647 ALA B O 1
ATOM 11041 N N . LEU B 1 648 ? 20.219 -22.328 -28.438 1 92.94 648 LEU B N 1
ATOM 11042 C CA . LEU B 1 648 ? 21.469 -21.766 -28.938 1 92.94 648 LEU B CA 1
ATOM 11043 C C . LEU B 1 648 ? 22.453 -21.5 -27.797 1 92.94 648 LEU B C 1
ATOM 11045 O O . LEU B 1 648 ? 23.656 -21.719 -27.938 1 92.94 648 LEU B O 1
ATOM 11049 N N . LYS B 1 649 ? 21.922 -21.016 -26.672 1 90.81 649 LYS B N 1
ATOM 11050 C CA . LYS B 1 649 ? 22.75 -20.703 -25.5 1 90.81 649 LYS B CA 1
ATOM 11051 C C . LYS B 1 649 ? 23.516 -21.938 -25.016 1 90.81 649 LYS B C 1
ATOM 11053 O O . LYS B 1 649 ? 24.641 -21.828 -24.531 1 90.81 649 LYS B O 1
ATOM 11058 N N . ASP B 1 650 ? 22.969 -23.078 -25.125 1 87.75 650 ASP B N 1
ATOM 11059 C CA . ASP B 1 650 ? 23.594 -24.312 -24.641 1 87.75 650 ASP B CA 1
ATOM 11060 C C . ASP B 1 650 ? 24.672 -24.797 -25.609 1 87.75 650 ASP B C 1
ATOM 11062 O O . ASP B 1 650 ? 25.531 -25.594 -25.234 1 87.75 650 ASP B O 1
ATOM 11066 N N . ILE B 1 651 ? 24.625 -24.297 -26.797 1 87.69 651 ILE B N 1
ATOM 11067 C CA . ILE B 1 651 ? 25.562 -24.734 -27.828 1 87.69 651 ILE B CA 1
ATOM 11068 C C . ILE B 1 651 ? 26.719 -23.734 -27.938 1 87.69 651 ILE B C 1
ATOM 11070 O O . ILE B 1 651 ? 27.859 -24.141 -28.156 1 87.69 651 ILE B O 1
ATOM 11074 N N . VAL B 1 652 ? 26.375 -22.469 -27.719 1 86.62 652 VAL B N 1
ATOM 11075 C CA . VAL B 1 652 ? 27.359 -21.406 -27.891 1 86.62 652 VAL B CA 1
ATOM 11076 C C . VAL B 1 652 ? 28.156 -21.234 -26.609 1 86.62 652 VAL B C 1
ATOM 11078 O O . VAL B 1 652 ? 27.641 -21.453 -25.516 1 86.62 652 VAL B O 1
ATOM 11081 N N . ASP B 1 653 ? 29.359 -20.844 -26.672 1 78.88 653 ASP B N 1
ATOM 11082 C CA . ASP B 1 653 ? 30.234 -20.547 -25.531 1 78.88 653 ASP B CA 1
ATOM 11083 C C . ASP B 1 653 ? 29.766 -19.281 -24.812 1 78.88 653 ASP B C 1
ATOM 11085 O O . ASP B 1 653 ? 29.359 -18.312 -25.453 1 78.88 653 ASP B O 1
ATOM 11089 N N . ASP B 1 654 ? 29.766 -19.375 -23.562 1 74.62 654 ASP B N 1
ATOM 11090 C CA . ASP B 1 654 ? 29.312 -18.281 -22.719 1 74.62 654 ASP B CA 1
ATOM 11091 C C . ASP B 1 654 ? 30.047 -16.984 -23.047 1 74.62 654 ASP B C 1
ATOM 11093 O O . ASP B 1 654 ? 29.484 -15.891 -22.938 1 74.62 654 ASP B O 1
ATOM 11097 N N . LYS B 1 655 ? 31.344 -17.078 -23.547 1 69.5 655 LYS B N 1
ATOM 11098 C CA . LYS B 1 655 ? 32.188 -15.914 -23.844 1 69.5 655 LYS B CA 1
ATOM 11099 C C . LYS B 1 655 ? 31.641 -15.141 -25.047 1 69.5 655 LYS B C 1
ATOM 11101 O O . LYS B 1 655 ? 31.844 -13.922 -25.156 1 69.5 655 LYS B O 1
ATOM 11106 N N . GLN B 1 656 ? 30.891 -15.828 -25.828 1 78.5 656 GLN B N 1
ATOM 11107 C CA . GLN B 1 656 ? 30.359 -15.219 -27.031 1 78.5 656 GLN B CA 1
ATOM 11108 C C . GLN B 1 656 ? 29.047 -14.484 -26.75 1 78.5 656 GLN B C 1
ATOM 11110 O O . GLN B 1 656 ? 28.719 -13.5 -27.422 1 78.5 656 GLN B O 1
ATOM 11115 N N . LEU B 1 657 ? 28.344 -14.961 -25.844 1 83.12 657 LEU B N 1
ATOM 11116 C CA . LEU B 1 657 ? 27.047 -14.359 -25.547 1 83.12 657 LEU B CA 1
ATOM 11117 C C . LEU B 1 657 ? 27.203 -13.172 -24.594 1 83.12 657 LEU B C 1
ATOM 11119 O O . LEU B 1 657 ? 26.328 -12.297 -24.547 1 83.12 657 LEU B O 1
ATOM 11123 N N . ARG B 1 658 ? 28.375 -12.93 -23.969 1 74.81 658 ARG B N 1
ATOM 11124 C CA . ARG B 1 658 ? 28.672 -11.82 -23.078 1 74.81 658 ARG B CA 1
ATOM 11125 C C . ARG B 1 658 ? 27.562 -11.625 -22.047 1 74.81 658 ARG B C 1
ATOM 11127 O O . ARG B 1 658 ? 27.047 -10.516 -21.875 1 74.81 658 ARG B O 1
ATOM 11134 N N . LEU B 1 659 ? 26.922 -12.695 -21.453 1 82.5 659 LEU B N 1
ATOM 11135 C CA . LEU B 1 659 ? 25.891 -12.594 -20.422 1 82.5 659 LEU B CA 1
ATOM 11136 C C . LEU B 1 659 ? 26.531 -12.281 -19.062 1 82.5 659 LEU B C 1
ATOM 11138 O O . LEU B 1 659 ? 27.578 -12.828 -18.719 1 82.5 659 LEU B O 1
ATOM 11142 N N . ARG B 1 660 ? 26.141 -11.25 -18.516 1 80.12 660 ARG B N 1
ATOM 11143 C CA . ARG B 1 660 ? 26.562 -10.859 -17.172 1 80.12 660 ARG B CA 1
ATOM 11144 C C . ARG B 1 660 ? 25.797 -11.648 -16.109 1 80.12 660 ARG B C 1
ATOM 11146 O O . ARG B 1 660 ? 24.719 -12.172 -16.375 1 80.12 660 ARG B O 1
ATOM 11153 N N . PRO B 1 661 ? 26.172 -11.766 -14.875 1 75.44 661 PRO B N 1
ATOM 11154 C CA . PRO B 1 661 ? 25.484 -12.484 -13.797 1 75.44 661 PRO B CA 1
ATOM 11155 C C . PRO B 1 661 ? 24.078 -11.953 -13.539 1 75.44 661 PRO B C 1
ATOM 11157 O O . PRO B 1 661 ? 23.156 -12.727 -13.242 1 75.44 661 PRO B O 1
ATOM 11160 N N . MET B 1 662 ? 23.859 -10.805 -13.789 1 75.44 662 MET B N 1
ATOM 11161 C CA . MET B 1 662 ? 22.562 -10.18 -13.539 1 75.44 662 MET B CA 1
ATOM 11162 C C . MET B 1 662 ? 21.547 -10.625 -14.586 1 75.44 662 MET B C 1
ATOM 11164 O O . MET B 1 662 ? 20.328 -10.555 -14.344 1 75.44 662 MET B O 1
ATOM 11168 N N . ASP B 1 663 ? 22.031 -11.102 -15.656 1 81.56 663 ASP B N 1
ATOM 11169 C CA . ASP B 1 663 ? 21.141 -11.5 -16.734 1 81.56 663 ASP B CA 1
ATOM 11170 C C . ASP B 1 663 ? 20.422 -12.805 -16.391 1 81.56 663 ASP B C 1
ATOM 11172 O O . ASP B 1 663 ? 19.453 -13.18 -17.062 1 81.56 663 ASP B O 1
ATOM 11176 N N . SER B 1 664 ? 20.859 -13.414 -15.328 1 79.81 664 SER B N 1
ATOM 11177 C CA . SER B 1 664 ? 20.203 -14.648 -14.906 1 79.81 664 SER B CA 1
ATOM 11178 C C . SER B 1 664 ? 18.75 -14.406 -14.523 1 79.81 664 SER B C 1
ATOM 11180 O O . SER B 1 664 ? 17.922 -15.32 -14.57 1 79.81 664 SER B O 1
ATOM 11182 N N . ALA B 1 665 ? 18.469 -13.227 -14.227 1 78.62 665 ALA B N 1
ATOM 11183 C CA . ALA B 1 665 ? 17.125 -12.891 -13.789 1 78.62 665 ALA B CA 1
ATOM 11184 C C . ALA B 1 665 ? 16.125 -13.031 -14.93 1 78.62 665 ALA B C 1
ATOM 11186 O O . ALA B 1 665 ? 15.109 -13.719 -14.797 1 78.62 665 ALA B O 1
ATOM 11187 N N . TRP B 1 666 ? 16.453 -12.352 -16.031 1 82.31 666 TRP B N 1
ATOM 11188 C CA . TRP B 1 666 ? 15.508 -12.453 -17.141 1 82.31 666 TRP B CA 1
ATOM 11189 C C . TRP B 1 666 ? 15.656 -13.789 -17.859 1 82.31 666 TRP B C 1
ATOM 11191 O O . TRP B 1 666 ? 14.695 -14.289 -18.469 1 82.31 666 TRP B O 1
ATOM 11201 N N . TYR B 1 667 ? 16.844 -14.391 -17.75 1 87.12 667 TYR B N 1
ATOM 11202 C CA . TYR B 1 667 ? 17.094 -15.68 -18.391 1 87.12 667 TYR B CA 1
ATOM 11203 C C . TYR B 1 667 ? 16.266 -16.781 -17.719 1 87.12 667 TYR B C 1
ATOM 11205 O O . TYR B 1 667 ? 15.953 -17.797 -18.344 1 87.12 667 TYR B O 1
ATOM 11213 N N . LYS B 1 668 ? 15.953 -16.594 -16.531 1 86.75 668 LYS B N 1
ATOM 11214 C CA . LYS B 1 668 ? 15.102 -17.562 -15.836 1 86.75 668 LYS B CA 1
ATOM 11215 C C . LYS B 1 668 ? 13.789 -17.781 -16.578 1 86.75 668 LYS B C 1
ATOM 11217 O O . LYS B 1 668 ? 13.289 -18.906 -16.641 1 86.75 668 LYS B O 1
ATOM 11222 N N . PHE B 1 669 ? 13.289 -16.719 -17.094 1 86.25 669 PHE B N 1
ATOM 11223 C CA . PHE B 1 669 ? 12.062 -16.828 -17.875 1 86.25 669 PHE B CA 1
ATOM 11224 C C . PHE B 1 669 ? 12.25 -17.781 -19.047 1 86.25 669 PHE B C 1
ATOM 11226 O O . PHE B 1 669 ? 11.367 -18.578 -19.344 1 86.25 669 PHE B O 1
ATOM 11233 N N . ILE B 1 670 ? 13.344 -17.656 -19.672 1 89.88 670 ILE B N 1
ATOM 11234 C CA . ILE B 1 670 ? 13.648 -18.469 -20.844 1 89.88 670 ILE B CA 1
ATOM 11235 C C . ILE B 1 670 ? 13.844 -19.922 -20.422 1 89.88 670 ILE B C 1
ATOM 11237 O O . ILE B 1 670 ? 13.352 -20.844 -21.078 1 89.88 670 ILE B O 1
ATOM 11241 N N . ASP B 1 671 ? 14.492 -20.109 -19.328 1 87.69 671 ASP B N 1
ATOM 11242 C CA . ASP B 1 671 ? 14.734 -21.469 -18.828 1 87.69 671 ASP B CA 1
ATOM 11243 C C . ASP B 1 671 ? 13.43 -22.156 -18.469 1 87.69 671 ASP B C 1
ATOM 11245 O O . ASP B 1 671 ? 13.312 -23.375 -18.609 1 87.69 671 ASP B O 1
ATOM 11249 N N . GLU B 1 672 ? 12.469 -21.406 -18.047 1 87.12 672 GLU B N 1
ATOM 11250 C CA . GLU B 1 672 ? 11.188 -21.953 -17.609 1 87.12 672 GLU B CA 1
ATOM 11251 C C . GLU B 1 672 ? 10.391 -22.484 -18.797 1 87.12 672 GLU B C 1
ATOM 11253 O O . GLU B 1 672 ? 9.438 -23.25 -18.625 1 87.12 672 GLU B O 1
ATOM 11258 N N . THR B 1 673 ? 10.805 -22.062 -19.938 1 88.81 673 THR B N 1
ATOM 11259 C CA . THR B 1 673 ? 10.117 -22.578 -21.109 1 88.81 673 THR B CA 1
ATOM 11260 C C . THR B 1 673 ? 10.547 -24.016 -21.391 1 88.81 673 THR B C 1
ATOM 11262 O O . THR B 1 673 ? 9.859 -24.734 -22.125 1 88.81 673 THR B O 1
ATOM 11265 N N . TYR B 1 674 ? 11.68 -24.453 -20.797 1 87.81 674 TYR B N 1
ATOM 11266 C CA . TYR B 1 674 ? 12.203 -25.797 -21.031 1 87.81 674 TYR B CA 1
ATOM 11267 C C . TYR B 1 674 ? 11.922 -26.703 -19.844 1 87.81 674 TYR B C 1
ATOM 11269 O O . TYR B 1 674 ? 12.023 -27.922 -19.953 1 87.81 674 TYR B O 1
ATOM 11277 N N . HIS B 1 675 ? 11.664 -26.094 -18.703 1 87.38 675 HIS B N 1
ATOM 11278 C CA . HIS B 1 675 ? 11.508 -26.844 -17.453 1 87.38 675 HIS B CA 1
ATOM 11279 C C . HIS B 1 675 ? 10.242 -26.422 -16.719 1 87.38 675 HIS B C 1
ATOM 11281 O O . HIS B 1 675 ? 9.766 -25.297 -16.875 1 87.38 675 HIS B O 1
ATOM 11287 N N . ILE B 1 676 ? 9.781 -27.438 -16 1 85.25 676 ILE B N 1
ATOM 11288 C CA . ILE B 1 676 ? 8.648 -27.125 -15.141 1 85.25 676 ILE B CA 1
ATOM 11289 C C . ILE B 1 676 ? 9.141 -26.469 -13.852 1 85.25 676 ILE B C 1
ATOM 11291 O O . ILE B 1 676 ? 10.016 -27.016 -13.172 1 85.25 676 ILE B O 1
ATOM 11295 N N . GLU B 1 677 ? 8.648 -25.344 -13.516 1 84.5 677 GLU B N 1
ATOM 11296 C CA . GLU B 1 677 ? 8.977 -24.641 -12.281 1 84.5 677 GLU B CA 1
ATOM 11297 C C . GLU B 1 677 ? 7.719 -24.078 -11.625 1 84.5 677 GLU B C 1
ATOM 11299 O O . GLU B 1 677 ? 6.918 -24.828 -11.062 1 84.5 677 GLU B O 1
ATOM 11304 N N . ASN B 1 678 ? 7.445 -22.781 -11.75 1 76.81 678 ASN B N 1
ATOM 11305 C CA . ASN B 1 678 ? 6.277 -22.141 -11.148 1 76.81 678 ASN B CA 1
ATOM 11306 C C . ASN B 1 678 ? 5.094 -22.125 -12.109 1 76.81 678 ASN B C 1
ATOM 11308 O O . ASN B 1 678 ? 4.332 -21.156 -12.141 1 76.81 678 ASN B O 1
ATOM 11312 N N . ASP B 1 679 ? 4.812 -23.188 -12.703 1 78.31 679 ASP B N 1
ATOM 11313 C CA . ASP B 1 679 ? 3.779 -23.25 -13.734 1 78.31 679 ASP B CA 1
ATOM 11314 C C . ASP B 1 679 ? 2.406 -23.5 -13.125 1 78.31 679 ASP B C 1
ATOM 11316 O O . ASP B 1 679 ? 2.289 -24.234 -12.133 1 78.31 679 ASP B O 1
ATOM 11320 N N . TYR B 1 680 ? 1.447 -22.875 -13.75 1 81.56 680 TYR B N 1
ATOM 11321 C CA . TYR B 1 680 ? 0.048 -23.172 -13.4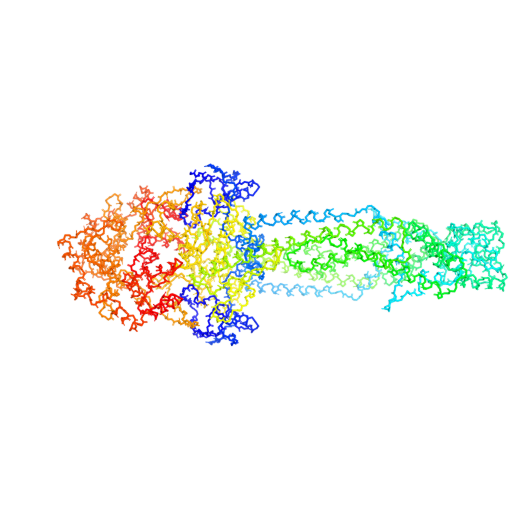77 1 81.56 680 TYR B CA 1
ATOM 11322 C C . TYR B 1 680 ? -0.444 -24.312 -14.352 1 81.56 680 TYR B C 1
ATOM 11324 O O . TYR B 1 680 ? 0.169 -24.625 -15.375 1 81.56 680 TYR B O 1
ATOM 11332 N N . LEU B 1 681 ? -1.493 -24.891 -13.938 1 87.44 681 LEU B N 1
ATOM 11333 C CA . LEU B 1 681 ? -2.102 -25.938 -14.734 1 87.44 681 LEU B CA 1
ATOM 11334 C C . LEU B 1 681 ? -2.766 -25.359 -15.984 1 87.44 681 LEU B C 1
ATOM 11336 O O . LEU B 1 681 ? -2.641 -25.922 -17.078 1 87.44 681 LEU B O 1
ATOM 11340 N N . HIS B 1 682 ? -3.48 -24.297 -15.758 1 86.75 682 HIS B N 1
ATOM 11341 C CA . HIS B 1 682 ? -4.129 -23.609 -16.875 1 86.75 682 HIS B CA 1
ATOM 11342 C C . HIS B 1 682 ? -3.27 -22.469 -17.375 1 86.75 682 HIS B C 1
ATOM 11344 O O . HIS B 1 682 ? -2.662 -21.734 -16.594 1 86.75 682 HIS B O 1
ATOM 11350 N N . TYR B 1 683 ? -3.148 -22.422 -18.625 1 85.62 683 TYR B N 1
ATOM 11351 C CA . TYR B 1 683 ? -2.375 -21.344 -19.203 1 85.62 683 TYR B CA 1
ATOM 11352 C C . TYR B 1 683 ? -2.973 -20.906 -20.547 1 85.62 683 TYR B C 1
ATOM 11354 O O . TYR B 1 683 ? -3.783 -21.625 -21.125 1 85.62 683 TYR B O 1
ATOM 11362 N N . LEU B 1 684 ? -2.6 -19.766 -20.984 1 91.75 684 LEU B N 1
ATOM 11363 C CA . LEU B 1 684 ? -3.033 -19.266 -22.281 1 91.75 684 LEU B CA 1
ATOM 11364 C C . LEU B 1 684 ? -2.268 -19.938 -23.422 1 91.75 684 LEU B C 1
ATOM 11366 O O . LEU B 1 684 ? -1.07 -20.203 -23.297 1 91.75 684 LEU B O 1
ATOM 11370 N N . ASP B 1 685 ? -2.943 -20.125 -24.484 1 93.69 685 ASP B N 1
ATOM 11371 C CA . ASP B 1 685 ? -2.32 -20.688 -25.672 1 93.69 685 ASP B CA 1
ATOM 11372 C C . ASP B 1 685 ? -1.154 -19.828 -26.141 1 93.69 685 ASP B C 1
ATOM 11374 O O . ASP B 1 685 ? -1.358 -18.719 -26.641 1 93.69 685 ASP B O 1
ATOM 11378 N N . VAL B 1 686 ? 0.06 -20.359 -26.078 1 92.56 686 VAL B N 1
ATOM 11379 C CA . VAL B 1 686 ? 1.27 -19.594 -26.344 1 92.56 686 VAL B CA 1
ATOM 11380 C C . VAL B 1 686 ? 1.424 -19.359 -27.844 1 92.56 686 VAL B C 1
ATOM 11382 O O . VAL B 1 686 ? 2.174 -18.484 -28.266 1 92.56 686 VAL B O 1
ATOM 11385 N N . MET B 1 687 ? 0.694 -20.109 -28.625 1 93.38 687 MET B N 1
ATOM 11386 C CA . MET B 1 687 ? 0.767 -19.953 -30.078 1 93.38 687 MET B CA 1
ATOM 11387 C C . MET B 1 687 ? -0.054 -18.75 -30.531 1 93.38 687 MET B C 1
ATOM 11389 O O . MET B 1 687 ? 0.219 -18.172 -31.578 1 93.38 687 MET B O 1
ATOM 11393 N N . LYS B 1 688 ? -1.008 -18.406 -29.734 1 93.62 688 LYS B N 1
ATOM 11394 C CA . LYS B 1 688 ? -1.908 -17.312 -30.094 1 93.62 688 LYS B CA 1
ATOM 11395 C C . LYS B 1 688 ? -1.572 -16.031 -29.328 1 93.62 688 LYS B C 1
ATOM 11397 O O . LYS B 1 688 ? -1.646 -14.938 -29.875 1 93.62 688 LYS B O 1
ATOM 11402 N N . PHE B 1 689 ? -1.245 -16.156 -28.094 1 94.5 689 PHE B N 1
ATOM 11403 C CA . PHE B 1 689 ? -1.044 -15.016 -27.234 1 94.5 689 PHE B CA 1
ATOM 11404 C C . PHE B 1 689 ? 0.438 -14.805 -26.938 1 94.5 689 PHE B C 1
ATOM 11406 O O . PHE B 1 689 ? 1.142 -15.758 -26.578 1 94.5 689 PHE B O 1
ATOM 11413 N N . ASN B 1 690 ? 0.945 -13.609 -27.109 1 92.12 690 ASN B N 1
ATOM 11414 C CA . ASN B 1 690 ? 2.32 -13.266 -26.766 1 92.12 690 ASN B CA 1
ATOM 11415 C C . ASN B 1 690 ? 2.471 -12.977 -25.281 1 92.12 690 ASN B C 1
ATOM 11417 O O . ASN B 1 690 ? 2.32 -11.828 -24.844 1 92.12 690 ASN B O 1
ATOM 11421 N N . ILE B 1 691 ? 2.922 -13.953 -24.562 1 89.5 691 ILE B N 1
ATOM 11422 C CA . ILE B 1 691 ? 3.031 -13.805 -23.125 1 89.5 691 ILE B CA 1
ATOM 11423 C C . ILE B 1 691 ? 4.469 -13.461 -22.75 1 89.5 691 ILE B C 1
ATOM 11425 O O . ILE B 1 691 ? 4.801 -13.352 -21.562 1 89.5 691 ILE B O 1
ATOM 11429 N N . VAL B 1 692 ? 5.367 -13.289 -23.719 1 90.88 692 VAL B N 1
ATOM 11430 C CA . VAL B 1 692 ? 6.766 -12.961 -23.469 1 90.88 692 VAL B CA 1
ATOM 11431 C C . VAL B 1 692 ? 6.906 -11.461 -23.234 1 90.88 692 VAL B C 1
ATOM 11433 O O . VAL B 1 692 ? 6.512 -10.648 -24.062 1 90.88 692 VAL B O 1
ATOM 11436 N N . PRO B 1 693 ? 7.473 -11.094 -22.094 1 85.25 693 PRO B N 1
ATOM 11437 C CA . PRO B 1 693 ? 7.672 -9.664 -21.859 1 85.25 693 PRO B CA 1
ATOM 11438 C C . PRO B 1 693 ? 8.531 -9 -22.938 1 85.25 693 PRO B C 1
ATOM 11440 O O . PRO B 1 693 ? 9.523 -9.586 -23.391 1 85.25 693 PRO B O 1
ATOM 11443 N N . ASP B 1 694 ? 8.195 -7.773 -23.234 1 85.88 694 ASP B N 1
ATOM 11444 C CA . ASP B 1 694 ? 8.828 -7.055 -24.328 1 85.88 694 ASP B CA 1
ATOM 11445 C C . ASP B 1 694 ? 10.32 -6.836 -24.062 1 85.88 694 ASP B C 1
ATOM 11447 O O . ASP B 1 694 ? 11.141 -6.914 -24.984 1 85.88 694 ASP B O 1
ATOM 11451 N N . TYR B 1 695 ? 10.664 -6.535 -22.875 1 81.94 695 TYR B N 1
ATOM 11452 C CA . TYR B 1 695 ? 12.055 -6.23 -22.562 1 81.94 695 TYR B CA 1
ATOM 11453 C C . TYR B 1 695 ? 12.938 -7.461 -22.734 1 81.94 695 TYR B C 1
ATOM 11455 O O . TYR B 1 695 ? 14.117 -7.344 -23.062 1 81.94 695 TYR B O 1
ATOM 11463 N N . ILE B 1 696 ? 12.461 -8.68 -22.5 1 88.56 696 ILE B N 1
ATOM 11464 C CA . ILE B 1 696 ? 13.203 -9.914 -22.703 1 88.56 696 ILE B CA 1
ATOM 11465 C C . ILE B 1 696 ? 13.406 -10.164 -24.188 1 88.56 696 ILE B C 1
ATOM 11467 O O . ILE B 1 696 ? 14.5 -10.547 -24.625 1 88.56 696 ILE B O 1
ATOM 11471 N N . MET B 1 697 ? 12.336 -9.938 -24.953 1 90.75 697 MET B N 1
ATOM 11472 C CA . MET B 1 697 ? 12.43 -10.117 -26.391 1 90.75 697 MET B CA 1
ATOM 11473 C C . MET B 1 697 ? 13.469 -9.18 -27 1 90.75 697 MET B C 1
ATOM 11475 O O . MET B 1 697 ? 14.227 -9.578 -27.875 1 90.75 697 MET B O 1
ATOM 11479 N N . LYS B 1 698 ? 13.484 -7.961 -26.531 1 88.31 698 LYS B N 1
ATOM 11480 C CA . LYS B 1 698 ? 14.445 -6.98 -27.031 1 88.31 698 LYS B CA 1
ATOM 11481 C C . LYS B 1 698 ? 15.875 -7.414 -26.719 1 88.31 698 LYS B C 1
ATOM 11483 O O . LYS B 1 698 ? 16.781 -7.258 -27.547 1 88.31 698 LYS B O 1
ATOM 11488 N N . LYS B 1 699 ? 16.094 -7.922 -25.547 1 88.19 699 LYS B N 1
ATOM 11489 C CA . LYS B 1 699 ? 17.422 -8.383 -25.141 1 88.19 699 LYS B CA 1
ATOM 11490 C C . LYS B 1 699 ? 17.859 -9.578 -25.984 1 88.19 699 LYS B C 1
ATOM 11492 O O . LYS B 1 699 ? 19 -9.617 -26.453 1 88.19 699 LYS B O 1
ATOM 11497 N N . VAL B 1 700 ? 17 -10.5 -26.156 1 92.94 700 VAL B N 1
ATOM 11498 C CA . VAL B 1 700 ? 17.297 -11.711 -26.922 1 92.94 700 VAL B CA 1
ATOM 11499 C C . VAL B 1 700 ? 17.578 -11.352 -28.375 1 92.94 700 VAL B C 1
ATOM 11501 O O . VAL B 1 700 ? 18.547 -11.836 -28.969 1 92.94 700 VAL B O 1
ATOM 11504 N N . ASP B 1 701 ? 16.75 -10.477 -28.938 1 93.62 701 ASP B N 1
ATOM 11505 C CA . ASP B 1 701 ? 16.938 -10.031 -30.312 1 93.62 701 ASP B CA 1
ATOM 11506 C C . ASP B 1 701 ? 18.281 -9.32 -30.484 1 93.62 701 ASP B C 1
ATOM 11508 O O . ASP B 1 701 ? 18.953 -9.461 -31.5 1 93.62 701 ASP B O 1
ATOM 11512 N N . GLY B 1 702 ? 18.609 -8.492 -29.469 1 90.69 702 GLY B N 1
ATOM 11513 C CA . GLY B 1 702 ? 19.891 -7.816 -29.5 1 90.69 702 GLY B CA 1
ATOM 11514 C C . GLY B 1 702 ? 21.078 -8.766 -29.5 1 90.69 702 GLY B C 1
ATOM 11515 O O . GLY B 1 702 ? 22.016 -8.594 -30.281 1 90.69 702 GLY B O 1
ATOM 11516 N N . ILE B 1 703 ? 21.016 -9.773 -28.703 1 91.06 703 ILE B N 1
ATOM 11517 C CA . ILE B 1 703 ? 22.094 -10.758 -28.594 1 91.06 703 ILE B CA 1
ATOM 11518 C C . ILE B 1 703 ? 22.188 -11.562 -29.891 1 91.06 703 ILE B C 1
ATOM 11520 O O . ILE B 1 703 ? 23.281 -11.828 -30.391 1 91.06 703 ILE B O 1
ATOM 11524 N N . MET B 1 704 ? 21.078 -11.938 -30.422 1 92.62 704 MET B N 1
ATOM 11525 C CA . MET B 1 704 ? 21.031 -12.758 -31.625 1 92.62 704 MET B CA 1
ATOM 11526 C C . MET B 1 704 ? 21.562 -11.977 -32.812 1 92.62 704 MET B C 1
ATOM 11528 O O . MET B 1 704 ? 22.188 -12.555 -33.719 1 92.62 704 MET B O 1
ATOM 11532 N N . SER B 1 705 ? 21.312 -10.68 -32.812 1 90.75 705 SER B N 1
ATOM 11533 C CA . SER B 1 705 ? 21.812 -9.844 -33.906 1 90.75 705 SER B CA 1
ATOM 11534 C C . SER B 1 705 ? 23.328 -9.719 -33.875 1 90.75 705 SER B C 1
ATOM 11536 O O . SER B 1 705 ? 23.969 -9.594 -34.906 1 90.75 705 SER B O 1
ATOM 11538 N N . GLU B 1 706 ? 23.844 -9.766 -32.688 1 87.62 706 GLU B N 1
ATOM 11539 C CA . GLU B 1 706 ? 25.297 -9.656 -32.531 1 87.62 706 GLU B CA 1
ATOM 11540 C C . GLU B 1 706 ? 25.984 -10.977 -32.875 1 87.62 706 GLU B C 1
ATOM 11542 O O . GLU B 1 706 ? 27.156 -10.992 -33.25 1 87.62 706 GLU B O 1
ATOM 11547 N N . LEU B 1 707 ? 25.344 -12 -32.688 1 85.94 707 LEU B N 1
ATOM 11548 C CA . LEU B 1 707 ? 25.906 -13.32 -32.969 1 85.94 707 LEU B CA 1
ATOM 11549 C C . LEU B 1 707 ? 25.891 -13.602 -34.469 1 85.94 707 LEU B C 1
ATOM 11551 O O . LEU B 1 707 ? 26.625 -14.461 -34.938 1 85.94 707 LEU B O 1
#

Organism: NCBI:txid592978